Protein 8I3D (pdb70)

Foldseek 3Di:
DQDLLPWWWKWWFQKWAQDPNDIQAGTDTFIFTWLAAEAEEEAPLQNPQVVLCVQLPNDDDDRIDTAIDIQNHHDDPVQNLQEFEQEADQDFQQLDFLLLRLLLLLLLQPDPPDDSVVSSVLSVVLCVLLVVPVRRGWTRHDPPGDTDDPLVSLSSSVSSRPSSSHQEYEYEASLPPPDLVSSQVVLVSQSCCRNRRGHGYYYYHHQHDQVSLVSHQWYWYTQSHQTLDIGGSVCPQVLCVVLPAHADDDDRVSVRSNCQSPPNGPVPVVNSSVVCVVPPVVVRVVVVVVDHGDDPVVVVVSLVSLLVSLLVVCLSRCLCVLVPVVNLVVLVVVLVVLLVVLFVHDVLVPLVVLVSLLVLLLVLLLVLLLSLLVVCLVCVPVCLVCVVSGSDPLVSNLVSVLVNCLPSNLPSVVVSLVRRPVRSPFDDDPVLSVQLSVLSSLLSLLSNLLSLLLSLQVSDSVVSSVVNVVVSVLLSVLLCRPDPPDDPVCVVSNVPRSSNLSSLLNLCSRQNQPPVSCVVPPQCVNCCCVPRRNHDDDNVRSVVVSVCSNVVSSVSSSVSNVPPSD/DQDLLPWWWKWWFQKWAQDPNDIQAGTDTFIFTWLAAEAEEEAPLQNPQVVLCVQLPNDDDDRIDTAIDIQNHHDDPVQNLQEFEQEADQDFQQLDFLLLRLLLLLLLQPDPPDDSVVSSVLSVVLCVLLVVPVRRGWTRHDPPGDTDDPLVSLSSSVSSRPSSSHQEYEYEASLPPPDLVSSQVVLVSQSCCRNRRGHGYYYYHHQHDQVSLVSHQWYWYTQSHQTLDIGGSVCPQVLCVVLPAHADDDDRVSVRSNCQSPPNGPVPVVNSSVVCVVPPVVVRVVVVVVDHGDDPVVVVVSLVSLLVSLLVVCLSRCLCVLVPVVNLVVLVVVLVVLLVVLFVHDVLVPLVVLVSLLVLLLVLLLVLLLSLLVVCLVCVPVCLVCVVSGSDPLVSNLVSVLVNCLPSNLPSVVVSLVRRPVRSPFDDDPVLSVQLSVLSSLLSLLSNLLSLLLSLQVSDSVVSSVVNVVVSVLLSVLLCRPDPPDDPVCVVSNVPRSSNLSSLLNLCSRQNQPPVSCVVPPQCVNCCCVPRRNHDDDNVRSVVVSVCSNVVSSVSSSVSNVPPSD

GO terms:
  GO:0015562 efflux transmembrane transporter activity (F, IDA)
  GO:0009408 response to heat (P, IEP)
  GO:0009409 response to cold (P, IEP)
  GO:0009737 response to abscisic acid (P, IEP)
  GO:0009738 abscisic acid-activated signaling pathway (P, IDA)
  GO:0010496 intercellular transport (P, IDA)
  GO:0042626 ATPase-coupled transmembrane transporter activity (F, IDA)
  GO:0140352 export from cell (P, IDA)
  GO:0055085 transmembrane transport (P, IDA)
  GO:0080168 abscisic acid transport (P, IDA)
  GO:0015562 efflux transmembrane transporter activity (F, IMP)
  GO:0009738 abscisic acid-activated signaling pathway (P, IMP)
  GO:0010496 intercellular transport (P, IMP)
  GO:0042626 ATPase-coupled transmembrane transporter activity (F, IMP)
  GO:0140352 export from cell (P, IMP)
  GO:0055085 transmembrane transport (P, IMP)
  GO:0048581 negative regulation of post-embryonic development (P, IMP)
  GO:0005886 plasma membrane (C, IDA)
  GO:0009737 response to abscisic acid (P, IMP)

Organism: Arabidopsis thaliana (NCBI:txid3702)

Secondary structure (DSSP, 8-state):
--S------EEEEEEEEEE--EEEEEEEEEEE-TTEEEEEE--TTSSHHHHHHHHHT-S-SSSEEEEEEESSS---SSSTTSEEEE-SS----TTSBHHHHHHHHHHHHS-TTS-HHHHHHTTHHHHTTTT-STTTTSB---SSS--S-HHHHHHHHHHHHSSS--SEEEEESTTTT--SSHHHHHHHHHHHHHHTT--EEEEE-SS--TTTGGG-SEEEE-SSSS--EEEEGGGHHHHHHTTT---SS---HHHHHHHHHHT-----HHHHHHHHHHHTHHHHHHHHHH-----HHHHHHHHHHHHHHHHHHHHHHTHHHHT-HHHHHHHHHHHHHHHHHTTT--TT-HHHHHHHHHHHHHHHHHHHHHHGGGHHHHTHHHHHHHHHTSS--SHHHHHHHHTTHHHHTTHHHHHHHHHTTTTTT---SHHHHHHHHHHHHHHHHHHHHHHHHHHHHS--TTHHHHHHHHHHHHHHHTSSSS-SS--GGGTTGGGS-HHHHHHHHHHHHHH-SSSSSTTTTS----GGGTSSSS-SS-HHHHHHHHHHHHHHHHHHHHHHHHTTT-/--S------EEEEEEEEEE--EEEEEEEEEEE-TTEEEEEE--TTSSHHHHHHHHTT-S-SSSEEEEEEESSS---SSSTTSEEEE-SS----TTSBHHHHHHHHHHHHS-TTS-HHHHHHTTHHHHTTTT-STTTTSB---SSS--S-HHHHHHHHHHHHSSS--SEEEEESTTTT--SSHHHHHHHHHHHHHHTT--EEEEE-SS--TTTGGG-SEEEE-SSSS--EEEEGGGHHHHHHTTT---SS---HHHHHHHHHHT-----HHHHHHHHHHHTHHHHHHHHHH-----HHHHHHHHHHHHHHHHHHHHHHTHHHHT-HHHHHHHHHHHHHHHHHTTT--TT-HHHHHHHHHHHHHHHHHHHHHHGGGHHHHTHHHHHHHHHTSS--SHHHHHHHHTTHHHHTTHHHHHHHHHTTTTTT---SHHHHHHHHHHHHHHHHHHHHHHHHHHHHS--TTHHHHHHHHHHHHHHHTSSSS-SS--GGGTTGGGS-HHHHHHHHHHHHHH-SSSSSTTTTS----GGGTSSSS-SS-HHHHHHHHHHHHHHHHHHHHHHHHTTT-

Sequence (1132 aa):
LSSSCFPITLKFVDVCYRVKERTILSGVTGMISPGEFMAVLGPSGSGKSTLLNAVAGRLHGSNLTGKILINDGKITKQTLKRTGFVAQDDLLYPHLTVRETLVFVALLRLPRSLTRDVKLRAAESVISELGLTKCENTVVGNTFIRGISGGERKRVSIAHELLINPSLLVLDEPTSGLDATAALRLVQTLAGLAHGKGKTVVTSIHQPSSRVFQMFDTVLLLSEGKCLFVGKGRDAMAYFESVGFSPAFPMNPADFLLDLANGVCQTVRQTLVTAYDTLLAPQVKTCIEVSHFGGITTCIATWFSQLCILLHRLLKERRHESFDLLRIFQVVAASILCGLMWWHSDYRDVHDRLGLLFFISIFWGVLPSFNAVFTFPQERAIFTRERASGMYTLSSYFMAHVLGSLSMELVLPASFLTFTYWMVYLRPGIVPFLLTLSVLLLYVLASQGLGLALGAAIMDAKKASTIVTVTMLAFVLTGGYYVNKVPSGMVWMKYVSTTFYCYRLLVAIQYGSGEEILRMLGCDGCRFVEEEVIGDVGMWTSVGVLFLMFFGYRVLAYLALRRIKHLSSSCFPITLKFVDVCYRVKERTILSGVTGMISPGEFMAVLGPSGSGKSTLLNAVAGRLHGSNLTGKILINDGKITKQTLKRTGFVAQDDLLYPHLTVRETLVFVALLRLPRSLTRDVKLRAAESVISELGLTKCENTVVGNTFIRGISGGERKRVSIAHELLINPSLLVLDEPTSGLDATAALRLVQTLAGLAHGKGKTVVTSIHQPSSRVFQMFDTVLLLSEGKCLFVGKGRDAMAYFESVGFSPAFPMNPADFLLDLANGVCQTVRQTLVTAYDTLLAPQVKTCIEVSHFGGITTCIATWFSQLCILLHRLLKERRHESFDLLRIFQVVAASILCGLMWWHSDYRDVHDRLGLLFFISIFWGVLPSFNAVFTFPQERAIFTRERASGMYTLSSYFMAHVLGSLSMELVLPASFLTFTYWMVYLRPGIVPFLLTLSVLLLYVLASQGLGLALGAAIMDAKKASTIVTVTMLAFVLTGGYYVNKVPSGMVWMKYVSTTFYCYRLLVAIQYGSGEEILRMLGCDGCRFVEEEVIGDVGMWTSVGVLFLMFFGYRVLAYLALRRIKH

Radius of gyration: 35.94 Å; Cα contacts (8 Å, |Δi|>4): 1821; chains: 2; bounding box: 60×88×109 Å

B-factor: mean 46.7, std 22.82, range [10.96, 106.29]

Structure (mmCIF, N/CA/C/O backbone):
data_8I3D
#
_entry.id   8I3D
#
_cell.length_a   1.00
_cell.length_b   1.00
_cell.length_c   1.00
_cell.angle_alpha   90.00
_cell.angle_beta   90.00
_cell.angle_gamma   90.00
#
_symmetry.space_group_name_H-M   'P 1'
#
loop_
_atom_site.group_PDB
_atom_site.id
_atom_site.type_symbol
_atom_site.label_atom_id
_atom_site.label_alt_id
_atom_site.label_comp_id
_atom_site.label_asym_id
_atom_site.label_entity_id
_atom_site.label_seq_id
_atom_site.pdbx_PDB_ins_code
_atom_site.Cartn_x
_atom_site.Cartn_y
_atom_site.Cartn_z
_atom_site.occupancy
_atom_site.B_iso_or_equiv
_atom_site.auth_seq_id
_atom_site.auth_comp_id
_atom_site.auth_asym_id
_atom_site.auth_atom_id
_atom_site.pdbx_PDB_model_num
ATOM 1 N N . LEU A 1 31 ? 103.613 148.444 86.168 1.00 84.24 31 LEU A N 1
ATOM 2 C CA . LEU A 1 31 ? 102.497 148.689 85.267 1.00 84.24 31 LEU A CA 1
ATOM 3 C C . LEU A 1 31 ? 103.057 148.906 83.864 1.00 84.24 31 LEU A C 1
ATOM 4 O O . LEU A 1 31 ? 104.168 149.406 83.700 1.00 84.24 31 LEU A O 1
ATOM 9 N N . SER A 1 32 ? 102.291 148.516 82.852 1.00 86.40 32 SER A N 1
ATOM 10 C CA . SER A 1 32 ? 102.795 148.464 81.481 1.00 86.40 32 SER A CA 1
ATOM 11 C C . SER A 1 32 ? 102.509 149.741 80.693 1.00 86.40 32 SER A C 1
ATOM 12 O O . SER A 1 32 ? 102.040 149.694 79.559 1.00 86.40 32 SER A O 1
ATOM 15 N N . SER A 1 33 ? 102.836 150.893 81.271 1.00 90.91 33 SER A N 1
ATOM 16 C CA . SER A 1 33 ? 102.707 152.175 80.585 1.00 90.91 33 SER A CA 1
ATOM 17 C C . SER A 1 33 ? 103.977 152.467 79.785 1.00 90.91 33 SER A C 1
ATOM 18 O O . SER A 1 33 ? 104.772 151.571 79.491 1.00 90.91 33 SER A O 1
ATOM 21 N N . SER A 1 34 ? 104.149 153.734 79.380 1.00 90.07 34 SER A N 1
ATOM 22 C CA . SER A 1 34 ? 105.315 154.159 78.609 1.00 90.07 34 SER A CA 1
ATOM 23 C C . SER A 1 34 ? 106.626 153.962 79.359 1.00 90.07 34 SER A C 1
ATOM 24 O O . SER A 1 34 ? 107.656 153.757 78.705 1.00 90.07 34 SER A O 1
ATOM 27 N N . CYS A 1 35 ? 106.597 154.016 80.699 1.00 79.69 35 CYS A N 1
ATOM 28 C CA . CYS A 1 35 ? 107.698 153.622 81.584 1.00 79.69 35 CYS A CA 1
ATOM 29 C C . CYS A 1 35 ? 108.956 154.452 81.301 1.00 79.69 35 CYS A C 1
ATOM 30 O O . CYS A 1 35 ? 109.912 153.977 80.684 1.00 79.69 35 CYS A O 1
ATOM 33 N N . PHE A 1 36 ? 108.894 155.731 81.758 1.00 77.49 36 PHE A N 1
ATOM 34 C CA . PHE A 1 36 ? 109.669 156.930 81.411 1.00 77.49 36 PHE A CA 1
ATOM 35 C C . PHE A 1 36 ? 111.125 156.626 81.077 1.00 77.49 36 PHE A C 1
ATOM 36 O O . PHE A 1 36 ? 111.848 156.053 81.899 1.00 77.49 36 PHE A O 1
ATOM 44 N N . PRO A 1 37 ? 111.570 156.977 79.870 1.00 75.46 37 PRO A N 1
ATOM 45 C CA . PRO A 1 37 ? 112.672 156.242 79.237 1.00 75.46 37 PRO A CA 1
ATOM 46 C C . PRO A 1 37 ? 114.043 156.553 79.814 1.00 75.46 37 PRO A C 1
ATOM 47 O O . PRO A 1 37 ? 114.343 157.685 80.197 1.00 75.46 37 PRO A O 1
ATOM 51 N N . ILE A 1 38 ? 114.877 155.519 79.860 1.00 67.15 38 ILE A N 1
ATOM 52 C CA . ILE A 1 38 ? 116.269 155.624 80.275 1.00 67.15 38 ILE A CA 1
ATOM 53 C C . ILE A 1 38 ? 117.137 155.136 79.122 1.00 67.15 38 ILE A C 1
ATOM 54 O O . ILE A 1 38 ? 117.003 153.989 78.681 1.00 67.15 38 ILE A O 1
ATOM 59 N N . THR A 1 39 ? 118.005 156.009 78.615 1.00 66.72 39 THR A N 1
ATOM 60 C CA . THR A 1 39 ? 118.993 155.641 77.605 1.00 66.72 39 THR A CA 1
ATOM 61 C C . THR A 1 39 ? 120.333 155.619 78.323 1.00 66.72 39 THR A C 1
ATOM 62 O O . THR A 1 39 ? 121.060 156.612 78.349 1.00 66.72 39 THR A O 1
ATOM 66 N N . LEU A 1 40 ? 120.647 154.475 78.911 1.00 60.82 40 LEU A N 1
ATOM 67 C CA . LEU A 1 40 ? 121.891 154.304 79.640 1.00 60.82 40 LEU A CA 1
ATOM 68 C C . LEU A 1 40 ? 123.077 154.266 78.694 1.00 60.82 40 LEU A C 1
ATOM 69 O O . LEU A 1 40 ? 123.055 153.554 77.692 1.00 60.82 40 LEU A O 1
ATOM 74 N N . LYS A 1 41 ? 124.110 155.035 79.010 1.00 68.14 41 LYS A N 1
ATOM 75 C CA . LYS A 1 41 ? 125.363 155.015 78.274 1.00 68.14 41 LYS A CA 1
ATOM 76 C C . LYS A 1 41 ? 126.507 154.785 79.243 1.00 68.14 41 LYS A C 1
ATOM 77 O O . LYS A 1 41 ? 126.423 155.161 80.412 1.00 68.14 41 LYS A O 1
ATOM 83 N N . PHE A 1 42 ? 127.570 154.160 78.755 1.00 66.14 42 PHE A N 1
ATOM 84 C CA . PHE A 1 42 ? 128.815 154.064 79.500 1.00 66.14 42 PHE A CA 1
ATOM 85 C C . PHE A 1 42 ? 129.950 154.134 78.496 1.00 66.14 42 PHE A C 1
ATOM 86 O O . PHE A 1 42 ? 129.915 153.442 77.478 1.00 66.14 42 PHE A O 1
ATOM 94 N N . VAL A 1 43 ? 130.923 155.006 78.749 1.00 72.10 43 VAL A N 1
ATOM 95 C CA . VAL A 1 43 ? 132.092 155.142 77.888 1.00 72.10 43 VAL A CA 1
ATOM 96 C C . VAL A 1 43 ? 133.350 155.061 78.737 1.00 72.10 43 VAL A C 1
ATOM 97 O O . VAL A 1 43 ? 133.448 155.722 79.777 1.00 72.10 43 VAL A O 1
ATOM 101 N N . ASP A 1 44 ? 134.282 154.203 78.309 1.00 74.04 44 ASP A N 1
ATOM 102 C CA . ASP A 1 44 ? 135.628 154.068 78.871 1.00 74.04 44 ASP A CA 1
ATOM 103 C C . ASP A 1 44 ? 135.614 153.702 80.351 1.00 74.04 44 ASP A C 1
ATOM 104 O O . ASP A 1 44 ? 136.405 154.218 81.139 1.00 74.04 44 ASP A O 1
ATOM 109 N N . VAL A 1 45 ? 134.717 152.798 80.732 1.00 73.21 45 VAL A N 1
ATOM 110 C CA . VAL A 1 45 ? 134.635 152.377 82.124 1.00 73.21 45 VAL A CA 1
ATOM 111 C C . VAL A 1 45 ? 135.831 151.493 82.449 1.00 73.21 45 VAL A C 1
ATOM 112 O O . VAL A 1 45 ? 136.034 150.444 81.829 1.00 73.21 45 VAL A O 1
ATOM 116 N N . CYS A 1 46 ? 136.635 151.922 83.418 1.00 77.72 46 CYS A N 1
ATOM 117 C CA . CYS A 1 46 ? 137.817 151.189 83.848 1.00 77.72 46 CYS A CA 1
ATOM 118 C C . CYS A 1 46 ? 137.734 150.970 85.348 1.00 77.72 46 CYS A C 1
ATOM 119 O O . CYS A 1 46 ? 137.498 151.919 86.098 1.00 77.72 46 CYS A O 1
ATOM 122 N N . TYR A 1 47 ? 137.925 149.734 85.787 1.00 79.04 47 TYR A N 1
ATOM 123 C CA . TYR A 1 47 ? 137.868 149.415 87.204 1.00 79.04 47 TYR A CA 1
ATOM 124 C C . TYR A 1 47 ? 139.121 148.658 87.609 1.00 79.04 47 TYR A C 1
ATOM 125 O O . TYR A 1 47 ? 139.543 147.730 86.916 1.00 79.04 47 TYR A O 1
ATOM 134 N N . ARG A 1 48 ? 139.702 149.052 88.741 1.00 89.06 48 ARG A N 1
ATOM 135 C CA . ARG A 1 48 ? 140.941 148.463 89.238 1.00 89.06 48 ARG A CA 1
ATOM 136 C C . ARG A 1 48 ? 140.837 148.274 90.741 1.00 89.06 48 ARG A C 1
ATOM 137 O O . ARG A 1 48 ? 140.634 149.246 91.472 1.00 89.06 48 ARG A O 1
ATOM 145 N N . VAL A 1 49 ? 140.974 147.036 91.201 1.00 94.43 49 VAL A N 1
ATOM 146 C CA . VAL A 1 49 ? 140.977 146.740 92.626 1.00 94.43 49 VAL A CA 1
ATOM 147 C C . VAL A 1 49 ? 142.382 146.287 93.004 1.00 94.43 49 VAL A C 1
ATOM 148 O O . VAL A 1 49 ? 143.149 145.811 92.159 1.00 94.43 49 VAL A O 1
ATOM 152 N N . LYS A 1 50 ? 142.743 146.491 94.267 1.00 99.02 50 LYS A N 1
ATOM 153 C CA . LYS A 1 50 ? 144.045 146.059 94.765 1.00 99.02 50 LYS A CA 1
ATOM 154 C C . LYS A 1 50 ? 143.915 145.254 96.051 1.00 99.02 50 LYS A C 1
ATOM 155 O O . LYS A 1 50 ? 144.292 144.084 96.098 1.00 99.02 50 LYS A O 1
ATOM 161 N N . GLU A 1 80 ? 147.047 146.289 91.170 1.00 103.37 80 GLU A N 1
ATOM 162 C CA . GLU A 1 80 ? 146.266 147.057 90.209 1.00 103.37 80 GLU A CA 1
ATOM 163 C C . GLU A 1 80 ? 145.631 146.140 89.151 1.00 103.37 80 GLU A C 1
ATOM 164 O O . GLU A 1 80 ? 145.806 146.329 87.956 1.00 103.37 80 GLU A O 1
ATOM 170 N N . ARG A 1 81 ? 144.852 145.154 89.597 1.00 94.35 81 ARG A N 1
ATOM 171 C CA . ARG A 1 81 ? 144.216 144.240 88.655 1.00 94.35 81 ARG A CA 1
ATOM 172 C C . ARG A 1 81 ? 143.091 144.970 87.935 1.00 94.35 81 ARG A C 1
ATOM 173 O O . ARG A 1 81 ? 142.105 145.380 88.555 1.00 94.35 81 ARG A O 1
ATOM 181 N N . THR A 1 82 ? 143.247 145.142 86.627 1.00 86.61 82 THR A N 1
ATOM 182 C CA . THR A 1 82 ? 142.187 145.723 85.822 1.00 86.61 82 THR A CA 1
ATOM 183 C C . THR A 1 82 ? 141.062 144.713 85.656 1.00 86.61 82 THR A C 1
ATOM 184 O O . THR A 1 82 ? 141.263 143.636 85.088 1.00 86.61 82 THR A O 1
ATOM 188 N N . ILE A 1 83 ? 139.883 145.056 86.162 1.00 75.52 83 ILE A N 1
ATOM 189 C CA . ILE A 1 83 ? 138.691 144.256 85.944 1.00 75.52 83 ILE A CA 1
ATOM 190 C C . ILE A 1 83 ? 137.989 144.663 84.656 1.00 75.52 83 ILE A C 1
ATOM 191 O O . ILE A 1 83 ? 137.474 143.813 83.931 1.00 75.52 83 ILE A O 1
ATOM 196 N N . LEU A 1 84 ? 137.980 145.958 84.353 1.00 70.63 84 LEU A N 1
ATOM 197 C CA . LEU A 1 84 ? 137.463 146.481 83.099 1.00 70.63 84 LEU A CA 1
ATOM 198 C C . LEU A 1 84 ? 138.493 147.454 82.560 1.00 70.63 84 LEU A C 1
ATOM 199 O O . LEU A 1 84 ? 139.139 148.162 83.334 1.00 70.63 84 LEU A O 1
ATOM 204 N N . SER A 1 85 ? 138.650 147.496 81.244 1.00 74.51 85 SER A N 1
ATOM 205 C CA . SER A 1 85 ? 139.696 148.315 80.643 1.00 74.51 85 SER A CA 1
ATOM 206 C C . SER A 1 85 ? 139.211 148.991 79.366 1.00 74.51 85 SER A C 1
ATOM 207 O O . SER A 1 85 ? 139.866 148.933 78.326 1.00 74.51 85 SER A O 1
ATOM 210 N N . GLY A 1 86 ? 138.054 149.643 79.416 1.00 71.72 86 GLY A N 1
ATOM 211 C CA . GLY A 1 86 ? 137.632 150.401 78.252 1.00 71.72 86 GLY A CA 1
ATOM 212 C C . GLY A 1 86 ? 136.343 149.962 77.588 1.00 71.72 86 GLY A C 1
ATOM 213 O O . GLY A 1 86 ? 136.219 150.036 76.362 1.00 71.72 86 GLY A O 1
ATOM 214 N N . VAL A 1 87 ? 135.387 149.481 78.383 1.00 69.72 87 VAL A N 1
ATOM 215 C CA . VAL A 1 87 ? 134.080 149.096 77.864 1.00 69.72 87 VAL A CA 1
ATOM 216 C C . VAL A 1 87 ? 133.311 150.333 77.421 1.00 69.72 87 VAL A C 1
ATOM 217 O O . VAL A 1 87 ? 133.365 151.385 78.068 1.00 69.72 87 VAL A O 1
ATOM 221 N N . THR A 1 88 ? 132.601 150.215 76.301 1.00 69.75 88 THR A N 1
ATOM 222 C CA . THR A 1 88 ? 131.792 151.301 75.767 1.00 69.75 88 THR A CA 1
ATOM 223 C C . THR A 1 88 ? 130.545 150.712 75.128 1.00 69.75 88 THR A C 1
ATOM 224 O O . THR A 1 88 ? 130.651 149.829 74.273 1.00 69.75 88 THR A O 1
ATOM 228 N N . GLY A 1 89 ? 129.376 151.194 75.540 1.00 67.54 89 GLY A N 1
ATOM 229 C CA . GLY A 1 89 ? 128.129 150.737 74.950 1.00 67.54 89 GLY A CA 1
ATOM 230 C C . GLY A 1 89 ? 126.991 151.629 75.385 1.00 67.54 89 GLY A C 1
ATOM 231 O O . GLY A 1 89 ? 127.161 152.521 76.217 1.00 67.54 89 GLY A O 1
ATOM 232 N N . MET A 1 90 ? 125.821 151.383 74.802 1.00 66.41 90 MET A N 1
ATOM 233 C CA . MET A 1 90 ? 124.621 152.104 75.205 1.00 66.41 90 MET A CA 1
ATOM 234 C C . MET A 1 90 ? 123.400 151.212 75.050 1.00 66.41 90 MET A C 1
ATOM 235 O O . MET A 1 90 ? 123.275 150.492 74.058 1.00 66.41 90 MET A O 1
ATOM 240 N N . ILE A 1 91 ? 122.512 151.253 76.039 1.00 54.28 91 ILE A N 1
ATOM 241 C CA . ILE A 1 91 ? 121.305 150.436 76.066 1.00 54.28 91 ILE A CA 1
ATOM 242 C C . ILE A 1 91 ? 120.100 151.362 76.001 1.00 54.28 91 ILE A C 1
ATOM 243 O O . ILE A 1 91 ? 119.852 152.137 76.930 1.00 54.28 91 ILE A O 1
ATOM 248 N N . SER A 1 92 ? 119.359 151.275 74.917 1.00 53.41 92 SER A N 1
ATOM 249 C CA . SER A 1 92 ? 118.189 152.090 74.646 1.00 53.41 92 SER A CA 1
ATOM 250 C C . SER A 1 92 ? 116.969 151.499 75.343 1.00 53.41 92 SER A C 1
ATOM 251 O O . SER A 1 92 ? 117.006 150.365 75.824 1.00 53.41 92 SER A O 1
ATOM 254 N N . PRO A 1 93 ? 115.878 152.259 75.476 1.00 55.20 93 PRO A N 1
ATOM 255 C CA . PRO A 1 93 ? 114.645 151.676 76.013 1.00 55.20 93 PRO A CA 1
ATOM 256 C C . PRO A 1 93 ? 114.031 150.655 75.077 1.00 55.20 93 PRO A C 1
ATOM 257 O O . PRO A 1 93 ? 114.155 150.739 73.854 1.00 55.20 93 PRO A O 1
ATOM 261 N N . GLY A 1 94 ? 113.337 149.691 75.672 1.00 52.06 94 GLY A N 1
ATOM 262 C CA . GLY A 1 94 ? 112.763 148.613 74.897 1.00 52.06 94 GLY A CA 1
ATOM 263 C C . GLY A 1 94 ? 113.789 147.634 74.386 1.00 52.06 94 GLY A C 1
ATOM 264 O O . GLY A 1 94 ? 113.595 147.039 73.326 1.00 52.06 94 GLY A O 1
ATOM 265 N N . GLU A 1 95 ? 114.881 147.454 75.112 1.00 50.35 95 GLU A N 1
ATOM 266 C CA . GLU A 1 95 ? 115.985 146.620 74.674 1.00 50.35 95 GLU A CA 1
ATOM 267 C C . GLU A 1 95 ? 116.406 145.708 75.812 1.00 50.35 95 GLU A C 1
ATOM 268 O O . GLU A 1 95 ? 116.514 146.138 76.961 1.00 50.35 95 GLU A O 1
ATOM 274 N N . PHE A 1 96 ? 116.632 144.451 75.484 1.00 44.84 96 PHE A N 1
ATOM 275 C CA . PHE A 1 96 ? 117.024 143.432 76.443 1.00 44.84 96 PHE A CA 1
ATOM 276 C C . PHE A 1 96 ? 118.449 143.024 76.095 1.00 44.84 96 PHE A C 1
ATOM 277 O O . PHE A 1 96 ? 118.671 142.265 75.150 1.00 44.84 96 PHE A O 1
ATOM 285 N N . MET A 1 97 ? 119.412 143.543 76.850 1.00 44.52 97 MET A N 1
ATOM 286 C CA . MET A 1 97 ? 120.817 143.241 76.634 1.00 44.52 97 MET A CA 1
ATOM 287 C C . MET A 1 97 ? 121.251 142.092 77.532 1.00 44.52 97 MET A C 1
ATOM 288 O O . MET A 1 97 ? 120.845 142.004 78.690 1.00 44.52 97 MET A O 1
ATOM 293 N N . ALA A 1 98 ? 122.058 141.196 76.977 1.00 42.86 98 ALA A N 1
ATOM 294 C CA . ALA A 1 98 ? 122.693 140.129 77.729 1.00 42.86 98 ALA A CA 1
ATOM 295 C C . ALA A 1 98 ? 124.195 140.339 77.708 1.00 42.86 98 ALA A C 1
ATOM 296 O O . ALA A 1 98 ? 124.790 140.467 76.636 1.00 42.86 98 ALA A O 1
ATOM 298 N N . VAL A 1 99 ? 124.803 140.379 78.886 1.00 42.55 99 VAL A N 1
ATOM 299 C CA . VAL A 1 99 ? 126.246 140.527 79.014 1.00 42.55 99 VAL A CA 1
ATOM 300 C C . VAL A 1 99 ? 126.842 139.130 79.134 1.00 42.55 99 VAL A C 1
ATOM 301 O O . VAL A 1 99 ? 126.598 138.420 80.108 1.00 42.55 99 VAL A O 1
ATOM 305 N N . LEU A 1 100 ? 127.612 138.730 78.133 1.00 46.82 100 LEU A N 1
ATOM 306 C CA . LEU A 1 100 ? 128.229 137.418 78.088 1.00 46.82 100 LEU A CA 1
ATOM 307 C C . LEU A 1 100 ? 129.715 137.535 78.383 1.00 46.82 100 LEU A C 1
ATOM 308 O O . LEU A 1 100 ? 130.317 138.598 78.242 1.00 46.82 100 LEU A O 1
ATOM 313 N N . GLY A 1 101 ? 130.302 136.427 78.802 1.00 52.58 101 GLY A N 1
ATOM 314 C CA . GLY A 1 101 ? 131.695 136.398 79.162 1.00 52.58 101 GLY A CA 1
ATOM 315 C C . GLY A 1 101 ? 131.981 135.254 80.106 1.00 52.58 101 GLY A C 1
ATOM 316 O O . GLY A 1 101 ? 131.086 134.760 80.795 1.00 52.58 101 GLY A O 1
ATOM 317 N N . PRO A 1 102 ? 133.228 134.808 80.163 1.00 57.70 102 PRO A N 1
ATOM 318 C CA . PRO A 1 102 ? 133.602 133.729 81.081 1.00 57.70 102 PRO A CA 1
ATOM 319 C C . PRO A 1 102 ? 133.685 134.237 82.518 1.00 57.70 102 PRO A C 1
ATOM 320 O O . PRO A 1 102 ? 133.365 135.378 82.824 1.00 57.70 102 PRO A O 1
ATOM 324 N N . SER A 1 103 ? 134.111 133.356 83.412 1.00 63.65 103 SER A N 1
ATOM 325 C CA . SER A 1 103 ? 134.273 133.757 84.799 1.00 63.65 103 SER A CA 1
ATOM 326 C C . SER A 1 103 ? 135.528 134.602 84.962 1.00 63.65 103 SER A C 1
ATOM 327 O O . SER A 1 103 ? 136.544 134.379 84.299 1.00 63.65 103 SER A O 1
ATOM 330 N N . GLY A 1 104 ? 135.448 135.585 85.853 1.00 61.78 104 GLY A N 1
ATOM 331 C CA . GLY A 1 104 ? 136.554 136.501 86.038 1.00 61.78 104 GLY A CA 1
ATOM 332 C C . GLY A 1 104 ? 136.730 137.496 84.919 1.00 61.78 104 GLY A C 1
ATOM 333 O O . GLY A 1 104 ? 137.809 138.072 84.776 1.00 61.78 104 GLY A O 1
ATOM 334 N N . SER A 1 105 ? 135.689 137.725 84.125 1.00 59.11 105 SER A N 1
ATOM 335 C CA . SER A 1 105 ? 135.763 138.606 82.972 1.00 59.11 105 SER A CA 1
ATOM 336 C C . SER A 1 105 ? 135.288 140.021 83.248 1.00 59.11 105 SER A C 1
ATOM 337 O O . SER A 1 105 ? 135.464 140.887 82.389 1.00 59.11 105 SER A O 1
ATOM 340 N N . GLY A 1 106 ? 134.688 140.278 84.403 1.00 52.86 106 GLY A N 1
ATOM 341 C CA . GLY A 1 106 ? 134.150 141.588 84.684 1.00 52.86 106 GLY A CA 1
ATOM 342 C C . GLY A 1 106 ? 132.705 141.775 84.302 1.00 52.86 106 GLY A C 1
ATOM 343 O O . GLY A 1 106 ? 132.297 142.907 84.029 1.00 52.86 106 GLY A O 1
ATOM 344 N N . LYS A 1 107 ? 131.920 140.698 84.253 1.00 49.36 107 LYS A N 1
ATOM 345 C CA . LYS A 1 107 ? 130.485 140.833 84.040 1.00 49.36 107 LYS A CA 1
ATOM 346 C C . LYS A 1 107 ? 129.816 141.443 85.258 1.00 49.36 107 LYS A C 1
ATOM 347 O O . LYS A 1 107 ? 129.089 142.433 85.147 1.00 49.36 107 LYS A O 1
ATOM 353 N N . SER A 1 108 ? 130.060 140.864 86.434 1.00 48.12 108 SER A N 1
ATOM 354 C CA . SER A 1 108 ? 129.418 141.313 87.661 1.00 48.12 108 SER A CA 1
ATOM 355 C C . SER A 1 108 ? 129.898 142.682 88.108 1.00 48.12 108 SER A C 1
ATOM 356 O O . SER A 1 108 ? 129.211 143.334 88.897 1.00 48.12 108 SER A O 1
ATOM 359 N N . THR A 1 109 ? 131.055 143.125 87.635 1.00 50.19 109 THR A N 1
ATOM 360 C CA . THR A 1 109 ? 131.566 144.443 87.973 1.00 50.19 109 THR A CA 1
ATOM 361 C C . THR A 1 109 ? 131.005 145.517 87.050 1.00 50.19 109 THR A C 1
ATOM 362 O O . THR A 1 109 ? 130.753 146.640 87.498 1.00 50.19 109 THR A O 1
ATOM 366 N N . LEU A 1 110 ? 130.768 145.188 85.779 1.00 46.09 110 LEU A N 1
ATOM 367 C CA . LEU A 1 110 ? 130.139 146.136 84.867 1.00 46.09 110 LEU A CA 1
ATOM 368 C C . LEU A 1 110 ? 128.686 146.385 85.234 1.00 46.09 110 LEU A C 1
ATOM 369 O O . LEU A 1 110 ? 128.192 147.504 85.082 1.00 46.09 110 LEU A O 1
ATOM 374 N N . LEU A 1 111 ? 127.994 145.365 85.734 1.00 44.43 111 LEU A N 1
ATOM 375 C CA . LEU A 1 111 ? 126.604 145.534 86.131 1.00 44.43 111 LEU A CA 1
ATOM 376 C C . LEU A 1 111 ? 126.481 146.327 87.418 1.00 44.43 111 LEU A C 1
ATOM 377 O O . LEU A 1 111 ? 125.517 147.078 87.586 1.00 44.43 111 LEU A O 1
ATOM 382 N N . ASN A 1 112 ? 127.437 146.175 88.334 1.00 46.49 112 ASN A N 1
ATOM 383 C CA . ASN A 1 112 ? 127.427 146.976 89.549 1.00 46.49 112 ASN A CA 1
ATOM 384 C C . ASN A 1 112 ? 127.791 148.423 89.266 1.00 46.49 112 ASN A C 1
ATOM 385 O O . ASN A 1 112 ? 127.373 149.315 90.005 1.00 46.49 112 ASN A O 1
ATOM 390 N N . ALA A 1 113 ? 128.555 148.681 88.210 1.00 46.92 113 ALA A N 1
ATOM 391 C CA . ALA A 1 113 ? 128.819 150.054 87.802 1.00 46.92 113 ALA A CA 1
ATOM 392 C C . ALA A 1 113 ? 127.663 150.638 87.006 1.00 46.92 113 ALA A C 1
ATOM 393 O O . ALA A 1 113 ? 127.421 151.846 87.067 1.00 46.92 113 ALA A O 1
ATOM 395 N N . VAL A 1 114 ? 126.959 149.800 86.245 1.00 45.40 114 VAL A N 1
ATOM 396 C CA . VAL A 1 114 ? 125.728 150.213 85.574 1.00 45.40 114 VAL A CA 1
ATOM 397 C C . VAL A 1 114 ? 124.650 150.562 86.591 1.00 45.40 114 VAL A C 1
ATOM 398 O O . VAL A 1 114 ? 123.971 151.590 86.472 1.00 45.40 114 VAL A O 1
ATOM 402 N N . ALA A 1 115 ? 124.497 149.734 87.625 1.00 46.86 115 ALA A N 1
ATOM 403 C CA . ALA A 1 115 ? 123.502 149.998 88.655 1.00 46.86 115 ALA A CA 1
ATOM 404 C C . ALA A 1 115 ? 123.889 151.162 89.556 1.00 46.86 115 ALA A C 1
ATOM 405 O O . ALA A 1 115 ? 123.028 151.695 90.262 1.00 46.86 115 ALA A O 1
ATOM 407 N N . GLY A 1 116 ? 125.152 151.567 89.548 1.00 49.06 116 GLY A N 1
ATOM 408 C CA . GLY A 1 116 ? 125.593 152.689 90.344 1.00 49.06 116 GLY A CA 1
ATOM 409 C C . GLY A 1 116 ? 126.025 152.353 91.748 1.00 49.06 116 GLY A C 1
ATOM 410 O O . GLY A 1 116 ? 126.003 153.235 92.609 1.00 49.06 116 GLY A O 1
ATOM 411 N N . ARG A 1 117 ? 126.418 151.111 92.014 1.00 49.63 117 ARG A N 1
ATOM 412 C CA . ARG A 1 117 ? 126.795 150.692 93.356 1.00 49.63 117 ARG A CA 1
ATOM 413 C C . ARG A 1 117 ? 128.252 150.252 93.434 1.00 49.63 117 ARG A C 1
ATOM 414 O O . ARG A 1 117 ? 128.624 149.460 94.300 1.00 49.63 117 ARG A O 1
ATOM 422 N N . LEU A 1 118 ? 129.086 150.758 92.530 1.00 63.75 118 LEU A N 1
ATOM 423 C CA . LEU A 1 118 ? 130.543 150.726 92.683 1.00 63.75 118 LEU A CA 1
ATOM 424 C C . LEU A 1 118 ? 131.034 152.111 92.289 1.00 63.75 118 LEU A C 1
ATOM 425 O O . LEU A 1 118 ? 131.274 152.381 91.111 1.00 63.75 118 LEU A O 1
ATOM 430 N N . HIS A 1 119 ? 131.188 152.976 93.275 1.00 79.99 119 HIS A N 1
ATOM 431 C CA . HIS A 1 119 ? 131.593 154.350 93.052 1.00 79.99 119 HIS A CA 1
ATOM 432 C C . HIS A 1 119 ? 132.971 154.589 93.658 1.00 79.99 119 HIS A C 1
ATOM 433 O O . HIS A 1 119 ? 133.561 153.713 94.296 1.00 79.99 119 HIS A O 1
ATOM 440 N N . GLY A 1 120 ? 133.491 155.797 93.442 1.00 86.82 120 GLY A N 1
ATOM 441 C CA . GLY A 1 120 ? 134.760 156.200 94.008 1.00 86.82 120 GLY A CA 1
ATOM 442 C C . GLY A 1 120 ? 135.794 156.477 92.931 1.00 86.82 120 GLY A C 1
ATOM 443 O O . GLY A 1 120 ? 135.452 156.831 91.795 1.00 86.82 120 GLY A O 1
ATOM 444 N N . SER A 1 121 ? 137.062 156.325 93.306 1.00 88.33 121 SER A N 1
ATOM 445 C CA . SER A 1 121 ? 138.173 156.532 92.390 1.00 88.33 121 SER A CA 1
ATOM 446 C C . SER A 1 121 ? 138.742 155.232 91.844 1.00 88.33 121 SER A C 1
ATOM 447 O O . SER A 1 121 ? 139.624 155.274 90.981 1.00 88.33 121 SER A O 1
ATOM 450 N N . ASN A 1 122 ? 138.272 154.082 92.338 1.00 86.09 122 ASN A N 1
ATOM 451 C CA . ASN A 1 122 ? 138.566 152.817 91.673 1.00 86.09 122 ASN A CA 1
ATOM 452 C C . ASN A 1 122 ? 137.929 152.773 90.293 1.00 86.09 122 ASN A C 1
ATOM 453 O O . ASN A 1 122 ? 138.538 152.296 89.331 1.00 86.09 122 ASN A O 1
ATOM 458 N N . LEU A 1 123 ? 136.707 153.276 90.180 1.00 82.26 123 LEU A N 1
ATOM 459 C CA . LEU A 1 123 ? 136.042 153.384 88.896 1.00 82.26 123 LEU A CA 1
ATOM 460 C C . LEU A 1 123 ? 136.573 154.585 88.132 1.00 82.26 123 LEU A C 1
ATOM 461 O O . LEU A 1 123 ? 136.888 155.622 88.718 1.00 82.26 123 LEU A O 1
ATOM 466 N N . THR A 1 124 ? 136.676 154.439 86.820 1.00 79.68 124 THR A N 1
ATOM 467 C CA . THR A 1 124 ? 137.038 155.522 85.922 1.00 79.68 124 THR A CA 1
ATOM 468 C C . THR A 1 124 ? 135.956 155.565 84.847 1.00 79.68 124 THR A C 1
ATOM 469 O O . THR A 1 124 ? 135.084 154.696 84.800 1.00 79.68 124 THR A O 1
ATOM 473 N N . GLY A 1 125 ? 135.969 156.587 84.002 1.00 77.66 125 GLY A N 1
ATOM 474 C CA . GLY A 1 125 ? 135.025 156.674 82.911 1.00 77.66 125 GLY A CA 1
ATOM 475 C C . GLY A 1 125 ? 133.672 157.180 83.360 1.00 77.66 125 GLY A C 1
ATOM 476 O O . GLY A 1 125 ? 133.400 157.393 84.542 1.00 77.66 125 GLY A O 1
ATOM 477 N N . LYS A 1 126 ? 132.797 157.363 82.381 1.00 73.07 126 LYS A N 1
ATOM 478 C CA . LYS A 1 126 ? 131.492 157.970 82.589 1.00 73.07 126 LYS A CA 1
ATOM 479 C C . LYS A 1 126 ? 130.407 156.914 82.464 1.00 73.07 126 LYS A C 1
ATOM 480 O O . LYS A 1 126 ? 130.467 156.062 81.573 1.00 73.07 126 LYS A O 1
ATOM 486 N N . ILE A 1 127 ? 129.428 156.966 83.361 1.00 67.96 127 ILE A N 1
ATOM 487 C CA . ILE A 1 127 ? 128.180 156.223 83.234 1.00 67.96 127 ILE A CA 1
ATOM 488 C C . ILE A 1 127 ? 127.062 157.252 83.221 1.00 67.96 127 ILE A C 1
ATOM 489 O O . ILE A 1 127 ? 126.924 158.034 84.167 1.00 67.96 127 ILE A O 1
ATOM 494 N N . LEU A 1 128 ? 126.281 157.270 82.146 1.00 70.39 128 LEU A N 1
ATOM 495 C CA . LEU A 1 128 ? 125.330 158.341 81.887 1.00 70.39 128 LEU A CA 1
ATOM 496 C C . LEU A 1 128 ? 123.920 157.784 81.815 1.00 70.39 128 LEU A C 1
ATOM 497 O O . LEU A 1 128 ? 123.672 156.820 81.090 1.00 70.39 128 LEU A O 1
ATOM 502 N N . ILE A 1 129 ? 123.000 158.400 82.548 1.00 71.04 129 ILE A N 1
ATOM 503 C CA . ILE A 1 129 ? 121.578 158.084 82.473 1.00 71.04 129 ILE A CA 1
ATOM 504 C C . ILE A 1 129 ? 120.886 159.288 81.856 1.00 71.04 129 ILE A C 1
ATOM 505 O O . ILE A 1 129 ? 120.735 160.320 82.521 1.00 71.04 129 ILE A O 1
ATOM 510 N N . ASN A 1 130 ? 120.462 159.148 80.596 1.00 78.60 130 ASN A N 1
ATOM 511 C CA . ASN A 1 130 ? 119.856 160.219 79.789 1.00 78.60 130 ASN A CA 1
ATOM 512 C C . ASN A 1 130 ? 120.758 161.450 79.726 1.00 78.60 130 ASN A C 1
ATOM 513 O O . ASN A 1 130 ? 120.358 162.563 80.076 1.00 78.60 130 ASN A O 1
ATOM 518 N N . ASP A 1 131 ? 122.008 161.213 79.309 1.00 82.58 131 ASP A N 1
ATOM 519 C CA . ASP A 1 131 ? 123.068 162.221 79.166 1.00 82.58 131 ASP A CA 1
ATOM 520 C C . ASP A 1 131 ? 123.384 162.939 80.478 1.00 82.58 131 ASP A C 1
ATOM 521 O O . ASP A 1 131 ? 123.880 164.068 80.473 1.00 82.58 131 ASP A O 1
ATOM 526 N N . GLY A 1 132 ? 123.125 162.287 81.615 1.00 77.32 132 GLY A N 1
ATOM 527 C CA . GLY A 1 132 ? 123.372 162.882 82.906 1.00 77.32 132 GLY A CA 1
ATOM 528 C C . GLY A 1 132 ? 123.946 161.857 83.865 1.00 77.32 132 GLY A C 1
ATOM 529 O O . GLY A 1 132 ? 123.747 160.651 83.712 1.00 77.32 132 GLY A O 1
ATOM 530 N N . LYS A 1 133 ? 124.652 162.366 84.871 1.00 79.87 133 LYS A N 1
ATOM 531 C CA . LYS A 1 133 ? 125.332 161.512 85.831 1.00 79.87 133 LYS A CA 1
ATOM 532 C C . LYS A 1 133 ? 124.324 160.809 86.737 1.00 79.87 133 LYS A C 1
ATOM 533 O O . LYS A 1 133 ? 123.131 161.124 86.757 1.00 79.87 133 LYS A O 1
ATOM 539 N N . ILE A 1 134 ? 124.819 159.841 87.500 1.00 80.62 134 ILE A N 1
ATOM 540 C CA . ILE A 1 134 ? 123.948 159.061 88.369 1.00 80.62 134 ILE A CA 1
ATOM 541 C C . ILE A 1 134 ? 123.681 159.804 89.677 1.00 80.62 134 ILE A C 1
ATOM 542 O O . ILE A 1 134 ? 124.466 159.750 90.630 1.00 80.62 134 ILE A O 1
ATOM 547 N N . THR A 1 135 ? 122.558 160.515 89.725 1.00 81.33 135 THR A N 1
ATOM 548 C CA . THR A 1 135 ? 122.157 161.256 90.914 1.00 81.33 135 THR A CA 1
ATOM 549 C C . THR A 1 135 ? 121.446 160.316 91.885 1.00 81.33 135 THR A C 1
ATOM 550 O O . THR A 1 135 ? 121.587 159.093 91.825 1.00 81.33 135 THR A O 1
ATOM 554 N N . LYS A 1 136 ? 120.688 160.884 92.817 1.00 80.03 136 LYS A N 1
ATOM 555 C CA . LYS A 1 136 ? 119.824 160.093 93.679 1.00 80.03 136 LYS A CA 1
ATOM 556 C C . LYS A 1 136 ? 118.418 159.940 93.124 1.00 80.03 136 LYS A C 1
ATOM 557 O O . LYS A 1 136 ? 117.700 159.031 93.549 1.00 80.03 136 LYS A O 1
ATOM 563 N N . GLN A 1 137 ? 118.012 160.799 92.192 1.00 79.06 137 GLN A N 1
ATOM 564 C CA . GLN A 1 137 ? 116.677 160.736 91.616 1.00 79.06 137 GLN A CA 1
ATOM 565 C C . GLN A 1 137 ? 116.589 159.801 90.421 1.00 79.06 137 GLN A C 1
ATOM 566 O O . GLN A 1 137 ? 115.480 159.501 89.971 1.00 79.06 137 GLN A O 1
ATOM 572 N N . THR A 1 138 ? 117.722 159.348 89.892 1.00 74.10 138 THR A N 1
ATOM 573 C CA . THR A 1 138 ? 117.728 158.302 88.881 1.00 74.10 138 THR A CA 1
ATOM 574 C C . THR A 1 138 ? 117.745 156.912 89.491 1.00 74.10 138 THR A C 1
ATOM 575 O O . THR A 1 138 ? 117.329 155.955 88.833 1.00 74.10 138 THR A O 1
ATOM 579 N N . LEU A 1 139 ? 118.199 156.774 90.735 1.00 66.68 139 LEU A N 1
ATOM 580 C CA . LEU A 1 139 ? 118.151 155.485 91.408 1.00 66.68 139 LEU A CA 1
ATOM 581 C C . LEU A 1 139 ? 116.801 155.207 92.051 1.00 66.68 139 LEU A C 1
ATOM 582 O O . LEU A 1 139 ? 116.647 154.179 92.716 1.00 66.68 139 LEU A O 1
ATOM 587 N N . LYS A 1 140 ? 115.832 156.104 91.883 1.00 66.20 140 LYS A N 1
ATOM 588 C CA . LYS A 1 140 ? 114.443 155.758 92.127 1.00 66.20 140 LYS A CA 1
ATOM 589 C C . LYS A 1 140 ? 113.889 154.883 91.017 1.00 66.20 140 LYS A C 1
ATOM 590 O O . LYS A 1 140 ? 112.932 154.138 91.243 1.00 66.20 140 LYS A O 1
ATOM 596 N N . ARG A 1 141 ? 114.472 154.966 89.824 1.00 59.62 141 ARG A N 1
ATOM 597 C CA . ARG A 1 141 ? 113.990 154.257 88.651 1.00 59.62 141 ARG A CA 1
ATOM 598 C C . ARG A 1 141 ? 114.885 153.098 88.243 1.00 59.62 141 ARG A C 1
ATOM 599 O O . ARG A 1 141 ? 114.637 152.481 87.207 1.00 59.62 141 ARG A O 1
ATOM 607 N N . THR A 1 142 ? 115.914 152.791 89.024 1.00 50.50 142 THR A N 1
ATOM 608 C CA . THR A 1 142 ? 116.827 151.693 88.747 1.00 50.50 142 THR A CA 1
ATOM 609 C C . THR A 1 142 ? 116.605 150.585 89.761 1.00 50.50 142 THR A C 1
ATOM 610 O O . THR A 1 142 ? 116.616 150.835 90.967 1.00 50.50 142 THR A O 1
ATOM 614 N N . GLY A 1 143 ? 116.404 149.367 89.274 1.00 37.84 143 GLY A N 1
ATOM 615 C CA . GLY A 1 143 ? 116.257 148.230 90.157 1.00 37.84 143 GLY A CA 1
ATOM 616 C C . GLY A 1 143 ? 117.314 147.178 89.925 1.00 37.84 143 GLY A C 1
ATOM 617 O O . GLY A 1 143 ? 117.443 146.668 88.815 1.00 37.84 143 GLY A O 1
ATOM 618 N N . PHE A 1 144 ? 118.075 146.840 90.958 1.00 37.05 144 PHE A N 1
ATOM 619 C CA . PHE A 1 144 ? 119.139 145.851 90.870 1.00 37.05 144 PHE A CA 1
ATOM 620 C C . PHE A 1 144 ? 118.688 144.571 91.553 1.00 37.05 144 PHE A C 1
ATOM 621 O O . PHE A 1 144 ? 118.374 144.582 92.745 1.00 37.05 144 PHE A O 1
ATOM 629 N N . VAL A 1 145 ? 118.659 143.476 90.802 1.00 35.33 145 VAL A N 1
ATOM 630 C CA . VAL A 1 145 ? 118.353 142.155 91.335 1.00 35.33 145 VAL A CA 1
ATOM 631 C C . VAL A 1 145 ? 119.674 141.426 91.513 1.00 35.33 145 VAL A C 1
ATOM 632 O O . VAL A 1 145 ? 120.325 141.065 90.531 1.00 35.33 145 VAL A O 1
ATOM 636 N N . ALA A 1 146 ? 120.074 141.191 92.758 1.00 40.42 146 ALA A N 1
ATOM 637 C CA . ALA A 1 146 ? 121.366 140.586 93.036 1.00 40.42 146 ALA A CA 1
ATOM 638 C C . ALA A 1 146 ? 121.314 139.084 92.792 1.00 40.42 146 ALA A C 1
ATOM 639 O O . ALA A 1 146 ? 120.268 138.512 92.486 1.00 40.42 146 ALA A O 1
ATOM 641 N N . GLN A 1 147 ? 122.462 138.428 92.941 1.00 47.60 147 GLN A N 1
ATOM 642 C CA . GLN A 1 147 ? 122.544 137.012 92.607 1.00 47.60 147 GLN A CA 1
ATOM 643 C C . GLN A 1 147 ? 121.987 136.128 93.713 1.00 47.60 147 GLN A C 1
ATOM 644 O O . GLN A 1 147 ? 121.374 135.095 93.431 1.00 47.60 147 GLN A O 1
ATOM 650 N N . ASP A 1 148 ? 122.191 136.501 94.968 1.00 50.10 148 ASP A N 1
ATOM 651 C CA . ASP A 1 148 ? 121.692 135.730 96.097 1.00 50.10 148 ASP A CA 1
ATOM 652 C C . ASP A 1 148 ? 120.354 136.283 96.574 1.00 50.10 148 ASP A C 1
ATOM 653 O O . ASP A 1 148 ? 120.198 137.493 96.752 1.00 50.10 148 ASP A O 1
ATOM 658 N N . ASP A 1 149 ? 119.387 135.393 96.767 1.00 47.65 149 ASP A N 1
ATOM 659 C CA . ASP A 1 149 ? 118.042 135.767 97.186 1.00 47.65 149 ASP A CA 1
ATOM 660 C C . ASP A 1 149 ? 117.935 135.626 98.697 1.00 47.65 149 ASP A C 1
ATOM 661 O O . ASP A 1 149 ? 117.994 134.512 99.226 1.00 47.65 149 ASP A O 1
ATOM 666 N N . LEU A 1 150 ? 117.772 136.748 99.384 1.00 42.97 150 LEU A N 1
ATOM 667 C CA . LEU A 1 150 ? 117.702 136.785 100.841 1.00 42.97 150 LEU A CA 1
ATOM 668 C C . LEU A 1 150 ? 116.261 137.061 101.242 1.00 42.97 150 LEU A C 1
ATOM 669 O O . LEU A 1 150 ? 115.811 138.209 101.224 1.00 42.97 150 LEU A O 1
ATOM 674 N N . LEU A 1 151 ? 115.540 136.004 101.602 1.00 39.54 151 LEU A N 1
ATOM 675 C CA . LEU A 1 151 ? 114.138 136.095 101.968 1.00 39.54 151 LEU A CA 1
ATOM 676 C C . LEU A 1 151 ? 113.925 135.415 103.310 1.00 39.54 151 LEU A C 1
ATOM 677 O O . LEU A 1 151 ? 114.723 134.582 103.737 1.00 39.54 151 LEU A O 1
ATOM 682 N N . TYR A 1 152 ? 112.842 135.777 103.971 1.00 38.87 152 TYR A N 1
ATOM 683 C CA . TYR A 1 152 ? 112.473 135.105 105.209 1.00 38.87 152 TYR A CA 1
ATOM 684 C C . TYR A 1 152 ? 111.714 133.826 104.886 1.00 38.87 152 TYR A C 1
ATOM 685 O O . TYR A 1 152 ? 110.745 133.867 104.126 1.00 38.87 152 TYR A O 1
ATOM 694 N N . PRO A 1 153 ? 112.122 132.679 105.436 1.00 39.89 153 PRO A N 1
ATOM 695 C CA . PRO A 1 153 ? 111.565 131.403 104.972 1.00 39.89 153 PRO A CA 1
ATOM 696 C C . PRO A 1 153 ? 110.154 131.097 105.430 1.00 39.89 153 PRO A C 1
ATOM 697 O O . PRO A 1 153 ? 109.504 130.249 104.809 1.00 39.89 153 PRO A O 1
ATOM 701 N N . HIS A 1 154 ? 109.653 131.728 106.483 1.00 40.27 154 HIS A N 1
ATOM 702 C CA . HIS A 1 154 ? 108.369 131.335 107.039 1.00 40.27 154 HIS A CA 1
ATOM 703 C C . HIS A 1 154 ? 107.226 132.226 106.600 1.00 40.27 154 HIS A C 1
ATOM 704 O O . HIS A 1 154 ? 106.089 131.993 107.012 1.00 40.27 154 HIS A O 1
ATOM 711 N N . LEU A 1 155 ? 107.488 133.229 105.780 1.00 35.53 155 LEU A N 1
ATOM 712 C CA . LEU A 1 155 ? 106.423 134.021 105.198 1.00 35.53 155 LEU A CA 1
ATOM 713 C C . LEU A 1 155 ? 105.965 133.370 103.907 1.00 35.53 155 LEU A C 1
ATOM 714 O O . LEU A 1 155 ? 106.728 132.674 103.241 1.00 35.53 155 LEU A O 1
ATOM 719 N N . THR A 1 156 ? 104.708 133.598 103.552 1.00 35.39 156 THR A N 1
ATOM 720 C CA . THR A 1 156 ? 104.229 133.116 102.271 1.00 35.39 156 THR A CA 1
ATOM 721 C C . THR A 1 156 ? 104.672 134.075 101.175 1.00 35.39 156 THR A C 1
ATOM 722 O O . THR A 1 156 ? 105.328 135.083 101.428 1.00 35.39 156 THR A O 1
ATOM 726 N N . VAL A 1 157 ? 104.330 133.753 99.932 1.00 35.68 157 VAL A N 1
ATOM 727 C CA . VAL A 1 157 ? 104.732 134.601 98.818 1.00 35.68 157 VAL A CA 1
ATOM 728 C C . VAL A 1 157 ? 103.919 135.886 98.817 1.00 35.68 157 VAL A C 1
ATOM 729 O O . VAL A 1 157 ? 104.451 136.974 98.575 1.00 35.68 157 VAL A O 1
ATOM 733 N N . ARG A 1 158 ? 102.633 135.793 99.148 1.00 36.75 158 ARG A N 1
ATOM 734 C CA . ARG A 1 158 ? 101.804 136.986 99.215 1.00 36.75 158 ARG A CA 1
ATOM 735 C C . ARG A 1 158 ? 102.135 137.839 100.426 1.00 36.75 158 ARG A C 1
ATOM 736 O O . ARG A 1 158 ? 102.066 139.065 100.343 1.00 36.75 158 ARG A O 1
ATOM 744 N N . GLU A 1 159 ? 102.492 137.221 101.554 1.00 33.79 159 GLU A N 1
ATOM 745 C CA . GLU A 1 159 ? 102.878 137.997 102.727 1.00 33.79 159 GLU A CA 1
ATOM 746 C C . GLU A 1 159 ? 104.222 138.676 102.536 1.00 33.79 159 GLU A C 1
ATOM 747 O O . GLU A 1 159 ? 104.442 139.758 103.081 1.00 33.79 159 GLU A O 1
ATOM 753 N N . THR A 1 160 ? 105.126 138.053 101.777 1.00 31.49 160 THR A N 1
ATOM 754 C CA . THR A 1 160 ? 106.427 138.650 101.501 1.00 31.49 160 THR A CA 1
ATOM 755 C C . THR A 1 160 ? 106.282 139.917 100.674 1.00 31.49 160 THR A C 1
ATOM 756 O O . THR A 1 160 ? 106.867 140.949 101.002 1.00 31.49 160 THR A O 1
ATOM 760 N N . LEU A 1 161 ? 105.470 139.876 99.629 1.00 30.15 161 LEU A N 1
ATOM 761 C CA . LEU A 1 161 ? 105.338 141.012 98.735 1.00 30.15 161 LEU A CA 1
ATOM 762 C C . LEU A 1 161 ? 104.349 142.060 99.215 1.00 30.15 161 LEU A C 1
ATOM 763 O O . LEU A 1 161 ? 104.350 143.167 98.679 1.00 30.15 161 LEU A O 1
ATOM 768 N N . VAL A 1 162 ? 103.508 141.754 100.198 1.00 29.14 162 VAL A N 1
ATOM 769 C CA . VAL A 1 162 ? 102.680 142.795 100.796 1.00 29.14 162 VAL A CA 1
ATOM 770 C C . VAL A 1 162 ? 103.486 143.628 101.781 1.00 29.14 162 VAL A C 1
ATOM 771 O O . VAL A 1 162 ? 103.384 144.856 101.786 1.00 29.14 162 VAL A O 1
ATOM 775 N N . PHE A 1 163 ? 104.344 142.991 102.582 1.00 27.33 163 PHE A N 1
ATOM 776 C CA . PHE A 1 163 ? 105.187 143.731 103.518 1.00 27.33 163 PHE A CA 1
ATOM 777 C C . PHE A 1 163 ? 106.214 144.599 102.807 1.00 27.33 163 PHE A C 1
ATOM 778 O O . PHE A 1 163 ? 106.540 145.686 103.288 1.00 27.33 163 PHE A O 1
ATOM 786 N N . VAL A 1 164 ? 106.723 144.148 101.664 1.00 27.98 164 VAL A N 1
ATOM 787 C CA . VAL A 1 164 ? 107.657 144.962 100.902 1.00 27.98 164 VAL A CA 1
ATOM 788 C C . VAL A 1 164 ? 106.929 146.119 100.234 1.00 27.98 164 VAL A C 1
ATOM 789 O O . VAL A 1 164 ? 107.465 147.225 100.144 1.00 27.98 164 VAL A O 1
ATOM 793 N N . ALA A 1 165 ? 105.683 145.917 99.816 1.00 29.68 165 ALA A N 1
ATOM 794 C CA . ALA A 1 165 ? 104.926 147.003 99.209 1.00 29.68 165 ALA A CA 1
ATOM 795 C C . ALA A 1 165 ? 104.509 148.068 100.213 1.00 29.68 165 ALA A C 1
ATOM 796 O O . ALA A 1 165 ? 104.263 149.204 99.815 1.00 29.68 165 ALA A O 1
ATOM 798 N N . LEU A 1 166 ? 104.425 147.738 101.499 1.00 30.00 166 LEU A N 1
ATOM 799 C CA . LEU A 1 166 ? 104.075 148.746 102.493 1.00 30.00 166 LEU A CA 1
ATOM 800 C C . LEU A 1 166 ? 105.289 149.539 102.954 1.00 30.00 166 LEU A C 1
ATOM 801 O O . LEU A 1 166 ? 105.144 150.683 103.388 1.00 30.00 166 LEU A O 1
ATOM 806 N N . LEU A 1 167 ? 106.482 148.962 102.860 1.00 29.25 167 LEU A N 1
ATOM 807 C CA . LEU A 1 167 ? 107.704 149.637 103.272 1.00 29.25 167 LEU A CA 1
ATOM 808 C C . LEU A 1 167 ? 108.384 150.396 102.144 1.00 29.25 167 LEU A C 1
ATOM 809 O O . LEU A 1 167 ? 109.001 151.434 102.398 1.00 29.25 167 LEU A O 1
ATOM 814 N N . ARG A 1 168 ? 108.303 149.905 100.909 1.00 34.59 168 ARG A N 1
ATOM 815 C CA . ARG A 1 168 ? 109.004 150.522 99.790 1.00 34.59 168 ARG A CA 1
ATOM 816 C C . ARG A 1 168 ? 108.210 151.635 99.129 1.00 34.59 168 ARG A C 1
ATOM 817 O O . ARG A 1 168 ? 108.786 152.658 98.752 1.00 34.59 168 ARG A O 1
ATOM 825 N N . LEU A 1 169 ? 106.911 151.442 98.947 1.00 40.11 169 LEU A N 1
ATOM 826 C CA . LEU A 1 169 ? 106.097 152.418 98.248 1.00 40.11 169 LEU A CA 1
ATOM 827 C C . LEU A 1 169 ? 105.885 153.646 99.133 1.00 40.11 169 LEU A C 1
ATOM 828 O O . LEU A 1 169 ? 105.973 153.545 100.358 1.00 40.11 169 LEU A O 1
ATOM 833 N N . PRO A 1 170 ? 105.651 154.824 98.540 1.00 52.85 170 PRO A N 1
ATOM 834 C CA . PRO A 1 170 ? 105.593 156.050 99.345 1.00 52.85 170 PRO A CA 1
ATOM 835 C C . PRO A 1 170 ? 104.391 156.108 100.273 1.00 52.85 170 PRO A C 1
ATOM 836 O O . PRO A 1 170 ? 103.354 155.486 100.038 1.00 52.85 170 PRO A O 1
ATOM 840 N N . ARG A 1 171 ? 104.560 156.874 101.351 1.00 60.50 171 ARG A N 1
ATOM 841 C CA . ARG A 1 171 ? 103.542 156.992 102.385 1.00 60.50 171 ARG A CA 1
ATOM 842 C C . ARG A 1 171 ? 102.357 157.829 101.922 1.00 60.50 171 ARG A C 1
ATOM 843 O O . ARG A 1 171 ? 101.272 157.733 102.505 1.00 60.50 171 ARG A O 1
ATOM 851 N N . SER A 1 172 ? 102.528 158.602 100.845 1.00 68.90 172 SER A N 1
ATOM 852 C CA . SER A 1 172 ? 101.458 159.426 100.296 1.00 68.90 172 SER A CA 1
ATOM 853 C C . SER A 1 172 ? 100.304 158.605 99.733 1.00 68.90 172 SER A C 1
ATOM 854 O O . SER A 1 172 ? 99.200 159.136 99.583 1.00 68.90 172 SER A O 1
ATOM 857 N N . LEU A 1 173 ? 100.535 157.336 99.412 1.00 66.74 173 LEU A N 1
ATOM 858 C CA . LEU A 1 173 ? 99.509 156.464 98.865 1.00 66.74 173 LEU A CA 1
ATOM 859 C C . LEU A 1 173 ? 98.636 155.894 99.976 1.00 66.74 173 LEU A C 1
ATOM 860 O O . LEU A 1 173 ? 99.026 155.834 101.141 1.00 66.74 173 LEU A O 1
ATOM 865 N N . THR A 1 174 ? 97.438 155.471 99.596 1.00 65.69 174 THR A N 1
ATOM 866 C CA . THR A 1 174 ? 96.532 154.797 100.508 1.00 65.69 174 THR A CA 1
ATOM 867 C C . THR A 1 174 ? 97.004 153.357 100.692 1.00 65.69 174 THR A C 1
ATOM 868 O O . THR A 1 174 ? 97.809 152.849 99.914 1.00 65.69 174 THR A O 1
ATOM 872 N N . ARG A 1 175 ? 96.512 152.698 101.741 1.00 61.66 175 ARG A N 1
ATOM 873 C CA . ARG A 1 175 ? 96.919 151.320 101.981 1.00 61.66 175 ARG A CA 1
ATOM 874 C C . ARG A 1 175 ? 96.309 150.362 100.969 1.00 61.66 175 ARG A C 1
ATOM 875 O O . ARG A 1 175 ? 96.942 149.369 100.612 1.00 61.66 175 ARG A O 1
ATOM 883 N N . ASP A 1 176 ? 95.096 150.635 100.485 1.00 65.18 176 ASP A N 1
ATOM 884 C CA . ASP A 1 176 ? 94.496 149.748 99.492 1.00 65.18 176 ASP A CA 1
ATOM 885 C C . ASP A 1 176 ? 95.133 149.905 98.123 1.00 65.18 176 ASP A C 1
ATOM 886 O O . ASP A 1 176 ? 94.982 149.021 97.278 1.00 65.18 176 ASP A O 1
ATOM 891 N N . VAL A 1 177 ? 95.829 151.013 97.885 1.00 60.81 177 VAL A N 1
ATOM 892 C CA . VAL A 1 177 ? 96.590 151.163 96.653 1.00 60.81 177 VAL A CA 1
ATOM 893 C C . VAL A 1 177 ? 97.840 150.301 96.701 1.00 60.81 177 VAL A C 1
ATOM 894 O O . VAL A 1 177 ? 98.220 149.675 95.707 1.00 60.81 177 VAL A O 1
ATOM 898 N N . LYS A 1 178 ? 98.483 150.230 97.865 1.00 52.15 178 LYS A N 1
ATOM 899 C CA . LYS A 1 178 ? 99.727 149.492 98.002 1.00 52.15 178 LYS A CA 1
ATOM 900 C C . LYS A 1 178 ? 99.517 147.992 98.092 1.00 52.15 178 LYS A C 1
ATOM 901 O O . LYS A 1 178 ? 100.477 147.241 97.914 1.00 52.15 178 LYS A O 1
ATOM 907 N N . LEU A 1 179 ? 98.304 147.533 98.372 1.00 57.35 179 LEU A N 1
ATOM 908 C CA . LEU A 1 179 ? 98.006 146.121 98.195 1.00 57.35 179 LEU A CA 1
ATOM 909 C C . LEU A 1 179 ? 97.611 145.790 96.771 1.00 57.35 179 LEU A C 1
ATOM 910 O O . LEU A 1 179 ? 97.709 144.629 96.373 1.00 57.35 179 LEU A O 1
ATOM 915 N N . ARG A 1 180 ? 97.164 146.779 96.000 1.00 61.13 180 ARG A N 1
ATOM 916 C CA . ARG A 1 180 ? 96.928 146.581 94.581 1.00 61.13 180 ARG A CA 1
ATOM 917 C C . ARG A 1 180 ? 98.212 146.621 93.777 1.00 61.13 180 ARG A C 1
ATOM 918 O O . ARG A 1 180 ? 98.236 146.122 92.652 1.00 61.13 180 ARG A O 1
ATOM 926 N N . ALA A 1 181 ? 99.271 147.215 94.317 1.00 53.91 181 ALA A N 1
ATOM 927 C CA . ALA A 1 181 ? 100.563 147.178 93.652 1.00 53.91 181 ALA A CA 1
ATOM 928 C C . ALA A 1 181 ? 101.326 145.904 93.955 1.00 53.91 181 ALA A C 1
ATOM 929 O O . ALA A 1 181 ? 102.229 145.548 93.198 1.00 53.91 181 ALA A O 1
ATOM 931 N N . ALA A 1 182 ? 100.986 145.216 95.039 1.00 48.62 182 ALA A N 1
ATOM 932 C CA . ALA A 1 182 ? 101.583 143.928 95.348 1.00 48.62 182 ALA A CA 1
ATOM 933 C C . ALA A 1 182 ? 100.869 142.780 94.664 1.00 48.62 182 ALA A C 1
ATOM 934 O O . ALA A 1 182 ? 101.491 141.749 94.401 1.00 48.62 182 ALA A O 1
ATOM 936 N N . GLU A 1 183 ? 99.575 142.917 94.386 1.00 52.51 183 GLU A N 1
ATOM 937 C CA . GLU A 1 183 ? 98.874 141.890 93.631 1.00 52.51 183 GLU A CA 1
ATOM 938 C C . GLU A 1 183 ? 99.044 142.056 92.134 1.00 52.51 183 GLU A C 1
ATOM 939 O O . GLU A 1 183 ? 98.644 141.165 91.380 1.00 52.51 183 GLU A O 1
ATOM 945 N N . SER A 1 184 ? 99.622 143.168 91.691 1.00 50.89 184 SER A N 1
ATOM 946 C CA . SER A 1 184 ? 99.872 143.400 90.280 1.00 50.89 184 SER A CA 1
ATOM 947 C C . SER A 1 184 ? 101.250 142.947 89.833 1.00 50.89 184 SER A C 1
ATOM 948 O O . SER A 1 184 ? 101.487 142.862 88.629 1.00 50.89 184 SER A O 1
ATOM 951 N N . VAL A 1 185 ? 102.173 142.682 90.757 1.00 45.83 185 VAL A N 1
ATOM 952 C CA . VAL A 1 185 ? 103.442 142.068 90.385 1.00 45.83 185 VAL A CA 1
ATOM 953 C C . VAL A 1 185 ? 103.434 140.571 90.621 1.00 45.83 185 VAL A C 1
ATOM 954 O O . VAL A 1 185 ? 104.343 139.878 90.145 1.00 45.83 185 VAL A O 1
ATOM 958 N N . ILE A 1 186 ? 102.440 140.049 91.336 1.00 47.30 186 ILE A N 1
ATOM 959 C CA . ILE A 1 186 ? 102.276 138.607 91.458 1.00 47.30 186 ILE A CA 1
ATOM 960 C C . ILE A 1 186 ? 101.714 138.032 90.166 1.00 47.30 186 ILE A C 1
ATOM 961 O O . ILE A 1 186 ? 102.159 136.983 89.689 1.00 47.30 186 ILE A O 1
ATOM 966 N N . SER A 1 187 ? 100.754 138.725 89.558 1.00 50.72 187 SER A N 1
ATOM 967 C CA . SER A 1 187 ? 100.193 138.260 88.299 1.00 50.72 187 SER A CA 1
ATOM 968 C C . SER A 1 187 ? 101.097 138.576 87.116 1.00 50.72 187 SER A C 1
ATOM 969 O O . SER A 1 187 ? 101.062 137.860 86.110 1.00 50.72 187 SER A O 1
ATOM 972 N N . GLU A 1 188 ? 101.897 139.637 87.208 1.00 50.66 188 GLU A N 1
ATOM 973 C CA . GLU A 1 188 ? 102.794 139.991 86.113 1.00 50.66 188 GLU A CA 1
ATOM 974 C C . GLU A 1 188 ? 103.945 139.001 85.997 1.00 50.66 188 GLU A C 1
ATOM 975 O O . GLU A 1 188 ? 104.337 138.620 84.889 1.00 50.66 188 GLU A O 1
ATOM 981 N N . LEU A 1 189 ? 104.478 138.550 87.122 1.00 42.41 189 LEU A N 1
ATOM 982 C CA . LEU A 1 189 ? 105.547 137.568 87.124 1.00 42.41 189 LEU A CA 1
ATOM 983 C C . LEU A 1 189 ? 105.037 136.141 87.170 1.00 42.41 189 LEU A C 1
ATOM 984 O O . LEU A 1 189 ? 105.845 135.212 87.138 1.00 42.41 189 LEU A O 1
ATOM 989 N N . GLY A 1 190 ? 103.730 135.941 87.235 1.00 45.47 190 GLY A N 1
ATOM 990 C CA . GLY A 1 190 ? 103.178 134.605 87.260 1.00 45.47 190 GLY A CA 1
ATOM 991 C C . GLY A 1 190 ? 103.426 133.900 88.571 1.00 45.47 190 GLY A C 1
ATOM 992 O O . GLY A 1 190 ? 103.860 132.747 88.593 1.00 45.47 190 GLY A O 1
ATOM 993 N N . LEU A 1 191 ? 103.164 134.592 89.675 1.00 44.84 191 LEU A N 1
ATOM 994 C CA . LEU A 1 191 ? 103.311 134.022 91.005 1.00 44.84 191 LEU A CA 1
ATOM 995 C C . LEU A 1 191 ? 101.965 133.765 91.665 1.00 44.84 191 LEU A C 1
ATOM 996 O O . LEU A 1 191 ? 101.882 133.718 92.892 1.00 44.84 191 LEU A O 1
ATOM 1001 N N . THR A 1 192 ? 100.909 133.596 90.871 1.00 50.28 192 THR A N 1
ATOM 1002 C CA . THR A 1 192 ? 99.571 133.429 91.420 1.00 50.28 192 THR A CA 1
ATOM 1003 C C . THR A 1 192 ? 99.368 132.029 91.977 1.00 50.28 192 THR A C 1
ATOM 1004 O O . THR A 1 192 ? 98.701 131.862 93.002 1.00 50.28 192 THR A O 1
ATOM 1008 N N . LYS A 1 193 ? 99.961 131.021 91.347 1.00 56.81 193 LYS A N 1
ATOM 1009 C CA . LYS A 1 193 ? 99.749 129.640 91.747 1.00 56.81 193 LYS A CA 1
ATOM 1010 C C . LYS A 1 193 ? 100.508 129.262 93.008 1.00 56.81 193 LYS A C 1
ATOM 1011 O O . LYS A 1 193 ? 100.225 128.211 93.588 1.00 56.81 193 LYS A O 1
ATOM 1017 N N . CYS A 1 194 ? 101.480 130.068 93.429 1.00 49.19 194 CYS A N 1
ATOM 1018 C CA . CYS A 1 194 ? 102.271 129.774 94.615 1.00 49.19 194 CYS A CA 1
ATOM 1019 C C . CYS A 1 194 ? 102.158 130.860 95.674 1.00 49.19 194 CYS A C 1
ATOM 1020 O O . CYS A 1 194 ? 102.986 130.909 96.583 1.00 49.19 194 CYS A O 1
ATOM 1023 N N . GLU A 1 195 ? 101.142 131.717 95.590 1.00 45.81 195 GLU A N 1
ATOM 1024 C CA . GLU A 1 195 ? 101.120 132.919 96.410 1.00 45.81 195 GLU A CA 1
ATOM 1025 C C . GLU A 1 195 ? 100.793 132.650 97.869 1.00 45.81 195 GLU A C 1
ATOM 1026 O O . GLU A 1 195 ? 101.095 133.491 98.716 1.00 45.81 195 GLU A O 1
ATOM 1032 N N . ASN A 1 196 ? 100.205 131.504 98.192 1.00 44.97 196 ASN A N 1
ATOM 1033 C CA . ASN A 1 196 ? 99.916 131.146 99.572 1.00 44.97 196 ASN A CA 1
ATOM 1034 C C . ASN A 1 196 ? 100.856 130.071 100.090 1.00 44.97 196 ASN A C 1
ATOM 1035 O O . ASN A 1 196 ? 100.649 129.553 101.188 1.00 44.97 196 ASN A O 1
ATOM 1040 N N . THR A 1 197 ? 101.878 129.724 99.322 1.00 42.37 197 THR A N 1
ATOM 1041 C CA . THR A 1 197 ? 102.895 128.779 99.746 1.00 42.37 197 THR A CA 1
ATOM 1042 C C . THR A 1 197 ? 104.010 129.543 100.438 1.00 42.37 197 THR A C 1
ATOM 1043 O O . THR A 1 197 ? 104.347 130.654 100.030 1.00 42.37 197 THR A O 1
ATOM 1047 N N . VAL A 1 198 ? 104.569 128.956 101.499 1.00 39.81 198 VAL A N 1
ATOM 1048 C CA . VAL A 1 198 ? 105.678 129.608 102.179 1.00 39.81 198 VAL A CA 1
ATOM 1049 C C . VAL A 1 198 ? 106.911 129.591 101.286 1.00 39.81 198 VAL A C 1
ATOM 1050 O O . VAL A 1 198 ? 107.047 128.768 100.378 1.00 39.81 198 VAL A O 1
ATOM 1054 N N . VAL A 1 199 ? 107.802 130.551 101.523 1.00 40.63 199 VAL A N 1
ATOM 1055 C CA . VAL A 1 199 ? 109.006 130.658 100.711 1.00 40.63 199 VAL A CA 1
ATOM 1056 C C . VAL A 1 199 ? 109.953 129.506 101.021 1.00 40.63 199 VAL A C 1
ATOM 1057 O O . VAL A 1 199 ? 110.332 128.737 100.133 1.00 40.63 199 VAL A O 1
ATOM 1061 N N . GLY A 1 200 ? 110.325 129.352 102.282 1.00 45.40 200 GLY A N 1
ATOM 1062 C CA . GLY A 1 200 ? 111.195 128.270 102.674 1.00 45.40 200 GLY A CA 1
ATOM 1063 C C . GLY A 1 200 ? 112.642 128.521 102.312 1.00 45.40 200 GLY A C 1
ATOM 1064 O O . GLY A 1 200 ? 113.033 129.580 101.828 1.00 45.40 200 GLY A O 1
ATOM 1065 N N . ASN A 1 201 ? 113.454 127.506 102.571 1.00 58.33 201 ASN A N 1
ATOM 1066 C CA . ASN A 1 201 ? 114.874 127.511 102.254 1.00 58.33 201 ASN A CA 1
ATOM 1067 C C . ASN A 1 201 ? 115.275 126.067 101.984 1.00 58.33 201 ASN A C 1
ATOM 1068 O O . ASN A 1 201 ? 114.442 125.250 101.582 1.00 58.33 201 ASN A O 1
ATOM 1073 N N . THR A 1 202 ? 116.563 125.759 102.150 1.00 66.76 202 THR A N 1
ATOM 1074 C CA . THR A 1 202 ? 117.030 124.386 101.985 1.00 66.76 202 THR A CA 1
ATOM 1075 C C . THR A 1 202 ? 116.472 123.432 103.038 1.00 66.76 202 THR A C 1
ATOM 1076 O O . THR A 1 202 ? 116.465 122.219 102.808 1.00 66.76 202 THR A O 1
ATOM 1080 N N . PHE A 1 203 ? 116.010 123.941 104.181 1.00 66.68 203 PHE A N 1
ATOM 1081 C CA . PHE A 1 203 ? 115.423 123.116 105.231 1.00 66.68 203 PHE A CA 1
ATOM 1082 C C . PHE A 1 203 ? 113.898 123.145 105.203 1.00 66.68 203 PHE A C 1
ATOM 1083 O O . PHE A 1 203 ? 113.259 122.095 105.113 1.00 66.68 203 PHE A O 1
ATOM 1091 N N . ILE A 1 204 ? 113.302 124.332 105.289 1.00 60.36 204 ILE A N 1
ATOM 1092 C CA . ILE A 1 204 ? 111.850 124.449 105.216 1.00 60.36 204 ILE A CA 1
ATOM 1093 C C . ILE A 1 204 ? 111.425 124.284 103.766 1.00 60.36 204 ILE A C 1
ATOM 1094 O O . ILE A 1 204 ? 111.902 125.004 102.882 1.00 60.36 204 ILE A O 1
ATOM 1099 N N . ARG A 1 205 ? 110.536 123.331 103.508 1.00 62.97 205 ARG A N 1
ATOM 1100 C CA . ARG A 1 205 ? 110.082 123.076 102.150 1.00 62.97 205 ARG A CA 1
ATOM 1101 C C . ARG A 1 205 ? 109.142 124.181 101.695 1.00 62.97 205 ARG A C 1
ATOM 1102 O O . ARG A 1 205 ? 108.170 124.504 102.382 1.00 62.97 205 ARG A O 1
ATOM 1110 N N . GLY A 1 206 ? 109.432 124.762 100.537 1.00 50.12 206 GLY A N 1
ATOM 1111 C CA . GLY A 1 206 ? 108.628 125.862 100.053 1.00 50.12 206 GLY A CA 1
ATOM 1112 C C . GLY A 1 206 ? 108.440 125.902 98.554 1.00 50.12 206 GLY A C 1
ATOM 1113 O O . GLY A 1 206 ? 108.086 124.897 97.936 1.00 50.12 206 GLY A O 1
ATOM 1114 N N . ILE A 1 207 ? 108.663 127.072 97.963 1.00 43.84 207 ILE A N 1
ATOM 1115 C CA . ILE A 1 207 ? 108.434 127.291 96.542 1.00 43.84 207 ILE A CA 1
ATOM 1116 C C . ILE A 1 207 ? 109.623 126.794 95.734 1.00 43.84 207 ILE A C 1
ATOM 1117 O O . ILE A 1 207 ? 110.661 126.427 96.291 1.00 43.84 207 ILE A O 1
ATOM 1122 N N . SER A 1 208 ? 109.464 126.772 94.414 1.00 43.61 208 SER A N 1
ATOM 1123 C CA . SER A 1 208 ? 110.479 126.296 93.490 1.00 43.61 208 SER A CA 1
ATOM 1124 C C . SER A 1 208 ? 111.679 127.240 93.455 1.00 43.61 208 SER A C 1
ATOM 1125 O O . SER A 1 208 ? 111.659 128.345 93.996 1.00 43.61 208 SER A O 1
ATOM 1128 N N . GLY A 1 209 ? 112.747 126.785 92.802 1.00 40.24 209 GLY A N 1
ATOM 1129 C CA . GLY A 1 209 ? 113.931 127.616 92.681 1.00 40.24 209 GLY A CA 1
ATOM 1130 C C . GLY A 1 209 ? 113.777 128.726 91.666 1.00 40.24 209 GLY A C 1
ATOM 1131 O O . GLY A 1 209 ? 114.408 129.777 91.792 1.00 40.24 209 GLY A O 1
ATOM 1132 N N . GLY A 1 210 ? 112.955 128.509 90.641 1.00 41.57 210 GLY A N 1
ATOM 1133 C CA . GLY A 1 210 ? 112.672 129.558 89.687 1.00 41.57 210 GLY A CA 1
ATOM 1134 C C . GLY A 1 210 ? 111.669 130.569 90.172 1.00 41.57 210 GLY A C 1
ATOM 1135 O O . GLY A 1 210 ? 111.610 131.675 89.631 1.00 41.57 210 GLY A O 1
ATOM 1136 N N . GLU A 1 211 ? 110.875 130.211 91.175 1.00 43.05 211 GLU A N 1
ATOM 1137 C CA . GLU A 1 211 ? 109.952 131.141 91.802 1.00 43.05 211 GLU A CA 1
ATOM 1138 C C . GLU A 1 211 ? 110.592 131.930 92.925 1.00 43.05 211 GLU A C 1
ATOM 1139 O O . GLU A 1 211 ? 110.098 133.007 93.257 1.00 43.05 211 GLU A O 1
ATOM 1145 N N . ARG A 1 212 ? 111.674 131.424 93.516 1.00 41.59 212 ARG A N 1
ATOM 1146 C CA . ARG A 1 212 ? 112.460 132.236 94.433 1.00 41.59 212 ARG A CA 1
ATOM 1147 C C . ARG A 1 212 ? 113.157 133.373 93.707 1.00 41.59 212 ARG A C 1
ATOM 1148 O O . ARG A 1 212 ? 113.413 134.421 94.303 1.00 41.59 212 ARG A O 1
ATOM 1156 N N . LYS A 1 213 ? 113.488 133.181 92.433 1.00 39.24 213 LYS A N 1
ATOM 1157 C CA . LYS A 1 213 ? 114.026 134.280 91.650 1.00 39.24 213 LYS A CA 1
ATOM 1158 C C . LYS A 1 213 ? 112.948 135.281 91.284 1.00 39.24 213 LYS A C 1
ATOM 1159 O O . LYS A 1 213 ? 113.227 136.476 91.207 1.00 39.24 213 LYS A O 1
ATOM 1165 N N . ARG A 1 214 ? 111.718 134.823 91.056 1.00 35.58 214 ARG A N 1
ATOM 1166 C CA . ARG A 1 214 ? 110.643 135.745 90.720 1.00 35.58 214 ARG A CA 1
ATOM 1167 C C . ARG A 1 214 ? 110.155 136.538 91.919 1.00 35.58 214 ARG A C 1
ATOM 1168 O O . ARG A 1 214 ? 109.588 137.616 91.739 1.00 35.58 214 ARG A O 1
ATOM 1176 N N . VAL A 1 215 ? 110.344 136.029 93.134 1.00 33.26 215 VAL A N 1
ATOM 1177 C CA . VAL A 1 215 ? 110.038 136.817 94.321 1.00 33.26 215 VAL A CA 1
ATOM 1178 C C . VAL A 1 215 ? 111.047 137.949 94.470 1.00 33.26 215 VAL A C 1
ATOM 1179 O O . VAL A 1 215 ? 110.691 139.072 94.840 1.00 33.26 215 VAL A O 1
ATOM 1183 N N . SER A 1 216 ? 112.307 137.697 94.118 1.00 32.60 216 SER A N 1
ATOM 1184 C CA . SER A 1 216 ? 113.332 138.730 94.202 1.00 32.60 216 SER A CA 1
ATOM 1185 C C . SER A 1 216 ? 113.224 139.766 93.093 1.00 32.60 216 SER A C 1
ATOM 1186 O O . SER A 1 216 ? 113.620 140.914 93.297 1.00 32.60 216 SER A O 1
ATOM 1189 N N . ILE A 1 217 ? 112.723 139.391 91.916 1.00 31.64 217 ILE A N 1
ATOM 1190 C CA . ILE A 1 217 ? 112.470 140.386 90.881 1.00 31.64 217 ILE A CA 1
ATOM 1191 C C . ILE A 1 217 ? 111.249 141.217 91.249 1.00 31.64 217 ILE A C 1
ATOM 1192 O O . ILE A 1 217 ? 111.168 142.405 90.921 1.00 31.64 217 ILE A O 1
ATOM 1197 N N . ALA A 1 218 ? 110.307 140.630 91.985 1.00 32.87 218 ALA A N 1
ATOM 1198 C CA . ALA A 1 218 ? 109.134 141.361 92.438 1.00 32.87 218 ALA A CA 1
ATOM 1199 C C . ALA A 1 218 ? 109.454 142.396 93.504 1.00 32.87 218 ALA A C 1
ATOM 1200 O O . ALA A 1 218 ? 108.688 143.347 93.657 1.00 32.87 218 ALA A O 1
ATOM 1202 N N . HIS A 1 219 ? 110.552 142.233 94.247 1.00 33.58 219 HIS A N 1
ATOM 1203 C CA . HIS A 1 219 ? 110.980 143.269 95.182 1.00 33.58 219 HIS A CA 1
ATOM 1204 C C . HIS A 1 219 ? 111.378 144.539 94.450 1.00 33.58 219 HIS A C 1
ATOM 1205 O O . HIS A 1 219 ? 111.142 145.647 94.936 1.00 33.58 219 HIS A O 1
ATOM 1212 N N . GLU A 1 220 ? 111.986 144.396 93.280 1.00 35.96 220 GLU A N 1
ATOM 1213 C CA . GLU A 1 220 ? 112.415 145.532 92.489 1.00 35.96 220 GLU A CA 1
ATOM 1214 C C . GLU A 1 220 ? 111.345 146.027 91.537 1.00 35.96 220 GLU A C 1
ATOM 1215 O O . GLU A 1 220 ? 111.375 147.199 91.162 1.00 35.96 220 GLU A O 1
ATOM 1221 N N . LEU A 1 221 ? 110.407 145.174 91.140 1.00 36.45 221 LEU A N 1
ATOM 1222 C CA . LEU A 1 221 ? 109.311 145.570 90.266 1.00 36.45 221 LEU A CA 1
ATOM 1223 C C . LEU A 1 221 ? 108.171 146.257 90.996 1.00 36.45 221 LEU A C 1
ATOM 1224 O O . LEU A 1 221 ? 107.203 146.660 90.347 1.00 36.45 221 LEU A O 1
ATOM 1229 N N . LEU A 1 222 ? 108.249 146.397 92.316 1.00 36.59 222 LEU A N 1
ATOM 1230 C CA . LEU A 1 222 ? 107.196 147.085 93.047 1.00 36.59 222 LEU A CA 1
ATOM 1231 C C . LEU A 1 222 ? 107.278 148.592 92.875 1.00 36.59 222 LEU A C 1
ATOM 1232 O O . LEU A 1 222 ? 106.241 149.258 92.801 1.00 36.59 222 LEU A O 1
ATOM 1237 N N . ILE A 1 223 ? 108.492 149.143 92.784 1.00 38.32 223 ILE A N 1
ATOM 1238 C CA . ILE A 1 223 ? 108.673 150.584 92.678 1.00 38.32 223 ILE A CA 1
ATOM 1239 C C . ILE A 1 223 ? 108.548 151.090 91.255 1.00 38.32 223 ILE A C 1
ATOM 1240 O O . ILE A 1 223 ? 108.774 152.283 91.018 1.00 38.32 223 ILE A O 1
ATOM 1245 N N . ASN A 1 224 ? 108.195 150.221 90.305 1.00 43.79 224 ASN A N 1
ATOM 1246 C CA . ASN A 1 224 ? 108.093 150.454 88.866 1.00 43.79 224 ASN A CA 1
ATOM 1247 C C . ASN A 1 224 ? 109.367 151.067 88.298 1.00 43.79 224 ASN A C 1
ATOM 1248 O O . ASN A 1 224 ? 109.377 152.256 87.959 1.00 43.79 224 ASN A O 1
ATOM 1253 N N . PRO A 1 225 ? 110.453 150.309 88.183 1.00 43.65 225 PRO A N 1
ATOM 1254 C CA . PRO A 1 225 ? 111.691 150.879 87.665 1.00 43.65 225 PRO A CA 1
ATOM 1255 C C . PRO A 1 225 ? 111.691 150.954 86.150 1.00 43.65 225 PRO A C 1
ATOM 1256 O O . PRO A 1 225 ? 111.019 150.186 85.461 1.00 43.65 225 PRO A O 1
ATOM 1260 N N . SER A 1 226 ? 112.454 151.910 85.633 1.00 49.37 226 SER A N 1
ATOM 1261 C CA . SER A 1 226 ? 112.618 152.040 84.194 1.00 49.37 226 SER A CA 1
ATOM 1262 C C . SER A 1 226 ? 113.795 151.234 83.683 1.00 49.37 226 SER A C 1
ATOM 1263 O O . SER A 1 226 ? 113.808 150.835 82.516 1.00 49.37 226 SER A O 1
ATOM 1266 N N . LEU A 1 227 ? 114.778 150.987 84.540 1.00 43.19 227 LEU A N 1
ATOM 1267 C CA . LEU A 1 227 ? 115.969 150.221 84.210 1.00 43.19 227 LEU A CA 1
ATOM 1268 C C . LEU A 1 227 ? 116.077 149.070 85.196 1.00 43.19 227 LEU A C 1
ATOM 1269 O O . LEU A 1 227 ? 116.104 149.292 86.407 1.00 43.19 227 LEU A O 1
ATOM 1274 N N . LEU A 1 228 ? 116.131 147.851 84.685 1.00 35.92 228 LEU A N 1
ATOM 1275 C CA . LEU A 1 228 ? 116.263 146.667 85.517 1.00 35.92 228 LEU A CA 1
ATOM 1276 C C . LEU A 1 228 ? 117.599 146.004 85.223 1.00 35.92 228 LEU A C 1
ATOM 1277 O O . LEU A 1 228 ? 117.877 145.644 84.078 1.00 35.92 228 LEU A O 1
ATOM 1282 N N . VAL A 1 229 ? 118.421 145.849 86.256 1.00 35.07 229 VAL A N 1
ATOM 1283 C CA . VAL A 1 229 ? 119.737 145.232 86.157 1.00 35.07 229 VAL A CA 1
ATOM 1284 C C . VAL A 1 229 ? 119.707 143.950 86.972 1.00 35.07 229 VAL A C 1
ATOM 1285 O O . VAL A 1 229 ? 119.452 143.989 88.178 1.00 35.07 229 VAL A O 1
ATOM 1289 N N . LEU A 1 230 ? 119.956 142.818 86.325 1.00 35.37 230 LEU A N 1
ATOM 1290 C CA . LEU A 1 230 ? 119.923 141.524 86.989 1.00 35.37 230 LEU A CA 1
ATOM 1291 C C . LEU A 1 230 ? 121.286 140.866 86.887 1.00 35.37 230 LEU A C 1
ATOM 1292 O O . LEU A 1 230 ? 121.858 140.790 85.801 1.00 35.37 230 LEU A O 1
ATOM 1297 N N . ASP A 1 231 ? 121.789 140.372 88.004 1.00 43.54 231 ASP A N 1
ATOM 1298 C CA . ASP A 1 231 ? 123.123 139.786 88.085 1.00 43.54 231 ASP A CA 1
ATOM 1299 C C . ASP A 1 231 ? 122.984 138.272 88.176 1.00 43.54 231 ASP A C 1
ATOM 1300 O O . ASP A 1 231 ? 122.767 137.730 89.261 1.00 43.54 231 ASP A O 1
ATOM 1305 N N . GLU A 1 232 ? 123.115 137.599 87.026 1.00 46.25 232 GLU A N 1
ATOM 1306 C CA . GLU A 1 232 ? 122.995 136.157 86.814 1.00 46.25 232 GLU A CA 1
ATOM 1307 C C . GLU A 1 232 ? 121.718 135.565 87.394 1.00 46.25 232 GLU A C 1
ATOM 1308 O O . GLU A 1 232 ? 121.768 134.873 88.416 1.00 46.25 232 GLU A O 1
ATOM 1314 N N . PRO A 1 233 ? 120.560 135.803 86.774 1.00 42.24 233 PRO A N 1
ATOM 1315 C CA . PRO A 1 233 ? 119.314 135.309 87.357 1.00 42.24 233 PRO A CA 1
ATOM 1316 C C . PRO A 1 233 ? 119.003 133.866 87.026 1.00 42.24 233 PRO A C 1
ATOM 1317 O O . PRO A 1 233 ? 118.261 133.230 87.782 1.00 42.24 233 PRO A O 1
ATOM 1321 N N . THR A 1 234 ? 119.539 133.325 85.941 1.00 44.66 234 THR A N 1
ATOM 1322 C CA . THR A 1 234 ? 119.250 131.964 85.521 1.00 44.66 234 THR A CA 1
ATOM 1323 C C . THR A 1 234 ? 120.244 130.959 86.071 1.00 44.66 234 THR A C 1
ATOM 1324 O O . THR A 1 234 ? 120.236 129.803 85.645 1.00 44.66 234 THR A O 1
ATOM 1328 N N . SER A 1 235 ? 121.102 131.370 86.993 1.00 49.05 235 SER A N 1
ATOM 1329 C CA . SER A 1 235 ? 122.094 130.473 87.564 1.00 49.05 235 SER A CA 1
ATOM 1330 C C . SER A 1 235 ? 121.444 129.618 88.638 1.00 49.05 235 SER A C 1
ATOM 1331 O O . SER A 1 235 ? 120.870 130.143 89.596 1.00 49.05 235 SER A O 1
ATOM 1334 N N . GLY A 1 236 ? 121.533 128.304 88.481 1.00 53.50 236 GLY A N 1
ATOM 1335 C CA . GLY A 1 236 ? 120.955 127.376 89.422 1.00 53.50 236 GLY A CA 1
ATOM 1336 C C . GLY A 1 236 ? 119.579 126.877 89.053 1.00 53.50 236 GLY A C 1
ATOM 1337 O O . GLY A 1 236 ? 119.055 125.999 89.745 1.00 53.50 236 GLY A O 1
ATOM 1338 N N . LEU A 1 237 ? 118.981 127.401 87.990 1.00 50.62 237 LEU A N 1
ATOM 1339 C CA . LEU A 1 237 ? 117.661 126.962 87.581 1.00 50.62 237 LEU A CA 1
ATOM 1340 C C . LEU A 1 237 ? 117.779 125.746 86.668 1.00 50.62 237 LEU A C 1
ATOM 1341 O O . LEU A 1 237 ? 118.866 125.234 86.402 1.00 50.62 237 LEU A O 1
ATOM 1346 N N . ASP A 1 238 ? 116.640 125.288 86.169 1.00 57.18 238 ASP A N 1
ATOM 1347 C CA . ASP A 1 238 ? 116.588 124.145 85.271 1.00 57.18 238 ASP A CA 1
ATOM 1348 C C . ASP A 1 238 ? 116.858 124.625 83.851 1.00 57.18 238 ASP A C 1
ATOM 1349 O O . ASP A 1 238 ? 117.321 125.743 83.623 1.00 57.18 238 ASP A O 1
ATOM 1354 N N . ALA A 1 239 ? 116.583 123.780 82.867 1.00 57.64 239 ALA A N 1
ATOM 1355 C CA . ALA A 1 239 ? 116.706 124.236 81.493 1.00 57.64 239 ALA A CA 1
ATOM 1356 C C . ALA A 1 239 ? 115.460 124.973 81.037 1.00 57.64 239 ALA A C 1
ATOM 1357 O O . ALA A 1 239 ? 115.559 125.915 80.244 1.00 57.64 239 ALA A O 1
ATOM 1359 N N . THR A 1 240 ? 114.289 124.566 81.525 1.00 55.08 240 THR A N 1
ATOM 1360 C CA . THR A 1 240 ? 113.034 125.177 81.117 1.00 55.08 240 THR A CA 1
ATOM 1361 C C . THR A 1 240 ? 112.522 126.215 82.099 1.00 55.08 240 THR A C 1
ATOM 1362 O O . THR A 1 240 ? 111.688 127.040 81.719 1.00 55.08 240 THR A O 1
ATOM 1366 N N . ALA A 1 241 ? 112.986 126.192 83.346 1.00 50.68 241 ALA A N 1
ATOM 1367 C CA . ALA A 1 241 ? 112.694 127.288 84.256 1.00 50.68 241 ALA A CA 1
ATOM 1368 C C . ALA A 1 241 ? 113.554 128.500 83.949 1.00 50.68 241 ALA A C 1
ATOM 1369 O O . ALA A 1 241 ? 113.151 129.630 84.235 1.00 50.68 241 ALA A O 1
ATOM 1371 N N . ALA A 1 242 ? 114.732 128.286 83.370 1.00 47.39 242 ALA A N 1
ATOM 1372 C CA . ALA A 1 242 ? 115.567 129.389 82.929 1.00 47.39 242 ALA A CA 1
ATOM 1373 C C . ALA A 1 242 ? 115.146 129.933 81.577 1.00 47.39 242 ALA A C 1
ATOM 1374 O O . ALA A 1 242 ? 115.552 131.038 81.223 1.00 47.39 242 ALA A O 1
ATOM 1376 N N . LEU A 1 243 ? 114.359 129.187 80.808 1.00 46.47 243 LEU A N 1
ATOM 1377 C CA . LEU A 1 243 ? 113.851 129.731 79.558 1.00 46.47 243 LEU A CA 1
ATOM 1378 C C . LEU A 1 243 ? 112.660 130.640 79.803 1.00 46.47 243 LEU A C 1
ATOM 1379 O O . LEU A 1 243 ? 112.560 131.712 79.200 1.00 46.47 243 LEU A O 1
ATOM 1384 N N . ARG A 1 244 ? 111.759 130.240 80.697 1.00 45.98 244 ARG A N 1
ATOM 1385 C CA . ARG A 1 244 ? 110.592 131.053 81.000 1.00 45.98 244 ARG A CA 1
ATOM 1386 C C . ARG A 1 244 ? 110.938 132.300 81.796 1.00 45.98 244 ARG A C 1
ATOM 1387 O O . ARG A 1 244 ? 110.172 133.265 81.770 1.00 45.98 244 ARG A O 1
ATOM 1395 N N . LEU A 1 245 ? 112.062 132.301 82.509 1.00 41.32 245 LEU A N 1
ATOM 1396 C CA . LEU A 1 245 ? 112.514 133.521 83.162 1.00 41.32 245 LEU A CA 1
ATOM 1397 C C . LEU A 1 245 ? 113.009 134.535 82.144 1.00 41.32 245 LEU A C 1
ATOM 1398 O O . LEU A 1 245 ? 112.738 135.730 82.275 1.00 41.32 245 LEU A O 1
ATOM 1403 N N . VAL A 1 246 ? 113.734 134.077 81.124 1.00 42.17 246 VAL A N 1
ATOM 1404 C CA . VAL A 1 246 ? 114.198 134.966 80.065 1.00 42.17 246 VAL A CA 1
ATOM 1405 C C . VAL A 1 246 ? 113.027 135.417 79.197 1.00 42.17 246 VAL A C 1
ATOM 1406 O O . VAL A 1 246 ? 113.023 136.541 78.682 1.00 42.17 246 VAL A O 1
ATOM 1410 N N . GLN A 1 247 ? 111.997 134.580 79.061 1.00 44.18 247 GLN A N 1
ATOM 1411 C CA . GLN A 1 247 ? 110.777 134.994 78.375 1.00 44.18 247 GLN A CA 1
ATOM 1412 C C . GLN A 1 247 ? 110.039 136.086 79.135 1.00 44.18 247 GLN A C 1
ATOM 1413 O O . GLN A 1 247 ? 109.379 136.928 78.520 1.00 44.18 247 GLN A O 1
ATOM 1419 N N . THR A 1 248 ? 110.130 136.082 80.464 1.00 40.95 248 THR A N 1
ATOM 1420 C CA . THR A 1 248 ? 109.510 137.132 81.262 1.00 40.95 248 THR A CA 1
ATOM 1421 C C . THR A 1 248 ? 110.305 138.425 81.178 1.00 40.95 248 THR A C 1
ATOM 1422 O O . THR A 1 248 ? 109.728 139.502 81.005 1.00 40.95 248 THR A O 1
ATOM 1426 N N . LEU A 1 249 ? 111.634 138.337 81.264 1.00 40.37 249 LEU A N 1
ATOM 1427 C CA . LEU A 1 249 ? 112.471 139.530 81.201 1.00 40.37 249 LEU A CA 1
ATOM 1428 C C . LEU A 1 249 ? 112.492 140.136 79.810 1.00 40.37 249 LEU A C 1
ATOM 1429 O O . LEU A 1 249 ? 112.716 141.340 79.670 1.00 40.37 249 LEU A O 1
ATOM 1434 N N . ALA A 1 250 ? 112.279 139.330 78.773 1.00 44.84 250 ALA A N 1
ATOM 1435 C CA . ALA A 1 250 ? 112.146 139.896 77.438 1.00 44.84 250 ALA A CA 1
ATOM 1436 C C . ALA A 1 250 ? 110.795 140.562 77.255 1.00 44.84 250 ALA A C 1
ATOM 1437 O O . ALA A 1 250 ? 110.684 141.534 76.503 1.00 44.84 250 ALA A O 1
ATOM 1439 N N . GLY A 1 251 ? 109.763 140.060 77.933 1.00 46.52 251 GLY A N 1
ATOM 1440 C CA . GLY A 1 251 ? 108.466 140.705 77.879 1.00 46.52 251 GLY A CA 1
ATOM 1441 C C . GLY A 1 251 ? 108.419 142.010 78.643 1.00 46.52 251 GLY A C 1
ATOM 1442 O O . GLY A 1 251 ? 107.613 142.887 78.327 1.00 46.52 251 GLY A O 1
ATOM 1443 N N . LEU A 1 252 ? 109.273 142.155 79.659 1.00 44.46 252 LEU A N 1
ATOM 1444 C CA . LEU A 1 252 ? 109.379 143.422 80.370 1.00 44.46 252 LEU A CA 1
ATOM 1445 C C . LEU A 1 252 ? 110.023 144.492 79.508 1.00 44.46 252 LEU A C 1
ATOM 1446 O O . LEU A 1 252 ? 109.702 145.671 79.648 1.00 44.46 252 LEU A O 1
ATOM 1451 N N . ALA A 1 253 ? 110.931 144.112 78.619 1.00 48.50 253 ALA A N 1
ATOM 1452 C CA . ALA A 1 253 ? 111.580 145.092 77.765 1.00 48.50 253 ALA A CA 1
ATOM 1453 C C . ALA A 1 253 ? 110.790 145.338 76.486 1.00 48.50 253 ALA A C 1
ATOM 1454 O O . ALA A 1 253 ? 110.568 146.487 76.104 1.00 48.50 253 ALA A O 1
ATOM 1456 N N . HIS A 1 254 ? 110.341 144.273 75.826 1.00 54.69 254 HIS A N 1
ATOM 1457 C CA . HIS A 1 254 ? 109.668 144.436 74.543 1.00 54.69 254 HIS A CA 1
ATOM 1458 C C . HIS A 1 254 ? 108.238 144.925 74.715 1.00 54.69 254 HIS A C 1
ATOM 1459 O O . HIS A 1 254 ? 107.786 145.795 73.965 1.00 54.69 254 HIS A O 1
ATOM 1466 N N . GLY A 1 255 ? 107.517 144.386 75.691 1.00 57.33 255 GLY A N 1
ATOM 1467 C CA . GLY A 1 255 ? 106.113 144.678 75.859 1.00 57.33 255 GLY A CA 1
ATOM 1468 C C . GLY A 1 255 ? 105.754 145.659 76.947 1.00 57.33 255 GLY A C 1
ATOM 1469 O O . GLY A 1 255 ? 104.564 145.879 77.185 1.00 57.33 255 GLY A O 1
ATOM 1470 N N . LYS A 1 256 ? 106.740 146.242 77.637 1.00 57.66 256 LYS A N 1
ATOM 1471 C CA . LYS A 1 256 ? 106.474 147.228 78.677 1.00 57.66 256 LYS A CA 1
ATOM 1472 C C . LYS A 1 256 ? 107.389 148.440 78.616 1.00 57.66 256 LYS A C 1
ATOM 1473 O O . LYS A 1 256 ? 107.278 149.311 79.481 1.00 57.66 256 LYS A O 1
ATOM 1479 N N . GLY A 1 257 ? 108.289 148.521 77.644 1.00 53.36 257 GLY A N 1
ATOM 1480 C CA . GLY A 1 257 ? 109.095 149.706 77.454 1.00 53.36 257 GLY A CA 1
ATOM 1481 C C . GLY A 1 257 ? 110.248 149.880 78.409 1.00 53.36 257 GLY A C 1
ATOM 1482 O O . GLY A 1 257 ? 110.797 150.982 78.487 1.00 53.36 257 GLY A O 1
ATOM 1483 N N . LYS A 1 258 ? 110.642 148.838 79.132 1.00 47.65 258 LYS A N 1
ATOM 1484 C CA . LYS A 1 258 ? 111.726 148.951 80.091 1.00 47.65 258 LYS A CA 1
ATOM 1485 C C . LYS A 1 258 ? 113.078 148.849 79.395 1.00 47.65 258 LYS A C 1
ATOM 1486 O O . LYS A 1 258 ? 113.179 148.643 78.186 1.00 47.65 258 LYS A O 1
ATOM 1492 N N . THR A 1 259 ? 114.134 148.988 80.184 1.00 44.54 259 THR A N 1
ATOM 1493 C CA . THR A 1 259 ? 115.509 148.783 79.745 1.00 44.54 259 THR A CA 1
ATOM 1494 C C . THR A 1 259 ? 116.081 147.693 80.642 1.00 44.54 259 THR A C 1
ATOM 1495 O O . THR A 1 259 ? 116.424 147.953 81.795 1.00 44.54 259 THR A O 1
ATOM 1499 N N . VAL A 1 260 ? 116.171 146.472 80.135 1.00 39.17 260 VAL A N 1
ATOM 1500 C CA . VAL A 1 260 ? 116.654 145.340 80.912 1.00 39.17 260 VAL A CA 1
ATOM 1501 C C . VAL A 1 260 ? 118.058 144.997 80.445 1.00 39.17 260 VAL A C 1
ATOM 1502 O O . VAL A 1 260 ? 118.299 144.850 79.244 1.00 39.17 260 VAL A O 1
ATOM 1506 N N . VAL A 1 261 ? 118.983 144.891 81.391 1.00 38.66 261 VAL A N 1
ATOM 1507 C CA . VAL A 1 261 ? 120.341 144.438 81.129 1.00 38.66 261 VAL A CA 1
ATOM 1508 C C . VAL A 1 261 ? 120.690 143.366 82.152 1.00 38.66 261 VAL A C 1
ATOM 1509 O O . VAL A 1 261 ? 120.505 143.558 83.356 1.00 38.66 261 VAL A O 1
ATOM 1513 N N . THR A 1 262 ? 121.149 142.220 81.670 1.00 40.51 262 THR A N 1
ATOM 1514 C CA . THR A 1 262 ? 121.429 141.092 82.534 1.00 40.51 262 THR A CA 1
ATOM 1515 C C . THR A 1 262 ? 122.692 140.408 82.051 1.00 40.51 262 THR A C 1
ATOM 1516 O O . THR A 1 262 ? 123.199 140.693 80.968 1.00 40.51 262 THR A O 1
ATOM 1520 N N . SER A 1 263 ? 123.206 139.498 82.868 1.00 43.37 263 SER A N 1
ATOM 1521 C CA . SER A 1 263 ? 124.429 138.768 82.553 1.00 43.37 263 SER A CA 1
ATOM 1522 C C . SER A 1 263 ? 124.151 137.281 82.701 1.00 43.37 263 SER A C 1
ATOM 1523 O O . SER A 1 263 ? 124.132 136.766 83.815 1.00 43.37 263 SER A O 1
ATOM 1526 N N . ILE A 1 264 ? 123.948 136.596 81.590 1.00 50.12 264 ILE A N 1
ATOM 1527 C CA . ILE A 1 264 ? 123.673 135.166 81.611 1.00 50.12 264 ILE A CA 1
ATOM 1528 C C . ILE A 1 264 ? 124.989 134.409 81.686 1.00 50.12 264 ILE A C 1
ATOM 1529 O O . ILE A 1 264 ? 125.973 134.781 81.040 1.00 50.12 264 ILE A O 1
ATOM 1534 N N . HIS A 1 265 ? 125.018 133.347 82.489 1.00 59.26 265 HIS A N 1
ATOM 1535 C CA . HIS A 1 265 ? 126.259 132.621 82.724 1.00 59.26 265 HIS A CA 1
ATOM 1536 C C . HIS A 1 265 ? 126.582 131.667 81.579 1.00 59.26 265 HIS A C 1
ATOM 1537 O O . HIS A 1 265 ? 127.603 131.819 80.900 1.00 59.26 265 HIS A O 1
ATOM 1544 N N . GLN A 1 266 ? 125.731 130.669 81.359 1.00 60.59 266 GLN A N 1
ATOM 1545 C CA . GLN A 1 266 ? 125.914 129.694 80.286 1.00 60.59 266 GLN A CA 1
ATOM 1546 C C . GLN A 1 266 ? 124.576 129.528 79.591 1.00 60.59 266 GLN A C 1
ATOM 1547 O O . GLN A 1 266 ? 123.769 128.675 79.982 1.00 60.59 266 GLN A O 1
ATOM 1553 N N . PRO A 1 267 ? 124.304 130.323 78.560 1.00 54.95 267 PRO A N 1
ATOM 1554 C CA . PRO A 1 267 ? 122.988 130.279 77.925 1.00 54.95 267 PRO A CA 1
ATOM 1555 C C . PRO A 1 267 ? 122.776 128.996 77.145 1.00 54.95 267 PRO A C 1
ATOM 1556 O O . PRO A 1 267 ? 123.714 128.394 76.620 1.00 54.95 267 PRO A O 1
ATOM 1560 N N . SER A 1 268 ? 121.519 128.586 77.071 1.00 54.02 268 SER A N 1
ATOM 1561 C CA . SER A 1 268 ? 121.126 127.422 76.295 1.00 54.02 268 SER A CA 1
ATOM 1562 C C . SER A 1 268 ? 121.000 127.816 74.828 1.00 54.02 268 SER A C 1
ATOM 1563 O O . SER A 1 268 ? 121.392 128.908 74.416 1.00 54.02 268 SER A O 1
ATOM 1566 N N . SER A 1 269 ? 120.448 126.926 74.010 1.00 57.03 269 SER A N 1
ATOM 1567 C CA . SER A 1 269 ? 120.363 127.212 72.585 1.00 57.03 269 SER A CA 1
ATOM 1568 C C . SER A 1 269 ? 119.230 128.179 72.282 1.00 57.03 269 SER A C 1
ATOM 1569 O O . SER A 1 269 ? 119.418 129.145 71.539 1.00 57.03 269 SER A O 1
ATOM 1572 N N . ARG A 1 270 ? 118.047 127.937 72.840 1.00 57.98 270 ARG A N 1
ATOM 1573 C CA . ARG A 1 270 ? 116.927 128.833 72.613 1.00 57.98 270 ARG A CA 1
ATOM 1574 C C . ARG A 1 270 ? 116.863 129.971 73.612 1.00 57.98 270 ARG A C 1
ATOM 1575 O O . ARG A 1 270 ? 116.073 130.891 73.413 1.00 57.98 270 ARG A O 1
ATOM 1583 N N . VAL A 1 271 ? 117.659 129.931 74.677 1.00 49.98 271 VAL A N 1
ATOM 1584 C CA . VAL A 1 271 ? 117.795 131.100 75.536 1.00 49.98 271 VAL A CA 1
ATOM 1585 C C . VAL A 1 271 ? 118.540 132.201 74.800 1.00 49.98 271 VAL A C 1
ATOM 1586 O O . VAL A 1 271 ? 118.141 133.368 74.836 1.00 49.98 271 VAL A O 1
ATOM 1590 N N . PHE A 1 272 ? 119.598 131.839 74.072 1.00 51.55 272 PHE A N 1
ATOM 1591 C CA . PHE A 1 272 ? 120.359 132.792 73.273 1.00 51.55 272 PHE A CA 1
ATOM 1592 C C . PHE A 1 272 ? 119.550 133.367 72.118 1.00 51.55 272 PHE A C 1
ATOM 1593 O O . PHE A 1 272 ? 119.861 134.462 71.646 1.00 51.55 272 PHE A O 1
ATOM 1601 N N . GLN A 1 273 ? 118.510 132.679 71.668 1.00 58.81 273 GLN A N 1
ATOM 1602 C CA . GLN A 1 273 ? 117.662 133.201 70.607 1.00 58.81 273 GLN A CA 1
ATOM 1603 C C . GLN A 1 273 ? 116.719 134.300 71.074 1.00 58.81 273 GLN A C 1
ATOM 1604 O O . GLN A 1 273 ? 116.015 134.879 70.242 1.00 58.81 273 GLN A O 1
ATOM 1610 N N . MET A 1 274 ? 116.686 134.603 72.370 1.00 54.64 274 MET A N 1
ATOM 1611 C CA . MET A 1 274 ? 115.745 135.557 72.930 1.00 54.64 274 MET A CA 1
ATOM 1612 C C . MET A 1 274 ? 116.367 136.893 73.284 1.00 54.64 274 MET A C 1
ATOM 1613 O O . MET A 1 274 ? 115.635 137.815 73.646 1.00 54.64 274 MET A O 1
ATOM 1618 N N . PHE A 1 275 ? 117.680 137.023 73.201 1.00 50.08 275 PHE A N 1
ATOM 1619 C CA . PHE A 1 275 ? 118.308 138.296 73.491 1.00 50.08 275 PHE A CA 1
ATOM 1620 C C . PHE A 1 275 ? 118.115 139.250 72.325 1.00 50.08 275 PHE A C 1
ATOM 1621 O O . PHE A 1 275 ? 117.978 138.835 71.173 1.00 50.08 275 PHE A O 1
ATOM 1629 N N . ASP A 1 276 ? 118.089 140.542 72.633 1.00 53.15 276 ASP A N 1
ATOM 1630 C CA . ASP A 1 276 ? 118.157 141.546 71.580 1.00 53.15 276 ASP A CA 1
ATOM 1631 C C . ASP A 1 276 ? 119.607 141.877 71.252 1.00 53.15 276 ASP A C 1
ATOM 1632 O O . ASP A 1 276 ? 120.078 141.593 70.151 1.00 53.15 276 ASP A O 1
ATOM 1637 N N . THR A 1 277 ? 120.333 142.432 72.215 1.00 48.49 277 THR A N 1
ATOM 1638 C CA . THR A 1 277 ? 121.729 142.786 72.041 1.00 48.49 277 THR A CA 1
ATOM 1639 C C . THR A 1 277 ? 122.597 141.975 72.989 1.00 48.49 277 THR A C 1
ATOM 1640 O O . THR A 1 277 ? 122.143 141.528 74.042 1.00 48.49 277 THR A O 1
ATOM 1644 N N . VAL A 1 278 ? 123.848 141.777 72.586 1.00 48.75 278 VAL A N 1
ATOM 1645 C CA . VAL A 1 278 ? 124.807 140.939 73.293 1.00 48.75 278 VAL A CA 1
ATOM 1646 C C . VAL A 1 278 ? 126.081 141.750 73.479 1.00 48.75 278 VAL A C 1
ATOM 1647 O O . VAL A 1 278 ? 126.548 142.397 72.537 1.00 48.75 278 VAL A O 1
ATOM 1651 N N . LEU A 1 279 ? 126.621 141.751 74.694 1.00 49.10 279 LEU A N 1
ATOM 1652 C CA . LEU A 1 279 ? 127.916 142.353 74.982 1.00 49.10 279 LEU A CA 1
ATOM 1653 C C . LEU A 1 279 ? 128.827 141.274 75.544 1.00 49.10 279 LEU A C 1
ATOM 1654 O O . LEU A 1 279 ? 128.537 140.705 76.599 1.00 49.10 279 LEU A O 1
ATOM 1659 N N . LEU A 1 280 ? 129.923 140.998 74.845 1.00 53.75 280 LEU A N 1
ATOM 1660 C CA . LEU A 1 280 ? 130.810 139.885 75.156 1.00 53.75 280 LEU A CA 1
ATOM 1661 C C . LEU A 1 280 ? 132.148 140.405 75.660 1.00 53.75 280 LEU A C 1
ATOM 1662 O O . LEU A 1 280 ? 132.837 141.130 74.944 1.00 53.75 280 LEU A O 1
ATOM 1667 N N . LEU A 1 281 ? 132.526 140.010 76.873 1.00 57.40 281 LEU A N 1
ATOM 1668 C CA . LEU A 1 281 ? 133.762 140.460 77.500 1.00 57.40 281 LEU A CA 1
ATOM 1669 C C . LEU A 1 281 ? 134.719 139.292 77.680 1.00 57.40 281 LEU A C 1
ATOM 1670 O O . LEU A 1 281 ? 134.295 138.187 78.021 1.00 57.40 281 LEU A O 1
ATOM 1675 N N . SER A 1 282 ? 136.015 139.538 77.473 1.00 64.66 282 SER A N 1
ATOM 1676 C CA . SER A 1 282 ? 137.029 138.501 77.667 1.00 64.66 282 SER A CA 1
ATOM 1677 C C . SER A 1 282 ? 137.679 138.564 79.042 1.00 64.66 282 SER A C 1
ATOM 1678 O O . SER A 1 282 ? 137.579 137.621 79.830 1.00 64.66 282 SER A O 1
ATOM 1681 N N . GLU A 1 283 ? 138.367 139.660 79.333 1.00 70.95 283 GLU A N 1
ATOM 1682 C CA . GLU A 1 283 ? 138.833 139.948 80.679 1.00 70.95 283 GLU A CA 1
ATOM 1683 C C . GLU A 1 283 ? 138.435 141.358 81.080 1.00 70.95 283 GLU A C 1
ATOM 1684 O O . GLU A 1 283 ? 138.807 141.815 82.165 1.00 70.95 283 GLU A O 1
ATOM 1690 N N . GLY A 1 284 ? 137.640 142.027 80.255 1.00 70.28 284 GLY A N 1
ATOM 1691 C CA . GLY A 1 284 ? 137.264 143.398 80.482 1.00 70.28 284 GLY A CA 1
ATOM 1692 C C . GLY A 1 284 ? 137.561 144.262 79.283 1.00 70.28 284 GLY A C 1
ATOM 1693 O O . GLY A 1 284 ? 137.796 145.460 79.440 1.00 70.28 284 GLY A O 1
ATOM 1694 N N . LYS A 1 285 ? 137.577 143.686 78.077 1.00 72.00 285 LYS A N 1
ATOM 1695 C CA . LYS A 1 285 ? 137.877 144.483 76.895 1.00 72.00 285 LYS A CA 1
ATOM 1696 C C . LYS A 1 285 ? 136.907 144.305 75.730 1.00 72.00 285 LYS A C 1
ATOM 1697 O O . LYS A 1 285 ? 137.235 144.747 74.622 1.00 72.00 285 LYS A O 1
ATOM 1703 N N . CYS A 1 286 ? 135.741 143.685 75.946 1.00 68.30 286 CYS A N 1
ATOM 1704 C CA . CYS A 1 286 ? 134.523 143.942 75.162 1.00 68.30 286 CYS A CA 1
ATOM 1705 C C . CYS A 1 286 ? 134.669 143.567 73.680 1.00 68.30 286 CYS A C 1
ATOM 1706 O O . CYS A 1 286 ? 134.826 144.420 72.817 1.00 68.30 286 CYS A O 1
ATOM 1709 N N . LEU A 1 287 ? 134.677 142.256 73.415 1.00 64.91 287 LEU A N 1
ATOM 1710 C CA . LEU A 1 287 ? 134.937 141.757 72.061 1.00 64.91 287 LEU A CA 1
ATOM 1711 C C . LEU A 1 287 ? 133.845 142.119 71.059 1.00 64.91 287 LEU A C 1
ATOM 1712 O O . LEU A 1 287 ? 134.133 142.293 69.870 1.00 64.91 287 LEU A O 1
ATOM 1717 N N . PHE A 1 288 ? 132.588 142.199 71.492 1.00 59.47 288 PHE A N 1
ATOM 1718 C CA . PHE A 1 288 ? 131.494 142.352 70.538 1.00 59.47 288 PHE A CA 1
ATOM 1719 C C . PHE A 1 288 ? 130.304 143.029 71.197 1.00 59.47 288 PHE A C 1
ATOM 1720 O O . PHE A 1 288 ? 129.924 142.656 72.308 1.00 59.47 288 PHE A O 1
ATOM 1728 N N . VAL A 1 289 ? 129.735 144.029 70.520 1.00 57.64 289 VAL A N 1
ATOM 1729 C CA . VAL A 1 289 ? 128.470 144.661 70.894 1.00 57.64 289 VAL A CA 1
ATOM 1730 C C . VAL A 1 289 ? 127.598 144.717 69.652 1.00 57.64 289 VAL A C 1
ATOM 1731 O O . VAL A 1 289 ? 128.000 145.290 68.635 1.00 57.64 289 VAL A O 1
ATOM 1735 N N . GLY A 1 290 ? 126.406 144.147 69.738 1.00 53.29 290 GLY A N 1
ATOM 1736 C CA . GLY A 1 290 ? 125.492 144.170 68.620 1.00 53.29 290 GLY A CA 1
ATOM 1737 C C . GLY A 1 290 ? 124.368 143.188 68.858 1.00 53.29 290 GLY A C 1
ATOM 1738 O O . GLY A 1 290 ? 124.247 142.615 69.940 1.00 53.29 290 GLY A O 1
ATOM 1739 N N . LYS A 1 291 ? 123.556 143.001 67.823 1.00 57.21 291 LYS A N 1
ATOM 1740 C CA . LYS A 1 291 ? 122.439 142.077 67.902 1.00 57.21 291 LYS A CA 1
ATOM 1741 C C . LYS A 1 291 ? 122.934 140.640 68.009 1.00 57.21 291 LYS A C 1
ATOM 1742 O O . LYS A 1 291 ? 123.981 140.279 67.472 1.00 57.21 291 LYS A O 1
ATOM 1748 N N . GLY A 1 292 ? 122.168 139.819 68.730 1.00 58.58 292 GLY A N 1
ATOM 1749 C CA . GLY A 1 292 ? 122.567 138.441 68.945 1.00 58.58 292 GLY A CA 1
ATOM 1750 C C . GLY A 1 292 ? 122.419 137.577 67.714 1.00 58.58 292 GLY A C 1
ATOM 1751 O O . GLY A 1 292 ? 123.120 136.575 67.569 1.00 58.58 292 GLY A O 1
ATOM 1752 N N . ARG A 1 293 ? 121.519 137.949 66.808 1.00 63.45 293 ARG A N 1
ATOM 1753 C CA . ARG A 1 293 ? 121.371 137.239 65.547 1.00 63.45 293 ARG A CA 1
ATOM 1754 C C . ARG A 1 293 ? 122.449 137.606 64.540 1.00 63.45 293 ARG A C 1
ATOM 1755 O O . ARG A 1 293 ? 122.529 136.974 63.482 1.00 63.45 293 ARG A O 1
ATOM 1763 N N . ASP A 1 294 ? 123.266 138.612 64.837 1.00 65.58 294 ASP A N 1
ATOM 1764 C CA . ASP A 1 294 ? 124.346 139.046 63.969 1.00 65.58 294 ASP A CA 1
ATOM 1765 C C . ASP A 1 294 ? 125.711 138.742 64.563 1.00 65.58 294 ASP A C 1
ATOM 1766 O O . ASP A 1 294 ? 126.718 139.266 64.079 1.00 65.58 294 ASP A O 1
ATOM 1771 N N . ALA A 1 295 ? 125.770 137.916 65.606 1.00 63.04 295 ALA A N 1
ATOM 1772 C CA . ALA A 1 295 ? 127.038 137.651 66.272 1.00 63.04 295 ALA A CA 1
ATOM 1773 C C . ALA A 1 295 ? 127.894 136.678 65.479 1.00 63.04 295 ALA A C 1
ATOM 1774 O O . ALA A 1 295 ? 129.113 136.843 65.405 1.00 63.04 295 ALA A O 1
ATOM 1776 N N . MET A 1 296 ? 127.276 135.664 64.877 1.00 66.41 296 MET A N 1
ATOM 1777 C CA . MET A 1 296 ? 128.045 134.667 64.145 1.00 66.41 296 MET A CA 1
ATOM 1778 C C . MET A 1 296 ? 128.554 135.212 62.821 1.00 66.41 296 MET A C 1
ATOM 1779 O O . MET A 1 296 ? 129.656 134.857 62.394 1.00 66.41 296 MET A O 1
ATOM 1784 N N . ALA A 1 297 ? 127.782 136.082 62.171 1.00 67.32 297 ALA A N 1
ATOM 1785 C CA . ALA A 1 297 ? 128.193 136.634 60.888 1.00 67.32 297 ALA A CA 1
ATOM 1786 C C . ALA A 1 297 ? 129.323 137.643 61.020 1.00 67.32 297 ALA A C 1
ATOM 1787 O O . ALA A 1 297 ? 130.058 137.854 60.053 1.00 67.32 297 ALA A O 1
ATOM 1789 N N . TYR A 1 298 ? 129.475 138.276 62.183 1.00 66.55 298 TYR A N 1
ATOM 1790 C CA . TYR A 1 298 ? 130.598 139.183 62.389 1.00 66.55 298 TYR A CA 1
ATOM 1791 C C . TYR A 1 298 ? 131.896 138.410 62.559 1.00 66.55 298 TYR A C 1
ATOM 1792 O O . TYR A 1 298 ? 132.905 138.722 61.919 1.00 66.55 298 TYR A O 1
ATOM 1801 N N . PHE A 1 299 ? 131.894 137.408 63.440 1.00 67.23 299 PHE A N 1
ATOM 1802 C CA . PHE A 1 299 ? 133.096 136.626 63.689 1.00 67.23 299 PHE A CA 1
ATOM 1803 C C . PHE A 1 299 ? 133.456 135.736 62.515 1.00 67.23 299 PHE A C 1
ATOM 1804 O O . PHE A 1 299 ? 134.614 135.327 62.396 1.00 67.23 299 PHE A O 1
ATOM 1812 N N . GLU A 1 300 ? 132.493 135.424 61.650 1.00 71.75 300 GLU A N 1
ATOM 1813 C CA . GLU A 1 300 ? 132.813 134.702 60.428 1.00 71.75 300 GLU A CA 1
ATOM 1814 C C . GLU A 1 300 ? 133.634 135.568 59.485 1.00 71.75 300 GLU A C 1
ATOM 1815 O O . GLU A 1 300 ? 134.641 135.113 58.933 1.00 71.75 300 GLU A O 1
ATOM 1821 N N . SER A 1 301 ? 133.229 136.818 59.292 1.00 71.56 301 SER A N 1
ATOM 1822 C CA . SER A 1 301 ? 133.991 137.724 58.438 1.00 71.56 301 SER A CA 1
ATOM 1823 C C . SER A 1 301 ? 134.988 138.560 59.234 1.00 71.56 301 SER A C 1
ATOM 1824 O O . SER A 1 301 ? 135.111 139.766 59.030 1.00 71.56 301 SER A O 1
ATOM 1827 N N . VAL A 1 302 ? 135.722 137.908 60.137 1.00 70.69 302 VAL A N 1
ATOM 1828 C CA . VAL A 1 302 ? 136.989 138.400 60.668 1.00 70.69 302 VAL A CA 1
ATOM 1829 C C . VAL A 1 302 ? 137.938 137.211 60.634 1.00 70.69 302 VAL A C 1
ATOM 1830 O O . VAL A 1 302 ? 139.147 137.359 60.834 1.00 70.69 302 VAL A O 1
ATOM 1834 N N . GLY A 1 303 ? 137.384 136.017 60.404 1.00 71.89 303 GLY A N 1
ATOM 1835 C CA . GLY A 1 303 ? 138.185 134.826 60.198 1.00 71.89 303 GLY A CA 1
ATOM 1836 C C . GLY A 1 303 ? 137.976 133.674 61.163 1.00 71.89 303 GLY A C 1
ATOM 1837 O O . GLY A 1 303 ? 138.843 132.804 61.258 1.00 71.89 303 GLY A O 1
ATOM 1838 N N . PHE A 1 304 ? 136.859 133.639 61.890 1.00 71.99 304 PHE A N 1
ATOM 1839 C CA . PHE A 1 304 ? 136.640 132.639 62.939 1.00 71.99 304 PHE A CA 1
ATOM 1840 C C . PHE A 1 304 ? 135.262 132.005 62.790 1.00 71.99 304 PHE A C 1
ATOM 1841 O O . PHE A 1 304 ? 134.263 132.560 63.253 1.00 71.99 304 PHE A O 1
ATOM 1849 N N . SER A 1 305 ? 135.207 130.837 62.170 1.00 72.37 305 SER A N 1
ATOM 1850 C CA . SER A 1 305 ? 133.985 130.061 62.038 1.00 72.37 305 SER A CA 1
ATOM 1851 C C . SER A 1 305 ? 134.116 128.741 62.792 1.00 72.37 305 SER A C 1
ATOM 1852 O O . SER A 1 305 ? 135.216 128.190 62.901 1.00 72.37 305 SER A O 1
ATOM 1855 N N . PRO A 1 306 ? 133.026 128.217 63.353 1.00 70.87 306 PRO A N 1
ATOM 1856 C CA . PRO A 1 306 ? 133.109 126.941 64.076 1.00 70.87 306 PRO A CA 1
ATOM 1857 C C . PRO A 1 306 ? 133.256 125.761 63.124 1.00 70.87 306 PRO A C 1
ATOM 1858 O O . PRO A 1 306 ? 133.094 125.874 61.908 1.00 70.87 306 PRO A O 1
ATOM 1862 N N . ALA A 1 307 ? 133.578 124.606 63.704 1.00 73.95 307 ALA A N 1
ATOM 1863 C CA . ALA A 1 307 ? 133.780 123.375 62.947 1.00 73.95 307 ALA A CA 1
ATOM 1864 C C . ALA A 1 307 ? 132.679 122.347 63.139 1.00 73.95 307 ALA A C 1
ATOM 1865 O O . ALA A 1 307 ? 132.295 121.680 62.177 1.00 73.95 307 ALA A O 1
ATOM 1867 N N . PHE A 1 308 ? 132.166 122.187 64.350 1.00 70.61 308 PHE A N 1
ATOM 1868 C CA . PHE A 1 308 ? 131.104 121.216 64.572 1.00 70.61 308 PHE A CA 1
ATOM 1869 C C . PHE A 1 308 ? 129.839 121.989 64.933 1.00 70.61 308 PHE A C 1
ATOM 1870 O O . PHE A 1 308 ? 129.930 123.200 65.171 1.00 70.61 308 PHE A O 1
ATOM 1878 N N . PRO A 1 309 ? 128.652 121.371 64.906 1.00 69.32 309 PRO A N 1
ATOM 1879 C CA . PRO A 1 309 ? 127.435 122.078 65.343 1.00 69.32 309 PRO A CA 1
ATOM 1880 C C . PRO A 1 309 ? 127.502 122.519 66.796 1.00 69.32 309 PRO A C 1
ATOM 1881 O O . PRO A 1 309 ? 127.590 121.701 67.711 1.00 69.32 309 PRO A O 1
ATOM 1885 N N . MET A 1 310 ? 127.454 123.831 66.997 1.00 68.01 310 MET A N 1
ATOM 1886 C CA . MET A 1 310 ? 127.607 124.442 68.305 1.00 68.01 310 MET A CA 1
ATOM 1887 C C . MET A 1 310 ? 126.344 125.209 68.667 1.00 68.01 310 MET A C 1
ATOM 1888 O O . MET A 1 310 ? 125.550 125.598 67.808 1.00 68.01 310 MET A O 1
ATOM 1893 N N . ASN A 1 311 ? 126.168 125.423 69.964 1.00 59.79 311 ASN A N 1
ATOM 1894 C CA . ASN A 1 311 ? 125.347 126.500 70.473 1.00 59.79 311 ASN A CA 1
ATOM 1895 C C . ASN A 1 311 ? 126.132 127.778 70.251 1.00 59.79 311 ASN A C 1
ATOM 1896 O O . ASN A 1 311 ? 127.322 127.803 70.592 1.00 59.79 311 ASN A O 1
ATOM 1901 N N . PRO A 1 312 ? 125.557 128.838 69.650 1.00 56.11 312 PRO A N 1
ATOM 1902 C CA . PRO A 1 312 ? 126.342 130.051 69.371 1.00 56.11 312 PRO A CA 1
ATOM 1903 C C . PRO A 1 312 ? 126.840 130.779 70.605 1.00 56.11 312 PRO A C 1
ATOM 1904 O O . PRO A 1 312 ? 127.775 131.572 70.513 1.00 56.11 312 PRO A O 1
ATOM 1908 N N . ALA A 1 313 ? 126.235 130.524 71.759 1.00 55.57 313 ALA A N 1
ATOM 1909 C CA . ALA A 1 313 ? 126.756 131.031 73.016 1.00 55.57 313 ALA A CA 1
ATOM 1910 C C . ALA A 1 313 ? 127.944 130.233 73.523 1.00 55.57 313 ALA A C 1
ATOM 1911 O O . ALA A 1 313 ? 128.687 130.735 74.365 1.00 55.57 313 ALA A O 1
ATOM 1913 N N . ASP A 1 314 ? 128.128 129.002 73.052 1.00 58.63 314 ASP A N 1
ATOM 1914 C CA . ASP A 1 314 ? 129.336 128.243 73.338 1.00 58.63 314 ASP A CA 1
ATOM 1915 C C . ASP A 1 314 ? 130.476 128.627 72.417 1.00 58.63 314 ASP A C 1
ATOM 1916 O O . ASP A 1 314 ? 131.641 128.508 72.801 1.00 58.63 314 ASP A O 1
ATOM 1921 N N . PHE A 1 315 ? 130.162 129.085 71.207 1.00 60.53 315 PHE A N 1
ATOM 1922 C CA . PHE A 1 315 ? 131.201 129.523 70.288 1.00 60.53 315 PHE A CA 1
ATOM 1923 C C . PHE A 1 315 ? 131.768 130.875 70.684 1.00 60.53 315 PHE A C 1
ATOM 1924 O O . PHE A 1 315 ? 132.970 131.104 70.533 1.00 60.53 315 PHE A O 1
ATOM 1932 N N . LEU A 1 316 ? 130.929 131.781 71.185 1.00 59.55 316 LEU A N 1
ATOM 1933 C CA . LEU A 1 316 ? 131.423 133.094 71.574 1.00 59.55 316 LEU A CA 1
ATOM 1934 C C . LEU A 1 316 ? 132.216 133.043 72.865 1.00 59.55 316 LEU A C 1
ATOM 1935 O O . LEU A 1 316 ? 133.156 133.822 73.033 1.00 59.55 316 LEU A O 1
ATOM 1940 N N . LEU A 1 317 ? 131.868 132.146 73.781 1.00 59.96 317 LEU A N 1
ATOM 1941 C CA . LEU A 1 317 ? 132.662 131.992 74.989 1.00 59.96 317 LEU A CA 1
ATOM 1942 C C . LEU A 1 317 ? 133.947 131.221 74.750 1.00 59.96 317 LEU A C 1
ATOM 1943 O O . LEU A 1 317 ? 134.841 131.268 75.598 1.00 59.96 317 LEU A O 1
ATOM 1948 N N . ASP A 1 318 ? 134.057 130.508 73.634 1.00 66.33 318 ASP A N 1
ATOM 1949 C CA . ASP A 1 318 ? 135.323 129.933 73.201 1.00 66.33 318 ASP A CA 1
ATOM 1950 C C . ASP A 1 318 ? 136.266 131.012 72.692 1.00 66.33 318 ASP A C 1
ATOM 1951 O O . ASP A 1 318 ? 137.459 130.987 72.991 1.00 66.33 318 ASP A O 1
ATOM 1956 N N . LEU A 1 319 ? 135.740 131.966 71.923 1.00 62.51 319 LEU A N 1
ATOM 1957 C CA . LEU A 1 319 ? 136.567 133.056 71.425 1.00 62.51 319 LEU A CA 1
ATOM 1958 C C . LEU A 1 319 ? 136.964 134.015 72.534 1.00 62.51 319 LEU A C 1
ATOM 1959 O O . LEU A 1 319 ? 138.028 134.636 72.463 1.00 62.51 319 LEU A O 1
ATOM 1964 N N . ALA A 1 320 ? 136.128 134.149 73.563 1.00 64.02 320 ALA A N 1
ATOM 1965 C CA . ALA A 1 320 ? 136.433 135.041 74.673 1.00 64.02 320 ALA A CA 1
ATOM 1966 C C . ALA A 1 320 ? 137.562 134.516 75.542 1.00 64.02 320 ALA A C 1
ATOM 1967 O O . ALA A 1 320 ? 138.208 135.300 76.241 1.00 64.02 320 ALA A O 1
ATOM 1969 N N . ASN A 1 321 ? 137.810 133.211 75.518 1.00 70.63 321 ASN A N 1
ATOM 1970 C CA . ASN A 1 321 ? 138.975 132.644 76.179 1.00 70.63 321 ASN A CA 1
ATOM 1971 C C . ASN A 1 321 ? 140.188 132.586 75.267 1.00 70.63 321 ASN A C 1
ATOM 1972 O O . ASN A 1 321 ? 141.323 132.663 75.749 1.00 70.63 321 ASN A O 1
ATOM 1977 N N . GLY A 1 322 ? 139.975 132.461 73.963 1.00 77.99 322 GLY A N 1
ATOM 1978 C CA . GLY A 1 322 ? 141.067 132.270 73.035 1.00 77.99 322 GLY A CA 1
ATOM 1979 C C . GLY A 1 322 ? 141.377 130.799 72.884 1.00 77.99 322 GLY A C 1
ATOM 1980 O O . GLY A 1 322 ? 142.540 130.404 72.769 1.00 77.99 322 GLY A O 1
ATOM 1981 N N . VAL A 1 323 ? 140.331 129.976 72.896 1.00 83.03 323 VAL A N 1
ATOM 1982 C CA . VAL A 1 323 ? 140.473 128.529 72.790 1.00 83.03 323 VAL A CA 1
ATOM 1983 C C . VAL A 1 323 ? 139.709 128.033 71.573 1.00 83.03 323 VAL A C 1
ATOM 1984 O O . VAL A 1 323 ? 139.251 126.885 71.542 1.00 83.03 323 VAL A O 1
ATOM 1988 N N . CYS A 1 324 ? 139.565 128.889 70.562 1.00 91.35 324 CYS A N 1
ATOM 1989 C CA . CYS A 1 324 ? 138.877 128.473 69.347 1.00 91.35 324 CYS A CA 1
ATOM 1990 C C . CYS A 1 324 ? 139.722 127.467 68.573 1.00 91.35 324 CYS A C 1
ATOM 1991 O O . CYS A 1 324 ? 140.937 127.627 68.413 1.00 91.35 324 CYS A O 1
ATOM 1994 N N . GLN A 1 325 ? 139.081 126.378 68.179 1.00 91.79 325 GLN A N 1
ATOM 1995 C CA . GLN A 1 325 ? 139.711 125.349 67.368 1.00 91.79 325 GLN A CA 1
ATOM 1996 C C . GLN A 1 325 ? 139.849 125.794 65.916 1.00 91.79 325 GLN A C 1
ATOM 1997 O O . GLN A 1 325 ? 139.146 126.703 65.463 1.00 91.79 325 GLN A O 1
ATOM 2003 N N . THR A 1 326 ? 140.788 125.177 65.205 1.00 97.81 326 THR A N 1
ATOM 2004 C CA . THR A 1 326 ? 141.105 125.549 63.830 1.00 97.81 326 THR A CA 1
ATOM 2005 C C . THR A 1 326 ? 141.004 124.353 62.886 1.00 97.81 326 THR A C 1
ATOM 2006 O O . THR A 1 326 ? 141.508 123.269 63.181 1.00 97.81 326 THR A O 1
ATOM 2010 N N . VAL A 1 337 ? 144.029 133.992 70.077 1.00 82.78 337 VAL A N 1
ATOM 2011 C CA . VAL A 1 337 ? 143.222 134.694 69.091 1.00 82.78 337 VAL A CA 1
ATOM 2012 C C . VAL A 1 337 ? 142.425 135.785 69.773 1.00 82.78 337 VAL A C 1
ATOM 2013 O O . VAL A 1 337 ? 141.615 136.460 69.144 1.00 82.78 337 VAL A O 1
ATOM 2017 N N . ARG A 1 338 ? 142.663 135.947 71.074 1.00 79.92 338 ARG A N 1
ATOM 2018 C CA . ARG A 1 338 ? 141.924 136.941 71.841 1.00 79.92 338 ARG A CA 1
ATOM 2019 C C . ARG A 1 338 ? 142.375 138.350 71.488 1.00 79.92 338 ARG A C 1
ATOM 2020 O O . ARG A 1 338 ? 141.547 139.250 71.318 1.00 79.92 338 ARG A O 1
ATOM 2028 N N . GLN A 1 339 ? 143.686 138.556 71.353 1.00 80.79 339 GLN A N 1
ATOM 2029 C CA . GLN A 1 339 ? 144.192 139.873 70.985 1.00 80.79 339 GLN A CA 1
ATOM 2030 C C . GLN A 1 339 ? 143.935 140.167 69.511 1.00 80.79 339 GLN A C 1
ATOM 2031 O O . GLN A 1 339 ? 143.947 141.332 69.095 1.00 80.79 339 GLN A O 1
ATOM 2037 N N . THR A 1 340 ? 143.677 139.129 68.714 1.00 79.35 340 THR A N 1
ATOM 2038 C CA . THR A 1 340 ? 143.220 139.330 67.344 1.00 79.35 340 THR A CA 1
ATOM 2039 C C . THR A 1 340 ? 141.817 139.924 67.306 1.00 79.35 340 THR A C 1
ATOM 2040 O O . THR A 1 340 ? 141.513 140.763 66.451 1.00 79.35 340 THR A O 1
ATOM 2044 N N . LEU A 1 341 ? 140.952 139.513 68.236 1.00 74.98 341 LEU A N 1
ATOM 2045 C CA . LEU A 1 341 ? 139.564 139.959 68.210 1.00 74.98 341 LEU A CA 1
ATOM 2046 C C . LEU A 1 341 ? 139.388 141.293 68.919 1.00 74.98 341 LEU A C 1
ATOM 2047 O O . LEU A 1 341 ? 138.375 141.973 68.724 1.00 74.98 341 LEU A O 1
ATOM 2052 N N . VAL A 1 342 ? 140.357 141.681 69.751 1.00 76.07 342 VAL A N 1
ATOM 2053 C CA . VAL A 1 342 ? 140.301 142.976 70.427 1.00 76.07 342 VAL A CA 1
ATOM 2054 C C . VAL A 1 342 ? 140.494 144.103 69.421 1.00 76.07 342 VAL A C 1
ATOM 2055 O O . VAL A 1 342 ? 139.719 145.067 69.378 1.00 76.07 342 VAL A O 1
ATOM 2059 N N . THR A 1 343 ? 141.523 143.987 68.580 1.00 77.06 343 THR A N 1
ATOM 2060 C CA . THR A 1 343 ? 141.773 145.025 67.587 1.00 77.06 343 THR A CA 1
ATOM 2061 C C . THR A 1 343 ? 140.768 144.952 66.445 1.00 77.06 343 THR A C 1
ATOM 2062 O O . THR A 1 343 ? 140.500 145.960 65.782 1.00 77.06 343 THR A O 1
ATOM 2066 N N . ALA A 1 344 ? 140.204 143.767 66.199 1.00 75.82 344 ALA A N 1
ATOM 2067 C CA . ALA A 1 344 ? 139.184 143.627 65.164 1.00 75.82 344 ALA A CA 1
ATOM 2068 C C . ALA A 1 344 ? 137.891 144.316 65.574 1.00 75.82 344 ALA A C 1
ATOM 2069 O O . ALA A 1 344 ? 137.141 144.815 64.728 1.00 75.82 344 ALA A O 1
ATOM 2071 N N . TYR A 1 345 ? 137.612 144.348 66.877 1.00 74.74 345 TYR A N 1
ATOM 2072 C CA . TYR A 1 345 ? 136.465 145.097 67.374 1.00 74.74 345 TYR A CA 1
ATOM 2073 C C . TYR A 1 345 ? 136.727 146.594 67.308 1.00 74.74 345 TYR A C 1
ATOM 2074 O O . TYR A 1 345 ? 135.831 147.380 66.980 1.00 74.74 345 TYR A O 1
ATOM 2083 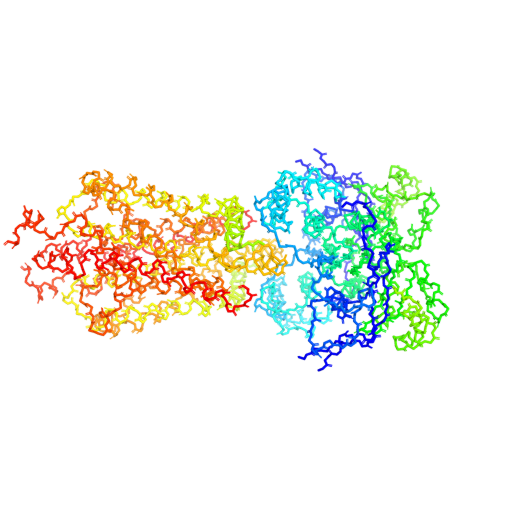N N . ASP A 1 346 ? 137.965 147.004 67.585 1.00 79.22 346 ASP A N 1
ATOM 2084 C CA . ASP A 1 346 ? 138.327 148.413 67.655 1.00 79.22 346 ASP A CA 1
ATOM 2085 C C . ASP A 1 346 ? 138.615 149.005 66.282 1.00 79.22 346 ASP A C 1
ATOM 2086 O O . ASP A 1 346 ? 139.048 150.157 66.178 1.00 79.22 346 ASP A O 1
ATOM 2091 N N . THR A 1 347 ? 138.399 148.226 65.228 1.00 79.92 347 THR A N 1
ATOM 2092 C CA . THR A 1 347 ? 138.569 148.734 63.874 1.00 79.92 347 THR A CA 1
ATOM 2093 C C . THR A 1 347 ? 137.334 148.562 63.005 1.00 79.92 347 THR A C 1
ATOM 2094 O O . THR A 1 347 ? 137.339 149.052 61.873 1.00 79.92 347 THR A O 1
ATOM 2098 N N . LEU A 1 348 ? 136.284 147.891 63.476 1.00 79.75 348 LEU A N 1
ATOM 2099 C CA . LEU A 1 348 ? 135.095 147.674 62.661 1.00 79.75 348 LEU A CA 1
ATOM 2100 C C . LEU A 1 348 ? 133.839 148.178 63.358 1.00 79.75 348 LEU A C 1
ATOM 2101 O O . LEU A 1 348 ? 133.002 148.844 62.741 1.00 79.75 348 LEU A O 1
ATOM 2106 N N . LEU A 1 349 ? 133.711 147.875 64.648 1.00 76.56 349 LEU A N 1
ATOM 2107 C CA . LEU A 1 349 ? 132.493 148.120 65.411 1.00 76.56 349 LEU A CA 1
ATOM 2108 C C . LEU A 1 349 ? 132.625 149.240 66.433 1.00 76.56 349 LEU A C 1
ATOM 2109 O O . LEU A 1 349 ? 131.684 150.012 66.604 1.00 76.56 349 LEU A O 1
ATOM 2114 N N . ALA A 1 350 ? 133.752 149.329 67.131 1.00 79.83 350 ALA A N 1
ATOM 2115 C CA . ALA A 1 350 ? 133.892 150.312 68.204 1.00 79.83 350 ALA A CA 1
ATOM 2116 C C . ALA A 1 350 ? 133.846 151.778 67.767 1.00 79.83 350 ALA A C 1
ATOM 2117 O O . ALA A 1 350 ? 133.384 152.602 68.574 1.00 79.83 350 ALA A O 1
ATOM 2119 N N . PRO A 1 351 ? 134.310 152.196 66.546 1.00 83.83 351 PRO A N 1
ATOM 2120 C CA . PRO A 1 351 ? 133.929 153.533 66.066 1.00 83.83 351 PRO A CA 1
ATOM 2121 C C . PRO A 1 351 ? 132.429 153.732 65.945 1.00 83.83 351 PRO A C 1
ATOM 2122 O O . PRO A 1 351 ? 131.907 154.815 66.227 1.00 83.83 351 PRO A O 1
ATOM 2126 N N . GLN A 1 352 ? 131.732 152.684 65.512 1.00 85.21 352 GLN A N 1
ATOM 2127 C CA . GLN A 1 352 ? 130.318 152.804 65.185 1.00 85.21 352 GLN A CA 1
ATOM 2128 C C . GLN A 1 352 ? 129.471 152.926 66.447 1.00 85.21 352 GLN A C 1
ATOM 2129 O O . GLN A 1 352 ? 128.392 153.527 66.433 1.00 85.21 352 GLN A O 1
ATOM 2135 N N . VAL A 1 353 ? 129.945 152.336 67.545 1.00 84.18 353 VAL A N 1
ATOM 2136 C CA . VAL A 1 353 ? 129.332 152.477 68.861 1.00 84.18 353 VAL A CA 1
ATOM 2137 C C . VAL A 1 353 ? 129.577 153.882 69.392 1.00 84.18 353 VAL A C 1
ATOM 2138 O O . VAL A 1 353 ? 128.693 154.486 70.008 1.00 84.18 353 VAL A O 1
ATOM 2142 N N . LYS A 1 354 ? 130.781 154.412 69.154 1.00 86.18 354 LYS A N 1
ATOM 2143 C CA . LYS A 1 354 ? 131.176 155.677 69.770 1.00 86.18 354 LYS A CA 1
ATOM 2144 C C . LYS A 1 354 ? 130.416 156.853 69.167 1.00 86.18 354 LYS A C 1
ATOM 2145 O O . LYS A 1 354 ? 130.133 157.837 69.861 1.00 86.18 354 LYS A O 1
ATOM 2151 N N . THR A 1 355 ? 130.046 156.760 67.890 1.00 89.94 355 THR A N 1
ATOM 2152 C CA . THR A 1 355 ? 129.195 157.787 67.300 1.00 89.94 355 THR A CA 1
ATOM 2153 C C . THR A 1 355 ? 127.778 157.699 67.849 1.00 89.94 355 THR A C 1
ATOM 2154 O O . THR A 1 355 ? 127.087 158.713 67.973 1.00 89.94 355 THR A O 1
ATOM 2158 N N . CYS A 1 356 ? 127.337 156.491 68.206 1.00 89.81 356 CYS A N 1
ATOM 2159 C CA . CYS A 1 356 ? 126.001 156.317 68.766 1.00 89.81 356 CYS A CA 1
ATOM 2160 C C . CYS A 1 356 ? 125.899 156.935 70.156 1.00 89.81 356 CYS A C 1
ATOM 2161 O O . CYS A 1 356 ? 124.815 157.315 70.598 1.00 89.81 356 CYS A O 1
ATOM 2164 N N . ILE A 1 357 ? 127.026 157.044 70.860 1.00 87.09 357 ILE A N 1
ATOM 2165 C CA . ILE A 1 357 ? 127.046 157.789 72.115 1.00 87.09 357 ILE A CA 1
ATOM 2166 C C . ILE A 1 357 ? 126.853 159.275 71.856 1.00 87.09 357 ILE A C 1
ATOM 2167 O O . ILE A 1 357 ? 126.205 159.976 72.643 1.00 87.09 357 ILE A O 1
ATOM 2172 N N . GLU A 1 358 ? 127.383 159.773 70.740 1.00 94.65 358 GLU A N 1
ATOM 2173 C CA . GLU A 1 358 ? 127.388 161.196 70.429 1.00 94.65 358 GLU A CA 1
ATOM 2174 C C . GLU A 1 358 ? 126.142 161.650 69.678 1.00 94.65 358 GLU A C 1
ATOM 2175 O O . GLU A 1 358 ? 125.653 162.758 69.912 1.00 94.65 358 GLU A O 1
ATOM 2181 N N . VAL A 1 359 ? 125.622 160.819 68.774 1.00 97.32 359 VAL A N 1
ATOM 2182 C CA . VAL A 1 359 ? 124.430 161.152 67.999 1.00 97.32 359 VAL A CA 1
ATOM 2183 C C . VAL A 1 359 ? 123.214 161.118 68.916 1.00 97.32 359 VAL A C 1
ATOM 2184 O O . VAL A 1 359 ? 122.351 162.002 68.849 1.00 97.32 359 VAL A O 1
ATOM 2188 N N . SER A 1 360 ? 123.150 160.122 69.802 1.00 96.10 360 SER A N 1
ATOM 2189 C CA . SER A 1 360 ? 122.057 160.010 70.760 1.00 96.10 360 SER A CA 1
ATOM 2190 C C . SER A 1 360 ? 122.184 161.138 71.774 1.00 96.10 360 SER A C 1
ATOM 2191 O O . SER A 1 360 ? 123.105 161.151 72.597 1.00 96.10 360 SER A O 1
ATOM 2194 N N . HIS A 1 361 ? 121.253 162.076 71.699 1.00 102.79 361 HIS A N 1
ATOM 2195 C CA . HIS A 1 361 ? 121.222 163.265 72.540 1.00 102.79 361 HIS A CA 1
ATOM 2196 C C . HIS A 1 361 ? 119.780 163.509 72.968 1.00 102.79 361 HIS A C 1
ATOM 2197 O O . HIS A 1 361 ? 118.856 163.376 72.160 1.00 102.79 361 HIS A O 1
ATOM 2204 N N . PHE A 1 362 ? 119.590 163.820 74.243 1.00 100.98 362 PHE A N 1
ATOM 2205 C CA . PHE A 1 362 ? 118.271 163.763 74.856 1.00 100.98 362 PHE A CA 1
ATOM 2206 C C . PHE A 1 362 ? 117.691 165.154 75.084 1.00 100.98 362 PHE A C 1
ATOM 2207 O O . PHE A 1 362 ? 117.753 166.013 74.206 1.00 100.98 362 PHE A O 1
ATOM 2215 N N . GLY A 1 377 ? 106.463 167.170 105.035 1.00 79.98 377 GLY A N 1
ATOM 2216 C CA . GLY A 1 377 ? 105.656 167.461 106.205 1.00 79.98 377 GLY A CA 1
ATOM 2217 C C . GLY A 1 377 ? 106.476 167.921 107.392 1.00 79.98 377 GLY A C 1
ATOM 2218 O O . GLY A 1 377 ? 107.691 168.071 107.289 1.00 79.98 377 GLY A O 1
ATOM 2219 N N . GLY A 1 378 ? 105.813 168.132 108.525 1.00 81.68 378 GLY A N 1
ATOM 2220 C CA . GLY A 1 378 ? 106.460 168.663 109.706 1.00 81.68 378 GLY A CA 1
ATOM 2221 C C . GLY A 1 378 ? 107.180 167.607 110.523 1.00 81.68 378 GLY A C 1
ATOM 2222 O O . GLY A 1 378 ? 107.536 166.531 110.037 1.00 81.68 378 GLY A O 1
ATOM 2223 N N . ILE A 1 379 ? 107.401 167.937 111.799 1.00 78.77 379 ILE A N 1
ATOM 2224 C CA . ILE A 1 379 ? 108.062 167.009 112.707 1.00 78.77 379 ILE A CA 1
ATOM 2225 C C . ILE A 1 379 ? 107.116 165.888 113.129 1.00 78.77 379 ILE A C 1
ATOM 2226 O O . ILE A 1 379 ? 107.570 164.816 113.542 1.00 78.77 379 ILE A O 1
ATOM 2231 N N . THR A 1 380 ? 105.805 166.088 113.003 1.00 77.54 380 THR A N 1
ATOM 2232 C CA . THR A 1 380 ? 104.866 165.019 113.295 1.00 77.54 380 THR A CA 1
ATOM 2233 C C . THR A 1 380 ? 104.824 163.968 112.198 1.00 77.54 380 THR A C 1
ATOM 2234 O O . THR A 1 380 ? 104.414 162.833 112.460 1.00 77.54 380 THR A O 1
ATOM 2238 N N . THR A 1 381 ? 105.240 164.314 110.979 1.00 73.46 381 THR A N 1
ATOM 2239 C CA . THR A 1 381 ? 105.188 163.352 109.887 1.00 73.46 381 THR A CA 1
ATOM 2240 C C . THR A 1 381 ? 106.372 162.399 109.904 1.00 73.46 381 THR A C 1
ATOM 2241 O O . THR A 1 381 ? 106.222 161.233 109.531 1.00 73.46 381 THR A O 1
ATOM 2245 N N . CYS A 1 382 ? 107.548 162.866 110.320 1.00 69.26 382 CYS A N 1
ATOM 2246 C CA . CYS A 1 382 ? 108.696 161.978 110.434 1.00 69.26 382 CYS A CA 1
ATOM 2247 C C . CYS A 1 382 ? 108.671 161.142 111.704 1.00 69.26 382 CYS A C 1
ATOM 2248 O O . CYS A 1 382 ? 109.453 160.195 111.816 1.00 69.26 382 CYS A O 1
ATOM 2251 N N . ILE A 1 383 ? 107.806 161.468 112.662 1.00 59.75 383 ILE A N 1
ATOM 2252 C CA . ILE A 1 383 ? 107.605 160.592 113.808 1.00 59.75 383 ILE A CA 1
ATOM 2253 C C . ILE A 1 383 ? 106.617 159.489 113.462 1.00 59.75 383 ILE A C 1
ATOM 2254 O O . ILE A 1 383 ? 106.851 158.315 113.767 1.00 59.75 383 ILE A O 1
ATOM 2259 N N . ALA A 1 384 ? 105.521 159.839 112.784 1.00 53.01 384 ALA A N 1
ATOM 2260 C CA . ALA A 1 384 ? 104.538 158.846 112.369 1.00 53.01 384 ALA A CA 1
ATOM 2261 C C . ALA A 1 384 ? 105.048 157.957 111.245 1.00 53.01 384 ALA A C 1
ATOM 2262 O O . ALA A 1 384 ? 104.504 156.871 111.039 1.00 53.01 384 ALA A O 1
ATOM 2264 N N . THR A 1 385 ? 106.062 158.399 110.506 1.00 49.39 385 THR A N 1
ATOM 2265 C CA . THR A 1 385 ? 106.710 157.529 109.534 1.00 49.39 385 THR A CA 1
ATOM 2266 C C . THR A 1 385 ? 107.547 156.471 110.235 1.00 49.39 385 THR A C 1
ATOM 2267 O O . THR A 1 385 ? 107.624 155.327 109.776 1.00 49.39 385 THR A O 1
ATOM 2271 N N . TRP A 1 386 ? 108.159 156.832 111.364 1.00 36.25 386 TRP A N 1
ATOM 2272 C CA . TRP A 1 386 ? 108.923 155.868 112.142 1.00 36.25 386 TRP A CA 1
ATOM 2273 C C . TRP A 1 386 ? 108.012 154.854 112.812 1.00 36.25 386 TRP A C 1
ATOM 2274 O O . TRP A 1 386 ? 108.346 153.668 112.879 1.00 36.25 386 TRP A O 1
ATOM 2285 N N . PHE A 1 387 ? 106.858 155.290 113.312 1.00 40.65 387 PHE A N 1
ATOM 2286 C CA . PHE A 1 387 ? 105.959 154.349 113.964 1.00 40.65 387 PHE A CA 1
ATOM 2287 C C . PHE A 1 387 ? 105.191 153.495 112.970 1.00 40.65 387 PHE A C 1
ATOM 2288 O O . PHE A 1 387 ? 104.719 152.416 113.337 1.00 40.65 387 PHE A O 1
ATOM 2296 N N . SER A 1 388 ? 105.066 153.945 111.723 1.00 36.94 388 SER A N 1
ATOM 2297 C CA . SER A 1 388 ? 104.510 153.105 110.672 1.00 36.94 388 SER A CA 1
ATOM 2298 C C . SER A 1 388 ? 105.506 152.046 110.235 1.00 36.94 388 SER A C 1
ATOM 2299 O O . SER A 1 388 ? 105.123 150.909 109.962 1.00 36.94 388 SER A O 1
ATOM 2302 N N . GLN A 1 389 ? 106.787 152.403 110.152 1.00 33.56 389 GLN A N 1
ATOM 2303 C CA . GLN A 1 389 ? 107.814 151.425 109.818 1.00 33.56 389 GLN A CA 1
ATOM 2304 C C . GLN A 1 389 ? 108.027 150.431 110.939 1.00 33.56 389 GLN A C 1
ATOM 2305 O O . GLN A 1 389 ? 108.425 149.298 110.682 1.00 33.56 389 GLN A O 1
ATOM 2311 N N . LEU A 1 390 ? 107.796 150.841 112.182 1.00 30.41 390 LEU A N 1
ATOM 2312 C CA . LEU A 1 390 ? 107.968 149.931 113.303 1.00 30.41 390 LEU A CA 1
ATOM 2313 C C . LEU A 1 390 ? 106.830 148.928 113.368 1.00 30.41 390 LEU A C 1
ATOM 2314 O O . LEU A 1 390 ? 107.054 147.754 113.666 1.00 30.41 390 LEU A O 1
ATOM 2319 N N . CYS A 1 391 ? 105.609 149.360 113.060 1.00 30.28 391 CYS A N 1
ATOM 2320 C CA . CYS A 1 391 ? 104.457 148.475 113.179 1.00 30.28 391 CYS A CA 1
ATOM 2321 C C . CYS A 1 391 ? 104.425 147.416 112.088 1.00 30.28 391 CYS A C 1
ATOM 2322 O O . CYS A 1 391 ? 103.949 146.307 112.328 1.00 30.28 391 CYS A O 1
ATOM 2325 N N . ILE A 1 392 ? 104.928 147.725 110.895 1.00 27.39 392 ILE A N 1
ATOM 2326 C CA . ILE A 1 392 ? 105.003 146.731 109.830 1.00 27.39 392 ILE A CA 1
ATOM 2327 C C . ILE A 1 392 ? 106.178 145.795 110.054 1.00 27.39 392 ILE A C 1
ATOM 2328 O O . ILE A 1 392 ? 106.091 144.597 109.780 1.00 27.39 392 ILE A O 1
ATOM 2333 N N . LEU A 1 393 ? 107.290 146.317 110.570 1.00 26.20 393 LEU A N 1
ATOM 2334 C CA . LEU A 1 393 ? 108.437 145.468 110.863 1.00 26.20 393 LEU A CA 1
ATOM 2335 C C . LEU A 1 393 ? 108.174 144.558 112.048 1.00 26.20 393 LEU A C 1
ATOM 2336 O O . LEU A 1 393 ? 108.706 143.449 112.098 1.00 26.20 393 LEU A O 1
ATOM 2341 N N . LEU A 1 394 ? 107.364 145.006 113.004 1.00 26.79 394 LEU A N 1
ATOM 2342 C CA . LEU A 1 394 ? 106.998 144.166 114.137 1.00 26.79 394 LEU A CA 1
ATOM 2343 C C . LEU A 1 394 ? 106.018 143.085 113.720 1.00 26.79 394 LEU A C 1
ATOM 2344 O O . LEU A 1 394 ? 106.110 141.948 114.184 1.00 26.79 394 LEU A O 1
ATOM 2349 N N . HIS A 1 395 ? 105.079 143.421 112.842 1.00 27.15 395 HIS A N 1
ATOM 2350 C CA . HIS A 1 395 ? 104.091 142.458 112.375 1.00 27.15 395 HIS A CA 1
ATOM 2351 C C . HIS A 1 395 ? 104.715 141.401 111.475 1.00 27.15 395 HIS A C 1
ATOM 2352 O O . HIS A 1 395 ? 104.278 140.251 111.484 1.00 27.15 395 HIS A O 1
ATOM 2359 N N . ARG A 1 396 ? 105.742 141.761 110.711 1.00 29.38 396 ARG A N 1
ATOM 2360 C CA . ARG A 1 396 ? 106.457 140.785 109.897 1.00 29.38 396 ARG A CA 1
ATOM 2361 C C . ARG A 1 396 ? 107.334 139.886 110.754 1.00 29.38 396 ARG A C 1
ATOM 2362 O O . ARG A 1 396 ? 107.462 138.689 110.485 1.00 29.38 396 ARG A O 1
ATOM 2370 N N . LEU A 1 397 ? 107.944 140.451 111.792 1.00 28.42 397 LEU A N 1
ATOM 2371 C CA . LEU A 1 397 ? 108.836 139.702 112.663 1.00 28.42 397 LEU A CA 1
ATOM 2372 C C . LEU A 1 397 ? 108.084 138.707 113.530 1.00 28.42 397 LEU A C 1
ATOM 2373 O O . LEU A 1 397 ? 108.645 137.680 113.910 1.00 28.42 397 LEU A O 1
ATOM 2378 N N . LEU A 1 398 ? 106.828 138.989 113.869 1.00 30.93 398 LEU A N 1
ATOM 2379 C CA . LEU A 1 398 ? 106.088 138.063 114.715 1.00 30.93 398 LEU A CA 1
ATOM 2380 C C . LEU A 1 398 ? 105.640 136.831 113.945 1.00 30.93 398 LEU A C 1
ATOM 2381 O O . LEU A 1 398 ? 105.551 135.748 114.524 1.00 30.93 398 LEU A O 1
ATOM 2386 N N . LYS A 1 399 ? 105.361 136.962 112.647 1.00 32.86 399 LYS A N 1
ATOM 2387 C CA . LYS A 1 399 ? 104.982 135.799 111.854 1.00 32.86 399 LYS A CA 1
ATOM 2388 C C . LYS A 1 399 ? 106.171 134.928 111.509 1.00 32.86 399 LYS A C 1
ATOM 2389 O O . LYS A 1 399 ? 105.989 133.771 111.127 1.00 32.86 399 LYS A O 1
ATOM 2395 N N . GLU A 1 400 ? 107.379 135.458 111.624 1.00 37.22 400 GLU A N 1
ATOM 2396 C CA . GLU A 1 400 ? 108.591 134.754 111.249 1.00 37.22 400 GLU A CA 1
ATOM 2397 C C . GLU A 1 400 ? 109.338 134.215 112.458 1.00 37.22 400 GLU A C 1
ATOM 2398 O O . GLU A 1 400 ? 109.748 133.055 112.468 1.00 37.22 400 GLU A O 1
ATOM 2404 N N . ARG A 1 401 ? 109.505 135.032 113.495 1.00 39.05 401 ARG A N 1
ATOM 2405 C CA . ARG A 1 401 ? 110.277 134.652 114.669 1.00 39.05 401 ARG A CA 1
ATOM 2406 C C . ARG A 1 401 ? 109.425 134.029 115.757 1.00 39.05 401 ARG A C 1
ATOM 2407 O O . ARG A 1 401 ? 109.795 134.090 116.932 1.00 39.05 401 ARG A O 1
ATOM 2415 N N . ARG A 1 402 ? 108.287 133.444 115.408 1.00 39.38 402 ARG A N 1
ATOM 2416 C CA . ARG A 1 402 ? 107.520 132.644 116.345 1.00 39.38 402 ARG A CA 1
ATOM 2417 C C . ARG A 1 402 ? 107.727 131.157 116.137 1.00 39.38 402 ARG A C 1
ATOM 2418 O O . ARG A 1 402 ? 107.278 130.365 116.966 1.00 39.38 402 ARG A O 1
ATOM 2426 N N . HIS A 1 403 ? 108.365 130.760 115.040 1.00 40.28 403 HIS A N 1
ATOM 2427 C CA . HIS A 1 403 ? 108.832 129.394 114.872 1.00 40.28 403 HIS A CA 1
ATOM 2428 C C . HIS A 1 403 ? 110.170 129.166 115.551 1.00 40.28 403 HIS A C 1
ATOM 2429 O O . HIS A 1 403 ? 110.606 128.018 115.667 1.00 40.28 403 HIS A O 1
ATOM 2436 N N . GLU A 1 404 ? 110.828 130.234 115.981 1.00 39.99 404 GLU A N 1
ATOM 2437 C CA . GLU A 1 404 ? 112.038 130.165 116.780 1.00 39.99 404 GLU A CA 1
ATOM 2438 C C . GLU A 1 404 ? 111.719 130.122 118.264 1.00 39.99 404 GLU A C 1
ATOM 2439 O O . GLU A 1 404 ? 112.249 129.275 118.986 1.00 39.99 404 GLU A O 1
ATOM 2445 N N . SER A 1 405 ? 110.846 131.020 118.725 1.00 36.28 405 SER A N 1
ATOM 2446 C CA . SER A 1 405 ? 110.516 131.101 120.143 1.00 36.28 405 SER A CA 1
ATOM 2447 C C . SER A 1 405 ? 109.706 129.900 120.599 1.00 36.28 405 SER A C 1
ATOM 2448 O O . SER A 1 405 ? 109.902 129.396 121.709 1.00 36.28 405 SER A O 1
ATOM 2451 N N . PHE A 1 406 ? 108.791 129.434 119.764 1.00 34.11 406 PHE A N 1
ATOM 2452 C CA . PHE A 1 406 ? 107.892 128.342 120.098 1.00 34.11 406 PHE A CA 1
ATOM 2453 C C . PHE A 1 406 ? 108.228 127.107 119.282 1.00 34.11 406 PHE A C 1
ATOM 2454 O O . PHE A 1 406 ? 107.349 126.399 118.794 1.00 34.11 406 PHE A O 1
ATOM 2462 N N . ASP A 1 407 ? 109.524 126.877 119.105 1.00 33.29 407 ASP A N 1
ATOM 2463 C CA . ASP A 1 407 ? 110.015 125.614 118.590 1.00 33.29 407 ASP A CA 1
ATOM 2464 C C . ASP A 1 407 ? 109.643 124.505 119.558 1.00 33.29 407 ASP A C 1
ATOM 2465 O O . ASP A 1 407 ? 109.698 124.685 120.774 1.00 33.29 407 ASP A O 1
ATOM 2470 N N . LEU A 1 408 ? 109.250 123.355 119.016 1.00 30.14 408 LEU A N 1
ATOM 2471 C CA . LEU A 1 408 ? 108.755 122.272 119.852 1.00 30.14 408 LEU A CA 1
ATOM 2472 C C . LEU A 1 408 ? 109.851 121.609 120.671 1.00 30.14 408 LEU A C 1
ATOM 2473 O O . LEU A 1 408 ? 109.543 120.928 121.649 1.00 30.14 408 LEU A O 1
ATOM 2478 N N . LEU A 1 409 ? 111.110 121.776 120.292 1.00 29.17 409 LEU A N 1
ATOM 2479 C CA . LEU A 1 409 ? 112.227 121.341 121.112 1.00 29.17 409 LEU A CA 1
ATOM 2480 C C . LEU A 1 409 ? 112.612 122.366 122.163 1.00 29.17 409 LEU A C 1
ATOM 2481 O O . LEU A 1 409 ? 113.398 122.049 123.055 1.00 29.17 409 LEU A O 1
ATOM 2486 N N . ARG A 1 410 ? 112.103 123.587 122.059 1.00 30.44 410 ARG A N 1
ATOM 2487 C CA . ARG A 1 410 ? 112.297 124.603 123.079 1.00 30.44 410 ARG A CA 1
ATOM 2488 C C . ARG A 1 410 ? 111.190 124.581 124.114 1.00 30.44 410 ARG A C 1
ATOM 2489 O O . ARG A 1 410 ? 111.434 124.906 125.276 1.00 30.44 410 ARG A O 1
ATOM 2497 N N . ILE A 1 411 ? 109.981 124.203 123.713 1.00 26.55 411 ILE A N 1
ATOM 2498 C CA . ILE A 1 411 ? 108.894 124.030 124.664 1.00 26.55 411 ILE A CA 1
ATOM 2499 C C . ILE A 1 411 ? 109.146 122.812 125.538 1.00 26.55 411 ILE A C 1
ATOM 2500 O O . ILE A 1 411 ? 108.897 122.841 126.746 1.00 26.55 411 ILE A O 1
ATOM 2505 N N . PHE A 1 412 ? 109.680 121.739 124.951 1.00 25.61 412 PHE A N 1
ATOM 2506 C CA . PHE A 1 412 ? 109.957 120.512 125.692 1.00 25.61 412 PHE A CA 1
ATOM 2507 C C . PHE A 1 412 ? 111.066 120.706 126.715 1.00 25.61 412 PHE A C 1
ATOM 2508 O O . PHE A 1 412 ? 111.060 120.059 127.762 1.00 25.61 412 PHE A O 1
ATOM 2516 N N . GLN A 1 413 ? 111.998 121.612 126.448 1.00 26.69 413 GLN A N 1
ATOM 2517 C CA . GLN A 1 413 ? 113.072 121.891 127.390 1.00 26.69 413 GLN A CA 1
ATOM 2518 C C . GLN A 1 413 ? 112.576 122.643 128.616 1.00 26.69 413 GLN A C 1
ATOM 2519 O O . GLN A 1 413 ? 113.151 122.508 129.696 1.00 26.69 413 GLN A O 1
ATOM 2525 N N . VAL A 1 414 ? 111.525 123.443 128.465 1.00 22.07 414 VAL A N 1
ATOM 2526 C CA . VAL A 1 414 ? 110.930 124.173 129.574 1.00 22.07 414 VAL A CA 1
ATOM 2527 C C . VAL A 1 414 ? 109.864 123.340 130.281 1.00 22.07 414 VAL A C 1
ATOM 2528 O O . VAL A 1 414 ? 109.712 123.439 131.500 1.00 22.07 414 VAL A O 1
ATOM 2532 N N . VAL A 1 415 ? 109.135 122.505 129.541 1.00 21.50 415 VAL A N 1
ATOM 2533 C CA . VAL A 1 415 ? 108.161 121.602 130.144 1.00 21.50 415 VAL A CA 1
ATOM 2534 C C . VAL A 1 415 ? 108.863 120.564 131.009 1.00 21.50 415 VAL A C 1
ATOM 2535 O O . VAL A 1 415 ? 108.420 120.267 132.121 1.00 21.50 415 VAL A O 1
ATOM 2539 N N . ALA A 1 416 ? 109.986 120.026 130.535 1.00 19.40 416 ALA A N 1
ATOM 2540 C CA . ALA A 1 416 ? 110.717 119.039 131.319 1.00 19.40 416 ALA A CA 1
ATOM 2541 C C . ALA A 1 416 ? 111.403 119.660 132.521 1.00 19.40 416 ALA A C 1
ATOM 2542 O O . ALA A 1 416 ? 111.543 119.003 133.551 1.00 19.40 416 ALA A O 1
ATOM 2544 N N . ALA A 1 417 ? 111.834 120.914 132.419 1.00 20.52 417 ALA A N 1
ATOM 2545 C CA . ALA A 1 417 ? 112.410 121.575 133.579 1.00 20.52 417 ALA A CA 1
ATOM 2546 C C . ALA A 1 417 ? 111.350 121.944 134.603 1.00 20.52 417 ALA A C 1
ATOM 2547 O O . ALA A 1 417 ? 111.654 122.017 135.787 1.00 20.52 417 ALA A O 1
ATOM 2549 N N . SER A 1 418 ? 110.112 122.181 134.173 1.00 21.64 418 SER A N 1
ATOM 2550 C CA . SER A 1 418 ? 109.033 122.455 135.116 1.00 21.64 418 SER A CA 1
ATOM 2551 C C . SER A 1 418 ? 108.653 121.212 135.897 1.00 21.64 418 SER A C 1
ATOM 2552 O O . SER A 1 418 ? 108.309 121.296 137.077 1.00 21.64 418 SER A O 1
ATOM 2555 N N . ILE A 1 419 ? 108.668 120.057 135.244 1.00 21.19 419 ILE A N 1
ATOM 2556 C CA . ILE A 1 419 ? 108.300 118.813 135.904 1.00 21.19 419 ILE A CA 1
ATOM 2557 C C . ILE A 1 419 ? 109.412 118.348 136.831 1.00 21.19 419 ILE A C 1
ATOM 2558 O O . ILE A 1 419 ? 109.150 117.861 137.929 1.00 21.19 419 ILE A O 1
ATOM 2563 N N . LEU A 1 420 ? 110.669 118.534 136.435 1.00 20.59 420 LEU A N 1
ATOM 2564 C CA . LEU A 1 420 ? 111.780 118.141 137.294 1.00 20.59 420 LEU A CA 1
ATOM 2565 C C . LEU A 1 420 ? 111.923 119.067 138.493 1.00 20.59 420 LEU A C 1
ATOM 2566 O O . LEU A 1 420 ? 112.287 118.621 139.581 1.00 20.59 420 LEU A O 1
ATOM 2571 N N . CYS A 1 421 ? 111.658 120.356 138.313 1.00 22.92 421 CYS A N 1
ATOM 2572 C CA . CYS A 1 421 ? 111.693 121.292 139.429 1.00 22.92 421 CYS A CA 1
ATOM 2573 C C . CYS A 1 421 ? 110.509 121.097 140.358 1.00 22.92 421 CYS A C 1
ATOM 2574 O O . CYS A 1 421 ? 110.635 121.296 141.565 1.00 22.92 421 CYS A O 1
ATOM 2577 N N . GLY A 1 422 ? 109.361 120.712 139.827 1.00 19.86 422 GLY A N 1
ATOM 2578 C CA . GLY A 1 422 ? 108.205 120.485 140.660 1.00 19.86 422 GLY A CA 1
ATOM 2579 C C . GLY A 1 422 ? 108.138 119.128 141.301 1.00 19.86 422 GLY A C 1
ATOM 2580 O O . GLY A 1 422 ? 107.314 118.923 142.191 1.00 19.86 422 GLY A O 1
ATOM 2581 N N . LEU A 1 423 ? 108.971 118.191 140.862 1.00 21.99 423 LEU A N 1
ATOM 2582 C CA . LEU A 1 423 ? 109.038 116.879 141.485 1.00 21.99 423 LEU A CA 1
ATOM 2583 C C . LEU A 1 423 ? 110.137 116.794 142.529 1.00 21.99 423 LEU A C 1
ATOM 2584 O O . LEU A 1 423 ? 109.963 116.120 143.539 1.00 21.99 423 LEU A O 1
ATOM 2589 N N . MET A 1 424 ? 111.267 117.459 142.311 1.00 25.63 424 MET A N 1
ATOM 2590 C CA . MET A 1 424 ? 112.359 117.417 143.273 1.00 25.63 424 MET A CA 1
ATOM 2591 C C . MET A 1 424 ? 112.097 118.273 144.496 1.00 25.63 424 MET A C 1
ATOM 2592 O O . MET A 1 424 ? 112.688 118.023 145.547 1.00 25.63 424 MET A O 1
ATOM 2597 N N . TRP A 1 425 ? 111.236 119.270 144.386 1.00 17.93 425 TRP A N 1
ATOM 2598 C CA . TRP A 1 425 ? 110.876 120.144 145.488 1.00 17.93 425 TRP A CA 1
ATOM 2599 C C . TRP A 1 425 ? 109.381 120.100 145.741 1.00 17.93 425 TRP A C 1
ATOM 2600 O O . TRP A 1 425 ? 108.776 121.101 146.087 1.00 17.93 425 TRP A O 1
ATOM 2611 N N . TRP A 1 426 ? 108.778 118.933 145.574 1.00 18.94 426 TRP A N 1
ATOM 2612 C CA . TRP A 1 426 ? 107.335 118.780 145.673 1.00 18.94 426 TRP A CA 1
ATOM 2613 C C . TRP A 1 426 ? 106.871 118.947 147.108 1.00 18.94 426 TRP A C 1
ATOM 2614 O O . TRP A 1 426 ? 107.344 118.237 147.997 1.00 18.94 426 TRP A O 1
ATOM 2625 N N . HIS A 1 427 ? 105.917 119.862 147.311 1.00 23.32 427 HIS A N 1
ATOM 2626 C CA . HIS A 1 427 ? 105.374 120.240 148.620 1.00 23.32 427 HIS A CA 1
ATOM 2627 C C . HIS A 1 427 ? 106.471 120.597 149.607 1.00 23.32 427 HIS A C 1
ATOM 2628 O O . HIS A 1 427 ? 106.464 120.159 150.755 1.00 23.32 427 HIS A O 1
ATOM 2635 N N . SER A 1 428 ? 107.414 121.407 149.147 1.00 24.84 428 SER A N 1
ATOM 2636 C CA . SER A 1 428 ? 108.623 121.702 149.890 1.00 24.84 428 SER A CA 1
ATOM 2637 C C . SER A 1 428 ? 108.311 122.540 151.120 1.00 24.84 428 SER A C 1
ATOM 2638 O O . SER A 1 428 ? 107.323 123.270 151.167 1.00 24.84 428 SER A O 1
ATOM 2641 N N . ASP A 1 429 ? 109.154 122.412 152.130 1.00 39.11 429 ASP A N 1
ATOM 2642 C CA . ASP A 1 429 ? 108.983 123.121 153.386 1.00 39.11 429 ASP A CA 1
ATOM 2643 C C . ASP A 1 429 ? 109.805 124.397 153.374 1.00 39.11 429 ASP A C 1
ATOM 2644 O O . ASP A 1 429 ? 110.973 124.389 152.980 1.00 39.11 429 ASP A O 1
ATOM 2649 N N . TYR A 1 430 ? 109.199 125.497 153.812 1.00 47.05 430 TYR A N 1
ATOM 2650 C CA . TYR A 1 430 ? 109.937 126.749 153.867 1.00 47.05 430 TYR A CA 1
ATOM 2651 C C . TYR A 1 430 ? 110.887 126.819 155.045 1.00 47.05 430 TYR A C 1
ATOM 2652 O O . TYR A 1 430 ? 111.747 127.701 155.065 1.00 47.05 430 TYR A O 1
ATOM 2661 N N . ARG A 1 431 ? 110.749 125.926 156.021 1.00 48.53 431 ARG A N 1
ATOM 2662 C CA . ARG A 1 431 ? 111.687 125.857 157.128 1.00 48.53 431 ARG A CA 1
ATOM 2663 C C . ARG A 1 431 ? 112.995 125.186 156.742 1.00 48.53 431 ARG A C 1
ATOM 2664 O O . ARG A 1 431 ? 114.012 125.434 157.391 1.00 48.53 431 ARG A O 1
ATOM 2672 N N . ASP A 1 432 ? 112.996 124.338 155.719 1.00 42.67 432 ASP A N 1
ATOM 2673 C CA . ASP A 1 432 ? 114.238 123.848 155.131 1.00 42.67 432 ASP A CA 1
ATOM 2674 C C . ASP A 1 432 ? 114.789 124.971 154.276 1.00 42.67 432 ASP A C 1
ATOM 2675 O O . ASP A 1 432 ? 114.453 125.098 153.102 1.00 42.67 432 ASP A O 1
ATOM 2680 N N . VAL A 1 433 ? 115.642 125.799 154.879 1.00 38.93 433 VAL A N 1
ATOM 2681 C CA . VAL A 1 433 ? 116.107 127.007 154.210 1.00 38.93 433 VAL A CA 1
ATOM 2682 C C . VAL A 1 433 ? 117.068 126.663 153.097 1.00 38.93 433 VAL A C 1
ATOM 2683 O O . VAL A 1 433 ? 117.042 127.287 152.041 1.00 38.93 433 VAL A O 1
ATOM 2687 N N . HIS A 1 434 ? 117.920 125.665 153.304 1.00 39.45 434 HIS A N 1
ATOM 2688 C CA . HIS A 1 434 ? 118.973 125.367 152.346 1.00 39.45 434 HIS A CA 1
ATOM 2689 C C . HIS A 1 434 ? 118.421 124.730 151.081 1.00 39.45 434 HIS A C 1
ATOM 2690 O O . HIS A 1 434 ? 119.044 124.824 150.021 1.00 39.45 434 HIS A O 1
ATOM 2697 N N . ASP A 1 435 ? 117.255 124.096 151.166 1.00 33.85 435 ASP A N 1
ATOM 2698 C CA . ASP A 1 435 ? 116.608 123.552 149.982 1.00 33.85 435 ASP A CA 1
ATOM 2699 C C . ASP A 1 435 ? 115.841 124.609 149.212 1.00 33.85 435 ASP A C 1
ATOM 2700 O O . ASP A 1 435 ? 115.726 124.506 147.992 1.00 33.85 435 ASP A O 1
ATOM 2705 N N . ARG A 1 436 ? 115.289 125.605 149.904 1.00 29.53 436 ARG A N 1
ATOM 2706 C CA . ARG A 1 436 ? 114.590 126.687 149.227 1.00 29.53 436 ARG A CA 1
ATOM 2707 C C . ARG A 1 436 ? 115.554 127.571 148.469 1.00 29.53 436 ARG A C 1
ATOM 2708 O O . ARG A 1 436 ? 115.236 128.049 147.381 1.00 29.53 436 ARG A O 1
ATOM 2716 N N . LEU A 1 437 ? 116.726 127.822 149.040 1.00 28.11 437 LEU A N 1
ATOM 2717 C CA . LEU A 1 437 ? 117.703 128.659 148.372 1.00 28.11 437 LEU A CA 1
ATOM 2718 C C . LEU A 1 437 ? 118.315 127.970 147.169 1.00 28.11 437 LEU A C 1
ATOM 2719 O O . LEU A 1 437 ? 118.777 128.653 146.260 1.00 28.11 437 LEU A O 1
ATOM 2724 N N . GLY A 1 438 ? 118.334 126.640 147.139 1.00 26.49 438 GLY A N 1
ATOM 2725 C CA . GLY A 1 438 ? 118.762 125.937 145.947 1.00 26.49 438 GLY A CA 1
ATOM 2726 C C . GLY A 1 438 ? 117.700 125.837 144.888 1.00 26.49 438 GLY A C 1
ATOM 2727 O O . GLY A 1 438 ? 118.025 125.657 143.716 1.00 26.49 438 GLY A O 1
ATOM 2728 N N . LEU A 1 439 ? 116.438 125.925 145.288 1.00 33.87 439 LEU A N 1
ATOM 2729 C CA . LEU A 1 439 ? 115.338 126.100 144.352 1.00 33.87 439 LEU A CA 1
ATOM 2730 C C . LEU A 1 439 ? 115.401 127.453 143.670 1.00 33.87 439 LEU A C 1
ATOM 2731 O O . LEU A 1 439 ? 115.296 127.547 142.446 1.00 33.87 439 LEU A O 1
ATOM 2736 N N . LEU A 1 440 ? 115.548 128.516 144.452 1.00 33.87 440 LEU A N 1
ATOM 2737 C CA . LEU A 1 440 ? 115.536 129.857 143.904 1.00 33.87 440 LEU A CA 1
ATOM 2738 C C . LEU A 1 440 ? 116.809 130.180 143.150 1.00 33.87 440 LEU A C 1
ATOM 2739 O O . LEU A 1 440 ? 116.819 131.124 142.363 1.00 33.87 440 LEU A O 1
ATOM 2744 N N . PHE A 1 441 ? 117.881 129.434 143.377 1.00 22.71 441 PHE A N 1
ATOM 2745 C CA . PHE A 1 441 ? 119.087 129.589 142.584 1.00 22.71 441 PHE A CA 1
ATOM 2746 C C . PHE A 1 441 ? 119.047 128.790 141.301 1.00 22.71 441 PHE A C 1
ATOM 2747 O O . PHE A 1 441 ? 119.670 129.193 140.322 1.00 22.71 441 PHE A O 1
ATOM 2755 N N . PHE A 1 442 ? 118.341 127.664 141.278 1.00 25.54 442 PHE A N 1
ATOM 2756 C CA . PHE A 1 442 ? 118.177 126.933 140.032 1.00 25.54 442 PHE A CA 1
ATOM 2757 C C . PHE A 1 442 ? 117.306 127.706 139.054 1.00 25.54 442 PHE A C 1
ATOM 2758 O O . PHE A 1 442 ? 117.545 127.659 137.847 1.00 25.54 442 PHE A O 1
ATOM 2766 N N . ILE A 1 443 ? 116.309 128.431 139.557 1.00 23.80 443 ILE A N 1
ATOM 2767 C CA . ILE A 1 443 ? 115.503 129.323 138.734 1.00 23.80 443 ILE A CA 1
ATOM 2768 C C . ILE A 1 443 ? 116.351 130.459 138.177 1.00 23.80 443 ILE A C 1
ATOM 2769 O O . ILE A 1 443 ? 116.166 130.882 137.035 1.00 23.80 443 ILE A O 1
ATOM 2774 N N . SER A 1 444 ? 117.333 130.926 138.941 1.00 22.77 444 SER A N 1
ATOM 2775 C CA . SER A 1 444 ? 118.214 131.989 138.476 1.00 22.77 444 SER A CA 1
ATOM 2776 C C . SER A 1 444 ? 119.216 131.496 137.441 1.00 22.77 444 SER A C 1
ATOM 2777 O O . SER A 1 444 ? 119.556 132.235 136.516 1.00 22.77 444 SER A O 1
ATOM 2780 N N . ILE A 1 445 ? 119.725 130.274 137.594 1.00 26.41 445 ILE A N 1
ATOM 2781 C CA . ILE A 1 445 ? 120.630 129.707 136.600 1.00 26.41 445 ILE A CA 1
ATOM 2782 C C . ILE A 1 445 ? 119.885 129.435 135.307 1.00 26.41 445 ILE A C 1
ATOM 2783 O O . ILE A 1 445 ? 120.342 129.814 134.226 1.00 26.41 445 ILE A O 1
ATOM 2788 N N . PHE A 1 446 ? 118.724 128.782 135.404 1.00 33.87 446 PHE A N 1
ATOM 2789 C CA . PHE A 1 446 ? 118.010 128.312 134.223 1.00 33.87 446 PHE A CA 1
ATOM 2790 C C . PHE A 1 446 ? 117.501 129.464 133.378 1.00 33.87 446 PHE A C 1
ATOM 2791 O O . PHE A 1 446 ? 117.616 129.430 132.155 1.00 33.87 446 PHE A O 1
ATOM 2799 N N . TRP A 1 447 ? 116.953 130.499 134.000 1.00 33.87 447 TRP A N 1
ATOM 2800 C CA . TRP A 1 447 ? 116.401 131.613 133.251 1.00 33.87 447 TRP A CA 1
ATOM 2801 C C . TRP A 1 447 ? 117.396 132.732 133.043 1.00 33.87 447 TRP A C 1
ATOM 2802 O O . TRP A 1 447 ? 116.995 133.848 132.717 1.00 33.87 447 TRP A O 1
ATOM 2813 N N . GLY A 1 448 ? 118.678 132.457 133.197 1.00 22.76 448 GLY A N 1
ATOM 2814 C CA . GLY A 1 448 ? 119.687 133.390 132.767 1.00 22.76 448 GLY A CA 1
ATOM 2815 C C . GLY A 1 448 ? 120.527 132.791 131.673 1.00 22.76 448 GLY A C 1
ATOM 2816 O O . GLY A 1 448 ? 120.972 133.482 130.762 1.00 22.76 448 GLY A O 1
ATOM 2817 N N . VAL A 1 449 ? 120.727 131.484 131.750 1.00 22.14 449 VAL A N 1
ATOM 2818 C CA . VAL A 1 449 ? 121.475 130.774 130.727 1.00 22.14 449 VAL A CA 1
ATOM 2819 C C . VAL A 1 449 ? 120.630 130.599 129.476 1.00 22.14 449 VAL A C 1
ATOM 2820 O O . VAL A 1 449 ? 121.121 130.746 128.356 1.00 22.14 449 VAL A O 1
ATOM 2824 N N . LEU A 1 450 ? 119.351 130.341 129.637 1.00 24.11 450 LEU A N 1
ATOM 2825 C CA . LEU A 1 450 ? 118.503 130.027 128.498 1.00 24.11 450 LEU A CA 1
ATOM 2826 C C . LEU A 1 450 ? 118.125 131.252 127.656 1.00 24.11 450 LEU A C 1
ATOM 2827 O O . LEU A 1 450 ? 118.163 131.134 126.429 1.00 24.11 450 LEU A O 1
ATOM 2832 N N . PRO A 1 451 ? 117.754 132.425 128.207 1.00 20.52 451 PRO A N 1
ATOM 2833 C CA . PRO A 1 451 ? 117.529 133.566 127.310 1.00 20.52 451 PRO A CA 1
ATOM 2834 C C . PRO A 1 451 ? 118.789 134.166 126.725 1.00 20.52 451 PRO A C 1
ATOM 2835 O O . PRO A 1 451 ? 118.723 134.739 125.636 1.00 20.52 451 PRO A O 1
ATOM 2839 N N . SER A 1 452 ? 119.924 134.084 127.416 1.00 20.05 452 SER A N 1
ATOM 2840 C CA . SER A 1 452 ? 121.153 134.668 126.895 1.00 20.05 452 SER A CA 1
ATOM 2841 C C . SER A 1 452 ? 121.712 133.866 125.740 1.00 20.05 452 SER A C 1
ATOM 2842 O O . SER A 1 452 ? 122.320 134.436 124.833 1.00 20.05 452 SER A O 1
ATOM 2845 N N . PHE A 1 453 ? 121.542 132.551 125.765 1.00 24.73 453 PHE A N 1
ATOM 2846 C CA . PHE A 1 453 ? 122.102 131.716 124.719 1.00 24.73 453 PHE A CA 1
ATOM 2847 C C . PHE A 1 453 ? 121.278 131.772 123.447 1.00 24.73 453 PHE A C 1
ATOM 2848 O O . PHE A 1 453 ? 121.828 131.637 122.355 1.00 24.73 453 PHE A O 1
ATOM 2856 N N . ASN A 1 454 ? 119.970 131.959 123.557 1.00 24.51 454 ASN A N 1
ATOM 2857 C CA . ASN A 1 454 ? 119.142 132.039 122.366 1.00 24.51 454 ASN A CA 1
ATOM 2858 C C . ASN A 1 454 ? 119.240 133.395 121.696 1.00 24.51 454 ASN A C 1
ATOM 2859 O O . ASN A 1 454 ? 119.031 133.497 120.486 1.00 24.51 454 ASN A O 1
ATOM 2864 N N . ALA A 1 455 ? 119.548 134.437 122.457 1.00 20.88 455 ALA A N 1
ATOM 2865 C CA . ALA A 1 455 ? 119.582 135.786 121.925 1.00 20.88 455 ALA A CA 1
ATOM 2866 C C . ALA A 1 455 ? 120.868 136.100 121.197 1.00 20.88 455 ALA A C 1
ATOM 2867 O O . ALA A 1 455 ? 120.959 137.148 120.560 1.00 20.88 455 ALA A O 1
ATOM 2869 N N . VAL A 1 456 ? 121.861 135.220 121.266 1.00 22.37 456 VAL A N 1
ATOM 2870 C CA . VAL A 1 456 ? 123.146 135.503 120.645 1.00 22.37 456 VAL A CA 1
ATOM 2871 C C . VAL A 1 456 ? 123.139 135.153 119.168 1.00 22.37 456 VAL A C 1
ATOM 2872 O O . VAL A 1 456 ? 124.100 135.465 118.460 1.00 22.37 456 VAL A O 1
ATOM 2876 N N . PHE A 1 457 ? 122.066 134.533 118.682 1.00 26.25 457 PHE A N 1
ATOM 2877 C CA . PHE A 1 457 ? 121.883 134.192 117.282 1.00 26.25 457 PHE A CA 1
ATOM 2878 C C . PHE A 1 457 ? 120.975 135.159 116.547 1.00 26.25 457 PHE A C 1
ATOM 2879 O O . PHE A 1 457 ? 120.738 134.969 115.357 1.00 26.25 457 PHE A O 1
ATOM 2887 N N . THR A 1 458 ? 120.452 136.179 117.224 1.00 27.37 458 THR A N 1
ATOM 2888 C CA . THR A 1 458 ? 119.400 137.012 116.649 1.00 27.37 458 THR A CA 1
ATOM 2889 C C . THR A 1 458 ? 119.942 137.913 115.548 1.00 27.37 458 THR A C 1
ATOM 2890 O O . THR A 1 458 ? 119.469 137.875 114.410 1.00 27.37 458 THR A O 1
ATOM 2894 N N . PHE A 1 459 ? 120.929 138.721 115.864 1.00 27.13 459 PHE A N 1
ATOM 2895 C CA . PHE A 1 459 ? 121.509 139.658 114.909 1.00 27.13 459 PHE A CA 1
ATOM 2896 C C . PHE A 1 459 ? 122.495 139.060 113.899 1.00 27.13 459 PHE A C 1
ATOM 2897 O O . PHE A 1 459 ? 122.518 139.553 112.767 1.00 27.13 459 PHE A O 1
ATOM 2905 N N . PRO A 1 460 ? 123.341 138.062 114.222 1.00 31.32 460 PRO A N 1
ATOM 2906 C CA . PRO A 1 460 ? 124.131 137.434 113.150 1.00 31.32 460 PRO A CA 1
ATOM 2907 C C . PRO A 1 460 ? 123.328 136.727 112.073 1.00 31.32 460 PRO A C 1
ATOM 2908 O O . PRO A 1 460 ? 123.809 136.618 110.942 1.00 31.32 460 PRO A O 1
ATOM 2912 N N . GLN A 1 461 ? 122.124 136.249 112.371 1.00 34.09 461 GLN A N 1
ATOM 2913 C CA . GLN A 1 461 ? 121.392 135.464 111.386 1.00 34.09 461 GLN A CA 1
ATOM 2914 C C . GLN A 1 461 ? 120.758 136.335 110.315 1.00 34.09 461 GLN A C 1
ATOM 2915 O O . GLN A 1 461 ? 120.462 135.847 109.221 1.00 34.09 461 GLN A O 1
ATOM 2921 N N . GLU A 1 462 ? 120.525 137.610 110.607 1.00 36.72 462 GLU A N 1
ATOM 2922 C CA . GLU A 1 462 ? 119.853 138.514 109.687 1.00 36.72 462 GLU A CA 1
ATOM 2923 C C . GLU A 1 462 ? 120.757 139.625 109.191 1.00 36.72 462 GLU A C 1
ATOM 2924 O O . GLU A 1 462 ? 120.265 140.690 108.827 1.00 36.72 462 GLU A O 1
ATOM 2930 N N . ARG A 1 463 ? 122.066 139.409 109.176 1.00 40.98 463 ARG A N 1
ATOM 2931 C CA . ARG A 1 463 ? 122.967 140.468 108.755 1.00 40.98 463 ARG A CA 1
ATOM 2932 C C . ARG A 1 463 ? 122.923 140.658 107.248 1.00 40.98 463 ARG A C 1
ATOM 2933 O O . ARG A 1 463 ? 123.134 141.770 106.754 1.00 40.98 463 ARG A O 1
ATOM 2941 N N . ALA A 1 464 ? 122.630 139.593 106.510 1.00 36.83 464 ALA A N 1
ATOM 2942 C CA . ALA A 1 464 ? 122.541 139.679 105.063 1.00 36.83 464 ALA A CA 1
ATOM 2943 C C . ALA A 1 464 ? 121.230 140.304 104.618 1.00 36.83 464 ALA A C 1
ATOM 2944 O O . ALA A 1 464 ? 121.206 141.076 103.656 1.00 36.83 464 ALA A O 1
ATOM 2946 N N . ILE A 1 465 ? 120.132 139.984 105.301 1.00 35.33 465 ILE A N 1
ATOM 2947 C CA . ILE A 1 465 ? 118.839 140.539 104.924 1.00 35.33 465 ILE A CA 1
ATOM 2948 C C . ILE A 1 465 ? 118.717 141.985 105.366 1.00 35.33 465 ILE A C 1
ATOM 2949 O O . ILE A 1 465 ? 118.066 142.782 104.691 1.00 35.33 465 ILE A O 1
ATOM 2954 N N . PHE A 1 466 ? 119.327 142.354 106.490 1.00 34.06 466 PHE A N 1
ATOM 2955 C CA . PHE A 1 466 ? 119.251 143.734 106.951 1.00 34.06 466 PHE A CA 1
ATOM 2956 C C . PHE A 1 466 ? 120.061 144.661 106.061 1.00 34.06 466 PHE A C 1
ATOM 2957 O O . PHE A 1 466 ? 119.626 145.774 105.770 1.00 34.06 466 PHE A O 1
ATOM 2965 N N . THR A 1 467 ? 121.235 144.217 105.613 1.00 38.43 467 THR A N 1
ATOM 2966 C CA . THR A 1 467 ? 122.110 145.077 104.827 1.00 38.43 467 THR A CA 1
ATOM 2967 C C . THR A 1 467 ? 121.538 145.318 103.438 1.00 38.43 467 THR A C 1
ATOM 2968 O O . THR A 1 467 ? 121.641 146.425 102.899 1.00 38.43 467 THR A O 1
ATOM 2972 N N . ARG A 1 468 ? 120.898 144.302 102.861 1.00 38.08 468 ARG A N 1
ATOM 2973 C CA . ARG A 1 468 ? 120.279 144.456 101.552 1.00 38.08 468 ARG A CA 1
ATOM 2974 C C . ARG A 1 468 ? 119.051 145.349 101.618 1.00 38.08 468 ARG A C 1
ATOM 2975 O O . ARG A 1 468 ? 118.842 146.189 100.740 1.00 38.08 468 ARG A O 1
ATOM 2983 N N . GLU A 1 469 ? 118.238 145.196 102.654 1.00 36.26 469 GLU A N 1
ATOM 2984 C CA . GLU A 1 469 ? 116.989 145.929 102.740 1.00 36.26 469 GLU A CA 1
ATOM 2985 C C . GLU A 1 469 ? 117.134 147.316 103.335 1.00 36.26 469 GLU A C 1
ATOM 2986 O O . GLU A 1 469 ? 116.277 148.158 103.085 1.00 36.26 469 GLU A O 1
ATOM 2992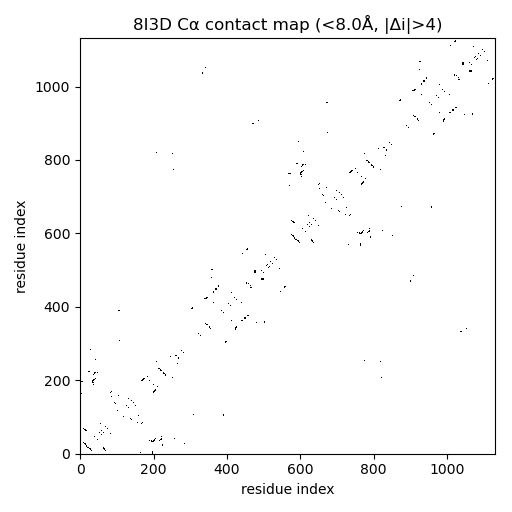 N N . ARG A 1 470 ? 118.174 147.580 104.122 1.00 37.35 470 ARG A N 1
ATOM 2993 C CA . ARG A 1 470 ? 118.408 148.945 104.576 1.00 37.35 470 ARG A CA 1
ATOM 2994 C C . ARG A 1 470 ? 119.023 149.794 103.477 1.00 37.35 470 ARG A C 1
ATOM 2995 O O . ARG A 1 470 ? 118.823 151.011 103.453 1.00 37.35 470 ARG A O 1
ATOM 3003 N N . ALA A 1 471 ? 119.766 149.172 102.563 1.00 36.04 471 ALA A N 1
ATOM 3004 C CA . ALA A 1 471 ? 120.383 149.915 101.473 1.00 36.04 471 ALA A CA 1
ATOM 3005 C C . ALA A 1 471 ? 119.357 150.373 100.450 1.00 36.04 471 ALA A C 1
ATOM 3006 O O . ALA A 1 471 ? 119.531 151.426 99.829 1.00 36.04 471 ALA A O 1
ATOM 3008 N N . SER A 1 472 ? 118.280 149.611 100.270 1.00 36.77 472 SER A N 1
ATOM 3009 C CA . SER A 1 472 ? 117.225 149.943 99.324 1.00 36.77 472 SER A CA 1
ATOM 3010 C C . SER A 1 472 ? 116.095 150.733 99.963 1.00 36.77 472 SER A C 1
ATOM 3011 O O . SER A 1 472 ? 114.949 150.641 99.513 1.00 36.77 472 SER A O 1
ATOM 3014 N N . GLY A 1 473 ? 116.383 151.510 100.992 1.00 36.68 473 GLY A N 1
ATOM 3015 C CA . GLY A 1 473 ? 115.341 152.204 101.726 1.00 36.68 473 GLY A CA 1
ATOM 3016 C C . GLY A 1 473 ? 114.798 151.327 102.829 1.00 36.68 473 GLY A C 1
ATOM 3017 O O . GLY A 1 473 ? 115.553 150.821 103.643 1.00 36.68 473 GLY A O 1
ATOM 3018 N N . MET A 1 474 ? 113.476 151.253 102.914 1.00 35.51 474 MET A N 1
ATOM 3019 C CA . MET A 1 474 ? 112.664 150.319 103.692 1.00 35.51 474 MET A CA 1
ATOM 3020 C C . MET A 1 474 ? 112.716 150.458 105.208 1.00 35.51 474 MET A C 1
ATOM 3021 O O . MET A 1 474 ? 111.697 150.197 105.852 1.00 35.51 474 MET A O 1
ATOM 3026 N N . TYR A 1 475 ? 113.814 150.967 105.774 1.00 30.55 475 TYR A N 1
ATOM 3027 C CA . TYR A 1 475 ? 113.997 151.210 107.206 1.00 30.55 475 TYR A CA 1
ATOM 3028 C C . TYR A 1 475 ? 115.389 151.784 107.415 1.00 30.55 475 TYR A C 1
ATOM 3029 O O . TYR A 1 475 ? 116.183 151.885 106.479 1.00 30.55 475 TYR A O 1
ATOM 3038 N N . THR A 1 476 ? 115.680 152.153 108.672 1.00 28.71 476 THR A N 1
ATOM 3039 C CA . THR A 1 476 ? 116.852 152.962 108.984 1.00 28.71 476 THR A CA 1
ATOM 3040 C C . THR A 1 476 ? 117.567 152.532 110.257 1.00 28.71 476 THR A C 1
ATOM 3041 O O . THR A 1 476 ? 118.127 153.386 110.951 1.00 28.71 476 THR A O 1
ATOM 3045 N N . LEU A 1 477 ? 117.478 151.254 110.636 1.00 25.54 477 LEU A N 1
ATOM 3046 C CA . LEU A 1 477 ? 118.155 150.603 111.770 1.00 25.54 477 LEU A CA 1
ATOM 3047 C C . LEU A 1 477 ? 117.639 151.059 113.136 1.00 25.54 477 LEU A C 1
ATOM 3048 O O . LEU A 1 477 ? 117.765 150.328 114.115 1.00 25.54 477 LEU A O 1
ATOM 3053 N N . SER A 1 478 ? 116.918 152.168 113.213 1.00 25.90 478 SER A N 1
ATOM 3054 C CA . SER A 1 478 ? 116.293 152.514 114.477 1.00 25.90 478 SER A CA 1
ATOM 3055 C C . SER A 1 478 ? 114.957 151.817 114.602 1.00 25.90 478 SER A C 1
ATOM 3056 O O . SER A 1 478 ? 114.583 151.372 115.688 1.00 25.90 478 SER A O 1
ATOM 3059 N N . SER A 1 479 ? 114.230 151.711 113.494 1.00 25.93 479 SER A N 1
ATOM 3060 C CA . SER A 1 479 ? 112.987 150.964 113.480 1.00 25.93 479 SER A CA 1
ATOM 3061 C C . SER A 1 479 ? 113.235 149.476 113.358 1.00 25.93 479 SER A C 1
ATOM 3062 O O . SER A 1 479 ? 112.412 148.683 113.807 1.00 25.93 479 SER A O 1
ATOM 3065 N N . TYR A 1 480 ? 114.354 149.080 112.763 1.00 25.53 480 TYR A N 1
ATOM 3066 C CA . TYR A 1 480 ? 114.705 147.669 112.722 1.00 25.53 480 TYR A CA 1
ATOM 3067 C C . TYR A 1 480 ? 115.111 147.167 114.096 1.00 25.53 480 TYR A C 1
ATOM 3068 O O . TYR A 1 480 ? 114.754 146.051 114.478 1.00 25.53 480 TYR A O 1
ATOM 3077 N N . PHE A 1 481 ? 115.876 147.964 114.845 1.00 22.69 481 PHE A N 1
ATOM 3078 C CA . PHE A 1 481 ? 116.333 147.531 116.160 1.00 22.69 481 PHE A CA 1
ATOM 3079 C C . PHE A 1 481 ? 115.201 147.541 117.171 1.00 22.69 481 PHE A C 1
ATOM 3080 O O . PHE A 1 481 ? 115.079 146.616 117.977 1.00 22.69 481 PHE A O 1
ATOM 3088 N N . MET A 1 482 ? 114.360 148.573 117.145 1.00 24.18 482 MET A N 1
ATOM 3089 C CA . MET A 1 482 ? 113.253 148.641 118.083 1.00 24.18 482 MET A CA 1
ATOM 3090 C C . MET A 1 482 ? 112.172 147.622 117.782 1.00 24.18 482 MET A C 1
ATOM 3091 O O . MET A 1 482 ? 111.416 147.270 118.683 1.00 24.18 482 MET A O 1
ATOM 3096 N N . ALA A 1 483 ? 112.069 147.139 116.549 1.00 22.84 483 ALA A N 1
ATOM 3097 C CA . ALA A 1 483 ? 111.144 146.052 116.266 1.00 22.84 483 ALA A CA 1
ATOM 3098 C C . ALA A 1 483 ? 111.677 144.711 116.725 1.00 22.84 483 ALA A C 1
ATOM 3099 O O . ALA A 1 483 ? 110.907 143.759 116.832 1.00 22.84 483 ALA A O 1
ATOM 3101 N N . HIS A 1 484 ? 112.973 144.607 116.980 1.00 26.48 484 HIS A N 1
ATOM 3102 C CA . HIS A 1 484 ? 113.535 143.427 117.613 1.00 26.48 484 HIS A CA 1
ATOM 3103 C C . HIS A 1 484 ? 113.532 143.522 119.121 1.00 26.48 484 HIS A C 1
ATOM 3104 O O . HIS A 1 484 ? 113.451 142.496 119.796 1.00 26.48 484 HIS A O 1
ATOM 3111 N N . VAL A 1 485 ? 113.653 144.729 119.660 1.00 22.99 485 VAL A N 1
ATOM 3112 C CA . VAL A 1 485 ? 113.535 144.922 121.096 1.00 22.99 485 VAL A CA 1
ATOM 3113 C C . VAL A 1 485 ? 112.106 144.663 121.544 1.00 22.99 485 VAL A C 1
ATOM 3114 O O . VAL A 1 485 ? 111.867 143.907 122.487 1.00 22.99 485 VAL A O 1
ATOM 3118 N N . LEU A 1 486 ? 111.133 145.247 120.851 1.00 23.39 486 LEU A N 1
ATOM 3119 C CA . LEU A 1 486 ? 109.739 145.052 121.213 1.00 23.39 486 LEU A CA 1
ATOM 3120 C C . LEU A 1 486 ? 109.202 143.691 120.812 1.00 23.39 486 LEU A C 1
ATOM 3121 O O . LEU A 1 486 ? 108.235 143.225 121.413 1.00 23.39 486 LEU A O 1
ATOM 3126 N N . GLY A 1 487 ? 109.777 143.058 119.809 1.00 25.60 487 GLY A N 1
ATOM 3127 C CA . GLY A 1 487 ? 109.353 141.734 119.425 1.00 25.60 487 GLY A CA 1
ATOM 3128 C C . GLY A 1 487 ? 109.979 140.623 120.207 1.00 25.60 487 GLY A C 1
ATOM 3129 O O . GLY A 1 487 ? 109.691 139.454 119.961 1.00 25.60 487 GLY A O 1
ATOM 3130 N N . SER A 1 488 ? 110.858 140.959 121.138 1.00 25.26 488 SER A N 1
ATOM 3131 C CA . SER A 1 488 ? 111.444 140.004 122.054 1.00 25.26 488 SER A CA 1
ATOM 3132 C C . SER A 1 488 ? 111.008 140.218 123.494 1.00 25.26 488 SER A C 1
ATOM 3133 O O . SER A 1 488 ? 111.257 139.351 124.328 1.00 25.26 488 SER A O 1
ATOM 3136 N N . LEU A 1 489 ? 110.375 141.342 123.814 1.00 26.82 489 LEU A N 1
ATOM 3137 C CA . LEU A 1 489 ? 109.620 141.426 125.053 1.00 26.82 489 LEU A CA 1
ATOM 3138 C C . LEU A 1 489 ? 108.301 140.680 124.973 1.00 26.82 489 LEU A C 1
ATOM 3139 O O . LEU A 1 489 ? 107.641 140.511 125.998 1.00 26.82 489 LEU A O 1
ATOM 3144 N N . SER A 1 490 ? 107.880 140.267 123.785 1.00 30.42 490 SER A N 1
ATOM 3145 C CA . SER A 1 490 ? 106.592 139.625 123.597 1.00 30.42 490 SER A CA 1
ATOM 3146 C C . SER A 1 490 ? 106.706 138.111 123.537 1.00 30.42 490 SER A C 1
ATOM 3147 O O . SER A 1 490 ? 106.026 137.404 124.282 1.00 30.42 490 SER A O 1
ATOM 3150 N N . MET A 1 491 ? 107.559 137.601 122.659 1.00 34.75 491 MET A N 1
ATOM 3151 C CA . MET A 1 491 ? 107.645 136.166 122.459 1.00 34.75 491 MET A CA 1
ATOM 3152 C C . MET A 1 491 ? 108.423 135.480 123.568 1.00 34.75 491 MET A C 1
ATOM 3153 O O . MET A 1 491 ? 108.138 134.325 123.890 1.00 34.75 491 MET A O 1
ATOM 3158 N N . GLU A 1 492 ? 109.386 136.160 124.172 1.00 30.36 492 GLU A N 1
ATOM 3159 C CA . GLU A 1 492 ? 110.288 135.505 125.105 1.00 30.36 492 GLU A CA 1
ATOM 3160 C C . GLU A 1 492 ? 109.755 135.444 126.526 1.00 30.36 492 GLU A C 1
ATOM 3161 O O . GLU A 1 492 ? 110.397 134.825 127.376 1.00 30.36 492 GLU A O 1
ATOM 3167 N N . LEU A 1 493 ? 108.610 136.052 126.807 1.00 22.92 493 LEU A N 1
ATOM 3168 C CA . LEU A 1 493 ? 108.061 136.087 128.152 1.00 22.92 493 LEU A CA 1
ATOM 3169 C C . LEU A 1 493 ? 106.962 135.068 128.378 1.00 22.92 493 LEU A C 1
ATOM 3170 O O . LEU A 1 493 ? 106.443 134.984 129.488 1.00 22.92 493 LEU A O 1
ATOM 3175 N N . VAL A 1 494 ? 106.593 134.295 127.361 1.00 22.58 494 VAL A N 1
ATOM 3176 C CA . VAL A 1 494 ? 105.500 133.342 127.515 1.00 22.58 494 VAL A CA 1
ATOM 3177 C C . VAL A 1 494 ? 105.971 132.092 128.237 1.00 22.58 494 VAL A C 1
ATOM 3178 O O . VAL A 1 494 ? 105.249 131.531 129.065 1.00 22.58 494 VAL A O 1
ATOM 3182 N N . LEU A 1 495 ? 107.173 131.637 127.941 1.00 24.13 495 LEU A N 1
ATOM 3183 C CA . LEU A 1 495 ? 107.682 130.404 128.522 1.00 24.13 495 LEU A CA 1
ATOM 3184 C C . LEU A 1 495 ? 108.183 130.541 129.964 1.00 24.13 495 LEU A C 1
ATOM 3185 O O . LEU A 1 495 ? 107.993 129.591 130.727 1.00 24.13 495 LEU A O 1
ATOM 3190 N N . PRO A 1 496 ? 108.829 131.639 130.403 1.00 20.79 496 PRO A N 1
ATOM 3191 C CA . PRO A 1 496 ? 109.052 131.780 131.850 1.00 20.79 496 PRO A CA 1
ATOM 3192 C C . PRO A 1 496 ? 107.792 131.976 132.663 1.00 20.79 496 PRO A C 1
ATOM 3193 O O . PRO A 1 496 ? 107.765 131.570 133.826 1.00 20.79 496 PRO A O 1
ATOM 3197 N N . ALA A 1 497 ? 106.757 132.596 132.109 1.00 20.37 497 ALA A N 1
ATOM 3198 C CA . ALA A 1 497 ? 105.530 132.795 132.861 1.00 20.37 497 ALA A CA 1
ATOM 3199 C C . ALA A 1 497 ? 104.745 131.510 133.031 1.00 20.37 497 ALA A C 1
ATOM 3200 O O . ALA A 1 497 ? 103.949 131.408 133.965 1.00 20.37 497 ALA A O 1
ATOM 3202 N N . SER A 1 498 ? 104.942 130.537 132.147 1.00 19.86 498 SER A N 1
ATOM 3203 C CA . SER A 1 498 ? 104.303 129.234 132.253 1.00 19.86 498 SER A CA 1
ATOM 3204 C C . SER A 1 498 ? 105.091 128.267 133.117 1.00 19.86 498 SER A C 1
ATOM 3205 O O . SER A 1 498 ? 104.498 127.371 133.719 1.00 19.86 498 SER A O 1
ATOM 3208 N N . PHE A 1 499 ? 106.415 128.410 133.150 1.00 21.75 499 PHE A N 1
ATOM 3209 C CA . PHE A 1 499 ? 107.243 127.699 134.115 1.00 21.75 499 PHE A CA 1
ATOM 3210 C C . PHE A 1 499 ? 106.818 128.034 135.534 1.00 21.75 499 PHE A C 1
ATOM 3211 O O . PHE A 1 499 ? 106.615 127.142 136.359 1.00 21.75 499 PHE A O 1
ATOM 3219 N N . LEU A 1 500 ? 106.692 129.321 135.840 1.00 20.39 500 LEU A N 1
ATOM 3220 C CA . LEU A 1 500 ? 106.431 129.731 137.209 1.00 20.39 500 LEU A CA 1
ATOM 3221 C C . LEU A 1 500 ? 104.996 129.482 137.625 1.00 20.39 500 LEU A C 1
ATOM 3222 O O . LEU A 1 500 ? 104.749 129.212 138.796 1.00 20.39 500 LEU A O 1
ATOM 3227 N N . THR A 1 501 ? 104.041 129.553 136.706 1.00 20.02 501 THR A N 1
ATOM 3228 C CA . THR A 1 501 ? 102.658 129.290 137.079 1.00 20.02 501 THR A CA 1
ATOM 3229 C C . THR A 1 501 ? 102.456 127.820 137.416 1.00 20.02 501 THR A C 1
ATOM 3230 O O . THR A 1 501 ? 101.653 127.483 138.291 1.00 20.02 501 THR A O 1
ATOM 3234 N N . PHE A 1 502 ? 103.233 126.945 136.790 1.00 21.60 502 PHE A N 1
ATOM 3235 C CA . PHE A 1 502 ? 103.165 125.522 137.082 1.00 21.60 502 PHE A CA 1
ATOM 3236 C C . PHE A 1 502 ? 103.853 125.183 138.399 1.00 21.60 502 PHE A C 1
ATOM 3237 O O . PHE A 1 502 ? 103.270 124.506 139.248 1.00 21.60 502 PHE A O 1
ATOM 3245 N N . THR A 1 503 ? 105.079 125.664 138.603 1.00 22.63 503 THR A N 1
ATOM 3246 C CA . THR A 1 503 ? 105.901 125.255 139.732 1.00 22.63 503 THR A CA 1
ATOM 3247 C C . THR A 1 503 ? 105.933 126.273 140.861 1.00 22.63 503 THR A C 1
ATOM 3248 O O . THR A 1 503 ? 106.936 126.359 141.567 1.00 22.63 503 THR A O 1
ATOM 3252 N N . TYR A 1 504 ? 104.885 127.057 141.048 1.00 17.30 504 TYR A N 1
ATOM 3253 C CA . TYR A 1 504 ? 104.808 127.870 142.250 1.00 17.30 504 TYR A CA 1
ATOM 3254 C C . TYR A 1 504 ? 103.937 127.224 143.298 1.00 17.30 504 TYR A C 1
ATOM 3255 O O . TYR A 1 504 ? 104.191 127.382 144.491 1.00 17.30 504 TYR A O 1
ATOM 3264 N N . TRP A 1 505 ? 102.915 126.501 142.876 1.00 21.97 505 TRP A N 1
ATOM 3265 C CA . TRP A 1 505 ? 101.934 125.959 143.790 1.00 21.97 505 TRP A CA 1
ATOM 3266 C C . TRP A 1 505 ? 102.143 124.484 144.064 1.00 21.97 505 TRP A C 1
ATOM 3267 O O . TRP A 1 505 ? 101.599 123.971 145.043 1.00 21.97 505 TRP A O 1
ATOM 3278 N N . MET A 1 506 ? 102.914 123.796 143.227 1.00 22.06 506 MET A N 1
ATOM 3279 C CA . MET A 1 506 ? 103.323 122.432 143.525 1.00 22.06 506 MET A CA 1
ATOM 3280 C C . MET A 1 506 ? 104.496 122.416 144.483 1.00 22.06 506 MET A C 1
ATOM 3281 O O . MET A 1 506 ? 104.559 121.585 145.389 1.00 22.06 506 MET A O 1
ATOM 3286 N N . VAL A 1 507 ? 105.417 123.356 144.297 1.00 19.08 507 VAL A N 1
ATOM 3287 C CA . VAL A 1 507 ? 106.631 123.483 145.090 1.00 19.08 507 VAL A CA 1
ATOM 3288 C C . VAL A 1 507 ? 106.373 124.139 146.437 1.00 19.08 507 VAL A C 1
ATOM 3289 O O . VAL A 1 507 ? 107.261 124.147 147.294 1.00 19.08 507 VAL A O 1
ATOM 3293 N N . TYR A 1 508 ? 105.155 124.633 146.654 1.00 24.39 508 TYR A N 1
ATOM 3294 C CA . TYR A 1 508 ? 104.710 125.290 147.886 1.00 24.39 508 TYR A CA 1
ATOM 3295 C C . TYR A 1 508 ? 105.561 126.508 148.210 1.00 24.39 508 TYR A C 1
ATOM 3296 O O . TYR A 1 508 ? 106.031 126.673 149.331 1.00 24.39 508 TYR A O 1
ATOM 3305 N N . LEU A 1 509 ? 105.721 127.395 147.235 1.00 21.36 509 LEU A N 1
ATOM 3306 C CA . LEU A 1 509 ? 106.346 128.671 147.530 1.00 21.36 509 LEU A CA 1
ATOM 3307 C C . LEU A 1 509 ? 105.345 129.551 148.270 1.00 21.36 509 LEU A C 1
ATOM 3308 O O . LEU A 1 509 ? 104.211 129.147 148.531 1.00 21.36 509 LEU A 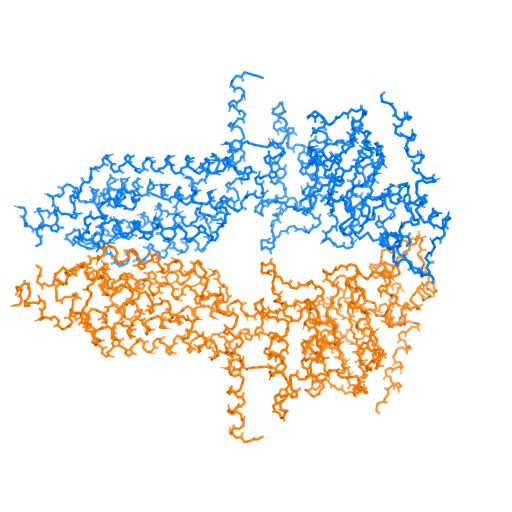O 1
ATOM 3313 N N . ARG A 1 510 ? 105.757 130.769 148.599 1.00 23.63 510 ARG A N 1
ATOM 3314 C CA . ARG A 1 510 ? 105.039 131.632 149.537 1.00 23.63 510 ARG A CA 1
ATOM 3315 C C . ARG A 1 510 ? 103.636 131.984 149.056 1.00 23.63 510 ARG A C 1
ATOM 3316 O O . ARG A 1 510 ? 103.490 132.613 148.001 1.00 23.63 510 ARG A O 1
ATOM 3324 N N . PRO A 1 511 ? 102.592 131.581 149.776 1.00 20.79 511 PRO A N 1
ATOM 3325 C CA . PRO A 1 511 ? 101.231 131.699 149.255 1.00 20.79 511 PRO A CA 1
ATOM 3326 C C . PRO A 1 511 ? 100.691 133.114 149.288 1.00 20.79 511 PRO A C 1
ATOM 3327 O O . PRO A 1 511 ? 100.973 133.901 150.191 1.00 20.79 511 PRO A O 1
ATOM 3331 N N . GLY A 1 512 ? 99.880 133.415 148.294 1.00 23.96 512 GLY A N 1
ATOM 3332 C CA . GLY A 1 512 ? 99.251 134.713 148.159 1.00 23.96 512 GLY A CA 1
ATOM 3333 C C . GLY A 1 512 ? 99.317 135.172 146.720 1.00 23.96 512 GLY A C 1
ATOM 3334 O O . GLY A 1 512 ? 100.072 134.652 145.902 1.00 23.96 512 GLY A O 1
ATOM 3335 N N . ILE A 1 513 ? 98.497 136.169 146.401 1.00 24.56 513 ILE A N 1
ATOM 3336 C CA . ILE A 1 513 ? 98.534 136.728 145.058 1.00 24.56 513 ILE A CA 1
ATOM 3337 C C . ILE A 1 513 ? 99.689 137.713 144.931 1.00 24.56 513 ILE A C 1
ATOM 3338 O O . ILE A 1 513 ? 100.334 137.786 143.883 1.00 24.56 513 ILE A O 1
ATOM 3343 N N . VAL A 1 514 ? 100.014 138.429 145.999 1.00 21.26 514 VAL A N 1
ATOM 3344 C CA . VAL A 1 514 ? 101.084 139.423 145.995 1.00 21.26 514 VAL A CA 1
ATOM 3345 C C . VAL A 1 514 ? 102.475 138.789 145.923 1.00 21.26 514 VAL A C 1
ATOM 3346 O O . VAL A 1 514 ? 103.266 139.256 145.095 1.00 21.26 514 VAL A O 1
ATOM 3350 N N . PRO A 1 515 ? 102.858 137.755 146.705 1.00 21.82 515 PRO A N 1
ATOM 3351 C CA . PRO A 1 515 ? 104.208 137.200 146.511 1.00 21.82 515 PRO A CA 1
ATOM 3352 C C . PRO A 1 515 ? 104.379 136.422 145.226 1.00 21.82 515 PRO A C 1
ATOM 3353 O O . PRO A 1 515 ? 105.520 136.225 144.802 1.00 21.82 515 PRO A O 1
ATOM 3357 N N . PHE A 1 516 ? 103.297 135.967 144.597 1.00 15.18 516 PHE A N 1
ATOM 3358 C CA . PHE A 1 516 ? 103.418 135.326 143.296 1.00 15.18 516 PHE A CA 1
ATOM 3359 C C . PHE A 1 516 ? 103.668 136.350 142.205 1.00 15.18 516 PHE A C 1
ATOM 3360 O O . PHE A 1 516 ? 104.471 136.116 141.298 1.00 15.18 516 PHE A O 1
ATOM 3368 N N . LEU A 1 517 ? 102.989 137.492 142.273 1.00 20.12 517 LEU A N 1
ATOM 3369 C CA . LEU A 1 517 ? 103.146 138.511 141.251 1.00 20.12 517 LEU A CA 1
ATOM 3370 C C . LEU A 1 517 ? 104.452 139.263 141.387 1.00 20.12 517 LEU A C 1
ATOM 3371 O O . LEU A 1 517 ? 104.921 139.839 140.407 1.00 20.12 517 LEU A O 1
ATOM 3376 N N . LEU A 1 518 ? 105.041 139.286 142.577 1.00 14.91 518 LEU A N 1
ATOM 3377 C CA . LEU A 1 518 ? 106.377 139.837 142.741 1.00 14.91 518 LEU A CA 1
ATOM 3378 C C . LEU A 1 518 ? 107.444 138.867 142.272 1.00 14.91 518 LEU A C 1
ATOM 3379 O O . LEU A 1 518 ? 108.482 139.295 141.771 1.00 14.91 518 LEU A O 1
ATOM 3384 N N . THR A 1 519 ? 107.213 137.568 142.437 1.00 13.43 519 THR A N 1
ATOM 3385 C CA . THR A 1 519 ? 108.139 136.566 141.932 1.00 13.43 519 THR A CA 1
ATOM 3386 C C . THR A 1 519 ? 108.087 136.493 140.418 1.00 13.43 519 THR A C 1
ATOM 3387 O O . THR A 1 519 ? 109.111 136.261 139.773 1.00 13.43 519 THR A O 1
ATOM 3391 N N . LEU A 1 520 ? 106.908 136.697 139.836 1.00 20.04 520 LEU A N 1
ATOM 3392 C CA . LEU A 1 520 ? 106.785 136.738 138.387 1.00 20.04 520 LEU A CA 1
ATOM 3393 C C . LEU A 1 520 ? 107.361 138.021 137.808 1.00 20.04 520 LEU A C 1
ATOM 3394 O O . LEU A 1 520 ? 107.923 137.999 136.715 1.00 20.04 520 LEU A O 1
ATOM 3399 N N . SER A 1 521 ? 107.242 139.141 138.520 1.00 16.78 521 SER A N 1
ATOM 3400 C CA . SER A 1 521 ? 107.794 140.399 138.033 1.00 16.78 521 SER A CA 1
ATOM 3401 C C . SER A 1 521 ? 109.313 140.385 138.043 1.00 16.78 521 SER A C 1
ATOM 3402 O O . SER A 1 521 ? 109.946 140.925 137.135 1.00 16.78 521 SER A O 1
ATOM 3405 N N . VAL A 1 522 ? 109.914 139.782 139.067 1.00 15.18 522 VAL A N 1
ATOM 3406 C CA . VAL A 1 522 ? 111.368 139.720 139.169 1.00 15.18 522 VAL A CA 1
ATOM 3407 C C . VAL A 1 522 ? 111.930 138.750 138.140 1.00 15.18 522 VAL A C 1
ATOM 3408 O O . VAL A 1 522 ? 112.967 139.011 137.524 1.00 15.18 522 VAL A O 1
ATOM 3412 N N . LEU A 1 523 ? 111.227 137.648 137.894 1.00 16.78 523 LEU A N 1
ATOM 3413 C CA . LEU A 1 523 ? 111.702 136.654 136.942 1.00 16.78 523 LEU A CA 1
ATOM 3414 C C . LEU A 1 523 ? 111.613 137.160 135.511 1.00 16.78 523 LEU A C 1
ATOM 3415 O O . LEU A 1 523 ? 112.497 136.882 134.700 1.00 16.78 523 LEU A O 1
ATOM 3420 N N . LEU A 1 524 ? 110.568 137.913 135.178 1.00 15.22 524 LEU A N 1
ATOM 3421 C CA . LEU A 1 524 ? 110.442 138.422 133.818 1.00 15.22 524 LEU A CA 1
ATOM 3422 C C . LEU A 1 524 ? 111.379 139.588 133.551 1.00 15.22 524 LEU A C 1
ATOM 3423 O O . LEU A 1 524 ? 111.832 139.757 132.422 1.00 15.22 524 LEU A O 1
ATOM 3428 N N . LEU A 1 525 ? 111.677 140.396 134.563 1.00 17.51 525 LEU A N 1
ATOM 3429 C CA . LEU A 1 525 ? 112.670 141.454 134.421 1.00 17.51 525 LEU A CA 1
ATOM 3430 C C . LEU A 1 525 ? 114.077 140.888 134.330 1.00 17.51 525 LEU A C 1
ATOM 3431 O O . LEU A 1 525 ? 114.937 141.467 133.666 1.00 17.51 525 LEU A O 1
ATOM 3436 N N . TYR A 1 526 ? 114.324 139.753 134.973 1.00 10.96 526 TYR A N 1
ATOM 3437 C CA . TYR A 1 526 ? 115.614 139.087 134.877 1.00 10.96 526 TYR A CA 1
ATOM 3438 C C . TYR A 1 526 ? 115.791 138.398 133.535 1.00 10.96 526 TYR A C 1
ATOM 3439 O O . TYR A 1 526 ? 116.902 138.351 133.014 1.00 10.96 526 TYR A O 1
ATOM 3448 N N . VAL A 1 527 ? 114.716 137.843 132.975 1.00 14.67 527 VAL A N 1
ATOM 3449 C CA . VAL A 1 527 ? 114.774 137.213 131.662 1.00 14.67 527 VAL A CA 1
ATOM 3450 C C . VAL A 1 527 ? 115.064 138.250 130.590 1.00 14.67 527 VAL A C 1
ATOM 3451 O O . VAL A 1 527 ? 115.827 137.991 129.659 1.00 14.67 527 VAL A O 1
ATOM 3455 N N . LEU A 1 528 ? 114.540 139.461 130.742 1.00 17.97 528 LEU A N 1
ATOM 3456 C CA . LEU A 1 528 ? 114.824 140.522 129.786 1.00 17.97 528 LEU A CA 1
ATOM 3457 C C . LEU A 1 528 ? 116.217 141.109 129.964 1.00 17.97 528 LEU A C 1
ATOM 3458 O O . LEU A 1 528 ? 116.861 141.472 128.980 1.00 17.97 528 LEU A O 1
ATOM 3463 N N . ALA A 1 529 ? 116.700 141.226 131.199 1.00 16.37 529 ALA A N 1
ATOM 3464 C CA . ALA A 1 529 ? 118.042 141.752 131.425 1.00 16.37 529 ALA A CA 1
ATOM 3465 C C . ALA A 1 529 ? 119.112 140.758 131.020 1.00 16.37 529 ALA A C 1
ATOM 3466 O O . ALA A 1 529 ? 120.210 141.157 130.632 1.00 16.37 529 ALA A O 1
ATOM 3468 N N . SER A 1 530 ? 118.819 139.469 131.124 1.00 18.92 530 SER A N 1
ATOM 3469 C CA . SER A 1 530 ? 119.733 138.425 130.697 1.00 18.92 530 SER A CA 1
ATOM 3470 C C . SER A 1 530 ? 119.650 138.150 129.210 1.00 18.92 530 SER A C 1
ATOM 3471 O O . SER A 1 530 ? 120.588 137.594 128.645 1.00 18.92 530 SER A O 1
ATOM 3474 N N . GLN A 1 531 ? 118.543 138.506 128.570 1.00 19.31 531 GLN A N 1
ATOM 3475 C CA . GLN A 1 531 ? 118.447 138.380 127.125 1.00 19.31 531 GLN A CA 1
ATOM 3476 C C . GLN A 1 531 ? 119.244 139.463 126.424 1.00 19.31 531 GLN A C 1
ATOM 3477 O O . GLN A 1 531 ? 119.800 139.232 125.351 1.00 19.31 531 GLN A O 1
ATOM 3483 N N . GLY A 1 532 ? 119.311 140.653 127.016 1.00 16.35 532 GLY A N 1
ATOM 3484 C CA . GLY A 1 532 ? 120.080 141.741 126.451 1.00 16.35 532 GLY A CA 1
ATOM 3485 C C . GLY A 1 532 ? 121.572 141.533 126.497 1.00 16.35 532 GLY A C 1
ATOM 3486 O O . GLY A 1 532 ? 122.293 142.177 125.735 1.00 16.35 532 GLY A O 1
ATOM 3487 N N . LEU A 1 533 ? 122.054 140.659 127.379 1.00 17.41 533 LEU A N 1
ATOM 3488 C CA . LEU A 1 533 ? 123.466 140.303 127.380 1.00 17.41 533 LEU A CA 1
ATOM 3489 C C . LEU A 1 533 ? 123.836 139.522 126.130 1.00 17.41 533 LEU A C 1
ATOM 3490 O O . LEU A 1 533 ? 124.892 139.754 125.538 1.00 17.41 533 LEU A O 1
ATOM 3495 N N . GLY A 1 534 ? 122.975 138.602 125.707 1.00 18.48 534 GLY A N 1
ATOM 3496 C CA . GLY A 1 534 ? 123.223 137.882 124.477 1.00 18.48 534 GLY A CA 1
ATOM 3497 C C . GLY A 1 534 ? 123.015 138.722 123.237 1.00 18.48 534 GLY A C 1
ATOM 3498 O O . GLY A 1 534 ? 123.652 138.478 122.215 1.00 18.48 534 GLY A O 1
ATOM 3499 N N . LEU A 1 535 ? 122.119 139.706 123.300 1.00 19.23 535 LEU A N 1
ATOM 3500 C CA . LEU A 1 535 ? 121.914 140.599 122.164 1.00 19.23 535 LEU A CA 1
ATOM 3501 C C . LEU A 1 535 ? 123.120 141.493 121.940 1.00 19.23 535 LEU A C 1
ATOM 3502 O O . LEU A 1 535 ? 123.470 141.791 120.797 1.00 19.23 535 LEU A O 1
ATOM 3507 N N . ALA A 1 536 ? 123.760 141.942 123.016 1.00 18.95 536 ALA A N 1
ATOM 3508 C CA . ALA A 1 536 ? 124.913 142.817 122.879 1.00 18.95 536 ALA A CA 1
ATOM 3509 C C . ALA A 1 536 ? 126.142 142.049 122.429 1.00 18.95 536 ALA A C 1
ATOM 3510 O O . ALA A 1 536 ? 126.963 142.576 121.677 1.00 18.95 536 ALA A O 1
ATOM 3512 N N . LEU A 1 537 ? 126.294 140.805 122.882 1.00 21.19 537 LEU A N 1
ATOM 3513 C CA . LEU A 1 537 ? 127.436 140.000 122.465 1.00 21.19 537 LEU A CA 1
ATOM 3514 C C . LEU A 1 537 ? 127.280 139.497 121.043 1.00 21.19 537 LEU A C 1
ATOM 3515 O O . LEU A 1 537 ? 128.276 139.328 120.340 1.00 21.19 537 LEU A O 1
ATOM 3520 N N . GLY A 1 538 ? 126.053 139.233 120.605 1.00 22.28 538 GLY A N 1
ATOM 3521 C CA . GLY A 1 538 ? 125.844 138.828 119.231 1.00 22.28 538 GLY A CA 1
ATOM 3522 C C . GLY A 1 538 ? 125.984 139.968 118.251 1.00 22.28 538 GLY A C 1
ATOM 3523 O O . GLY A 1 538 ? 126.326 139.752 117.091 1.00 22.28 538 GLY A O 1
ATOM 3524 N N . ALA A 1 539 ? 125.727 141.190 118.692 1.00 23.89 539 ALA A N 1
ATOM 3525 C CA . ALA A 1 539 ? 125.895 142.337 117.815 1.00 23.89 539 ALA A CA 1
ATOM 3526 C C . ALA A 1 539 ? 127.341 142.803 117.754 1.00 23.89 539 ALA A C 1
ATOM 3527 O O . ALA A 1 539 ? 127.751 143.394 116.753 1.00 23.89 539 ALA A O 1
ATOM 3529 N N . ALA A 1 540 ? 128.125 142.551 118.801 1.00 25.95 540 ALA A N 1
ATOM 3530 C CA . ALA A 1 540 ? 129.530 142.934 118.802 1.00 25.95 540 ALA A CA 1
ATOM 3531 C C . ALA A 1 540 ? 130.380 141.922 118.046 1.00 25.95 540 ALA A C 1
ATOM 3532 O O . ALA A 1 540 ? 131.177 142.292 117.181 1.00 25.95 540 ALA A O 1
ATOM 3534 N N . ILE A 1 541 ? 130.231 140.645 118.362 1.00 28.22 541 ILE A N 1
ATOM 3535 C CA . ILE A 1 541 ? 130.839 139.561 117.604 1.00 28.22 541 ILE A CA 1
ATOM 3536 C C . ILE A 1 541 ? 129.785 139.060 116.635 1.00 28.22 541 ILE A C 1
ATOM 3537 O O . ILE A 1 541 ? 128.844 138.375 117.040 1.00 28.22 541 ILE A O 1
ATOM 3542 N N . MET A 1 542 ? 129.925 139.359 115.352 1.00 33.54 542 MET A N 1
ATOM 3543 C CA . MET A 1 542 ? 128.896 138.932 114.415 1.00 33.54 542 MET A CA 1
ATOM 3544 C C . MET A 1 542 ? 129.033 137.476 113.988 1.00 33.54 542 MET A C 1
ATOM 3545 O O . MET A 1 542 ? 128.264 137.026 113.137 1.00 33.54 542 MET A O 1
ATOM 3550 N N . ASP A 1 543 ? 129.985 136.737 114.542 1.00 34.26 543 ASP A N 1
ATOM 3551 C CA . ASP A 1 543 ? 130.033 135.291 114.402 1.00 34.26 543 ASP A CA 1
ATOM 3552 C C . ASP A 1 543 ? 129.146 134.678 115.470 1.00 34.26 543 ASP A C 1
ATOM 3553 O O . ASP A 1 543 ? 129.317 134.960 116.656 1.00 34.26 543 ASP A O 1
ATOM 3558 N N . ALA A 1 544 ? 128.198 133.850 115.053 1.00 32.05 544 ALA A N 1
ATOM 3559 C CA . ALA A 1 544 ? 127.267 133.278 116.012 1.00 32.05 544 ALA A CA 1
ATOM 3560 C C . ALA A 1 544 ? 127.865 132.131 116.805 1.00 32.05 544 ALA A C 1
ATOM 3561 O O . ALA A 1 544 ? 127.314 131.777 117.848 1.00 32.05 544 ALA A O 1
ATOM 3563 N N . LYS A 1 545 ? 128.969 131.548 116.346 1.00 32.48 545 LYS A N 1
ATOM 3564 C CA . LYS A 1 545 ? 129.620 130.462 117.065 1.00 32.48 545 LYS A CA 1
ATOM 3565 C C . LYS A 1 545 ? 130.715 130.959 117.996 1.00 32.48 545 LYS A C 1
ATOM 3566 O O . LYS A 1 545 ? 130.902 130.395 119.077 1.00 32.48 545 LYS A O 1
ATOM 3572 N N . LYS A 1 546 ? 131.431 132.013 117.609 1.00 31.16 546 LYS A N 1
ATOM 3573 C CA . LYS A 1 546 ? 132.410 132.625 118.499 1.00 31.16 546 LYS A CA 1
ATOM 3574 C C . LYS A 1 546 ? 131.746 133.335 119.665 1.00 31.16 546 LYS A C 1
ATOM 3575 O O . LYS A 1 546 ? 132.370 133.513 120.711 1.00 31.16 546 LYS A O 1
ATOM 3581 N N . ALA A 1 547 ? 130.502 133.766 119.498 1.00 26.03 547 ALA A N 1
ATOM 3582 C CA . ALA A 1 547 ? 129.777 134.477 120.537 1.00 26.03 547 ALA A CA 1
ATOM 3583 C C . ALA A 1 547 ? 128.921 133.565 121.392 1.00 26.03 547 ALA A C 1
ATOM 3584 O O . ALA A 1 547 ? 128.465 133.990 122.452 1.00 26.03 547 ALA A O 1
ATOM 3586 N N . SER A 1 548 ? 128.683 132.328 120.957 1.00 25.78 548 SER A N 1
ATOM 3587 C CA . SER A 1 548 ? 128.076 131.334 121.830 1.00 25.78 548 SER A CA 1
ATOM 3588 C C . SER A 1 548 ? 129.059 130.806 122.854 1.00 25.78 548 SER A C 1
ATOM 3589 O O . SER A 1 548 ? 128.643 130.202 123.842 1.00 25.78 548 SER A O 1
ATOM 3592 N N . THR A 1 549 ? 130.350 130.999 122.624 1.00 25.07 549 THR A N 1
ATOM 3593 C CA . THR A 1 549 ? 131.390 130.626 123.564 1.00 25.07 549 THR A CA 1
ATOM 3594 C C . THR A 1 549 ? 131.642 131.719 124.588 1.00 25.07 549 THR A C 1
ATOM 3595 O O . THR A 1 549 ? 131.867 131.419 125.761 1.00 25.07 549 THR A O 1
ATOM 3599 N N . ILE A 1 550 ? 131.561 132.982 124.180 1.00 23.18 550 ILE A N 1
ATOM 3600 C CA . ILE A 1 550 ? 131.775 134.077 125.115 1.00 23.18 550 ILE A CA 1
ATOM 3601 C C . ILE A 1 550 ? 130.580 134.242 126.045 1.00 23.18 550 ILE A C 1
ATOM 3602 O O . ILE A 1 550 ? 130.741 134.624 127.206 1.00 23.18 550 ILE A O 1
ATOM 3607 N N . VAL A 1 551 ? 129.372 133.918 125.586 1.00 21.87 551 VAL A N 1
ATOM 3608 C CA . VAL A 1 551 ? 128.218 134.025 126.472 1.00 21.87 551 VAL A CA 1
ATOM 3609 C C . VAL A 1 551 ? 128.142 132.836 127.422 1.00 21.87 551 VAL A C 1
ATOM 3610 O O . VAL A 1 551 ? 127.472 132.915 128.455 1.00 21.87 551 VAL A O 1
ATOM 3614 N N . THR A 1 552 ? 128.843 131.746 127.123 1.00 22.63 552 THR A N 1
ATOM 3615 C CA . THR A 1 552 ? 128.921 130.606 128.028 1.00 22.63 552 THR A CA 1
ATOM 3616 C C . THR A 1 552 ? 129.947 130.851 129.126 1.00 22.63 552 THR A C 1
ATOM 3617 O O . THR A 1 552 ? 129.725 130.491 130.283 1.00 22.63 552 THR A O 1
ATOM 3621 N N . VAL A 1 553 ? 131.063 131.487 128.779 1.00 21.64 553 VAL A N 1
ATOM 3622 C CA . VAL A 1 553 ? 132.073 131.867 129.754 1.00 21.64 553 VAL A CA 1
ATOM 3623 C C . VAL A 1 553 ? 131.573 133.000 130.640 1.00 21.64 553 VAL A C 1
ATOM 3624 O O . VAL A 1 553 ? 131.864 133.034 131.839 1.00 21.64 553 VAL A O 1
ATOM 3628 N N . THR A 1 554 ? 130.784 133.920 130.083 1.00 20.93 554 THR A N 1
ATOM 3629 C CA . THR A 1 554 ? 130.231 135.015 130.873 1.00 20.93 554 THR A CA 1
ATOM 3630 C C . THR A 1 554 ? 129.165 134.523 131.838 1.00 20.93 554 THR A C 1
ATOM 3631 O O . THR A 1 554 ? 129.125 134.954 132.992 1.00 20.93 554 THR A O 1
ATOM 3635 N N . MET A 1 555 ? 128.304 133.612 131.398 1.00 22.03 555 MET A N 1
ATOM 3636 C CA . MET A 1 555 ? 127.297 133.058 132.288 1.00 22.03 555 MET A CA 1
ATOM 3637 C C . MET A 1 555 ? 127.874 132.062 133.275 1.00 22.03 555 MET A C 1
ATOM 3638 O O . MET A 1 555 ? 127.217 131.745 134.262 1.00 22.03 555 MET A O 1
ATOM 3643 N N . LEU A 1 556 ? 129.073 131.551 133.034 1.00 20.92 556 LEU A N 1
ATOM 3644 C CA . LEU A 1 556 ? 129.734 130.725 134.033 1.00 20.92 556 LEU A CA 1
ATOM 3645 C C . LEU A 1 556 ? 130.290 131.574 135.162 1.00 20.92 556 LEU A C 1
ATOM 3646 O O . LEU A 1 556 ? 130.215 131.185 136.326 1.00 20.92 556 LEU A O 1
ATOM 3651 N N . ALA A 1 557 ? 130.837 132.741 134.841 1.00 19.66 557 ALA A N 1
ATOM 3652 C CA . ALA A 1 557 ? 131.305 133.657 135.867 1.00 19.66 557 ALA A CA 1
ATOM 3653 C C . ALA A 1 557 ? 130.164 134.325 136.611 1.00 19.66 557 ALA A C 1
ATOM 3654 O O . ALA A 1 557 ? 130.368 134.806 137.725 1.00 19.66 557 ALA A O 1
ATOM 3656 N N . PHE A 1 558 ? 128.977 134.386 136.016 1.00 19.26 558 PHE A N 1
ATOM 3657 C CA . PHE A 1 558 ? 127.835 135.003 136.674 1.00 19.26 558 PHE A CA 1
ATOM 3658 C C . PHE A 1 558 ? 127.184 134.052 137.658 1.00 19.26 558 PHE A C 1
ATOM 3659 O O . PHE A 1 558 ? 126.673 134.487 138.689 1.00 19.26 558 PHE A O 1
ATOM 3667 N N . VAL A 1 559 ? 127.177 132.761 137.340 1.00 21.14 559 VAL A N 1
ATOM 3668 C CA . VAL A 1 559 ? 126.602 131.755 138.221 1.00 21.14 559 VAL A CA 1
ATOM 3669 C C . VAL A 1 559 ? 127.513 131.503 139.413 1.00 21.14 559 VAL A C 1
ATOM 3670 O O . VAL A 1 559 ? 127.046 131.377 140.550 1.00 21.14 559 VAL A O 1
ATOM 3674 N N . LEU A 1 560 ? 128.825 131.468 139.188 1.00 19.91 560 LEU A N 1
ATOM 3675 C CA . LEU A 1 560 ? 129.763 131.212 140.271 1.00 19.91 560 LEU A CA 1
ATOM 3676 C C . LEU A 1 560 ? 129.869 132.374 141.245 1.00 19.91 560 LEU A C 1
ATOM 3677 O O . LEU A 1 560 ? 130.242 132.161 142.399 1.00 19.91 560 LEU A O 1
ATOM 3682 N N . THR A 1 561 ? 129.544 133.586 140.820 1.00 22.68 561 THR A N 1
ATOM 3683 C CA . THR A 1 561 ? 129.529 134.736 141.705 1.00 22.68 561 THR A CA 1
ATOM 3684 C C . THR A 1 561 ? 128.122 135.134 142.125 1.00 22.68 561 THR A C 1
ATOM 3685 O O . THR A 1 561 ? 127.949 136.179 142.745 1.00 22.68 561 THR A O 1
ATOM 3689 N N . GLY A 1 562 ? 127.118 134.311 141.830 1.00 24.96 562 GLY A N 1
ATOM 3690 C CA . GLY A 1 562 ? 125.741 134.624 142.157 1.00 24.96 562 GLY A CA 1
ATOM 3691 C C . GLY A 1 562 ? 125.397 134.538 143.625 1.00 24.96 562 GLY A C 1
ATOM 3692 O O . GLY A 1 562 ? 124.311 134.976 144.009 1.00 24.96 562 GLY A O 1
ATOM 3693 N N . GLY A 1 563 ? 126.271 133.973 144.448 1.00 28.78 563 GLY A N 1
ATOM 3694 C CA . GLY A 1 563 ? 126.090 133.978 145.881 1.00 28.78 563 GLY A CA 1
ATOM 3695 C C . GLY A 1 563 ? 125.659 132.675 146.511 1.00 28.78 563 GLY A C 1
ATOM 3696 O O . GLY A 1 563 ? 125.344 132.666 147.703 1.00 28.78 563 GLY A O 1
ATOM 3697 N N . TYR A 1 564 ? 125.644 131.575 145.771 1.00 26.90 564 TYR A N 1
ATOM 3698 C CA . TYR A 1 564 ? 125.183 130.301 146.302 1.00 26.90 564 TYR A CA 1
ATOM 3699 C C . TYR A 1 564 ? 126.282 129.263 146.456 1.00 26.90 564 TYR A C 1
ATOM 3700 O O . TYR A 1 564 ? 126.341 128.598 147.488 1.00 26.90 564 TYR A O 1
ATOM 3709 N N . TYR A 1 565 ? 127.161 129.102 145.464 1.00 29.27 565 TYR A N 1
ATOM 3710 C CA . TYR A 1 565 ? 128.156 128.034 145.519 1.00 29.27 565 TYR A CA 1
ATOM 3711 C C . TYR A 1 565 ? 129.260 128.352 146.513 1.00 29.27 565 TYR A C 1
ATOM 3712 O O . TYR A 1 565 ? 129.680 127.484 147.285 1.00 29.27 565 TYR A O 1
ATOM 3721 N N . VAL A 1 566 ? 129.760 129.581 146.494 1.00 30.52 566 VAL A N 1
ATOM 3722 C CA . VAL A 1 566 ? 130.863 129.999 147.345 1.00 30.52 566 VAL A CA 1
ATOM 3723 C C . VAL A 1 566 ? 130.317 131.001 148.347 1.00 30.52 566 VAL A C 1
ATOM 3724 O O . VAL A 1 566 ? 129.701 131.996 147.958 1.00 30.52 566 VAL A O 1
ATOM 3728 N N . ASN A 1 567 ? 130.537 130.742 149.632 1.00 41.17 567 ASN A N 1
ATOM 3729 C CA . ASN A 1 567 ? 130.226 131.726 150.658 1.00 41.17 567 ASN A CA 1
ATOM 3730 C C . ASN A 1 567 ? 131.435 132.533 151.084 1.00 41.17 567 ASN A C 1
ATOM 3731 O O . ASN A 1 567 ? 131.301 133.727 151.361 1.00 41.17 567 ASN A O 1
ATOM 3736 N N . LYS A 1 568 ? 132.608 131.913 151.155 1.00 37.94 568 LYS A N 1
ATOM 3737 C CA . LYS A 1 568 ? 133.832 132.597 151.553 1.00 37.94 568 LYS A CA 1
ATOM 3738 C C . LYS A 1 568 ? 134.608 132.956 150.293 1.00 37.94 568 LYS A C 1
ATOM 3739 O O . LYS A 1 568 ? 135.592 132.318 149.933 1.00 37.94 568 LYS A O 1
ATOM 3745 N N . VAL A 1 569 ? 134.141 133.995 149.618 1.00 32.41 569 VAL A N 1
ATOM 3746 C CA . VAL A 1 569 ? 134.810 134.490 148.410 1.00 32.41 569 VAL A CA 1
ATOM 3747 C C . VAL A 1 569 ? 136.126 135.148 148.805 1.00 32.41 569 VAL A C 1
ATOM 3748 O O . VAL A 1 569 ? 136.181 135.823 149.847 1.00 32.41 569 VAL A O 1
ATOM 3752 N N . PRO A 1 570 ? 137.208 134.953 148.055 1.00 29.67 570 PRO A N 1
ATOM 3753 C CA . PRO A 1 570 ? 138.444 135.676 148.351 1.00 29.67 570 PRO A CA 1
ATOM 3754 C C . PRO A 1 570 ? 138.303 137.161 148.079 1.00 29.67 570 PRO A C 1
ATOM 3755 O O . PRO A 1 570 ? 137.394 137.608 147.383 1.00 29.67 570 PRO A O 1
ATOM 3759 N N . SER A 1 571 ? 139.243 137.924 148.639 1.00 30.23 571 SER A N 1
ATOM 3760 C CA . SER A 1 571 ? 139.102 139.373 148.723 1.00 30.23 571 SER A CA 1
ATOM 3761 C C . SER A 1 571 ? 139.200 140.053 147.366 1.00 30.23 571 SER A C 1
ATOM 3762 O O . SER A 1 571 ? 138.604 141.114 147.166 1.00 30.23 571 SER A O 1
ATOM 3765 N N . GLY A 1 572 ? 139.925 139.472 146.428 1.00 31.39 572 GLY A N 1
ATOM 3766 C CA . GLY A 1 572 ? 140.033 140.085 145.127 1.00 31.39 572 GLY A CA 1
ATOM 3767 C C . GLY A 1 572 ? 138.918 139.753 144.170 1.00 31.39 572 GLY A C 1
ATOM 3768 O O . GLY A 1 572 ? 138.979 140.164 143.010 1.00 31.39 572 GLY A O 1
ATOM 3769 N N . MET A 1 573 ? 137.898 139.018 144.614 1.00 32.01 573 MET A N 1
ATOM 3770 C CA . MET A 1 573 ? 136.829 138.566 143.736 1.00 32.01 573 MET A CA 1
ATOM 3771 C C . MET A 1 573 ? 135.442 138.928 144.251 1.00 32.01 573 MET A C 1
ATOM 3772 O O . MET A 1 573 ? 134.451 138.464 143.684 1.00 32.01 573 MET A O 1
ATOM 3777 N N . VAL A 1 574 ? 135.341 139.738 145.305 1.00 31.19 574 VAL A N 1
ATOM 3778 C CA . VAL A 1 574 ? 134.032 140.151 145.797 1.00 31.19 574 VAL A CA 1
ATOM 3779 C C . VAL A 1 574 ? 133.408 141.237 144.938 1.00 31.19 574 VAL A C 1
ATOM 3780 O O . VAL A 1 574 ? 132.210 141.494 145.060 1.00 31.19 574 VAL A O 1
ATOM 3784 N N . TRP A 1 575 ? 134.182 141.895 144.080 1.00 29.94 575 TRP A N 1
ATOM 3785 C CA . TRP A 1 575 ? 133.612 142.893 143.191 1.00 29.94 575 TRP A CA 1
ATOM 3786 C C . TRP A 1 575 ? 132.814 142.267 142.062 1.00 29.94 575 TRP A C 1
ATOM 3787 O O . TRP A 1 575 ? 131.956 142.936 141.489 1.00 29.94 575 TRP A O 1
ATOM 3798 N N . MET A 1 576 ? 133.090 141.012 141.714 1.00 30.75 576 MET A N 1
ATOM 3799 C CA . MET A 1 576 ? 132.578 140.438 140.479 1.00 30.75 576 MET A CA 1
ATOM 3800 C C . MET A 1 576 ? 131.109 140.077 140.584 1.00 30.75 576 MET A C 1
ATOM 3801 O O . MET A 1 576 ? 130.439 139.936 139.560 1.00 30.75 576 MET A O 1
ATOM 3806 N N . LYS A 1 577 ? 130.579 139.971 141.797 1.00 28.97 577 LYS A N 1
ATOM 3807 C CA . LYS A 1 577 ? 129.163 139.693 141.960 1.00 28.97 577 LYS A CA 1
ATOM 3808 C C . LYS A 1 577 ? 128.295 140.892 141.624 1.00 28.97 577 LYS A C 1
ATOM 3809 O O . LYS A 1 577 ? 127.107 140.722 141.361 1.00 28.97 577 LYS A O 1
ATOM 3815 N N . TYR A 1 578 ? 128.857 142.091 141.604 1.00 28.80 578 TYR A N 1
ATOM 3816 C CA . TYR A 1 578 ? 128.064 143.283 141.365 1.00 28.80 578 TYR A CA 1
ATOM 3817 C C . TYR A 1 578 ? 127.814 143.551 139.895 1.00 28.80 578 TYR A C 1
ATOM 3818 O O . TYR A 1 578 ? 126.958 144.376 139.576 1.00 28.80 578 TYR A O 1
ATOM 3827 N N . VAL A 1 579 ? 128.543 142.893 138.995 1.00 22.64 579 VAL A N 1
ATOM 3828 C CA . VAL A 1 579 ? 128.224 142.925 137.578 1.00 22.64 579 VAL A CA 1
ATOM 3829 C C . VAL A 1 579 ? 127.451 141.695 137.147 1.00 22.64 579 VAL A C 1
ATOM 3830 O O . VAL A 1 579 ? 127.051 141.595 135.985 1.00 22.64 579 VAL A O 1
ATOM 3834 N N . SER A 1 580 ? 127.213 140.765 138.060 1.00 21.99 580 SER A N 1
ATOM 3835 C CA . SER A 1 580 ? 126.473 139.550 137.773 1.00 21.99 580 SER A CA 1
ATOM 3836 C C . SER A 1 580 ? 124.989 139.854 137.677 1.00 21.99 580 SER A C 1
ATOM 3837 O O . SER A 1 580 ? 124.436 140.534 138.537 1.00 21.99 580 SER A O 1
ATOM 3840 N N . THR A 1 581 ? 124.345 139.365 136.624 1.00 23.51 581 THR A N 1
ATOM 3841 C CA . THR A 1 581 ? 122.898 139.475 136.535 1.00 23.51 581 THR A CA 1
ATOM 3842 C C . THR A 1 581 ? 122.219 138.488 137.470 1.00 23.51 581 THR A C 1
ATOM 3843 O O . THR A 1 581 ? 121.169 138.799 138.035 1.00 23.51 581 THR A O 1
ATOM 3847 N N . THR A 1 582 ? 122.830 137.315 137.662 1.00 25.57 582 THR A N 1
ATOM 3848 C CA . THR A 1 582 ? 122.283 136.259 138.508 1.00 25.57 582 THR A CA 1
ATOM 3849 C C . THR A 1 582 ? 122.283 136.648 139.978 1.00 25.57 582 THR A C 1
ATOM 3850 O O . THR A 1 582 ? 121.452 136.161 140.743 1.00 25.57 582 THR A O 1
ATOM 3854 N N . PHE A 1 583 ? 123.185 137.536 140.382 1.00 33.87 583 PHE A N 1
ATOM 3855 C CA . PHE A 1 583 ? 123.261 137.955 141.773 1.00 33.87 583 PHE A CA 1
ATOM 3856 C C . PHE A 1 583 ? 122.059 138.795 142.171 1.00 33.87 583 PHE A C 1
ATOM 3857 O O . PHE A 1 583 ? 121.552 138.665 143.285 1.00 33.87 583 PHE A O 1
ATOM 3865 N N . TYR A 1 584 ? 121.573 139.646 141.275 1.00 33.87 584 TYR A N 1
ATOM 3866 C CA . TYR A 1 584 ? 120.496 140.555 141.636 1.00 33.87 584 TYR A CA 1
ATOM 3867 C C . TYR A 1 584 ? 119.131 139.898 141.551 1.00 33.87 584 TYR A C 1
ATOM 3868 O O . TYR A 1 584 ? 118.219 140.300 142.272 1.00 33.87 584 TYR A O 1
ATOM 3877 N N . CYS A 1 585 ? 118.960 138.910 140.676 1.00 29.68 585 CYS A N 1
ATOM 3878 C CA . CYS A 1 585 ? 117.707 138.167 140.646 1.00 29.68 585 CYS A CA 1
ATOM 3879 C C . CYS A 1 585 ? 117.580 137.268 141.857 1.00 29.68 585 CYS A C 1
ATOM 3880 O O . CYS A 1 585 ? 116.514 137.192 142.470 1.00 29.68 585 CYS A O 1
ATOM 3883 N N . TYR A 1 586 ? 118.661 136.583 142.215 1.00 28.34 586 TYR A N 1
ATOM 3884 C CA . TYR A 1 586 ? 118.636 135.650 143.329 1.00 28.34 586 TYR A CA 1
ATOM 3885 C C . TYR A 1 586 ? 118.465 136.372 144.655 1.00 28.34 586 TYR A C 1
ATOM 3886 O O . TYR A 1 586 ? 117.763 135.883 145.536 1.00 28.34 586 TYR A O 1
ATOM 3895 N N . ARG A 1 587 ? 119.072 137.547 144.812 1.00 32.65 587 ARG A N 1
ATOM 3896 C CA . ARG A 1 587 ? 118.866 138.315 146.033 1.00 32.65 587 ARG A CA 1
ATOM 3897 C C . ARG A 1 587 ? 117.462 138.885 146.116 1.00 32.65 587 ARG A C 1
ATOM 3898 O O . ARG A 1 587 ? 116.965 139.141 147.213 1.00 32.65 587 ARG A O 1
ATOM 3906 N N . LEU A 1 588 ? 116.816 139.100 144.977 1.00 28.92 588 LEU A N 1
ATOM 3907 C CA . LEU A 1 588 ? 115.443 139.575 144.975 1.00 28.92 588 LEU A CA 1
ATOM 3908 C C . LEU A 1 588 ? 114.460 138.456 145.251 1.00 28.92 588 LEU A C 1
ATOM 3909 O O . LEU A 1 588 ? 113.433 138.693 145.882 1.00 28.92 588 LEU A O 1
ATOM 3914 N N . LEU A 1 589 ? 114.746 137.243 144.784 1.00 33.87 589 LEU A N 1
ATOM 3915 C CA . LEU A 1 589 ? 113.858 136.121 145.049 1.00 33.87 589 LEU A CA 1
ATOM 3916 C C . LEU A 1 589 ? 113.907 135.694 146.504 1.00 33.87 589 LEU A C 1
ATOM 3917 O O . LEU A 1 589 ? 112.891 135.268 147.046 1.00 33.87 589 LEU A O 1
ATOM 3922 N N . VAL A 1 590 ? 115.068 135.793 147.151 1.00 28.07 590 VAL A N 1
ATOM 3923 C CA . VAL A 1 590 ? 115.169 135.458 148.566 1.00 28.07 590 VAL A CA 1
ATOM 3924 C C . VAL A 1 590 ? 114.470 136.510 149.418 1.00 28.07 590 VAL A C 1
ATOM 3925 O O . VAL A 1 590 ? 113.860 136.185 150.438 1.00 28.07 590 VAL A O 1
ATOM 3929 N N . ALA A 1 591 ? 114.486 137.771 148.998 1.00 24.17 591 ALA A N 1
ATOM 3930 C CA . ALA A 1 591 ? 113.802 138.805 149.761 1.00 24.17 591 ALA A CA 1
ATOM 3931 C C . ALA A 1 591 ? 112.289 138.739 149.626 1.00 24.17 591 ALA A C 1
ATOM 3932 O O . ALA A 1 591 ? 111.585 139.216 150.517 1.00 24.17 591 ALA A O 1
ATOM 3934 N N . ILE A 1 592 ? 111.770 138.171 148.541 1.00 21.98 592 ILE A N 1
ATOM 3935 C CA . ILE A 1 592 ? 110.327 138.010 148.401 1.00 21.98 592 ILE A CA 1
ATOM 3936 C C . ILE A 1 592 ? 109.847 136.814 149.205 1.00 21.98 592 ILE A C 1
ATOM 3937 O O . ILE A 1 592 ? 108.813 136.876 149.874 1.00 21.98 592 ILE A O 1
ATOM 3942 N N . GLN A 1 593 ? 110.603 135.720 149.187 1.00 25.83 593 GLN A N 1
ATOM 3943 C CA . GLN A 1 593 ? 110.168 134.513 149.874 1.00 25.83 593 GLN A CA 1
ATOM 3944 C C . GLN A 1 593 ? 110.428 134.584 151.368 1.00 25.83 593 GLN A C 1
ATOM 3945 O O . GLN A 1 593 ? 109.654 134.043 152.158 1.00 25.83 593 GLN A O 1
ATOM 3951 N N . TYR A 1 594 ? 111.506 135.240 151.779 1.00 33.47 594 TYR A N 1
ATOM 3952 C CA . TYR A 1 594 ? 111.911 135.211 153.172 1.00 33.47 594 TYR A CA 1
ATOM 3953 C C . TYR A 1 594 ? 111.879 136.558 153.863 1.00 33.47 594 TYR A C 1
ATOM 3954 O O . TYR A 1 594 ? 111.911 136.591 155.093 1.00 33.47 594 TYR A O 1
ATOM 3963 N N . GLY A 1 595 ? 111.796 137.653 153.123 1.00 43.44 595 GLY A N 1
ATOM 3964 C CA . GLY A 1 595 ? 111.720 138.930 153.785 1.00 43.44 595 GLY A CA 1
ATOM 3965 C C . GLY A 1 595 ? 113.057 139.347 154.360 1.00 43.44 595 GLY A C 1
ATOM 3966 O O . GLY A 1 595 ? 114.126 138.978 153.869 1.00 43.44 595 GLY A O 1
ATOM 3967 N N . SER A 1 596 ? 112.995 140.128 155.432 1.00 66.95 596 SER A N 1
ATOM 3968 C CA . SER A 1 596 ? 114.195 140.635 156.093 1.00 66.95 596 SER A CA 1
ATOM 3969 C C . SER A 1 596 ? 114.566 139.702 157.235 1.00 66.95 596 SER A C 1
ATOM 3970 O O . SER A 1 596 ? 114.820 140.151 158.354 1.00 66.95 596 SER A O 1
ATOM 3973 N N . GLY A 1 597 ? 114.651 138.404 156.942 1.00 75.19 597 GLY A N 1
ATOM 3974 C CA . GLY A 1 597 ? 114.772 137.392 157.972 1.00 75.19 597 GLY A CA 1
ATOM 3975 C C . GLY A 1 597 ? 113.574 137.419 158.897 1.00 75.19 597 GLY A C 1
ATOM 3976 O O . GLY A 1 597 ? 112.444 137.569 158.430 1.00 75.19 597 GLY A O 1
ATOM 3977 N N . GLU A 1 598 ? 113.807 137.203 160.198 1.00 90.24 598 GLU A N 1
ATOM 3978 C CA . GLU A 1 598 ? 112.989 137.568 161.368 1.00 90.24 598 GLU A CA 1
ATOM 3979 C C . GLU A 1 598 ? 111.607 136.915 161.436 1.00 90.24 598 GLU A C 1
ATOM 3980 O O . GLU A 1 598 ? 110.906 137.067 162.441 1.00 90.24 598 GLU A O 1
ATOM 3986 N N . GLU A 1 599 ? 111.209 136.171 160.408 1.00 91.91 599 GLU A N 1
ATOM 3987 C CA . GLU A 1 599 ? 109.953 135.436 160.455 1.00 91.91 599 GLU A CA 1
ATOM 3988 C C . GLU A 1 599 ? 110.235 133.945 160.406 1.00 91.91 599 GLU A C 1
ATOM 3989 O O . GLU A 1 599 ? 109.464 133.136 160.932 1.00 91.91 599 GLU A O 1
ATOM 3995 N N . ILE A 1 600 ? 111.344 133.570 159.766 1.00 87.94 600 ILE A N 1
ATOM 3996 C CA . ILE A 1 600 ? 111.861 132.217 159.895 1.00 87.94 600 ILE A CA 1
ATOM 3997 C C . ILE A 1 600 ? 112.786 132.093 161.095 1.00 87.94 600 ILE A C 1
ATOM 3998 O O . ILE A 1 600 ? 113.078 130.980 161.543 1.00 87.94 600 ILE A O 1
ATOM 4003 N N . LEU A 1 601 ? 113.219 133.216 161.662 1.00 97.07 601 LEU A N 1
ATOM 4004 C CA . LEU A 1 601 ? 113.844 133.210 162.978 1.00 97.07 601 LEU A CA 1
ATOM 4005 C C . LEU A 1 601 ? 112.815 133.001 164.085 1.00 97.07 601 LEU A C 1
ATOM 4006 O O . LEU A 1 601 ? 113.173 132.668 165.219 1.00 97.07 601 LEU A O 1
ATOM 4011 N N . ARG A 1 602 ? 111.531 133.176 163.759 1.00 99.61 602 ARG A N 1
ATOM 4012 C CA . ARG A 1 602 ? 110.433 132.776 164.630 1.00 99.61 602 ARG A CA 1
ATOM 4013 C C . ARG A 1 602 ? 110.006 131.353 164.301 1.00 99.61 602 ARG A C 1
ATOM 4014 O O . ARG A 1 602 ? 108.916 130.918 164.682 1.00 99.61 602 ARG A O 1
ATOM 4022 N N . MET A 1 603 ? 110.865 130.623 163.594 1.00 93.30 603 MET A N 1
ATOM 4023 C CA . MET A 1 603 ? 110.600 129.246 163.213 1.00 93.30 603 MET A CA 1
ATOM 4024 C C . MET A 1 603 ? 111.805 128.380 163.551 1.00 93.30 603 MET A C 1
ATOM 4025 O O . MET A 1 603 ? 111.743 127.151 163.441 1.00 93.30 603 MET A O 1
ATOM 4030 N N . LEU A 1 604 ? 112.910 129.007 163.960 1.00 92.66 604 LEU A N 1
ATOM 4031 C CA . LEU A 1 604 ? 114.169 128.279 164.071 1.00 92.66 604 LEU A CA 1
ATOM 4032 C C . LEU A 1 604 ? 115.002 128.574 165.307 1.00 92.66 604 LEU A C 1
ATOM 4033 O O . LEU A 1 604 ? 116.131 128.077 165.368 1.00 92.66 604 LEU A O 1
ATOM 4038 N N . GLY A 1 605 ? 114.528 129.340 166.286 1.00 97.71 605 GLY A N 1
ATOM 4039 C CA . GLY A 1 605 ? 115.434 129.609 167.384 1.00 97.71 605 GLY A CA 1
ATOM 4040 C C . GLY A 1 605 ? 116.197 130.911 167.255 1.00 97.71 605 GLY A C 1
ATOM 4041 O O . GLY A 1 605 ? 115.750 131.958 167.736 1.00 97.71 605 GLY A O 1
ATOM 4042 N N . CYS A 1 606 ? 117.336 130.828 166.556 1.00 102.02 606 CYS A N 1
ATOM 4043 C CA . CYS A 1 606 ? 118.571 131.609 166.665 1.00 102.02 606 CYS A CA 1
ATOM 4044 C C . CYS A 1 606 ? 118.462 133.070 167.105 1.00 102.02 606 CYS A C 1
ATOM 4045 O O . CYS A 1 606 ? 119.293 133.535 167.894 1.00 102.02 606 CYS A O 1
ATOM 4048 N N . ASP A 1 607 ? 117.483 133.810 166.594 1.00 105.85 607 ASP A N 1
ATOM 4049 C CA . ASP A 1 607 ? 117.266 135.185 167.052 1.00 105.85 607 ASP A CA 1
ATOM 4050 C C . ASP A 1 607 ? 116.794 135.214 168.502 1.00 105.85 607 ASP A C 1
ATOM 4051 O O . ASP A 1 607 ? 117.507 135.692 169.382 1.00 105.85 607 ASP A O 1
ATOM 4056 N N . GLY A 1 621 ? 123.786 126.932 163.391 1.00 97.85 621 GLY A N 1
ATOM 4057 C CA . GLY A 1 621 ? 123.260 127.481 162.155 1.00 97.85 621 GLY A CA 1
ATOM 4058 C C . GLY A 1 621 ? 122.650 128.853 162.346 1.00 97.85 621 GLY A C 1
ATOM 4059 O O . GLY A 1 621 ? 121.509 129.097 161.955 1.00 97.85 621 GLY A O 1
ATOM 4060 N N . CYS A 1 622 ? 123.416 129.759 162.950 1.00 105.17 622 CYS A N 1
ATOM 4061 C CA . CYS A 1 622 ? 122.924 131.088 163.285 1.00 105.17 622 CYS A CA 1
ATOM 4062 C C . CYS A 1 622 ? 123.277 132.120 162.227 1.00 105.17 622 CYS A C 1
ATOM 4063 O O . CYS A 1 622 ? 122.445 132.964 161.883 1.00 105.17 622 CYS A O 1
ATOM 4066 N N . ARG A 1 623 ? 124.499 132.073 161.693 1.00 104.19 623 ARG A N 1
ATOM 4067 C CA . ARG A 1 623 ? 124.863 133.006 160.634 1.00 104.19 623 ARG A CA 1
ATOM 4068 C C . ARG A 1 623 ? 124.525 132.447 159.256 1.00 104.19 623 ARG A C 1
ATOM 4069 O O . ARG A 1 623 ? 124.780 133.101 158.241 1.00 104.19 623 ARG A O 1
ATOM 4077 N N . PHE A 1 624 ? 123.898 131.271 159.201 1.00 95.29 624 PHE A N 1
ATOM 4078 C CA . PHE A 1 624 ? 123.403 130.722 157.943 1.00 95.29 624 PHE A CA 1
ATOM 4079 C C . PHE A 1 624 ? 122.118 131.419 157.497 1.00 95.29 624 PHE A C 1
ATOM 4080 O O . PHE A 1 624 ? 121.644 131.211 156.378 1.00 95.29 624 PHE A O 1
ATOM 4088 N N . VAL A 1 625 ? 121.537 132.242 158.364 1.00 94.35 625 VAL A N 1
ATOM 4089 C CA . VAL A 1 625 ? 120.410 133.087 157.992 1.00 94.35 625 VAL A CA 1
ATOM 4090 C C . VAL A 1 625 ? 120.815 134.539 158.193 1.00 94.35 625 VAL A C 1
ATOM 4091 O O . VAL A 1 625 ? 119.966 135.435 158.253 1.00 94.35 625 VAL A O 1
ATOM 4095 N N . GLU A 1 626 ? 122.120 134.781 158.304 1.00 97.96 626 GLU A N 1
ATOM 4096 C CA . GLU A 1 626 ? 122.647 136.131 158.454 1.00 97.96 626 GLU A CA 1
ATOM 4097 C C . GLU A 1 626 ? 123.604 136.511 157.333 1.00 97.96 626 GLU A C 1
ATOM 4098 O O . GLU A 1 626 ? 124.117 137.635 157.323 1.00 97.96 626 GLU A O 1
ATOM 4104 N N . GLU A 1 627 ? 123.866 135.606 156.395 1.00 91.59 627 GLU A N 1
ATOM 4105 C CA . GLU A 1 627 ? 124.674 135.939 155.231 1.00 91.59 627 GLU A CA 1
ATOM 4106 C C . GLU A 1 627 ? 124.002 135.381 153.988 1.00 91.59 627 GLU A C 1
ATOM 4107 O O . GLU A 1 627 ? 124.405 135.684 152.860 1.00 91.59 627 GLU A O 1
ATOM 4113 N N . GLU A 1 628 ? 122.962 134.577 154.193 1.00 75.85 628 GLU A N 1
ATOM 4114 C CA . GLU A 1 628 ? 122.228 133.946 153.106 1.00 75.85 628 GLU A CA 1
ATOM 4115 C C . GLU A 1 628 ? 120.878 134.589 152.835 1.00 75.85 628 GLU A C 1
ATOM 4116 O O . GLU A 1 628 ? 120.539 134.814 151.672 1.00 75.85 628 GLU A O 1
ATOM 4122 N N . VAL A 1 629 ? 120.095 134.895 153.866 1.00 71.51 629 VAL A N 1
ATOM 4123 C CA . VAL A 1 629 ? 118.719 135.320 153.659 1.00 71.51 629 VAL A CA 1
ATOM 4124 C C . VAL A 1 629 ? 118.537 136.817 153.916 1.00 71.51 629 VAL A C 1
ATOM 4125 O O . VAL A 1 629 ? 117.483 137.369 153.601 1.00 71.51 629 VAL A O 1
ATOM 4129 N N . ILE A 1 630 ? 119.539 137.500 154.465 1.00 79.27 630 ILE A N 1
ATOM 4130 C CA . ILE A 1 630 ? 119.396 138.940 154.648 1.00 79.27 630 ILE A CA 1
ATOM 4131 C C . ILE A 1 630 ? 120.262 139.685 153.636 1.00 79.27 630 ILE A C 1
ATOM 4132 O O . ILE A 1 630 ? 119.887 140.768 153.172 1.00 79.27 630 ILE A O 1
ATOM 4137 N N . GLY A 1 631 ? 121.407 139.108 153.276 1.00 76.51 631 GLY A N 1
ATOM 4138 C CA . GLY A 1 631 ? 122.201 139.608 152.169 1.00 76.51 631 GLY A CA 1
ATOM 4139 C C . GLY A 1 631 ? 122.842 140.965 152.411 1.00 76.51 631 GLY A C 1
ATOM 4140 O O . GLY A 1 631 ? 122.972 141.453 153.531 1.00 76.51 631 GLY A O 1
ATOM 4141 N N . ASP A 1 632 ? 123.240 141.583 151.300 1.00 74.85 632 ASP A N 1
ATOM 4142 C CA . ASP A 1 632 ? 123.945 142.856 151.302 1.00 74.85 632 ASP A CA 1
ATOM 4143 C C . ASP A 1 632 ? 123.191 143.952 150.565 1.00 74.85 632 ASP A C 1
ATOM 4144 O O . ASP A 1 632 ? 123.017 145.050 151.099 1.00 74.85 632 ASP A O 1
ATOM 4149 N N . VAL A 1 633 ? 122.734 143.676 149.342 1.00 56.82 633 VAL A N 1
ATOM 4150 C CA . VAL A 1 633 ? 122.035 144.682 148.558 1.00 56.82 633 VAL A CA 1
ATOM 4151 C C . VAL A 1 633 ? 120.592 144.810 149.021 1.00 56.82 633 VAL A C 1
ATOM 4152 O O . VAL A 1 633 ? 119.983 143.849 149.508 1.00 56.82 633 VAL A O 1
ATOM 4156 N N . GLY A 1 634 ? 120.040 146.010 148.873 1.00 46.60 634 GLY A N 1
ATOM 4157 C CA . GLY A 1 634 ? 118.649 146.247 149.179 1.00 46.60 634 GLY A CA 1
ATOM 4158 C C . GLY A 1 634 ? 117.755 145.771 148.057 1.00 46.60 634 GLY A C 1
ATOM 4159 O O . GLY A 1 634 ? 118.201 145.264 147.031 1.00 46.60 634 GLY A O 1
ATOM 4160 N N . MET A 1 635 ? 116.452 145.933 148.262 1.00 41.82 635 MET A N 1
ATOM 4161 C CA . MET A 1 635 ? 115.509 145.492 147.244 1.00 41.82 635 MET A CA 1
ATOM 4162 C C . MET A 1 635 ? 115.421 146.488 146.100 1.00 41.82 635 MET A C 1
ATOM 4163 O O . MET A 1 635 ? 115.263 146.094 144.945 1.00 41.82 635 MET A O 1
ATOM 4168 N N . TRP A 1 636 ? 115.518 147.777 146.398 1.00 41.81 636 TRP A N 1
ATOM 4169 C CA . TRP A 1 636 ? 115.423 148.786 145.357 1.00 41.81 636 TRP A CA 1
ATOM 4170 C C . TRP A 1 636 ? 116.743 149.022 144.654 1.00 41.81 636 TRP A C 1
ATOM 4171 O O . TRP A 1 636 ? 116.747 149.499 143.520 1.00 41.81 636 TRP A O 1
ATOM 4182 N N . THR A 1 637 ? 117.861 148.712 145.300 1.00 34.72 637 THR A N 1
ATOM 4183 C CA . THR A 1 637 ? 119.131 148.709 144.594 1.00 34.72 637 THR A CA 1
ATOM 4184 C C . THR A 1 637 ? 119.215 147.539 143.628 1.00 34.72 637 THR A C 1
ATOM 4185 O O . THR A 1 637 ? 119.765 147.683 142.539 1.00 34.72 637 THR A O 1
ATOM 4189 N N . SER A 1 638 ? 118.646 146.390 143.984 1.00 31.14 638 SER A N 1
ATOM 4190 C CA . SER A 1 638 ? 118.684 145.240 143.091 1.00 31.14 638 SER A CA 1
ATOM 4191 C C . SER A 1 638 ? 117.741 145.399 141.910 1.00 31.14 638 SER A C 1
ATOM 4192 O O . SER A 1 638 ? 117.992 144.832 140.846 1.00 31.14 638 SER A O 1
ATOM 4195 N N . VAL A 1 639 ? 116.651 146.142 142.076 1.00 26.86 639 VAL A N 1
ATOM 4196 C CA . VAL A 1 639 ? 115.720 146.353 140.973 1.00 26.86 639 VAL A CA 1
ATOM 4197 C C . VAL A 1 639 ? 116.277 147.378 139.998 1.00 26.86 639 VAL A C 1
ATOM 4198 O O . VAL A 1 639 ? 116.211 147.191 138.780 1.00 26.86 639 VAL A O 1
ATOM 4202 N N . GLY A 1 640 ? 116.882 148.448 140.514 1.00 23.36 640 GLY A N 1
ATOM 4203 C CA . GLY A 1 640 ? 117.424 149.493 139.671 1.00 23.36 640 GLY A CA 1
ATOM 4204 C C . GLY A 1 640 ? 118.635 149.088 138.865 1.00 23.36 640 GLY A C 1
ATOM 4205 O O . GLY A 1 640 ? 118.925 149.724 137.854 1.00 23.36 640 GLY A O 1
ATOM 4206 N N . VAL A 1 641 ? 119.359 148.060 139.290 1.00 23.23 641 VAL A N 1
ATOM 4207 C CA . VAL A 1 641 ? 120.483 147.578 138.500 1.00 23.23 641 VAL A CA 1
ATOM 4208 C C . VAL A 1 641 ? 120.015 146.613 137.416 1.00 23.23 641 VAL A C 1
ATOM 4209 O O . VAL A 1 641 ? 120.540 146.635 136.301 1.00 23.23 641 VAL A O 1
ATOM 4213 N N . LEU A 1 642 ? 118.986 145.813 137.686 1.00 19.77 642 LEU A N 1
ATOM 4214 C CA . LEU A 1 642 ? 118.379 144.998 136.644 1.00 19.77 642 LEU A CA 1
ATOM 4215 C C . LEU A 1 642 ? 117.678 145.835 135.583 1.00 19.77 642 LEU A C 1
ATOM 4216 O O . LEU A 1 642 ? 117.489 145.354 134.466 1.00 19.77 642 LEU A O 1
ATOM 4221 N N . PHE A 1 643 ? 117.278 147.064 135.903 1.00 21.53 643 PHE A N 1
ATOM 4222 C CA . PHE A 1 643 ? 116.762 147.977 134.892 1.00 21.53 643 PHE A CA 1
ATOM 4223 C C . PHE A 1 643 ? 117.879 148.673 134.139 1.00 21.53 643 PHE A C 1
ATOM 4224 O O . PHE A 1 643 ? 117.735 148.959 132.952 1.00 21.53 643 PHE A O 1
ATOM 4232 N N . LEU A 1 644 ? 118.987 148.955 134.812 1.00 19.49 644 LEU A N 1
ATOM 4233 C CA . LEU A 1 644 ? 120.157 149.518 134.154 1.00 19.49 644 LEU A CA 1
ATOM 4234 C C . LEU A 1 644 ? 120.817 148.514 133.222 1.00 19.49 644 LEU A C 1
ATOM 4235 O O . LEU A 1 644 ? 121.484 148.910 132.268 1.00 19.49 644 LEU A O 1
ATOM 4240 N N . MET A 1 645 ? 120.662 147.220 133.486 1.00 21.96 645 MET A N 1
ATOM 4241 C CA . MET A 1 645 ? 121.129 146.198 132.564 1.00 21.96 645 MET A CA 1
ATOM 4242 C C . MET A 1 645 ? 120.127 145.904 131.463 1.00 21.96 645 MET A C 1
ATOM 4243 O O . MET A 1 645 ? 120.508 145.366 130.425 1.00 21.96 645 MET A O 1
ATOM 4248 N N . PHE A 1 646 ? 118.854 146.220 131.667 1.00 17.91 646 PHE A N 1
ATOM 4249 C CA . PHE A 1 646 ? 117.889 146.095 130.585 1.00 17.91 646 PHE A CA 1
ATOM 4250 C C . PHE A 1 646 ? 118.101 147.192 129.554 1.00 17.91 646 PHE A C 1
ATOM 4251 O O . PHE A 1 646 ? 118.168 146.924 128.353 1.00 17.91 646 PHE A O 1
ATOM 4259 N N . PHE A 1 647 ? 118.231 148.434 130.007 1.00 20.06 647 PHE A N 1
ATOM 4260 C CA . PHE A 1 647 ? 118.466 149.537 129.091 1.00 20.06 647 PHE A CA 1
ATOM 4261 C C . PHE A 1 647 ? 119.904 149.591 128.614 1.00 20.06 647 PHE A C 1
ATOM 4262 O O . PHE A 1 647 ? 120.157 150.021 127.490 1.00 20.06 647 PHE A O 1
ATOM 4270 N N . GLY A 1 648 ? 120.855 149.164 129.439 1.00 17.21 648 GLY A N 1
ATOM 4271 C CA . GLY A 1 648 ? 122.252 149.347 129.099 1.00 17.21 648 GLY A CA 1
ATOM 4272 C C . GLY A 1 648 ? 122.805 148.316 128.149 1.00 17.21 648 GLY A C 1
ATOM 4273 O O . GLY A 1 648 ? 123.707 148.619 127.372 1.00 17.21 648 GLY A O 1
ATOM 4274 N N . TYR A 1 649 ? 122.303 147.092 128.201 1.00 17.13 649 TYR A N 1
ATOM 4275 C CA . TYR A 1 649 ? 122.756 146.062 127.282 1.00 17.13 649 TYR A CA 1
ATOM 4276 C C . TYR A 1 649 ? 122.123 146.177 125.908 1.00 17.13 649 TYR A C 1
ATOM 4277 O O . TYR A 1 649 ? 122.592 145.525 124.976 1.00 17.13 649 TYR A O 1
ATOM 4286 N N . ARG A 1 650 ? 121.059 146.957 125.764 1.00 23.73 650 ARG A N 1
ATOM 4287 C CA . ARG A 1 650 ? 120.447 147.199 124.470 1.00 23.73 650 ARG A CA 1
ATOM 4288 C C . ARG A 1 650 ? 120.874 148.516 123.855 1.00 23.73 650 ARG A C 1
ATOM 4289 O O . ARG A 1 650 ? 120.700 148.701 122.653 1.00 23.73 650 ARG A O 1
ATOM 4297 N N . VAL A 1 651 ? 121.420 149.433 124.645 1.00 17.23 651 VAL A N 1
ATOM 4298 C CA . VAL A 1 651 ? 122.133 150.561 124.071 1.00 17.23 651 VAL A CA 1
ATOM 4299 C C . VAL A 1 651 ? 123.443 150.083 123.469 1.00 17.23 651 VAL A C 1
ATOM 4300 O O . VAL A 1 651 ? 123.824 150.491 122.369 1.00 17.23 651 VAL A O 1
ATOM 4304 N N . LEU A 1 652 ? 124.125 149.167 124.153 1.00 17.95 652 LEU A N 1
ATOM 4305 C CA . LEU A 1 652 ? 125.361 148.596 123.640 1.00 17.95 652 LEU A CA 1
ATOM 4306 C C . LEU A 1 652 ? 125.138 147.678 122.453 1.00 17.95 652 LEU A C 1
ATOM 4307 O O . LEU A 1 652 ? 126.059 147.486 121.662 1.00 17.95 652 LEU A O 1
ATOM 4312 N N . ALA A 1 653 ? 123.957 147.087 122.319 1.00 19.13 653 ALA A N 1
ATOM 4313 C CA . ALA A 1 653 ? 123.654 146.301 121.135 1.00 19.13 653 ALA A CA 1
ATOM 4314 C C . ALA A 1 653 ? 123.338 147.183 119.947 1.00 19.13 653 ALA A C 1
ATOM 4315 O O . ALA A 1 653 ? 123.568 146.780 118.811 1.00 19.13 653 ALA A O 1
ATOM 4317 N N . TYR A 1 654 ? 122.805 148.376 120.186 1.00 20.85 654 TYR A N 1
ATOM 4318 C CA . TYR A 1 654 ? 122.558 149.309 119.100 1.00 20.85 654 TYR A CA 1
ATOM 4319 C C . TYR A 1 654 ? 123.854 149.905 118.589 1.00 20.85 654 TYR A C 1
ATOM 4320 O O . TYR A 1 654 ? 124.062 150.000 117.377 1.00 20.85 654 TYR A O 1
ATOM 4329 N N . LEU A 1 655 ? 124.732 150.323 119.499 1.00 21.84 655 LEU A N 1
ATOM 4330 C CA . LEU A 1 655 ? 126.012 150.900 119.121 1.00 21.84 655 LEU A CA 1
ATOM 4331 C C . LEU A 1 655 ? 126.939 149.883 118.484 1.00 21.84 655 LEU A C 1
ATOM 4332 O O . LEU A 1 655 ? 127.814 150.267 117.708 1.00 21.84 655 LEU A O 1
ATOM 4337 N N . ALA A 1 656 ? 126.775 148.602 118.794 1.00 23.66 656 ALA A N 1
ATOM 4338 C CA . ALA A 1 656 ? 127.548 147.583 118.105 1.00 23.66 656 ALA A CA 1
ATOM 4339 C C . ALA A 1 656 ? 127.079 147.418 116.672 1.00 23.66 656 ALA A C 1
ATOM 4340 O O . ALA A 1 656 ? 127.893 147.218 115.773 1.00 23.66 656 ALA A O 1
ATOM 4342 N N . LEU A 1 657 ? 125.773 147.505 116.434 1.00 25.18 657 LEU A N 1
ATOM 4343 C CA . LEU A 1 657 ? 125.241 147.417 115.082 1.00 25.18 657 LEU A CA 1
ATOM 4344 C C . LEU A 1 657 ? 125.421 148.701 114.301 1.00 25.18 657 LEU A C 1
ATOM 4345 O O . LEU A 1 657 ? 125.327 148.681 113.073 1.00 25.18 657 LEU A O 1
ATOM 4350 N N . ARG A 1 658 ? 125.652 149.815 114.983 1.00 28.17 658 ARG A N 1
ATOM 4351 C CA . ARG A 1 658 ? 125.767 151.097 114.311 1.00 28.17 658 ARG A CA 1
ATOM 4352 C C . ARG A 1 658 ? 127.089 151.250 113.585 1.00 28.17 658 ARG A C 1
ATOM 4353 O O . ARG A 1 658 ? 127.191 152.073 112.674 1.00 28.17 658 ARG A O 1
ATOM 4361 N N . ARG A 1 659 ? 128.096 150.474 113.955 1.00 36.22 659 ARG A N 1
ATOM 4362 C CA . ARG A 1 659 ? 129.437 150.653 113.427 1.00 36.22 659 ARG A CA 1
ATOM 4363 C C . ARG A 1 659 ? 129.750 149.753 112.246 1.00 36.22 659 ARG A C 1
ATOM 4364 O O . ARG A 1 659 ? 130.777 149.956 111.593 1.00 36.22 659 ARG A O 1
ATOM 4372 N N . ILE A 1 660 ? 128.902 148.779 111.937 1.00 45.71 660 ILE A N 1
ATOM 4373 C CA . ILE A 1 660 ? 129.310 147.770 110.975 1.00 45.71 660 ILE A CA 1
ATOM 4374 C C . ILE A 1 660 ? 128.873 148.107 109.556 1.00 45.71 660 ILE A C 1
ATOM 4375 O O . ILE A 1 660 ? 129.508 147.631 108.602 1.00 45.71 660 ILE A O 1
ATOM 4380 N N . LYS A 1 661 ? 127.836 148.941 109.394 1.00 53.88 661 LYS A N 1
ATOM 4381 C CA . LYS A 1 661 ? 127.047 149.053 108.155 1.00 53.88 661 LYS A CA 1
ATOM 4382 C C . LYS A 1 661 ? 126.524 147.666 107.756 1.00 53.88 661 LYS A C 1
ATOM 4383 O O . LYS A 1 661 ? 126.441 147.304 106.582 1.00 53.88 661 LYS A O 1
ATOM 4389 N N . HIS A 1 662 ? 126.144 146.889 108.769 1.00 53.73 662 HIS A N 1
ATOM 4390 C CA . HIS A 1 662 ? 125.718 145.502 108.635 1.00 53.73 662 HIS A CA 1
ATOM 4391 C C . HIS A 1 662 ? 124.955 145.124 109.899 1.00 53.73 662 HIS A C 1
ATOM 4392 O O . HIS A 1 662 ? 125.183 145.712 110.951 1.00 53.73 662 HIS A O 1
ATOM 4400 N N . LEU B 1 31 ? 145.436 100.393 86.227 1.00 85.80 31 LEU B N 1
ATOM 4401 C CA . LEU B 1 31 ? 146.553 100.142 85.330 1.00 85.80 31 LEU B CA 1
ATOM 4402 C C . LEU B 1 31 ? 145.994 99.927 83.925 1.00 85.80 31 LEU B C 1
ATOM 4403 O O . LEU B 1 31 ? 144.881 99.433 83.759 1.00 85.80 31 LEU B O 1
ATOM 4408 N N . SER B 1 32 ? 146.765 100.312 82.915 1.00 88.05 32 SER B N 1
ATOM 4409 C CA . SER B 1 32 ? 146.264 100.366 81.543 1.00 88.05 32 SER B CA 1
ATOM 4410 C C . SER B 1 32 ? 146.545 99.087 80.756 1.00 88.05 32 SER B C 1
ATOM 4411 O O . SER B 1 32 ? 147.016 99.131 79.623 1.00 88.05 32 SER B O 1
ATOM 4414 N N . SER B 1 33 ? 146.211 97.937 81.334 1.00 92.27 33 SER B N 1
ATOM 4415 C CA . SER B 1 33 ? 146.335 96.654 80.649 1.00 92.27 33 SER B CA 1
ATOM 4416 C C . SER B 1 33 ? 145.064 96.368 79.846 1.00 92.27 33 SER B C 1
ATOM 4417 O O . SER B 1 33 ? 144.274 97.268 79.550 1.00 92.27 33 SER B O 1
ATOM 4420 N N . SER B 1 34 ? 144.887 95.102 79.442 1.00 90.60 34 SER B N 1
ATOM 4421 C CA . SER B 1 34 ? 143.720 94.682 78.668 1.00 90.60 34 SER B CA 1
ATOM 4422 C C . SER B 1 34 ? 142.408 94.887 79.416 1.00 90.60 34 SER B C 1
ATOM 4423 O O . SER B 1 34 ? 141.381 95.097 78.760 1.00 90.60 34 SER B O 1
ATOM 4426 N N . CYS B 1 35 ? 142.434 94.833 80.756 1.00 79.64 35 CYS B N 1
ATOM 4427 C CA . CYS B 1 35 ? 141.333 95.234 81.638 1.00 79.64 35 CYS B CA 1
ATOM 4428 C C . CYS B 1 35 ? 140.072 94.411 81.353 1.00 79.64 35 CYS B C 1
ATOM 4429 O O . CYS B 1 35 ? 139.120 94.890 80.734 1.00 79.64 35 CYS B O 1
ATOM 4432 N N . PHE B 1 36 ? 140.125 93.131 81.811 1.00 76.93 36 PHE B N 1
ATOM 4433 C CA . PHE B 1 36 ? 139.345 91.936 81.463 1.00 76.93 36 PHE B CA 1
ATOM 4434 C C . PHE B 1 36 ? 137.891 92.248 81.126 1.00 76.93 36 PHE B C 1
ATOM 4435 O O . PHE B 1 36 ? 137.170 92.826 81.946 1.00 76.93 36 PHE B O 1
ATOM 4443 N N . PRO B 1 37 ? 137.447 91.898 79.918 1.00 74.97 37 PRO B N 1
ATOM 4444 C CA . PRO B 1 37 ? 136.351 92.639 79.282 1.00 74.97 37 PRO B CA 1
ATOM 4445 C C . PRO B 1 37 ? 134.977 92.336 79.856 1.00 74.97 37 PRO B C 1
ATOM 4446 O O . PRO B 1 37 ? 134.670 91.206 80.239 1.00 74.97 37 PRO B O 1
ATOM 4450 N N . ILE B 1 38 ? 134.148 93.374 79.899 1.00 67.00 38 ILE B N 1
ATOM 4451 C CA . ILE B 1 38 ? 132.754 93.277 80.312 1.00 67.00 38 ILE B CA 1
ATOM 4452 C C . ILE B 1 38 ? 131.892 93.769 79.157 1.00 67.00 38 ILE B C 1
ATOM 4453 O O . ILE B 1 38 ? 132.033 94.915 78.715 1.00 67.00 38 ILE B O 1
ATOM 4458 N N . THR B 1 39 ? 131.020 92.900 78.648 1.00 66.37 39 THR B N 1
ATOM 4459 C CA . THR B 1 39 ? 130.037 93.272 77.635 1.00 66.37 39 THR B CA 1
ATOM 4460 C C . THR B 1 39 ? 128.696 93.303 78.350 1.00 66.37 39 THR B C 1
ATOM 4461 O O . THR B 1 39 ? 127.963 92.313 78.375 1.00 66.37 39 THR B O 1
ATOM 4465 N N . LEU B 1 40 ? 128.386 94.448 78.937 1.00 60.78 40 LEU B N 1
ATOM 4466 C CA . LEU B 1 40 ? 127.142 94.627 79.663 1.00 60.78 40 LEU B CA 1
ATOM 4467 C C . LEU B 1 40 ? 125.958 94.670 78.714 1.00 60.78 40 LEU B C 1
ATOM 4468 O O . LEU B 1 40 ? 125.986 95.382 77.712 1.00 60.78 40 LEU B O 1
ATOM 4473 N N . LYS B 1 41 ? 124.919 93.907 79.029 1.00 68.07 41 LYS B N 1
ATOM 4474 C CA . LYS B 1 41 ? 123.669 93.933 78.290 1.00 68.07 41 LYS B CA 1
ATOM 4475 C C . LYS B 1 41 ? 122.524 94.170 79.256 1.00 68.07 41 LYS B C 1
ATOM 4476 O O . LYS B 1 41 ? 122.603 93.795 80.426 1.00 68.07 41 LYS B O 1
ATOM 4482 N N . PHE B 1 42 ? 121.465 94.800 78.765 1.00 66.37 42 PHE B N 1
ATOM 4483 C CA . PHE B 1 42 ? 120.219 94.903 79.507 1.00 66.37 42 PHE B CA 1
ATOM 4484 C C . PHE B 1 42 ? 119.085 94.839 78.501 1.00 66.37 42 PHE B C 1
ATOM 4485 O O . PHE B 1 42 ? 119.127 95.529 77.482 1.00 66.37 42 PHE B O 1
ATOM 4493 N N . VAL B 1 43 ? 118.108 93.973 78.753 1.00 72.26 43 VAL B N 1
ATOM 4494 C CA . VAL B 1 43 ? 116.940 93.842 77.889 1.00 72.26 43 VAL B CA 1
ATOM 4495 C C . VAL B 1 43 ? 115.680 93.930 78.735 1.00 72.26 43 VAL B C 1
ATOM 4496 O O . VAL B 1 43 ? 115.577 93.271 79.775 1.00 72.26 43 VAL B O 1
ATOM 4500 N N . ASP B 1 44 ? 114.754 94.793 78.304 1.00 73.92 44 ASP B N 1
ATOM 4501 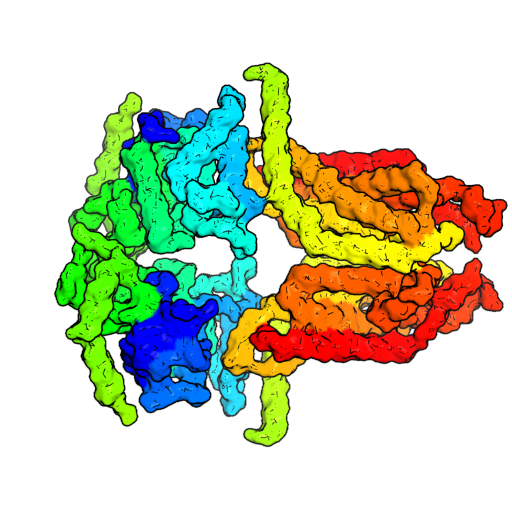C CA . ASP B 1 44 ? 113.407 94.936 78.863 1.00 73.92 44 ASP B CA 1
ATOM 4502 C C . ASP B 1 44 ? 113.420 95.303 80.343 1.00 73.92 44 ASP B C 1
ATOM 4503 O O . ASP B 1 44 ? 112.624 94.791 81.129 1.00 73.92 44 ASP B O 1
ATOM 4508 N N . VAL B 1 45 ? 114.321 96.202 80.725 1.00 73.24 45 VAL B N 1
ATOM 4509 C CA . VAL B 1 45 ? 114.403 96.623 82.118 1.00 73.24 45 VAL B CA 1
ATOM 4510 C C . VAL B 1 45 ? 113.211 97.514 82.439 1.00 73.24 45 VAL B C 1
ATOM 4511 O O . VAL B 1 45 ? 113.015 98.563 81.818 1.00 73.24 45 VAL B O 1
ATOM 4515 N N . CYS B 1 46 ? 112.402 97.090 83.406 1.00 76.84 46 CYS B N 1
ATOM 4516 C CA . CYS B 1 46 ? 111.223 97.829 83.834 1.00 76.84 46 CYS B CA 1
ATOM 4517 C C . CYS B 1 46 ? 111.304 98.049 85.333 1.00 76.84 46 CYS B C 1
ATOM 4518 O O . CYS B 1 46 ? 111.533 97.100 86.085 1.00 76.84 46 CYS B O 1
ATOM 4521 N N . TYR B 1 47 ? 111.119 99.286 85.771 1.00 78.57 47 TYR B N 1
ATOM 4522 C CA . TYR B 1 47 ? 111.174 99.607 87.188 1.00 78.57 47 TYR B CA 1
ATOM 4523 C C . TYR B 1 47 ? 109.924 100.370 87.589 1.00 78.57 47 TYR B C 1
ATOM 4524 O O . TYR B 1 47 ? 109.508 101.300 86.895 1.00 78.57 47 TYR B O 1
ATOM 4533 N N . ARG B 1 48 ? 109.338 99.980 88.721 1.00 88.68 48 ARG B N 1
ATOM 4534 C CA . ARG B 1 48 ? 108.101 100.577 89.215 1.00 88.68 48 ARG B CA 1
ATOM 4535 C C . ARG B 1 48 ? 108.203 100.766 90.718 1.00 88.68 48 ARG B C 1
ATOM 4536 O O . ARG B 1 48 ? 108.399 99.793 91.450 1.00 88.68 48 ARG B O 1
ATOM 4544 N N . VAL B 1 49 ? 108.072 102.004 91.176 1.00 94.41 49 VAL B N 1
ATOM 4545 C CA . VAL B 1 49 ? 108.067 102.302 92.601 1.00 94.41 49 VAL B CA 1
ATOM 4546 C C . VAL B 1 49 ? 106.664 102.763 92.975 1.00 94.41 49 VAL B C 1
ATOM 4547 O O . VAL B 1 49 ? 105.901 103.242 92.128 1.00 94.41 49 VAL B O 1
ATOM 4551 N N . LYS B 1 50 ? 106.299 102.561 94.238 1.00 99.80 50 LYS B N 1
ATOM 4552 C CA . LYS B 1 50 ? 104.998 103.000 94.732 1.00 99.80 50 LYS B CA 1
ATOM 4553 C C . LYS B 1 50 ? 105.130 103.806 96.018 1.00 99.80 50 LYS B C 1
ATOM 4554 O O . LYS B 1 50 ? 104.759 104.978 96.064 1.00 99.80 50 LYS B O 1
ATOM 4560 N N . GLU B 1 80 ? 102.003 102.784 91.132 1.00 103.03 80 GLU B N 1
ATOM 4561 C CA . GLU B 1 80 ? 102.782 102.011 90.173 1.00 103.03 80 GLU B CA 1
ATOM 4562 C C . GLU B 1 80 ? 103.424 102.924 89.115 1.00 103.03 80 GLU B C 1
ATOM 4563 O O . GLU B 1 80 ? 103.251 102.735 87.920 1.00 103.03 80 GLU B O 1
ATOM 4569 N N . ARG B 1 81 ? 104.207 103.906 89.562 1.00 93.80 81 ARG B N 1
ATOM 4570 C CA . ARG B 1 81 ? 104.851 104.817 88.621 1.00 93.80 81 ARG B CA 1
ATOM 4571 C C . ARG B 1 81 ? 105.973 104.080 87.904 1.00 93.80 81 ARG B C 1
ATOM 4572 O O . ARG B 1 81 ? 106.956 103.665 88.526 1.00 93.80 81 ARG B O 1
ATOM 4580 N N . THR B 1 82 ? 105.819 103.907 86.596 1.00 86.80 82 THR B N 1
ATOM 4581 C CA . THR B 1 82 ? 106.878 103.320 85.794 1.00 86.80 82 THR B CA 1
ATOM 4582 C C . THR B 1 82 ? 108.008 104.324 85.630 1.00 86.80 82 THR B C 1
ATOM 4583 O O . THR B 1 82 ? 107.815 105.402 85.060 1.00 86.80 82 THR B O 1
ATOM 4587 N N . ILE B 1 83 ? 109.185 103.975 86.138 1.00 75.62 83 ILE B N 1
ATOM 4588 C CA . ILE B 1 83 ? 110.382 104.768 85.922 1.00 75.62 83 ILE B CA 1
ATOM 4589 C C . ILE B 1 83 ? 111.084 104.357 84.636 1.00 75.62 83 ILE B C 1
ATOM 4590 O O . ILE B 1 83 ? 111.605 105.204 83.912 1.00 75.62 83 ILE B O 1
ATOM 4595 N N . LEU B 1 84 ? 111.087 103.062 84.334 1.00 70.51 84 LEU B N 1
ATOM 4596 C CA . LEU B 1 84 ? 111.604 102.535 83.082 1.00 70.51 84 LEU B CA 1
ATOM 4597 C C . LEU B 1 84 ? 110.570 101.567 82.541 1.00 70.51 84 LEU B C 1
ATOM 4598 O O . LEU B 1 84 ? 109.918 100.863 83.314 1.00 70.51 84 LEU B O 1
ATOM 4603 N N . SER B 1 85 ? 110.415 101.525 81.224 1.00 74.29 85 SER B N 1
ATOM 4604 C CA . SER B 1 85 ? 109.366 100.712 80.622 1.00 74.29 85 SER B CA 1
ATOM 4605 C C . SER B 1 85 ? 109.851 100.032 79.346 1.00 74.29 85 SER B C 1
ATOM 4606 O O . SER B 1 85 ? 109.198 100.092 78.305 1.00 74.29 85 SER B O 1
ATOM 4609 N N . GLY B 1 86 ? 111.004 99.373 79.399 1.00 70.95 86 GLY B N 1
ATOM 4610 C CA . GLY B 1 86 ? 111.425 98.612 78.237 1.00 70.95 86 GLY B CA 1
ATOM 4611 C C . GLY B 1 86 ? 112.717 99.044 77.576 1.00 70.95 86 GLY B C 1
ATOM 4612 O O . GLY B 1 86 ? 112.844 98.969 76.350 1.00 70.95 86 GLY B O 1
ATOM 4613 N N . VAL B 1 87 ? 113.674 99.520 78.373 1.00 69.66 87 VAL B N 1
ATOM 4614 C CA . VAL B 1 87 ? 114.984 99.898 77.856 1.00 69.66 87 VAL B CA 1
ATOM 4615 C C . VAL B 1 87 ? 115.748 98.657 77.416 1.00 69.66 87 VAL B C 1
ATOM 4616 O O . VAL B 1 87 ? 115.687 97.605 78.063 1.00 69.66 87 VAL B O 1
ATOM 4620 N N . THR B 1 88 ? 116.460 98.770 76.298 1.00 70.05 88 THR B N 1
ATOM 4621 C CA . THR B 1 88 ? 117.265 97.680 75.765 1.00 70.05 88 THR B CA 1
ATOM 4622 C C . THR B 1 88 ? 118.517 98.261 75.129 1.00 70.05 88 THR B C 1
ATOM 4623 O O . THR B 1 88 ? 118.417 99.144 74.273 1.00 70.05 88 THR B O 1
ATOM 4627 N N . GLY B 1 89 ? 119.682 97.774 75.544 1.00 67.72 89 GLY B N 1
ATOM 4628 C CA . GLY B 1 89 ? 120.933 98.223 74.956 1.00 67.72 89 GLY B CA 1
ATOM 4629 C C . GLY B 1 89 ? 122.065 97.326 75.395 1.00 67.72 89 GLY B C 1
ATOM 4630 O O . GLY B 1 89 ? 121.889 96.435 76.227 1.00 67.72 89 GLY B O 1
ATOM 4631 N N . MET B 1 90 ? 123.238 97.565 74.814 1.00 65.95 90 MET B N 1
ATOM 4632 C CA . MET B 1 90 ? 124.433 96.838 75.220 1.00 65.95 90 MET B CA 1
ATOM 4633 C C . MET B 1 90 ? 125.659 97.723 75.068 1.00 65.95 90 MET B C 1
ATOM 4634 O O . MET B 1 90 ? 125.790 98.442 74.076 1.00 65.95 90 MET B O 1
ATOM 4639 N N . ILE B 1 91 ? 126.545 97.678 76.058 1.00 54.27 91 ILE B N 1
ATOM 4640 C CA . ILE B 1 91 ? 127.755 98.489 76.087 1.00 54.27 91 ILE B CA 1
ATOM 4641 C C . ILE B 1 91 ? 128.956 97.557 76.026 1.00 54.27 91 ILE B C 1
ATOM 4642 O O . ILE B 1 91 ? 129.198 96.781 76.956 1.00 54.27 91 ILE B O 1
ATOM 4647 N N . SER B 1 92 ? 129.700 97.638 74.944 1.00 53.73 92 SER B N 1
ATOM 4648 C CA . SER B 1 92 ? 130.866 96.817 74.675 1.00 53.73 92 SER B CA 1
ATOM 4649 C C . SER B 1 92 ? 132.088 97.402 75.375 1.00 53.73 92 SER B C 1
ATOM 4650 O O . SER B 1 92 ? 132.055 98.537 75.855 1.00 53.73 92 SER B O 1
ATOM 4653 N N . PRO B 1 93 ? 133.174 96.636 75.511 1.00 55.62 93 PRO B N 1
ATOM 4654 C CA . PRO B 1 93 ? 134.409 97.213 76.051 1.00 55.62 93 PRO B CA 1
ATOM 4655 C C . PRO B 1 93 ? 135.031 98.231 75.115 1.00 55.62 93 PRO B C 1
ATOM 4656 O O . PRO B 1 93 ? 134.909 98.146 73.892 1.00 55.62 93 PRO B O 1
ATOM 4660 N N . GLY B 1 94 ? 135.729 99.190 75.710 1.00 52.53 94 GLY B N 1
ATOM 4661 C CA . GLY B 1 94 ? 136.310 100.265 74.936 1.00 52.53 94 GLY B CA 1
ATOM 4662 C C . GLY B 1 94 ? 135.291 101.249 74.422 1.00 52.53 94 GLY B C 1
ATOM 4663 O O . GLY B 1 94 ? 135.490 101.843 73.362 1.00 52.53 94 GLY B O 1
ATOM 4664 N N . GLU B 1 95 ? 134.197 101.435 75.146 1.00 50.90 95 GLU B N 1
ATOM 4665 C CA . GLU B 1 95 ? 133.100 102.275 74.705 1.00 50.90 95 GLU B CA 1
ATOM 4666 C C . GLU B 1 95 ? 132.681 103.191 75.841 1.00 50.90 95 GLU B C 1
ATOM 4667 O O . GLU B 1 95 ? 132.568 102.762 76.990 1.00 50.90 95 GLU B O 1
ATOM 4673 N N . PHE B 1 96 ? 132.462 104.448 75.512 1.00 45.28 96 PHE B N 1
ATOM 4674 C CA . PHE B 1 96 ? 132.073 105.470 76.469 1.00 45.28 96 PHE B CA 1
ATOM 4675 C C . PHE B 1 96 ? 130.651 105.885 76.118 1.00 45.28 96 PHE B C 1
ATOM 4676 O O . PHE B 1 96 ? 130.436 106.645 75.172 1.00 45.28 96 PHE B O 1
ATOM 4684 N N . MET B 1 97 ? 129.684 105.372 76.871 1.00 45.18 97 MET B N 1
ATOM 4685 C CA . MET B 1 97 ? 128.281 105.682 76.652 1.00 45.18 97 MET B CA 1
ATOM 4686 C C . MET B 1 97 ? 127.851 106.834 77.547 1.00 45.18 97 MET B C 1
ATOM 4687 O O . MET B 1 97 ? 128.255 106.920 78.707 1.00 45.18 97 MET B O 1
ATOM 4692 N N . ALA B 1 98 ? 127.050 107.734 76.990 1.00 43.25 98 ALA B N 1
ATOM 4693 C CA . ALA B 1 98 ? 126.419 108.804 77.740 1.00 43.25 98 ALA B CA 1
ATOM 4694 C C . ALA B 1 98 ? 124.916 108.602 77.716 1.00 43.25 98 ALA B C 1
ATOM 4695 O O . ALA B 1 98 ? 124.323 108.476 76.643 1.00 43.25 98 ALA B O 1
ATOM 4697 N N . VAL B 1 99 ? 124.305 108.566 78.893 1.00 42.95 99 VAL B N 1
ATOM 4698 C CA . VAL B 1 99 ? 122.861 108.426 79.017 1.00 42.95 99 VAL B CA 1
ATOM 4699 C C . VAL B 1 99 ? 122.273 109.826 79.135 1.00 42.95 99 VAL B C 1
ATOM 4700 O O . VAL B 1 99 ? 122.518 110.536 80.109 1.00 42.95 99 VAL B O 1
ATOM 4704 N N . LEU B 1 100 ? 121.506 110.230 78.132 1.00 47.17 100 LEU B N 1
ATOM 4705 C CA . LEU B 1 100 ? 120.897 111.545 78.085 1.00 47.17 100 LEU B CA 1
ATOM 4706 C C . LEU B 1 100 ? 119.409 111.436 78.376 1.00 47.17 100 LEU B C 1
ATOM 4707 O O . LEU B 1 100 ? 118.802 110.376 78.235 1.00 47.17 100 LEU B O 1
ATOM 4712 N N . GLY B 1 101 ? 118.828 112.548 78.793 1.00 52.63 101 GLY B N 1
ATOM 4713 C CA . GLY B 1 101 ? 117.434 112.584 79.151 1.00 52.63 101 GLY B CA 1
ATOM 4714 C C . GLY B 1 101 ? 117.152 113.730 80.093 1.00 52.63 101 GLY B C 1
ATOM 4715 O O . GLY B 1 101 ? 118.048 114.220 80.783 1.00 52.63 101 GLY B O 1
ATOM 4716 N N . PRO B 1 102 ? 115.908 114.183 80.147 1.00 57.41 102 PRO B N 1
ATOM 4717 C CA . PRO B 1 102 ? 115.538 115.264 81.063 1.00 57.41 102 PRO B CA 1
ATOM 4718 C C . PRO B 1 102 ? 115.448 114.759 82.500 1.00 57.41 102 PRO B C 1
ATOM 4719 O O . PRO B 1 102 ? 115.762 113.615 82.807 1.00 57.41 102 PRO B O 1
ATOM 4723 N N . SER B 1 103 ? 115.025 115.642 83.393 1.00 63.18 103 SER B N 1
ATOM 4724 C CA . SER B 1 103 ? 114.858 115.243 84.779 1.00 63.18 103 SER B CA 1
ATOM 4725 C C . SER B 1 103 ? 113.597 114.405 84.940 1.00 63.18 103 SER B C 1
ATOM 4726 O O . SER B 1 103 ? 112.585 114.632 84.275 1.00 63.18 103 SER B O 1
ATOM 4729 N N . GLY B 1 104 ? 113.670 113.423 85.833 1.00 61.15 104 GLY B N 1
ATOM 4730 C CA . GLY B 1 104 ? 112.559 112.513 86.015 1.00 61.15 104 GLY B CA 1
ATOM 4731 C C . GLY B 1 104 ? 112.381 111.517 84.897 1.00 61.15 104 GLY B C 1
ATOM 4732 O O . GLY B 1 104 ? 111.299 110.947 84.752 1.00 61.15 104 GLY B O 1
ATOM 4733 N N . SER B 1 105 ? 113.422 111.283 84.105 1.00 58.68 105 SER B N 1
ATOM 4734 C CA . SER B 1 105 ? 113.346 110.401 82.952 1.00 58.68 105 SER B CA 1
ATOM 4735 C C . SER B 1 105 ? 113.813 108.984 83.231 1.00 58.68 105 SER B C 1
ATOM 4736 O O . SER B 1 105 ? 113.634 108.118 82.373 1.00 58.68 105 SER B O 1
ATOM 4739 N N . GLY B 1 106 ? 114.408 108.724 84.387 1.00 52.68 106 GLY B N 1
ATOM 4740 C CA . GLY B 1 106 ? 114.939 107.411 84.670 1.00 52.68 106 GLY B CA 1
ATOM 4741 C C . GLY B 1 106 ? 116.384 107.216 84.292 1.00 52.68 106 GLY B C 1
ATOM 4742 O O . GLY B 1 106 ? 116.786 106.083 84.020 1.00 52.68 106 GLY B O 1
ATOM 4743 N N . LYS B 1 107 ? 117.175 108.289 84.244 1.00 49.31 107 LYS B N 1
ATOM 4744 C CA . LYS B 1 107 ? 118.610 108.146 84.034 1.00 49.31 107 LYS B CA 1
ATOM 4745 C C . LYS B 1 107 ? 119.273 107.534 85.254 1.00 49.31 107 LYS B C 1
ATOM 4746 O O . LYS B 1 107 ? 119.994 106.539 85.145 1.00 49.31 107 LYS B O 1
ATOM 4752 N N . SER B 1 108 ? 119.029 108.115 86.429 1.00 47.77 108 SER B N 1
ATOM 4753 C CA . SER B 1 108 ? 119.666 107.663 87.658 1.00 47.77 108 SER B CA 1
ATOM 4754 C C . SER B 1 108 ? 119.178 106.298 88.105 1.00 47.77 108 SER B C 1
ATOM 4755 O O . SER B 1 108 ? 119.859 105.642 88.896 1.00 47.77 108 SER B O 1
ATOM 4758 N N . THR B 1 109 ? 118.020 105.860 87.629 1.00 49.97 109 THR B N 1
ATOM 4759 C CA . THR B 1 109 ? 117.501 104.546 87.967 1.00 49.97 109 THR B CA 1
ATOM 4760 C C . THR B 1 109 ? 118.058 103.467 87.047 1.00 49.97 109 THR B C 1
ATOM 4761 O O . THR B 1 109 ? 118.303 102.344 87.496 1.00 49.97 109 THR B O 1
ATOM 4765 N N . LEU B 1 110 ? 118.299 103.794 85.776 1.00 46.10 110 LEU B N 1
ATOM 4766 C CA . LEU B 1 110 ? 118.925 102.842 84.866 1.00 46.10 110 LEU B CA 1
ATOM 4767 C C . LEU B 1 110 ? 120.376 102.586 85.237 1.00 46.10 110 LEU B C 1
ATOM 4768 O O . LEU B 1 110 ? 120.865 101.464 85.086 1.00 46.10 110 LEU B O 1
ATOM 4773 N N . LEU B 1 111 ? 121.073 103.602 85.737 1.00 44.35 111 LEU B N 1
ATOM 4774 C CA . LEU B 1 111 ? 122.460 103.426 86.137 1.00 44.35 111 LEU B CA 1
ATOM 4775 C C . LEU B 1 111 ? 122.576 102.633 87.425 1.00 44.35 111 LEU B C 1
ATOM 4776 O O . LEU B 1 111 ? 123.536 101.877 87.596 1.00 44.35 111 LEU B O 1
ATOM 4781 N N . ASN B 1 112 ? 121.619 102.791 88.339 1.00 46.42 112 ASN B N 1
ATOM 4782 C CA . ASN B 1 112 ? 121.622 101.991 89.554 1.00 46.42 112 ASN B CA 1
ATOM 4783 C C . ASN B 1 112 ? 121.252 100.546 89.272 1.00 46.42 112 ASN B C 1
ATOM 4784 O O . ASN B 1 112 ? 121.663 99.653 90.013 1.00 46.42 112 ASN B O 1
ATOM 4789 N N . ALA B 1 113 ? 120.489 100.292 88.214 1.00 46.72 113 ALA B N 1
ATOM 4790 C CA . ALA B 1 113 ? 120.218 98.920 87.807 1.00 46.72 113 ALA B CA 1
ATOM 4791 C C . ALA B 1 113 ? 121.372 98.329 87.013 1.00 46.72 113 ALA B C 1
ATOM 4792 O O . ALA B 1 113 ? 121.608 97.120 87.076 1.00 46.72 113 ALA B O 1
ATOM 4794 N N . VAL B 1 114 ? 122.083 99.162 86.254 1.00 45.36 114 VAL B N 1
ATOM 4795 C CA . VAL B 1 114 ? 123.313 98.742 85.585 1.00 45.36 114 VAL B CA 1
ATOM 4796 C C . VAL B 1 114 ? 124.387 98.388 86.605 1.00 45.36 114 VAL B C 1
ATOM 4797 O O . VAL B 1 114 ? 125.060 97.357 86.488 1.00 45.36 114 VAL B O 1
ATOM 4801 N N . ALA B 1 115 ? 124.542 99.216 87.639 1.00 47.08 115 ALA B N 1
ATOM 4802 C CA . ALA B 1 115 ? 125.533 98.947 88.671 1.00 47.08 115 ALA B CA 1
ATOM 4803 C C . ALA B 1 115 ? 125.138 97.787 89.572 1.00 47.08 115 ALA B C 1
ATOM 4804 O O . ALA B 1 115 ? 125.994 97.250 90.280 1.00 47.08 115 ALA B O 1
ATOM 4806 N N . GLY B 1 116 ? 123.873 97.388 89.562 1.00 49.56 116 GLY B N 1
ATOM 4807 C CA . GLY B 1 116 ? 123.424 96.269 90.358 1.00 49.56 116 GLY B CA 1
ATOM 4808 C C . GLY B 1 116 ? 122.991 96.609 91.760 1.00 49.56 116 GLY B C 1
ATOM 4809 O O . GLY B 1 116 ? 123.006 95.727 92.622 1.00 49.56 116 GLY B O 1
ATOM 4810 N N . ARG B 1 117 ? 122.604 97.852 92.024 1.00 49.81 117 ARG B N 1
ATOM 4811 C CA . ARG B 1 117 ? 122.226 98.274 93.365 1.00 49.81 117 ARG B CA 1
ATOM 4812 C C . ARG B 1 117 ? 120.771 98.723 93.440 1.00 49.81 117 ARG B C 1
ATOM 4813 O O . ARG B 1 117 ? 120.402 99.517 94.304 1.00 49.81 117 ARG B O 1
ATOM 4821 N N . LEU B 1 118 ? 119.937 98.221 92.534 1.00 63.68 118 LEU B N 1
ATOM 4822 C CA . LEU B 1 118 ? 118.479 98.260 92.684 1.00 63.68 118 LEU B CA 1
ATOM 4823 C C . LEU B 1 118 ? 117.982 96.877 92.290 1.00 63.68 118 LEU B C 1
ATOM 4824 O O . LEU B 1 118 ? 117.743 96.608 91.112 1.00 63.68 118 LEU B O 1
ATOM 4829 N N . HIS B 1 119 ? 117.821 96.014 93.276 1.00 80.50 119 HIS B N 1
ATOM 4830 C CA . HIS B 1 119 ? 117.409 94.642 93.053 1.00 80.50 119 HIS B CA 1
ATOM 4831 C C . HIS B 1 119 ? 116.029 94.411 93.657 1.00 80.50 119 HIS B C 1
ATOM 4832 O O . HIS B 1 119 ? 115.442 95.291 94.293 1.00 80.50 119 HIS B O 1
ATOM 4839 N N . GLY B 1 120 ? 115.503 93.205 93.440 1.00 86.38 120 GLY B N 1
ATOM 4840 C CA . GLY B 1 120 ? 114.230 92.809 94.004 1.00 86.38 120 GLY B CA 1
ATOM 4841 C C . GLY B 1 120 ? 113.198 92.538 92.925 1.00 86.38 120 GLY B C 1
ATOM 4842 O O . GLY B 1 120 ? 113.540 92.181 91.789 1.00 86.38 120 GLY B O 1
ATOM 4843 N N . SER B 1 121 ? 111.930 92.697 93.296 1.00 87.69 121 SER B N 1
ATOM 4844 C CA . SER B 1 121 ? 110.819 92.495 92.378 1.00 87.69 121 SER B CA 1
ATOM 4845 C C . SER B 1 121 ? 110.259 93.798 91.830 1.00 87.69 121 SER B C 1
ATOM 4846 O O . SER B 1 121 ? 109.378 93.760 90.965 1.00 87.69 121 SER B O 1
ATOM 4849 N N . ASN B 1 122 ? 110.734 94.945 92.324 1.00 84.94 122 ASN B N 1
ATOM 4850 C CA . ASN B 1 122 ? 110.448 96.211 91.658 1.00 84.94 122 ASN B CA 1
ATOM 4851 C C . ASN B 1 122 ? 111.088 96.251 90.280 1.00 84.94 122 ASN B C 1
ATOM 4852 O O . ASN B 1 122 ? 110.484 96.731 89.316 1.00 84.94 122 ASN B O 1
ATOM 4857 N N . LEU B 1 123 ? 112.308 95.741 90.169 1.00 81.11 123 LEU B N 1
ATOM 4858 C CA . LEU B 1 123 ? 112.975 95.629 88.887 1.00 81.11 123 LEU B CA 1
ATOM 4859 C C . LEU B 1 123 ? 112.440 94.430 88.123 1.00 81.11 123 LEU B C 1
ATOM 4860 O O . LEU B 1 123 ? 112.117 93.395 88.709 1.00 81.11 123 LEU B O 1
ATOM 4865 N N . THR B 1 124 ? 112.340 94.576 86.810 1.00 78.94 124 THR B N 1
ATOM 4866 C CA . THR B 1 124 ? 111.974 93.494 85.912 1.00 78.94 124 THR B CA 1
ATOM 4867 C C . THR B 1 124 ? 113.058 93.445 84.840 1.00 78.94 124 THR B C 1
ATOM 4868 O O . THR B 1 124 ? 113.935 94.308 84.793 1.00 78.94 124 THR B O 1
ATOM 4872 N N . GLY B 1 125 ? 113.041 92.422 83.995 1.00 77.73 125 GLY B N 1
ATOM 4873 C CA . GLY B 1 125 ? 113.987 92.329 82.906 1.00 77.73 125 GLY B CA 1
ATOM 4874 C C . GLY B 1 125 ? 115.337 91.816 83.359 1.00 77.73 125 GLY B C 1
ATOM 4875 O O . GLY B 1 125 ? 115.605 91.602 84.542 1.00 77.73 125 GLY B O 1
ATOM 4876 N N . LYS B 1 126 ? 116.213 91.627 82.382 1.00 73.44 126 LYS B N 1
ATOM 4877 C CA . LYS B 1 126 ? 117.514 91.014 82.593 1.00 73.44 126 LYS B CA 1
ATOM 4878 C C . LYS B 1 126 ? 118.606 92.065 82.469 1.00 73.44 126 LYS B C 1
ATOM 4879 O O . LYS B 1 126 ? 118.551 92.916 81.578 1.00 73.44 126 LYS B O 1
ATOM 4885 N N . ILE B 1 127 ? 119.582 92.008 83.369 1.00 67.99 127 ILE B N 1
ATOM 4886 C CA . ILE B 1 127 ? 120.835 92.744 83.245 1.00 67.99 127 ILE B CA 1
ATOM 4887 C C . ILE B 1 127 ? 121.947 91.709 83.234 1.00 67.99 127 ILE B C 1
ATOM 4888 O O . ILE B 1 127 ? 122.078 90.926 84.182 1.00 67.99 127 ILE B O 1
ATOM 4893 N N . LEU B 1 128 ? 122.730 91.686 82.162 1.00 69.89 128 LEU B N 1
ATOM 4894 C CA . LEU B 1 128 ? 123.675 90.610 81.905 1.00 69.89 128 LEU B CA 1
ATOM 4895 C C . LEU B 1 128 ? 125.089 91.159 81.836 1.00 69.89 128 LEU B C 1
ATOM 4896 O O . LEU B 1 128 ? 125.344 92.122 81.111 1.00 69.89 128 LEU B O 1
ATOM 4901 N N . ILE B 1 129 ? 126.004 90.539 82.571 1.00 70.57 129 ILE B N 1
ATOM 4902 C CA . ILE B 1 129 ? 127.428 90.847 82.500 1.00 70.57 129 ILE B CA 1
ATOM 4903 C C . ILE B 1 129 ? 128.115 89.639 81.885 1.00 70.57 129 ILE B C 1
ATOM 4904 O O . ILE B 1 129 ? 128.258 88.607 82.550 1.00 70.57 129 ILE B O 1
ATOM 4909 N N . ASN B 1 130 ? 128.542 89.776 80.625 1.00 78.14 130 ASN B N 1
ATOM 4910 C CA . ASN B 1 130 ? 129.145 88.700 79.821 1.00 78.14 130 ASN B CA 1
ATOM 4911 C C . ASN B 1 130 ? 128.235 87.475 79.757 1.00 78.14 130 ASN B C 1
ATOM 4912 O O . ASN B 1 130 ? 128.630 86.360 80.108 1.00 78.14 130 ASN B O 1
ATOM 4917 N N . ASP B 1 131 ? 126.988 87.718 79.337 1.00 81.66 131 ASP B N 1
ATOM 4918 C CA . ASP B 1 131 ? 125.923 86.715 79.192 1.00 81.66 131 ASP B CA 1
ATOM 4919 C C . ASP B 1 131 ? 125.601 86.000 80.504 1.00 81.66 131 ASP B C 1
ATOM 4920 O O . ASP B 1 131 ? 125.098 84.874 80.499 1.00 81.66 131 ASP B O 1
ATOM 4925 N N . GLY B 1 132 ? 125.860 86.652 81.641 1.00 76.62 132 GLY B N 1
ATOM 4926 C CA . GLY B 1 132 ? 125.607 86.059 82.932 1.00 76.62 132 GLY B CA 1
ATOM 4927 C C . GLY B 1 132 ? 125.037 87.088 83.889 1.00 76.62 132 GLY B C 1
ATOM 4928 O O . GLY B 1 132 ? 125.243 88.292 83.735 1.00 76.62 132 GLY B O 1
ATOM 4929 N N . LYS B 1 133 ? 124.326 86.584 84.893 1.00 80.59 133 LYS B N 1
ATOM 4930 C CA . LYS B 1 133 ? 123.649 87.441 85.852 1.00 80.59 133 LYS B CA 1
ATOM 4931 C C . LYS B 1 133 ? 124.658 88.140 86.759 1.00 80.59 133 LYS B C 1
ATOM 4932 O O . LYS B 1 133 ? 125.849 87.819 86.782 1.00 80.59 133 LYS B O 1
ATOM 4938 N N . ILE B 1 134 ? 124.167 89.111 87.521 1.00 81.52 134 ILE B N 1
ATOM 4939 C CA . ILE B 1 134 ? 125.039 89.887 88.391 1.00 81.52 134 ILE B CA 1
ATOM 4940 C C . ILE B 1 134 ? 125.300 89.144 89.700 1.00 81.52 134 ILE B C 1
ATOM 4941 O O . ILE B 1 134 ? 124.513 89.203 90.651 1.00 81.52 134 ILE B O 1
ATOM 4946 N N . THR B 1 135 ? 126.419 88.427 89.751 1.00 82.40 135 THR B N 1
ATOM 4947 C CA . THR B 1 135 ? 126.813 87.685 90.941 1.00 82.40 135 THR B CA 1
ATOM 4948 C C . THR B 1 135 ? 127.527 88.621 91.913 1.00 82.40 135 THR B C 1
ATOM 4949 O O . THR B 1 135 ? 127.393 89.845 91.853 1.00 82.40 135 THR B O 1
ATOM 4953 N N . LYS B 1 136 ? 128.280 88.050 92.847 1.00 81.10 136 LYS B N 1
ATOM 4954 C CA . LYS B 1 136 ? 129.146 88.836 93.711 1.00 81.10 136 LYS B CA 1
ATOM 4955 C C . LYS B 1 136 ? 130.554 88.982 93.159 1.00 81.10 136 LYS B C 1
ATOM 4956 O O . LYS B 1 136 ? 131.277 89.887 93.584 1.00 81.10 136 LYS B O 1
ATOM 4962 N N . GLN B 1 137 ? 130.958 88.120 92.229 1.00 80.32 137 GLN B N 1
ATOM 4963 C CA . GLN B 1 137 ? 132.294 88.175 91.655 1.00 80.32 137 GLN B CA 1
ATOM 4964 C C . GLN B 1 137 ? 132.390 89.109 90.460 1.00 80.32 137 GLN B C 1
ATOM 4965 O O . GLN B 1 137 ? 133.502 89.403 90.012 1.00 80.32 137 GLN B O 1
ATOM 4971 N N . THR B 1 138 ? 131.260 89.568 89.927 1.00 75.08 138 THR B N 1
ATOM 4972 C CA . THR B 1 138 ? 131.262 90.613 88.916 1.00 75.08 138 THR B CA 1
ATOM 4973 C C . THR B 1 138 ? 131.252 92.004 89.525 1.00 75.08 138 THR B C 1
ATOM 4974 O O . THR B 1 138 ? 131.674 92.958 88.868 1.00 75.08 138 THR B O 1
ATOM 4978 N N . LEU B 1 139 ? 130.796 92.145 90.768 1.00 67.54 139 LEU B N 1
ATOM 4979 C CA . LEU B 1 139 ? 130.849 93.434 91.440 1.00 67.54 139 LEU B CA 1
ATOM 4980 C C . LEU B 1 139 ? 132.199 93.705 92.086 1.00 67.54 139 LEU B C 1
ATOM 4981 O O . LEU B 1 139 ? 132.357 94.733 92.751 1.00 67.54 139 LEU B O 1
ATOM 4986 N N . LYS B 1 140 ? 133.163 92.803 91.921 1.00 67.01 140 LYS B N 1
ATOM 4987 C CA . LYS B 1 140 ? 134.554 93.142 92.168 1.00 67.01 140 LYS B CA 1
ATOM 4988 C C . LYS B 1 140 ? 135.114 94.013 91.058 1.00 67.01 140 LYS B C 1
ATOM 4989 O O . LYS B 1 140 ? 136.075 94.753 91.286 1.00 67.01 140 LYS B O 1
ATOM 4995 N N . ARG B 1 141 ? 134.534 93.932 89.864 1.00 60.23 141 ARG B N 1
ATOM 4996 C CA . ARG B 1 141 ? 135.022 94.638 88.692 1.00 60.23 141 ARG B CA 1
ATOM 4997 C C . ARG B 1 141 ? 134.135 95.801 88.281 1.00 60.23 141 ARG B C 1
ATOM 4998 O O . ARG B 1 141 ? 134.389 96.416 87.245 1.00 60.23 141 ARG B O 1
ATOM 5006 N N . THR B 1 142 ? 133.106 96.114 89.059 1.00 51.15 142 THR B N 1
ATOM 5007 C CA . THR B 1 142 ? 132.199 97.217 88.780 1.00 51.15 142 THR B CA 1
ATOM 5008 C C . THR B 1 142 ? 132.424 98.325 89.793 1.00 51.15 142 THR B C 1
ATOM 5009 O O . THR B 1 142 ? 132.410 98.076 90.999 1.00 51.15 142 THR B O 1
ATOM 5013 N N . GLY B 1 143 ? 132.633 99.541 89.306 1.00 38.20 143 GLY B N 1
ATOM 5014 C CA . GLY B 1 143 ? 132.784 100.678 90.188 1.00 38.20 143 GLY B CA 1
ATOM 5015 C C . GLY B 1 143 ? 131.733 101.736 89.953 1.00 38.20 143 GLY B C 1
ATOM 5016 O O . GLY B 1 143 ? 131.610 102.245 88.842 1.00 38.20 143 GLY B O 1
ATOM 5017 N N . PHE B 1 144 ? 130.972 102.078 90.984 1.00 37.16 144 PHE B N 1
ATOM 5018 C CA . PHE B 1 144 ? 129.914 103.073 90.893 1.00 37.16 144 PHE B CA 1
ATOM 5019 C C . PHE B 1 144 ? 130.370 104.351 91.576 1.00 37.16 144 PHE B C 1
ATOM 5020 O O . PHE B 1 144 ? 130.681 104.340 92.769 1.00 37.16 144 PHE B O 1
ATOM 5028 N N . VAL B 1 145 ? 130.406 105.446 90.824 1.00 35.52 145 VAL B N 1
ATOM 5029 C CA . VAL B 1 145 ? 130.718 106.765 91.357 1.00 35.52 145 VAL B CA 1
ATOM 5030 C C . VAL B 1 145 ? 129.401 107.501 91.531 1.00 35.52 145 VAL B C 1
ATOM 5031 O O . VAL B 1 145 ? 128.754 107.865 90.548 1.00 35.52 145 VAL B O 1
ATOM 5035 N N . ALA B 1 146 ? 128.999 107.739 92.775 1.00 41.10 146 ALA B N 1
ATOM 5036 C CA . ALA B 1 146 ? 127.710 108.351 93.050 1.00 41.10 146 ALA B CA 1
ATOM 5037 C C . ALA B 1 146 ? 127.770 109.853 92.806 1.00 41.10 146 ALA B C 1
ATOM 5038 O O . ALA B 1 146 ? 128.820 110.419 92.502 1.00 41.10 146 ALA B O 1
ATOM 5040 N N . GLN B 1 147 ? 126.626 110.515 92.951 1.00 48.79 147 GLN B N 1
ATOM 5041 C CA . GLN B 1 147 ? 126.552 111.931 92.616 1.00 48.79 147 GLN B CA 1
ATOM 5042 C C . GLN B 1 147 ? 127.111 112.813 93.723 1.00 48.79 147 GLN B C 1
ATOM 5043 O O . GLN B 1 147 ? 127.730 113.842 93.442 1.00 48.79 147 GLN B O 1
ATOM 5049 N N . ASP B 1 148 ? 126.902 112.442 94.978 1.00 51.25 148 ASP B N 1
ATOM 5050 C CA . ASP B 1 148 ? 127.403 113.211 96.107 1.00 51.25 148 ASP B CA 1
ATOM 5051 C C . ASP B 1 148 ? 128.737 112.652 96.587 1.00 51.25 148 ASP B C 1
ATOM 5052 O O . ASP B 1 148 ? 128.886 111.441 96.766 1.00 51.25 148 ASP B O 1
ATOM 5057 N N . ASP B 1 149 ? 129.708 113.536 96.782 1.00 48.21 149 ASP B N 1
ATOM 5058 C CA . ASP B 1 149 ? 131.050 113.156 97.204 1.00 48.21 149 ASP B CA 1
ATOM 5059 C C . ASP B 1 149 ? 131.154 113.297 98.716 1.00 48.21 149 ASP B C 1
ATOM 5060 O O . ASP B 1 149 ? 131.101 114.412 99.244 1.00 48.21 149 ASP B O 1
ATOM 5065 N N . LEU B 1 150 ? 131.310 112.175 99.404 1.00 43.21 150 LEU B N 1
ATOM 5066 C CA . LEU B 1 150 ? 131.377 112.138 100.860 1.00 43.21 150 LEU B CA 1
ATOM 5067 C C . LEU B 1 150 ? 132.816 111.855 101.265 1.00 43.21 150 LEU B C 1
ATOM 5068 O O . LEU B 1 150 ? 133.259 110.705 101.249 1.00 43.21 150 LEU B O 1
ATOM 5073 N N . LEU B 1 151 ? 133.541 112.908 101.626 1.00 40.14 151 LEU B N 1
ATOM 5074 C CA . LEU B 1 151 ? 134.942 112.810 101.995 1.00 40.14 151 LEU B CA 1
ATOM 5075 C C . LEU B 1 151 ? 135.155 113.490 103.337 1.00 40.14 151 LEU B C 1
ATOM 5076 O O . LEU B 1 151 ? 134.361 114.327 103.762 1.00 40.14 151 LEU B O 1
ATOM 5081 N N . TYR B 1 152 ? 136.235 113.123 104.001 1.00 39.33 152 TYR B N 1
ATOM 5082 C CA . TYR B 1 152 ? 136.604 113.793 105.239 1.00 39.33 152 TYR B CA 1
ATOM 5083 C C . TYR B 1 152 ? 137.371 115.069 104.917 1.00 39.33 152 TYR B C 1
ATOM 5084 O O . TYR B 1 152 ? 138.342 115.021 104.159 1.00 39.33 152 TYR B O 1
ATOM 5093 N N . PRO B 1 153 ? 136.968 116.218 105.465 1.00 40.01 153 PRO B N 1
ATOM 5094 C CA . PRO B 1 153 ? 137.533 117.490 105.001 1.00 40.01 153 PRO B CA 1
ATOM 5095 C C . PRO B 1 153 ? 138.944 117.789 105.463 1.00 40.01 153 PRO B C 1
ATOM 5096 O O . PRO B 1 153 ? 139.601 118.634 104.842 1.00 40.01 153 PRO B O 1
ATOM 5100 N N . HIS B 1 154 ? 139.440 117.157 106.517 1.00 40.28 154 HIS B N 1
ATOM 5101 C CA . HIS B 1 154 ? 140.725 117.543 107.075 1.00 40.28 154 HIS B CA 1
ATOM 5102 C C . HIS B 1 154 ? 141.864 116.645 106.640 1.00 40.28 154 HIS B C 1
ATOM 5103 O O . HIS B 1 154 ? 143.002 116.873 107.054 1.00 40.28 154 HIS B O 1
ATOM 5110 N N . LEU B 1 155 ? 141.598 115.644 105.820 1.00 35.66 155 LEU B N 1
ATOM 5111 C CA . LEU B 1 155 ? 142.660 114.846 105.241 1.00 35.66 155 LEU B CA 1
ATOM 5112 C C . LEU B 1 155 ? 143.125 115.493 103.950 1.00 35.66 155 LEU B C 1
ATOM 5113 O O . LEU B 1 155 ? 142.367 116.193 103.283 1.00 35.66 155 LEU B O 1
ATOM 5118 N N . THR B 1 156 ? 144.381 115.258 103.598 1.00 35.33 156 THR B N 1
ATOM 5119 C CA . THR B 1 156 ? 144.866 115.736 102.318 1.00 35.33 156 THR B CA 1
ATOM 5120 C C . THR B 1 156 ? 144.420 114.779 101.222 1.00 35.33 156 THR B C 1
ATOM 5121 O O . THR B 1 156 ? 143.758 113.775 101.474 1.00 35.33 156 THR B O 1
ATOM 5125 N N . VAL B 1 157 ? 144.767 115.098 99.979 1.00 35.86 157 VAL B N 1
ATOM 5126 C CA . VAL B 1 157 ? 144.362 114.252 98.865 1.00 35.86 157 VAL B CA 1
ATOM 5127 C C . VAL B 1 157 ? 145.169 112.962 98.866 1.00 35.86 157 VAL B C 1
ATOM 5128 O O . VAL B 1 157 ? 144.631 111.877 98.624 1.00 35.86 157 VAL B O 1
ATOM 5132 N N . ARG B 1 158 ? 146.454 113.049 99.200 1.00 37.05 158 ARG B N 1
ATOM 5133 C CA . ARG B 1 158 ? 147.277 111.851 99.270 1.00 37.05 158 ARG B CA 1
ATOM 5134 C C . ARG B 1 158 ? 146.939 111.001 100.482 1.00 37.05 158 ARG B C 1
ATOM 5135 O O . ARG B 1 158 ? 147.001 109.775 100.399 1.00 37.05 158 ARG B O 1
ATOM 5143 N N . GLU B 1 159 ? 146.582 111.622 101.608 1.00 33.80 159 GLU B N 1
ATOM 5144 C CA . GLU B 1 159 ? 146.190 110.849 102.781 1.00 33.80 159 GLU B CA 1
ATOM 5145 C C . GLU B 1 159 ? 144.843 110.177 102.587 1.00 33.80 159 GLU B C 1
ATOM 5146 O O . GLU B 1 159 ? 144.615 109.096 103.132 1.00 33.80 159 GLU B O 1
ATOM 5152 N N . THR B 1 160 ? 143.944 110.804 101.826 1.00 31.44 160 THR B N 1
ATOM 5153 C CA . THR B 1 160 ? 142.640 110.214 101.547 1.00 31.44 160 THR B CA 1
ATOM 5154 C C . THR B 1 160 ? 142.780 108.946 100.721 1.00 31.44 160 THR B C 1
ATOM 5155 O O . THR B 1 160 ? 142.188 107.917 101.049 1.00 31.44 160 THR B O 1
ATOM 5159 N N . LEU B 1 161 ? 143.595 108.981 99.678 1.00 30.36 161 LEU B N 1
ATOM 5160 C CA . LEU B 1 161 ? 143.723 107.844 98.786 1.00 30.36 161 LEU B CA 1
ATOM 5161 C C . LEU B 1 161 ? 144.705 106.792 99.268 1.00 30.36 161 LEU B C 1
ATOM 5162 O O . LEU B 1 161 ? 144.699 105.684 98.733 1.00 30.36 161 LEU B O 1
ATOM 5167 N N . VAL B 1 162 ? 145.546 107.093 100.253 1.00 29.35 162 VAL B N 1
ATOM 5168 C CA . VAL B 1 162 ? 146.367 106.048 100.853 1.00 29.35 162 VAL B CA 1
ATOM 5169 C C . VAL B 1 162 ? 145.554 105.220 101.838 1.00 29.35 162 VAL B C 1
ATOM 5170 O O . VAL B 1 162 ? 145.649 103.992 101.843 1.00 29.35 162 VAL B O 1
ATOM 5174 N N . PHE B 1 163 ? 144.697 105.862 102.636 1.00 27.50 163 PHE B N 1
ATOM 5175 C CA . PHE B 1 163 ? 143.848 105.127 103.571 1.00 27.50 163 PHE B CA 1
ATOM 5176 C C . PHE B 1 163 ? 142.819 104.264 102.858 1.00 27.50 163 PHE B C 1
ATOM 5177 O O . PHE B 1 163 ? 142.485 103.180 103.339 1.00 27.50 163 PHE B O 1
ATOM 5185 N N . VAL B 1 164 ? 142.314 104.717 101.713 1.00 28.34 164 VAL B N 1
ATOM 5186 C CA . VAL B 1 164 ? 141.378 103.908 100.949 1.00 28.34 164 VAL B CA 1
ATOM 5187 C C . VAL B 1 164 ? 142.101 102.747 100.284 1.00 28.34 164 VAL B C 1
ATOM 5188 O O . VAL B 1 164 ? 141.559 101.644 100.194 1.00 28.34 164 VAL B O 1
ATOM 5192 N N . ALA B 1 165 ? 143.349 102.942 99.869 1.00 29.67 165 ALA B N 1
ATOM 5193 C CA . ALA B 1 165 ? 144.101 101.851 99.265 1.00 29.67 165 ALA B CA 1
ATOM 5194 C C . ALA B 1 165 ? 144.510 100.785 100.270 1.00 29.67 165 ALA B C 1
ATOM 5195 O O . ALA B 1 165 ? 144.751 99.647 99.874 1.00 29.67 165 ALA B O 1
ATOM 5197 N N . LEU B 1 166 ? 144.593 101.115 101.556 1.00 30.06 166 LEU B N 1
ATOM 5198 C CA . LEU B 1 166 ? 144.935 100.106 102.551 1.00 30.06 166 LEU B CA 1
ATOM 5199 C C . LEU B 1 166 ? 143.717 99.320 103.011 1.00 30.06 166 LEU B C 1
ATOM 5200 O O . LEU B 1 166 ? 143.855 98.175 103.446 1.00 30.06 166 LEU B O 1
ATOM 5205 N N . LEU B 1 167 ? 142.527 99.903 102.913 1.00 29.44 167 LEU B N 1
ATOM 5206 C CA . LEU B 1 167 ? 141.300 99.235 103.323 1.00 29.44 167 LEU B CA 1
ATOM 5207 C C . LEU B 1 167 ? 140.619 98.479 102.194 1.00 29.44 167 LEU B C 1
ATOM 5208 O O . LEU B 1 167 ? 139.996 97.445 102.447 1.00 29.44 167 LEU B O 1
ATOM 5213 N N . ARG B 1 168 ? 140.705 98.968 100.959 1.00 34.64 168 ARG B N 1
ATOM 5214 C CA . ARG B 1 168 ? 140.003 98.354 99.839 1.00 34.64 168 ARG B CA 1
ATOM 5215 C C . ARG B 1 168 ? 140.793 97.237 99.180 1.00 34.64 168 ARG B C 1
ATOM 5216 O O . ARG B 1 168 ? 140.212 96.216 98.803 1.00 34.64 168 ARG B O 1
ATOM 5224 N N . LEU B 1 169 ? 142.093 97.423 99.002 1.00 40.89 169 LEU B N 1
ATOM 5225 C CA . LEU B 1 169 ? 142.903 96.442 98.305 1.00 40.89 169 LEU B CA 1
ATOM 5226 C C . LEU B 1 169 ? 143.107 95.213 99.191 1.00 40.89 169 LEU B C 1
ATOM 5227 O O . LEU B 1 169 ? 143.017 95.316 100.416 1.00 40.89 169 LEU B O 1
ATOM 5232 N N . PRO B 1 170 ? 143.336 94.034 98.599 1.00 53.43 170 PRO B N 1
ATOM 5233 C CA . PRO B 1 170 ? 143.386 92.808 99.405 1.00 53.43 170 PRO B CA 1
ATOM 5234 C C . PRO B 1 170 ? 144.585 92.745 100.336 1.00 53.43 170 PRO B C 1
ATOM 5235 O O . PRO B 1 170 ? 145.627 93.361 100.103 1.00 53.43 170 PRO B O 1
ATOM 5239 N N . ARG B 1 171 ? 144.410 91.980 101.414 1.00 60.67 171 ARG B N 1
ATOM 5240 C CA . ARG B 1 171 ? 145.425 91.858 102.450 1.00 60.67 171 ARG B CA 1
ATOM 5241 C C . ARG B 1 171 ? 146.607 91.013 101.990 1.00 60.67 171 ARG B C 1
ATOM 5242 O O . ARG B 1 171 ? 147.691 91.104 102.577 1.00 60.67 171 ARG B O 1
ATOM 5250 N N . SER B 1 172 ? 146.434 90.241 100.914 1.00 68.95 172 SER B N 1
ATOM 5251 C CA . SER B 1 172 ? 147.501 89.411 100.368 1.00 68.95 172 SER B CA 1
ATOM 5252 C C . SER B 1 172 ? 148.660 90.225 99.807 1.00 68.95 172 SER B C 1
ATOM 5253 O O . SER B 1 172 ? 149.761 89.688 99.660 1.00 68.95 172 SER B O 1
ATOM 5256 N N . LEU B 1 173 ? 148.437 91.495 99.485 1.00 66.61 173 LEU B N 1
ATOM 5257 C CA . LEU B 1 173 ? 149.469 92.361 98.940 1.00 66.61 173 LEU B CA 1
ATOM 5258 C C . LEU B 1 173 ? 150.343 92.927 100.052 1.00 66.61 173 LEU B C 1
ATOM 5259 O O . LEU B 1 173 ? 149.950 92.990 101.216 1.00 66.61 173 LEU B O 1
ATOM 5264 N N . THR B 1 174 ? 151.544 93.343 99.674 1.00 65.45 174 THR B N 1
ATOM 5265 C CA . THR B 1 174 ? 152.451 94.013 100.588 1.00 65.45 174 THR B CA 1
ATOM 5266 C C . THR B 1 174 ? 151.986 95.456 100.769 1.00 65.45 174 THR B C 1
ATOM 5267 O O . THR B 1 174 ? 151.185 95.968 99.989 1.00 65.45 174 THR B O 1
ATOM 5271 N N . ARG B 1 175 ? 152.479 96.113 101.819 1.00 61.28 175 ARG B N 1
ATOM 5272 C CA . ARG B 1 175 ? 152.079 97.493 102.057 1.00 61.28 175 ARG B CA 1
ATOM 5273 C C . ARG B 1 175 ? 152.697 98.447 101.046 1.00 61.28 175 ARG B C 1
ATOM 5274 O O . ARG B 1 175 ? 152.069 99.444 100.687 1.00 61.28 175 ARG B O 1
ATOM 5282 N N . ASP B 1 176 ? 153.910 98.168 100.565 1.00 64.36 176 ASP B N 1
ATOM 5283 C CA . ASP B 1 176 ? 154.516 99.051 99.573 1.00 64.36 176 ASP B CA 1
ATOM 5284 C C . ASP B 1 176 ? 153.881 98.896 98.203 1.00 64.36 176 ASP B C 1
ATOM 5285 O O . ASP B 1 176 ? 154.039 99.779 97.357 1.00 64.36 176 ASP B O 1
ATOM 5290 N N . VAL B 1 177 ? 153.180 97.792 97.963 1.00 59.96 177 VAL B N 1
ATOM 5291 C CA . VAL B 1 177 ? 152.421 97.645 96.730 1.00 59.96 177 VAL B CA 1
ATOM 5292 C C . VAL B 1 177 ? 151.175 98.513 96.775 1.00 59.96 177 VAL B C 1
ATOM 5293 O O . VAL B 1 177 ? 150.801 99.141 95.779 1.00 59.96 177 VAL B O 1
ATOM 5297 N N . LYS B 1 178 ? 150.530 98.589 97.937 1.00 51.81 178 LYS B N 1
ATOM 5298 C CA . LYS B 1 178 ? 149.290 99.333 98.071 1.00 51.81 178 LYS B CA 1
ATOM 5299 C C . LYS B 1 178 ? 149.507 100.832 98.161 1.00 51.81 178 LYS B C 1
ATOM 5300 O O . LYS B 1 178 ? 148.552 101.588 97.980 1.00 51.81 178 LYS B O 1
ATOM 5306 N N . LEU B 1 179 ? 150.722 101.285 98.442 1.00 56.33 179 LEU B N 1
ATOM 5307 C CA . LEU B 1 179 ? 151.028 102.696 98.266 1.00 56.33 179 LEU B CA 1
ATOM 5308 C C . LEU B 1 179 ? 151.428 103.023 96.841 1.00 56.33 179 LEU B C 1
ATOM 5309 O O . LEU B 1 179 ? 151.337 104.184 96.442 1.00 56.33 179 LEU B O 1
ATOM 5314 N N . ARG B 1 180 ? 151.871 102.032 96.072 1.00 59.56 180 ARG B N 1
ATOM 5315 C CA . ARG B 1 180 ? 152.112 102.227 94.654 1.00 59.56 180 ARG B CA 1
ATOM 5316 C C . ARG B 1 180 ? 150.829 102.194 93.847 1.00 59.56 180 ARG B C 1
ATOM 5317 O O . ARG B 1 180 ? 150.811 102.692 92.721 1.00 59.56 180 ARG B O 1
ATOM 5325 N N . ALA B 1 181 ? 149.766 101.606 94.385 1.00 52.43 181 ALA B N 1
ATOM 5326 C CA . ALA B 1 181 ? 148.476 101.649 93.717 1.00 52.43 181 ALA B CA 1
ATOM 5327 C C . ALA B 1 181 ? 147.719 102.927 94.018 1.00 52.43 181 ALA B C 1
ATOM 5328 O O . ALA B 1 181 ? 146.819 103.287 93.259 1.00 52.43 181 ALA B O 1
ATOM 5330 N N . ALA B 1 182 ? 148.060 103.614 95.102 1.00 47.52 182 ALA B N 1
ATOM 5331 C CA . ALA B 1 182 ? 147.469 104.906 95.408 1.00 47.52 182 ALA B CA 1
ATOM 5332 C C . ALA B 1 182 ? 148.191 106.049 94.726 1.00 47.52 182 ALA B C 1
ATOM 5333 O O . ALA B 1 182 ? 147.575 107.083 94.461 1.00 47.52 182 ALA B O 1
ATOM 5335 N N . GLU B 1 183 ? 149.485 105.905 94.450 1.00 51.55 183 GLU B N 1
ATOM 5336 C CA . GLU B 1 183 ? 150.193 106.927 93.696 1.00 51.55 183 GLU B CA 1
ATOM 5337 C C . GLU B 1 183 ? 150.026 106.761 92.199 1.00 51.55 183 GLU B C 1
ATOM 5338 O O . GLU B 1 183 ? 150.432 107.650 91.446 1.00 51.55 183 GLU B O 1
ATOM 5344 N N . SER B 1 184 ? 149.442 105.652 91.756 1.00 49.67 184 SER B N 1
ATOM 5345 C CA . SER B 1 184 ? 149.194 105.421 90.344 1.00 49.67 184 SER B CA 1
ATOM 5346 C C . SER B 1 184 ? 147.820 105.880 89.894 1.00 49.67 184 SER B C 1
ATOM 5347 O O . SER B 1 184 ? 147.586 105.966 88.689 1.00 49.67 184 SER B O 1
ATOM 5350 N N . VAL B 1 185 ? 146.897 106.152 90.816 1.00 45.07 185 VAL B N 1
ATOM 5351 C CA . VAL B 1 185 ? 145.632 106.772 90.441 1.00 45.07 185 VAL B CA 1
ATOM 5352 C C . VAL B 1 185 ? 145.647 108.269 90.675 1.00 45.07 185 VAL B C 1
ATOM 5353 O O . VAL B 1 185 ? 144.742 108.967 90.197 1.00 45.07 185 VAL B O 1
ATOM 5357 N N . ILE B 1 186 ? 146.643 108.786 91.392 1.00 47.19 186 ILE B N 1
ATOM 5358 C CA . ILE B 1 186 ? 146.813 110.227 91.514 1.00 47.19 186 ILE B CA 1
ATOM 5359 C C . ILE B 1 186 ? 147.382 110.798 90.222 1.00 47.19 186 ILE B C 1
ATOM 5360 O O . ILE B 1 186 ? 146.943 111.849 89.743 1.00 47.19 186 ILE B O 1
ATOM 5365 N N . SER B 1 187 ? 148.339 110.100 89.617 1.00 50.43 187 SER B N 1
ATOM 5366 C CA . SER B 1 187 ? 148.906 110.561 88.359 1.00 50.43 187 SER B CA 1
ATOM 5367 C C . SER B 1 187 ? 148.003 110.249 87.174 1.00 50.43 187 SER B C 1
ATOM 5368 O O . SER B 1 187 ? 148.043 110.964 86.168 1.00 50.43 187 SER B O 1
ATOM 5371 N N . GLU B 1 188 ? 147.196 109.192 87.265 1.00 50.81 188 GLU B N 1
ATOM 5372 C CA . GLU B 1 188 ? 146.300 108.842 86.168 1.00 50.81 188 GLU B CA 1
ATOM 5373 C C . GLU B 1 188 ? 145.154 109.838 86.049 1.00 50.81 188 GLU B C 1
ATOM 5374 O O . GLU B 1 188 ? 144.767 110.220 84.940 1.00 50.81 188 GLU B O 1
ATOM 5380 N N . LEU B 1 189 ? 144.621 110.293 87.172 1.00 42.33 189 LEU B N 1
ATOM 5381 C CA . LEU B 1 189 ? 143.558 111.281 87.171 1.00 42.33 189 LEU B CA 1
ATOM 5382 C C . LEU B 1 189 ? 144.075 112.705 87.217 1.00 42.33 189 LEU B C 1
ATOM 5383 O O . LEU B 1 189 ? 143.272 113.638 87.183 1.00 42.33 189 LEU B O 1
ATOM 5388 N N . GLY B 1 190 ? 145.383 112.898 87.285 1.00 45.49 190 GLY B N 1
ATOM 5389 C CA . GLY B 1 190 ? 145.942 114.231 87.310 1.00 45.49 190 GLY B CA 1
ATOM 5390 C C . GLY B 1 190 ? 145.695 114.938 88.621 1.00 45.49 190 GLY B C 1
ATOM 5391 O O . GLY B 1 190 ? 145.267 116.093 88.641 1.00 45.49 190 GLY B O 1
ATOM 5392 N N . LEU B 1 191 ? 145.951 114.245 89.726 1.00 45.22 191 LEU B N 1
ATOM 5393 C CA . LEU B 1 191 ? 145.804 114.818 91.055 1.00 45.22 191 LEU B CA 1
ATOM 5394 C C . LEU B 1 191 ? 147.150 115.067 91.717 1.00 45.22 191 LEU B C 1
ATOM 5395 O O . LEU B 1 191 ? 147.230 115.115 92.945 1.00 45.22 191 LEU B O 1
ATOM 5400 N N . THR B 1 192 ? 148.209 115.231 90.926 1.00 50.69 192 THR B N 1
ATOM 5401 C CA . THR B 1 192 ? 149.546 115.391 91.477 1.00 50.69 192 THR B CA 1
ATOM 5402 C C . THR B 1 192 ? 149.756 116.790 92.034 1.00 50.69 192 THR B C 1
ATOM 5403 O O . THR B 1 192 ? 150.421 116.955 93.060 1.00 50.69 192 THR B O 1
ATOM 5407 N N . LYS B 1 193 ? 149.169 117.800 91.402 1.00 57.68 193 LYS B N 1
ATOM 5408 C CA . LYS B 1 193 ? 149.388 119.181 91.802 1.00 57.68 193 LYS B CA 1
ATOM 5409 C C . LYS B 1 193 ? 148.628 119.563 93.060 1.00 57.68 193 LYS B C 1
ATOM 5410 O O . LYS B 1 193 ? 148.916 120.613 93.640 1.00 57.68 193 LYS B O 1
ATOM 5416 N N . CYS B 1 194 ? 147.651 118.763 93.480 1.00 49.67 194 CYS B N 1
ATOM 5417 C CA . CYS B 1 194 ? 146.858 119.062 94.664 1.00 49.67 194 CYS B CA 1
ATOM 5418 C C . CYS B 1 194 ? 146.964 117.977 95.724 1.00 49.67 194 CYS B C 1
ATOM 5419 O O . CYS B 1 194 ? 146.134 117.933 96.631 1.00 49.67 194 CYS B O 1
ATOM 5422 N N . GLU B 1 195 ? 147.975 117.114 95.643 1.00 46.13 195 GLU B N 1
ATOM 5423 C CA . GLU B 1 195 ? 147.989 115.912 96.464 1.00 46.13 195 GLU B CA 1
ATOM 5424 C C . GLU B 1 195 ? 148.314 116.181 97.924 1.00 46.13 195 GLU B C 1
ATOM 5425 O O . GLU B 1 195 ? 148.005 115.342 98.770 1.00 46.13 195 GLU B O 1
ATOM 5431 N N . ASN B 1 196 ? 148.908 117.324 98.247 1.00 45.40 196 ASN B N 1
ATOM 5432 C CA . ASN B 1 196 ? 149.195 117.681 99.627 1.00 45.40 196 ASN B CA 1
ATOM 5433 C C . ASN B 1 196 ? 148.260 118.761 100.142 1.00 45.40 196 ASN B C 1
ATOM 5434 O O . ASN B 1 196 ? 148.468 119.279 101.241 1.00 45.40 196 ASN B O 1
ATOM 5439 N N . THR B 1 197 ? 147.241 119.113 99.372 1.00 43.07 197 THR B N 1
ATOM 5440 C CA . THR B 1 197 ? 146.229 120.064 99.793 1.00 43.07 197 THR B CA 1
ATOM 5441 C C . THR B 1 197 ? 145.108 119.307 100.483 1.00 43.07 197 THR B C 1
ATOM 5442 O O . THR B 1 197 ? 144.766 118.197 100.075 1.00 43.07 197 THR B O 1
ATOM 5446 N N . VAL B 1 198 ? 144.550 119.898 101.542 1.00 40.01 198 VAL B N 1
ATOM 5447 C CA . VAL B 1 198 ? 143.436 119.252 102.220 1.00 40.01 198 VAL B CA 1
ATOM 5448 C C . VAL B 1 198 ? 142.205 119.275 101.324 1.00 40.01 198 VAL B C 1
ATOM 5449 O O . VAL B 1 198 ? 142.075 120.098 100.415 1.00 40.01 198 VAL B O 1
ATOM 5453 N N . VAL B 1 199 ? 141.309 118.320 101.560 1.00 40.52 199 VAL B N 1
ATOM 5454 C CA . VAL B 1 199 ? 140.105 118.219 100.746 1.00 40.52 199 VAL B CA 1
ATOM 5455 C C . VAL B 1 199 ? 139.164 119.376 101.052 1.00 40.52 199 VAL B C 1
ATOM 5456 O O . VAL B 1 199 ? 138.791 120.146 100.164 1.00 40.52 199 VAL B O 1
ATOM 5460 N N . GLY B 1 200 ? 138.790 119.533 102.313 1.00 45.78 200 GLY B N 1
ATOM 5461 C CA . GLY B 1 200 ? 137.925 120.620 102.702 1.00 45.78 200 GLY B CA 1
ATOM 5462 C C . GLY B 1 200 ? 136.478 120.376 102.337 1.00 45.78 200 GLY B C 1
ATOM 5463 O O . GLY B 1 200 ? 136.082 119.319 101.853 1.00 45.78 200 GLY B O 1
ATOM 5464 N N . ASN B 1 201 ? 135.671 121.395 102.593 1.00 58.95 201 ASN B N 1
ATOM 5465 C CA . ASN B 1 201 ? 134.251 121.398 102.273 1.00 58.95 201 ASN B CA 1
ATOM 5466 C C . ASN B 1 201 ? 133.858 122.844 102.002 1.00 58.95 201 ASN B C 1
ATOM 5467 O O . ASN B 1 201 ? 134.696 123.657 101.601 1.00 58.95 201 ASN B O 1
ATOM 5472 N N . THR B 1 202 ? 132.572 123.159 102.165 1.00 67.80 202 THR B N 1
ATOM 5473 C CA . THR B 1 202 ? 132.112 124.535 101.997 1.00 67.80 202 THR B CA 1
ATOM 5474 C C . THR B 1 202 ? 132.673 125.486 103.051 1.00 67.80 202 THR B C 1
ATOM 5475 O O . THR B 1 202 ? 132.687 126.699 102.820 1.00 67.80 202 THR B O 1
ATOM 5479 N N . PHE B 1 203 ? 133.129 124.975 104.195 1.00 67.57 203 PHE B N 1
ATOM 5480 C CA . PHE B 1 203 ? 133.719 125.799 105.246 1.00 67.57 203 PHE B CA 1
ATOM 5481 C C . PHE B 1 203 ? 135.243 125.761 105.221 1.00 67.57 203 PHE B C 1
ATOM 5482 O O . PHE B 1 203 ? 135.889 126.808 105.132 1.00 67.57 203 PHE B O 1
ATOM 5490 N N . ILE B 1 204 ? 135.833 124.571 105.309 1.00 60.73 204 ILE B N 1
ATOM 5491 C CA . ILE B 1 204 ? 137.285 124.447 105.240 1.00 60.73 204 ILE B CA 1
ATOM 5492 C C . ILE B 1 204 ? 137.714 124.608 103.790 1.00 60.73 204 ILE B C 1
ATOM 5493 O O . ILE B 1 204 ? 137.235 123.890 102.906 1.00 60.73 204 ILE B O 1
ATOM 5498 N N . ARG B 1 205 ? 138.608 125.556 103.534 1.00 63.37 205 ARG B N 1
ATOM 5499 C CA . ARG B 1 205 ? 139.067 125.808 102.177 1.00 63.37 205 ARG B CA 1
ATOM 5500 C C . ARG B 1 205 ? 140.002 124.697 101.725 1.00 63.37 205 ARG B C 1
ATOM 5501 O O . ARG B 1 205 ? 140.970 124.370 102.414 1.00 63.37 205 ARG B O 1
ATOM 5509 N N . GLY B 1 206 ? 139.711 124.117 100.566 1.00 49.74 206 GLY B N 1
ATOM 5510 C CA . GLY B 1 206 ? 140.511 123.012 100.085 1.00 49.74 206 GLY B CA 1
ATOM 5511 C C . GLY B 1 206 ? 140.702 122.970 98.587 1.00 49.74 206 GLY B C 1
ATOM 5512 O O . GLY B 1 206 ? 141.062 123.973 97.968 1.00 49.74 206 GLY B O 1
ATOM 5513 N N . ILE B 1 207 ? 140.474 121.801 97.996 1.00 43.77 207 ILE B N 1
ATOM 5514 C CA . ILE B 1 207 ? 140.705 121.580 96.575 1.00 43.77 207 ILE B CA 1
ATOM 5515 C C . ILE B 1 207 ? 139.520 122.082 95.764 1.00 43.77 207 ILE B C 1
ATOM 5516 O O . ILE B 1 207 ? 138.483 122.455 96.319 1.00 43.77 207 ILE B O 1
ATOM 5521 N N . SER B 1 208 ? 139.682 122.103 94.445 1.00 43.55 208 SER B N 1
ATOM 5522 C CA . SER B 1 208 ? 138.672 122.583 93.518 1.00 43.55 208 SER B CA 1
ATOM 5523 C C . SER B 1 208 ? 137.467 121.646 93.481 1.00 43.55 208 SER B C 1
ATOM 5524 O O . SER B 1 208 ? 137.480 120.541 94.023 1.00 43.55 208 SER B O 1
ATOM 5527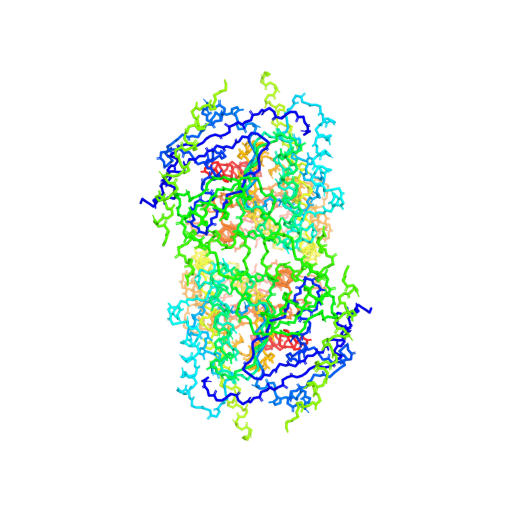 N N . GLY B 1 209 ? 136.403 122.106 92.826 1.00 39.96 209 GLY B N 1
ATOM 5528 C CA . GLY B 1 209 ? 135.215 121.282 92.703 1.00 39.96 209 GLY B CA 1
ATOM 5529 C C . GLY B 1 209 ? 135.365 120.169 91.689 1.00 39.96 209 GLY B C 1
ATOM 5530 O O . GLY B 1 209 ? 134.728 119.123 91.813 1.00 39.96 209 GLY B O 1
ATOM 5531 N N . GLY B 1 210 ? 136.190 120.382 90.665 1.00 42.05 210 GLY B N 1
ATOM 5532 C CA . GLY B 1 210 ? 136.469 119.330 89.712 1.00 42.05 210 GLY B CA 1
ATOM 5533 C C . GLY B 1 210 ? 137.466 118.314 90.200 1.00 42.05 210 GLY B C 1
ATOM 5534 O O . GLY B 1 210 ? 137.521 117.208 89.661 1.00 42.05 210 GLY B O 1
ATOM 5535 N N . GLU B 1 211 ? 138.260 118.669 91.205 1.00 43.37 211 GLU B N 1
ATOM 5536 C CA . GLU B 1 211 ? 139.177 117.735 91.834 1.00 43.37 211 GLU B CA 1
ATOM 5537 C C . GLU B 1 211 ? 138.530 116.949 92.957 1.00 43.37 211 GLU B C 1
ATOM 5538 O O . GLU B 1 211 ? 139.018 115.870 93.291 1.00 43.37 211 GLU B O 1
ATOM 5544 N N . ARG B 1 212 ? 137.450 117.462 93.545 1.00 41.82 212 ARG B N 1
ATOM 5545 C CA . ARG B 1 212 ? 136.657 116.654 94.461 1.00 41.82 212 ARG B CA 1
ATOM 5546 C C . ARG B 1 212 ? 135.955 115.521 93.735 1.00 41.82 212 ARG B C 1
ATOM 5547 O O . ARG B 1 212 ? 135.693 114.474 94.330 1.00 41.82 212 ARG B O 1
ATOM 5555 N N . LYS B 1 213 ? 135.629 115.713 92.460 1.00 39.29 213 LYS B N 1
ATOM 5556 C CA . LYS B 1 213 ? 135.086 114.617 91.676 1.00 39.29 213 LYS B CA 1
ATOM 5557 C C . LYS B 1 213 ? 136.160 113.610 91.313 1.00 39.29 213 LYS B C 1
ATOM 5558 O O . LYS B 1 213 ? 135.875 112.416 91.236 1.00 39.29 213 LYS B O 1
ATOM 5564 N N . ARG B 1 214 ? 137.393 114.061 91.088 1.00 35.57 214 ARG B N 1
ATOM 5565 C CA . ARG B 1 214 ? 138.464 113.134 90.754 1.00 35.57 214 ARG B CA 1
ATOM 5566 C C . ARG B 1 214 ? 138.945 112.338 91.956 1.00 35.57 214 ARG B C 1
ATOM 5567 O O . ARG B 1 214 ? 139.506 111.258 91.778 1.00 35.57 214 ARG B O 1
ATOM 5575 N N . VAL B 1 215 ? 138.756 112.850 93.169 1.00 32.73 215 VAL B N 1
ATOM 5576 C CA . VAL B 1 215 ? 139.054 112.061 94.358 1.00 32.73 215 VAL B CA 1
ATOM 5577 C C . VAL B 1 215 ? 138.039 110.934 94.506 1.00 32.73 215 VAL B C 1
ATOM 5578 O O . VAL B 1 215 ? 138.389 109.810 94.877 1.00 32.73 215 VAL B O 1
ATOM 5582 N N . SER B 1 216 ? 136.782 111.192 94.150 1.00 32.43 216 SER B N 1
ATOM 5583 C CA . SER B 1 216 ? 135.751 110.166 94.233 1.00 32.43 216 SER B CA 1
ATOM 5584 C C . SER B 1 216 ? 135.856 109.128 93.125 1.00 32.43 216 SER B C 1
ATOM 5585 O O . SER B 1 216 ? 135.453 107.982 93.328 1.00 32.43 216 SER B O 1
ATOM 5588 N N . ILE B 1 217 ? 136.362 109.499 91.949 1.00 31.24 217 ILE B N 1
ATOM 5589 C CA . ILE B 1 217 ? 136.612 108.502 90.915 1.00 31.24 217 ILE B CA 1
ATOM 5590 C C . ILE B 1 217 ? 137.827 107.665 91.286 1.00 31.24 217 ILE B C 1
ATOM 5591 O O . ILE B 1 217 ? 137.903 106.477 90.959 1.00 31.24 217 ILE B O 1
ATOM 5596 N N . ALA B 1 218 ? 138.770 108.248 92.024 1.00 32.51 218 ALA B N 1
ATOM 5597 C CA . ALA B 1 218 ? 139.939 107.511 92.480 1.00 32.51 218 ALA B CA 1
ATOM 5598 C C . ALA B 1 218 ? 139.611 106.478 93.546 1.00 32.51 218 ALA B C 1
ATOM 5599 O O . ALA B 1 218 ? 140.371 105.523 93.702 1.00 32.51 218 ALA B O 1
ATOM 5601 N N . HIS B 1 219 ? 138.512 106.648 94.286 1.00 33.07 219 HIS B N 1
ATOM 5602 C CA . HIS B 1 219 ? 138.077 105.615 95.222 1.00 33.07 219 HIS B CA 1
ATOM 5603 C C . HIS B 1 219 ? 137.673 104.346 94.489 1.00 33.07 219 HIS B C 1
ATOM 5604 O O . HIS B 1 219 ? 137.903 103.237 94.977 1.00 33.07 219 HIS B O 1
ATOM 5611 N N . GLU B 1 220 ? 137.069 104.492 93.318 1.00 35.47 220 GLU B N 1
ATOM 5612 C CA . GLU B 1 220 ? 136.636 103.357 92.527 1.00 35.47 220 GLU B CA 1
ATOM 5613 C C . GLU B 1 220 ? 137.704 102.855 91.577 1.00 35.47 220 GLU B C 1
ATOM 5614 O O . GLU B 1 220 ? 137.670 101.684 91.203 1.00 35.47 220 GLU B O 1
ATOM 5620 N N . LEU B 1 221 ? 138.648 103.703 91.182 1.00 35.66 221 LEU B N 1
ATOM 5621 C CA . LEU B 1 221 ? 139.744 103.301 90.310 1.00 35.66 221 LEU B CA 1
ATOM 5622 C C . LEU B 1 221 ? 140.879 102.608 91.044 1.00 35.66 221 LEU B C 1
ATOM 5623 O O . LEU B 1 221 ? 141.846 102.200 90.398 1.00 35.66 221 LEU B O 1
ATOM 5628 N N . LEU B 1 222 ? 140.797 102.470 92.364 1.00 35.96 222 LEU B N 1
ATOM 5629 C CA . LEU B 1 222 ? 141.844 101.776 93.098 1.00 35.96 222 LEU B CA 1
ATOM 5630 C C . LEU B 1 222 ? 141.755 100.270 92.927 1.00 35.96 222 LEU B C 1
ATOM 5631 O O . LEU B 1 222 ? 142.789 99.598 92.855 1.00 35.96 222 LEU B O 1
ATOM 5636 N N . ILE B 1 223 ? 140.538 99.725 92.833 1.00 37.83 223 ILE B N 1
ATOM 5637 C CA . ILE B 1 223 ? 140.350 98.286 92.728 1.00 37.83 223 ILE B CA 1
ATOM 5638 C C . ILE B 1 223 ? 140.476 97.778 91.305 1.00 37.83 223 ILE B C 1
ATOM 5639 O O . ILE B 1 223 ? 140.244 96.586 91.069 1.00 37.83 223 ILE B O 1
ATOM 5644 N N . ASN B 1 224 ? 140.835 98.644 90.355 1.00 43.47 224 ASN B N 1
ATOM 5645 C CA . ASN B 1 224 ? 140.939 98.409 88.917 1.00 43.47 224 ASN B CA 1
ATOM 5646 C C . ASN B 1 224 ? 139.664 97.802 88.346 1.00 43.47 224 ASN B C 1
ATOM 5647 O O . ASN B 1 224 ? 139.648 96.614 88.008 1.00 43.47 224 ASN B O 1
ATOM 5652 N N . PRO B 1 225 ? 138.582 98.567 88.228 1.00 43.63 225 PRO B N 1
ATOM 5653 C CA . PRO B 1 225 ? 137.341 98.003 87.709 1.00 43.63 225 PRO B CA 1
ATOM 5654 C C . PRO B 1 225 ? 137.345 97.927 86.193 1.00 43.63 225 PRO B C 1
ATOM 5655 O O . PRO B 1 225 ? 138.023 98.690 85.505 1.00 43.63 225 PRO B O 1
ATOM 5659 N N . SER B 1 226 ? 136.578 96.974 85.675 1.00 49.49 226 SER B N 1
ATOM 5660 C CA . SER B 1 226 ? 136.416 96.845 84.236 1.00 49.49 226 SER B CA 1
ATOM 5661 C C . SER B 1 226 ? 135.245 97.657 83.722 1.00 49.49 226 SER B C 1
ATOM 5662 O O . SER B 1 226 ? 135.237 98.054 82.555 1.00 49.49 226 SER B O 1
ATOM 5665 N N . LEU B 1 227 ? 134.261 97.909 84.576 1.00 43.64 227 LEU B N 1
ATOM 5666 C CA . LEU B 1 227 ? 133.074 98.681 84.244 1.00 43.64 227 LEU B CA 1
ATOM 5667 C C . LEU B 1 227 ? 132.971 99.833 85.228 1.00 43.64 227 LEU B C 1
ATOM 5668 O O . LEU B 1 227 ? 132.940 99.613 86.439 1.00 43.64 227 LEU B O 1
ATOM 5673 N N . LEU B 1 228 ? 132.925 101.052 84.717 1.00 36.12 228 LEU B N 1
ATOM 5674 C CA . LEU B 1 228 ? 132.797 102.238 85.547 1.00 36.12 228 LEU B CA 1
ATOM 5675 C C . LEU B 1 228 ? 131.465 102.908 85.250 1.00 36.12 228 LEU B C 1
ATOM 5676 O O . LEU B 1 228 ? 131.192 103.268 84.104 1.00 36.12 228 LEU B O 1
ATOM 5681 N N . VAL B 1 229 ? 130.642 103.067 86.281 1.00 34.88 229 VAL B N 1
ATOM 5682 C CA . VAL B 1 229 ? 129.329 103.692 86.178 1.00 34.88 229 VAL B CA 1
ATOM 5683 C C . VAL B 1 229 ? 129.364 104.974 86.992 1.00 34.88 229 VAL B C 1
ATOM 5684 O O . VAL B 1 229 ? 129.616 104.935 88.199 1.00 34.88 229 VAL B O 1
ATOM 5688 N N . LEU B 1 230 ? 129.122 106.106 86.344 1.00 35.72 230 LEU B N 1
ATOM 5689 C CA . LEU B 1 230 ? 129.161 107.401 87.007 1.00 35.72 230 LEU B CA 1
ATOM 5690 C C . LEU B 1 230 ? 127.802 108.066 86.901 1.00 35.72 230 LEU B C 1
ATOM 5691 O O . LEU B 1 230 ? 127.233 108.144 85.814 1.00 35.72 230 LEU B O 1
ATOM 5696 N N . ASP B 1 231 ? 127.299 108.563 88.017 1.00 44.13 231 ASP B N 1
ATOM 5697 C CA . ASP B 1 231 ? 125.968 109.157 88.094 1.00 44.13 231 ASP B CA 1
ATOM 5698 C C . ASP B 1 231 ? 126.115 110.671 88.185 1.00 44.13 231 ASP B C 1
ATOM 5699 O O . ASP B 1 231 ? 126.332 111.212 89.270 1.00 44.13 231 ASP B O 1
ATOM 5704 N N . GLU B 1 232 ? 125.990 111.343 87.035 1.00 47.09 232 GLU B N 1
ATOM 5705 C CA . GLU B 1 232 ? 126.118 112.785 86.821 1.00 47.09 232 GLU B CA 1
ATOM 5706 C C . GLU B 1 232 ? 127.397 113.370 87.403 1.00 47.09 232 GLU B C 1
ATOM 5707 O O . GLU B 1 232 ? 127.349 114.063 88.425 1.00 47.09 232 GLU B O 1
ATOM 5713 N N . PRO B 1 233 ? 128.555 113.125 86.787 1.00 42.95 233 PRO B N 1
ATOM 5714 C CA . PRO B 1 233 ? 129.803 113.613 87.372 1.00 42.95 233 PRO B CA 1
ATOM 5715 C C . PRO B 1 233 ? 130.122 115.054 87.041 1.00 42.95 233 PRO B C 1
ATOM 5716 O O . PRO B 1 233 ? 130.866 115.687 87.798 1.00 42.95 233 PRO B O 1
ATOM 5720 N N . THR B 1 234 ? 129.591 115.597 85.954 1.00 44.98 234 THR B N 1
ATOM 5721 C CA . THR B 1 234 ? 129.888 116.957 85.534 1.00 44.98 234 THR B CA 1
ATOM 5722 C C . THR B 1 234 ? 128.898 117.967 86.081 1.00 44.98 234 THR B C 1
ATOM 5723 O O . THR B 1 234 ? 128.914 119.122 85.654 1.00 44.98 234 THR B O 1
ATOM 5727 N N . SER B 1 235 ? 128.036 117.562 87.001 1.00 49.44 235 SER B N 1
ATOM 5728 C CA . SER B 1 235 ? 127.048 118.464 87.569 1.00 49.44 235 SER B CA 1
ATOM 5729 C C . SER B 1 235 ? 127.700 119.317 88.645 1.00 49.44 235 SER B C 1
ATOM 5730 O O . SER B 1 235 ? 128.269 118.789 89.604 1.00 49.44 235 SER B O 1
ATOM 5733 N N . GLY B 1 236 ? 127.619 120.631 88.486 1.00 53.88 236 GLY B N 1
ATOM 5734 C CA . GLY B 1 236 ? 128.199 121.556 89.427 1.00 53.88 236 GLY B CA 1
ATOM 5735 C C . GLY B 1 236 ? 129.579 122.047 89.061 1.00 53.88 236 GLY B C 1
ATOM 5736 O O . GLY B 1 236 ? 130.106 122.923 89.754 1.00 53.88 236 GLY B O 1
ATOM 5737 N N . LEU B 1 237 ? 130.176 121.520 88.000 1.00 51.03 237 LEU B N 1
ATOM 5738 C CA . LEU B 1 237 ? 131.500 121.952 87.593 1.00 51.03 237 LEU B CA 1
ATOM 5739 C C . LEU B 1 237 ? 131.390 123.167 86.679 1.00 51.03 237 LEU B C 1
ATOM 5740 O O . LEU B 1 237 ? 130.306 123.685 86.410 1.00 51.03 237 LEU B O 1
ATOM 5745 N N . ASP B 1 238 ? 132.533 123.619 86.183 1.00 57.26 238 ASP B N 1
ATOM 5746 C CA . ASP B 1 238 ? 132.592 124.760 85.285 1.00 57.26 238 ASP B CA 1
ATOM 5747 C C . ASP B 1 238 ? 132.323 124.281 83.864 1.00 57.26 238 ASP B C 1
ATOM 5748 O O . ASP B 1 238 ? 131.855 123.165 83.636 1.00 57.26 238 ASP B O 1
ATOM 5753 N N . ALA B 1 239 ? 132.605 125.125 82.880 1.00 58.62 239 ALA B N 1
ATOM 5754 C CA . ALA B 1 239 ? 132.483 124.668 81.506 1.00 58.62 239 ALA B CA 1
ATOM 5755 C C . ALA B 1 239 ? 133.726 123.924 81.054 1.00 58.62 239 ALA B C 1
ATOM 5756 O O . ALA B 1 239 ? 133.623 122.982 80.261 1.00 58.62 239 ALA B O 1
ATOM 5758 N N . THR B 1 240 ? 134.898 124.325 81.543 1.00 56.36 240 THR B N 1
ATOM 5759 C CA . THR B 1 240 ? 136.151 123.707 81.138 1.00 56.36 240 THR B CA 1
ATOM 5760 C C . THR B 1 240 ? 136.655 122.667 82.123 1.00 56.36 240 THR B C 1
ATOM 5761 O O . THR B 1 240 ? 137.485 121.837 81.745 1.00 56.36 240 THR B O 1
ATOM 5765 N N . ALA B 1 241 ? 136.188 122.693 83.369 1.00 51.58 241 ALA B N 1
ATOM 5766 C CA . ALA B 1 241 ? 136.472 121.596 84.280 1.00 51.58 241 ALA B CA 1
ATOM 5767 C C . ALA B 1 241 ? 135.606 120.389 83.972 1.00 51.58 241 ALA B C 1
ATOM 5768 O O . ALA B 1 241 ? 136.002 119.257 84.260 1.00 51.58 241 ALA B O 1
ATOM 5770 N N . ALA B 1 242 ? 134.431 120.608 83.390 1.00 48.50 242 ALA B N 1
ATOM 5771 C CA . ALA B 1 242 ? 133.591 119.510 82.948 1.00 48.50 242 ALA B CA 1
ATOM 5772 C C . ALA B 1 242 ? 134.012 118.963 81.598 1.00 48.50 242 ALA B C 1
ATOM 5773 O O . ALA B 1 242 ? 133.601 117.859 81.243 1.00 48.50 242 ALA B O 1
ATOM 5775 N N . LEU B 1 243 ? 134.804 119.704 80.830 1.00 47.84 243 LEU B N 1
ATOM 5776 C CA . LEU B 1 243 ? 135.312 119.156 79.581 1.00 47.84 243 LEU B CA 1
ATOM 5777 C C . LEU B 1 243 ? 136.498 118.241 79.829 1.00 47.84 243 LEU B C 1
ATOM 5778 O O . LEU B 1 243 ? 136.594 117.168 79.227 1.00 47.84 243 LEU B O 1
ATOM 5783 N N . ARG B 1 244 ? 137.399 118.637 80.725 1.00 47.39 244 ARG B N 1
ATOM 5784 C CA . ARG B 1 244 ? 138.562 117.818 81.032 1.00 47.39 244 ARG B CA 1
ATOM 5785 C C . ARG B 1 244 ? 138.207 116.574 81.828 1.00 47.39 244 ARG B C 1
ATOM 5786 O O . ARG B 1 244 ? 138.968 115.605 81.804 1.00 47.39 244 ARG B O 1
ATOM 5794 N N . LEU B 1 245 ? 137.081 116.579 82.538 1.00 42.15 245 LEU B N 1
ATOM 5795 C CA . LEU B 1 245 ? 136.622 115.362 83.191 1.00 42.15 245 LEU B CA 1
ATOM 5796 C C . LEU B 1 245 ? 136.124 114.350 82.173 1.00 42.15 245 LEU B C 1
ATOM 5797 O O . LEU B 1 245 ? 136.387 113.153 82.305 1.00 42.15 245 LEU B O 1
ATOM 5802 N N . VAL B 1 246 ? 135.403 114.811 81.151 1.00 43.25 246 VAL B N 1
ATOM 5803 C CA . VAL B 1 246 ? 134.936 113.923 80.091 1.00 43.25 246 VAL B CA 1
ATOM 5804 C C . VAL B 1 246 ? 136.107 113.465 79.226 1.00 43.25 246 VAL B C 1
ATOM 5805 O O . VAL B 1 246 ? 136.106 112.341 78.712 1.00 43.25 246 VAL B O 1
ATOM 5809 N N . GLN B 1 247 ? 137.142 114.297 79.092 1.00 45.24 247 GLN B N 1
ATOM 5810 C CA . GLN B 1 247 ? 138.361 113.876 78.409 1.00 45.24 247 GLN B CA 1
ATOM 5811 C C . GLN B 1 247 ? 139.091 112.780 79.171 1.00 45.24 247 GLN B C 1
ATOM 5812 O O . GLN B 1 247 ? 139.748 111.934 78.558 1.00 45.24 247 GLN B O 1
ATOM 5818 N N . THR B 1 248 ? 138.998 112.786 80.500 1.00 41.71 248 THR B N 1
ATOM 5819 C CA . THR B 1 248 ? 139.610 111.733 81.300 1.00 41.71 248 THR B CA 1
ATOM 5820 C C . THR B 1 248 ? 138.808 110.444 81.215 1.00 41.71 248 THR B C 1
ATOM 5821 O O . THR B 1 248 ? 139.380 109.365 81.044 1.00 41.71 248 THR B O 1
ATOM 5825 N N . LEU B 1 249 ? 137.480 110.540 81.299 1.00 40.84 249 LEU B N 1
ATOM 5826 C CA . LEU B 1 249 ? 136.637 109.351 81.235 1.00 40.84 249 LEU B CA 1
ATOM 5827 C C . LEU B 1 249 ? 136.615 108.744 79.844 1.00 40.84 249 LEU B C 1
ATOM 5828 O O . LEU B 1 249 ? 136.386 107.542 79.704 1.00 40.84 249 LEU B O 1
ATOM 5833 N N . ALA B 1 250 ? 136.835 109.548 78.807 1.00 45.51 250 ALA B N 1
ATOM 5834 C CA . ALA B 1 250 ? 136.968 108.980 77.472 1.00 45.51 250 ALA B CA 1
ATOM 5835 C C . ALA B 1 250 ? 138.315 108.307 77.293 1.00 45.51 250 ALA B C 1
ATOM 5836 O O . ALA B 1 250 ? 138.423 107.335 76.542 1.00 45.51 250 ALA B O 1
ATOM 5838 N N . GLY B 1 251 ? 139.349 108.804 77.972 1.00 47.12 251 GLY B N 1
ATOM 5839 C CA . GLY B 1 251 ? 140.643 108.152 77.922 1.00 47.12 251 GLY B CA 1
ATOM 5840 C C . GLY B 1 251 ? 140.681 106.848 78.688 1.00 47.12 251 GLY B C 1
ATOM 5841 O O . GLY B 1 251 ? 141.483 105.966 78.373 1.00 47.12 251 GLY B O 1
ATOM 5842 N N . LEU B 1 252 ? 139.824 106.708 79.701 1.00 45.06 252 LEU B N 1
ATOM 5843 C CA . LEU B 1 252 ? 139.710 105.442 80.413 1.00 45.06 252 LEU B CA 1
ATOM 5844 C C . LEU B 1 252 ? 139.062 104.374 79.550 1.00 45.06 252 LEU B C 1
ATOM 5845 O O . LEU B 1 252 ? 139.377 103.194 79.692 1.00 45.06 252 LEU B O 1
ATOM 5850 N N . ALA B 1 253 ? 138.158 104.759 78.660 1.00 48.84 253 ALA B N 1
ATOM 5851 C CA . ALA B 1 253 ? 137.505 103.782 77.804 1.00 48.84 253 ALA B CA 1
ATOM 5852 C C . ALA B 1 253 ? 138.297 103.531 76.527 1.00 48.84 253 ALA B C 1
ATOM 5853 O O . ALA B 1 253 ? 138.514 102.380 76.146 1.00 48.84 253 ALA B O 1
ATOM 5855 N N . HIS B 1 254 ? 138.754 104.593 75.867 1.00 55.39 254 HIS B N 1
ATOM 5856 C CA . HIS B 1 254 ? 139.428 104.426 74.586 1.00 55.39 254 HIS B CA 1
ATOM 5857 C C . HIS B 1 254 ? 140.855 103.929 74.762 1.00 55.39 254 HIS B C 1
ATOM 5858 O O . HIS B 1 254 ? 141.304 103.056 74.013 1.00 55.39 254 HIS B O 1
ATOM 5865 N N . GLY B 1 255 ? 141.577 104.465 75.738 1.00 58.31 255 GLY B N 1
ATOM 5866 C CA . GLY B 1 255 ? 142.979 104.165 75.911 1.00 58.31 255 GLY B CA 1
ATOM 5867 C C . GLY B 1 255 ? 143.330 103.184 77.000 1.00 58.31 255 GLY B C 1
ATOM 5868 O O . GLY B 1 255 ? 144.519 102.957 77.241 1.00 58.31 255 GLY B O 1
ATOM 5869 N N . LYS B 1 256 ? 142.340 102.606 77.688 1.00 58.04 256 LYS B N 1
ATOM 5870 C CA . LYS B 1 256 ? 142.598 101.620 78.729 1.00 58.04 256 LYS B CA 1
ATOM 5871 C C . LYS B 1 256 ? 141.677 100.413 78.667 1.00 58.04 256 LYS B C 1
ATOM 5872 O O . LYS B 1 256 ? 141.781 99.541 79.532 1.00 58.04 256 LYS B O 1
ATOM 5878 N N . GLY B 1 257 ? 140.778 100.336 77.693 1.00 53.49 257 GLY B N 1
ATOM 5879 C CA . GLY B 1 257 ? 139.966 99.154 77.502 1.00 53.49 257 GLY B CA 1
ATOM 5880 C C . GLY B 1 257 ? 138.810 98.987 78.455 1.00 53.49 257 GLY B C 1
ATOM 5881 O O . GLY B 1 257 ? 138.255 97.888 78.532 1.00 53.49 257 GLY B O 1
ATOM 5882 N N . LYS B 1 258 ? 138.420 100.032 79.176 1.00 48.08 258 LYS B N 1
ATOM 5883 C CA . LYS B 1 258 ? 137.333 99.925 80.133 1.00 48.08 258 LYS B CA 1
ATOM 5884 C C . LYS B 1 258 ? 135.984 100.034 79.434 1.00 48.08 258 LYS B C 1
ATOM 5885 O O . LYS B 1 258 ? 135.887 100.240 78.225 1.00 48.08 258 LYS B O 1
ATOM 5891 N N . THR B 1 259 ? 134.926 99.901 80.220 1.00 44.99 259 THR B N 1
ATOM 5892 C CA . THR B 1 259 ? 133.553 100.114 79.779 1.00 44.99 259 THR B CA 1
ATOM 5893 C C . THR B 1 259 ? 132.985 101.207 80.673 1.00 44.99 259 THR B C 1
ATOM 5894 O O . THR B 1 259 ? 132.637 100.949 81.826 1.00 44.99 259 THR B O 1
ATOM 5898 N N . VAL B 1 260 ? 132.902 102.429 80.165 1.00 39.51 260 VAL B N 1
ATOM 5899 C CA . VAL B 1 260 ? 132.423 103.564 80.940 1.00 39.51 260 VAL B CA 1
ATOM 5900 C C . VAL B 1 260 ? 131.023 103.913 80.470 1.00 39.51 260 VAL B C 1
ATOM 5901 O O . VAL B 1 260 ? 130.784 104.061 79.268 1.00 39.51 260 VAL B O 1
ATOM 5905 N N . VAL B 1 261 ? 130.096 104.025 81.413 1.00 39.01 261 VAL B N 1
ATOM 5906 C CA . VAL B 1 261 ? 128.741 104.485 81.149 1.00 39.01 261 VAL B CA 1
ATOM 5907 C C . VAL B 1 261 ? 128.395 105.560 82.169 1.00 39.01 261 VAL B C 1
ATOM 5908 O O . VAL B 1 261 ? 128.576 105.368 83.374 1.00 39.01 261 VAL B O 1
ATOM 5912 N N . THR B 1 262 ? 127.943 106.708 81.685 1.00 40.64 262 THR B N 1
ATOM 5913 C CA . THR B 1 262 ? 127.668 107.838 82.548 1.00 40.64 262 THR B CA 1
ATOM 5914 C C . THR B 1 262 ? 126.409 108.528 82.062 1.00 40.64 262 THR B C 1
ATOM 5915 O O . THR B 1 262 ? 125.903 108.245 80.978 1.00 40.64 262 THR B O 1
ATOM 5919 N N . SER B 1 263 ? 125.899 109.441 82.878 1.00 43.84 263 SER B N 1
ATOM 5920 C CA . SER B 1 263 ? 124.680 110.178 82.559 1.00 43.84 263 SER B CA 1
ATOM 5921 C C . SER B 1 263 ? 124.965 111.663 82.706 1.00 43.84 263 SER B C 1
ATOM 5922 O O . SER B 1 263 ? 124.985 112.180 83.820 1.00 43.84 263 SER B O 1
ATOM 5925 N N . ILE B 1 264 ? 125.175 112.347 81.595 1.00 50.26 264 ILE B N 1
ATOM 5926 C CA . ILE B 1 264 ? 125.457 113.776 81.616 1.00 50.26 264 ILE B CA 1
ATOM 5927 C C . ILE B 1 264 ? 124.145 114.539 81.687 1.00 50.26 264 ILE B C 1
ATOM 5928 O O . ILE B 1 264 ? 123.161 114.172 81.040 1.00 50.26 264 ILE B O 1
ATOM 5933 N N . HIS B 1 265 ? 124.120 115.602 82.490 1.00 59.56 265 HIS B N 1
ATOM 5934 C CA . HIS B 1 265 ? 122.883 116.335 82.721 1.00 59.56 265 HIS B CA 1
ATOM 5935 C C . HIS B 1 265 ? 122.567 117.290 81.576 1.00 59.56 265 HIS B C 1
ATOM 5936 O O . HIS B 1 265 ? 121.547 117.143 80.894 1.00 59.56 265 HIS B O 1
ATOM 5943 N N . GLN B 1 266 ? 123.424 118.283 81.356 1.00 60.69 266 GLN B N 1
ATOM 5944 C CA . GLN B 1 266 ? 123.249 119.258 80.282 1.00 60.69 266 GLN B CA 1
ATOM 5945 C C . GLN B 1 266 ? 124.588 119.416 79.590 1.00 60.69 266 GLN B C 1
ATOM 5946 O O . GLN B 1 266 ? 125.399 120.265 79.982 1.00 60.69 266 GLN B O 1
ATOM 5952 N N . PRO B 1 267 ? 124.858 118.620 78.560 1.00 55.12 267 PRO B N 1
ATOM 5953 C CA . PRO B 1 267 ? 126.176 118.656 77.929 1.00 55.12 267 PRO B CA 1
ATOM 5954 C C . PRO B 1 267 ? 126.397 119.937 77.148 1.00 55.12 267 PRO B C 1
ATOM 5955 O O . PRO B 1 267 ? 125.464 120.543 76.621 1.00 55.12 267 PRO B O 1
ATOM 5959 N N . SER B 1 268 ? 127.656 120.341 77.076 1.00 54.72 268 SER B N 1
ATOM 5960 C CA . SER B 1 268 ? 128.057 121.502 76.300 1.00 54.72 268 SER B CA 1
ATOM 5961 C C . SER B 1 268 ? 128.184 121.106 74.834 1.00 54.72 268 SER B C 1
ATOM 5962 O O . SER B 1 268 ? 127.788 120.015 74.421 1.00 54.72 268 SER B O 1
ATOM 5965 N N . SER B 1 269 ? 128.743 121.993 74.017 1.00 57.94 269 SER B N 1
ATOM 5966 C CA . SER B 1 269 ? 128.830 121.705 72.591 1.00 57.94 269 SER B CA 1
ATOM 5967 C C . SER B 1 269 ? 129.958 120.732 72.292 1.00 57.94 269 SER B C 1
ATOM 5968 O O . SER B 1 269 ? 129.767 119.766 71.550 1.00 57.94 269 SER B O 1
ATOM 5971 N N . ARG B 1 270 ? 131.141 120.968 72.853 1.00 59.31 270 ARG B N 1
ATOM 5972 C CA . ARG B 1 270 ? 132.257 120.065 72.629 1.00 59.31 270 ARG B CA 1
ATOM 5973 C C . ARG B 1 270 ? 132.312 118.928 73.628 1.00 59.31 270 ARG B C 1
ATOM 5974 O O . ARG B 1 270 ? 133.098 118.004 73.432 1.00 59.31 270 ARG B O 1
ATOM 5982 N N . VAL B 1 271 ? 131.514 118.973 74.692 1.00 51.18 271 VAL B N 1
ATOM 5983 C CA . VAL B 1 271 ? 131.371 117.805 75.551 1.00 51.18 271 VAL B CA 1
ATOM 5984 C C . VAL B 1 271 ? 130.621 116.707 74.814 1.00 51.18 271 VAL B C 1
ATOM 5985 O O . VAL B 1 271 ? 131.014 115.538 74.853 1.00 51.18 271 VAL B O 1
ATOM 5989 N N . PHE B 1 272 ? 129.567 117.075 74.084 1.00 52.01 272 PHE B N 1
ATOM 5990 C CA . PHE B 1 272 ? 128.803 116.125 73.284 1.00 52.01 272 PHE B CA 1
ATOM 5991 C C . PHE B 1 272 ? 129.611 115.546 72.131 1.00 52.01 272 PHE B C 1
ATOM 5992 O O . PHE B 1 272 ? 129.295 114.451 71.660 1.00 52.01 272 PHE B O 1
ATOM 6000 N N . GLN B 1 273 ? 130.656 116.227 71.683 1.00 60.04 273 GLN B N 1
ATOM 6001 C CA . GLN B 1 273 ? 131.503 115.700 70.624 1.00 60.04 273 GLN B CA 1
ATOM 6002 C C . GLN B 1 273 ? 132.439 114.596 71.094 1.00 60.04 273 GLN B C 1
ATOM 6003 O O . GLN B 1 273 ? 133.142 114.013 70.264 1.00 60.04 273 GLN B O 1
ATOM 6009 N N . MET B 1 274 ? 132.468 114.294 72.390 1.00 55.82 274 MET B N 1
ATOM 6010 C CA . MET B 1 274 ? 133.402 113.335 72.953 1.00 55.82 274 MET B CA 1
ATOM 6011 C C . MET B 1 274 ? 132.772 112.003 73.307 1.00 55.82 274 MET B C 1
ATOM 6012 O O . MET B 1 274 ? 133.498 111.077 73.671 1.00 55.82 274 MET B O 1
ATOM 6017 N N . PHE B 1 275 ? 131.459 111.880 73.221 1.00 50.46 275 PHE B N 1
ATOM 6018 C CA . PHE B 1 275 ? 130.823 110.611 73.511 1.00 50.46 275 PHE B CA 1
ATOM 6019 C C . PHE B 1 275 ? 131.014 109.655 72.346 1.00 50.46 275 PHE B C 1
ATOM 6020 O O . PHE B 1 275 ? 131.156 110.068 71.194 1.00 50.46 275 PHE B O 1
ATOM 6028 N N . ASP B 1 276 ? 131.032 108.363 72.655 1.00 53.44 276 ASP B N 1
ATOM 6029 C CA . ASP B 1 276 ? 130.961 107.359 71.602 1.00 53.44 276 ASP B CA 1
ATOM 6030 C C . ASP B 1 276 ? 129.510 107.035 71.271 1.00 53.44 276 ASP B C 1
ATOM 6031 O O . ASP B 1 276 ? 129.043 107.321 70.169 1.00 53.44 276 ASP B O 1
ATOM 6036 N N . THR B 1 277 ? 128.779 106.484 72.233 1.00 48.89 277 THR B N 1
ATOM 6037 C CA . THR B 1 277 ? 127.381 106.138 72.056 1.00 48.89 277 THR B CA 1
ATOM 6038 C C . THR B 1 277 ? 126.516 106.954 73.002 1.00 48.89 277 THR B C 1
ATOM 6039 O O . THR B 1 277 ? 126.970 107.400 74.056 1.00 48.89 277 THR B O 1
ATOM 6043 N N . VAL B 1 278 ? 125.267 107.159 72.595 1.00 48.69 278 VAL B N 1
ATOM 6044 C CA . VAL B 1 278 ? 124.311 108.002 73.300 1.00 48.69 278 VAL B CA 1
ATOM 6045 C C . VAL B 1 278 ? 123.032 107.198 73.483 1.00 48.69 278 VAL B C 1
ATOM 6046 O O . VAL B 1 278 ? 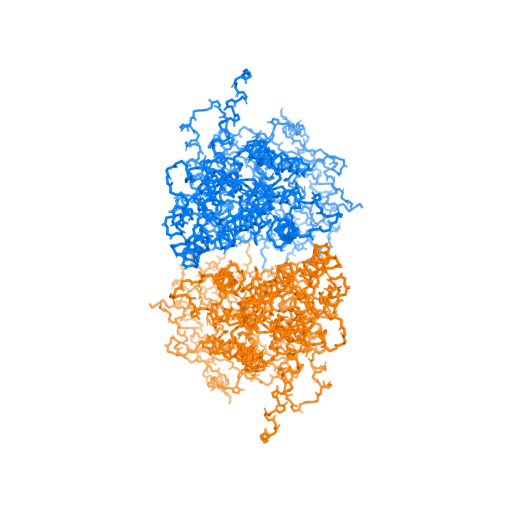122.564 106.553 72.542 1.00 48.69 278 VAL B O 1
ATOM 6050 N N . LEU B 1 279 ? 122.489 107.201 74.697 1.00 49.40 279 LEU B N 1
ATOM 6051 C CA . LEU B 1 279 ? 121.190 106.606 74.983 1.00 49.40 279 LEU B CA 1
ATOM 6052 C C . LEU B 1 279 ? 120.284 107.690 75.543 1.00 49.40 279 LEU B C 1
ATOM 6053 O O . LEU B 1 279 ? 120.574 108.258 76.597 1.00 49.40 279 LEU B O 1
ATOM 6058 N N . LEU B 1 280 ? 119.191 107.972 74.841 1.00 53.63 280 LEU B N 1
ATOM 6059 C CA . LEU B 1 280 ? 118.310 109.090 75.149 1.00 53.63 280 LEU B CA 1
ATOM 6060 C C . LEU B 1 280 ? 116.968 108.578 75.650 1.00 53.63 280 LEU B C 1
ATOM 6061 O O . LEU B 1 280 ? 116.276 107.855 74.933 1.00 53.63 280 LEU B O 1
ATOM 6066 N N . LEU B 1 281 ? 116.589 108.975 76.862 1.00 57.66 281 LEU B N 1
ATOM 6067 C CA . LEU B 1 281 ? 115.349 108.532 77.487 1.00 57.66 281 LEU B CA 1
ATOM 6068 C C . LEU B 1 281 ? 114.398 109.706 77.664 1.00 57.66 281 LEU B C 1
ATOM 6069 O O . LEU B 1 281 ? 114.827 110.808 78.004 1.00 57.66 281 LEU B O 1
ATOM 6074 N N . SER B 1 282 ? 113.101 109.466 77.454 1.00 64.92 282 SER B N 1
ATOM 6075 C CA . SER B 1 282 ? 112.092 110.509 77.645 1.00 64.92 282 SER B CA 1
ATOM 6076 C C . SER B 1 282 ? 111.439 110.450 79.019 1.00 64.92 282 SER B C 1
ATOM 6077 O O . SER B 1 282 ? 111.543 111.393 79.806 1.00 64.92 282 SER B O 1
ATOM 6080 N N . GLU B 1 283 ? 110.745 109.358 79.308 1.00 70.63 283 GLU B N 1
ATOM 6081 C CA . GLU B 1 283 ? 110.274 109.073 80.654 1.00 70.63 283 GLU B CA 1
ATOM 6082 C C . GLU B 1 283 ? 110.664 107.661 81.057 1.00 70.63 283 GLU B C 1
ATOM 6083 O O . GLU B 1 283 ? 110.287 107.207 82.142 1.00 70.63 283 GLU B O 1
ATOM 6089 N N . GLY B 1 284 ? 111.456 106.987 80.234 1.00 70.40 284 GLY B N 1
ATOM 6090 C CA . GLY B 1 284 ? 111.825 105.615 80.463 1.00 70.40 284 GLY B CA 1
ATOM 6091 C C . GLY B 1 284 ? 111.526 104.751 79.263 1.00 70.40 284 GLY B C 1
ATOM 6092 O O . GLY B 1 284 ? 111.284 103.555 79.422 1.00 70.40 284 GLY B O 1
ATOM 6093 N N . LYS B 1 285 ? 111.516 105.326 78.057 1.00 72.12 285 LYS B N 1
ATOM 6094 C CA . LYS B 1 285 ? 111.214 104.530 76.875 1.00 72.12 285 LYS B CA 1
ATOM 6095 C C . LYS B 1 285 ? 112.187 104.703 75.712 1.00 72.12 285 LYS B C 1
ATOM 6096 O O . LYS B 1 285 ? 111.860 104.262 74.604 1.00 72.12 285 LYS B O 1
ATOM 6102 N N . CYS B 1 286 ? 113.357 105.317 75.930 1.00 68.44 286 CYS B N 1
ATOM 6103 C CA . CYS B 1 286 ? 114.575 105.053 75.150 1.00 68.44 286 CYS B CA 1
ATOM 6104 C C . CYS B 1 286 ? 114.434 105.427 73.667 1.00 68.44 286 CYS B C 1
ATOM 6105 O O . CYS B 1 286 ? 114.274 104.574 72.804 1.00 68.44 286 CYS B O 1
ATOM 6108 N N . LEU B 1 287 ? 114.433 106.738 73.401 1.00 64.86 287 LEU B N 1
ATOM 6109 C CA . LEU B 1 287 ? 114.179 107.238 72.046 1.00 64.86 287 LEU B CA 1
ATOM 6110 C C . LEU B 1 287 ? 115.272 106.869 71.046 1.00 64.86 287 LEU B C 1
ATOM 6111 O O . LEU B 1 287 ? 114.986 106.696 69.858 1.00 64.86 287 LEU B O 1
ATOM 6116 N N . PHE B 1 288 ? 116.527 106.782 71.482 1.00 59.39 288 PHE B N 1
ATOM 6117 C CA . PHE B 1 288 ? 117.622 106.622 70.531 1.00 59.39 288 PHE B CA 1
ATOM 6118 C C . PHE B 1 288 ? 118.808 105.941 71.193 1.00 59.39 288 PHE B C 1
ATOM 6119 O O . PHE B 1 288 ? 119.187 106.312 72.305 1.00 59.39 288 PHE B O 1
ATOM 6127 N N . VAL B 1 289 ? 119.373 104.937 70.518 1.00 57.35 289 VAL B N 1
ATOM 6128 C CA . VAL B 1 289 ? 120.634 104.298 70.895 1.00 57.35 289 VAL B CA 1
ATOM 6129 C C . VAL B 1 289 ? 121.508 104.237 69.656 1.00 57.35 289 VAL B C 1
ATOM 6130 O O . VAL B 1 289 ? 121.105 103.665 68.638 1.00 57.35 289 VAL B O 1
ATOM 6134 N N . GLY B 1 290 ? 122.703 104.800 69.744 1.00 53.04 290 GLY B N 1
ATOM 6135 C CA . GLY B 1 290 ? 123.619 104.771 68.627 1.00 53.04 290 GLY B CA 1
ATOM 6136 C C . GLY B 1 290 ? 124.748 105.748 68.868 1.00 53.04 290 GLY B C 1
ATOM 6137 O O . GLY B 1 290 ? 124.869 106.320 69.949 1.00 53.04 290 GLY B O 1
ATOM 6138 N N . LYS B 1 291 ? 125.563 105.929 67.834 1.00 57.07 291 LYS B N 1
ATOM 6139 C CA . LYS B 1 291 ? 126.685 106.848 67.915 1.00 57.07 291 LYS B CA 1
ATOM 6140 C C . LYS B 1 291 ? 126.197 108.287 68.020 1.00 57.07 291 LYS B C 1
ATOM 6141 O O . LYS B 1 291 ? 125.153 108.653 67.480 1.00 57.07 291 LYS B O 1
ATOM 6147 N N . GLY B 1 292 ? 126.966 109.104 68.742 1.00 58.85 292 GLY B N 1
ATOM 6148 C CA . GLY B 1 292 ? 126.574 110.485 68.955 1.00 58.85 292 GLY B CA 1
ATOM 6149 C C . GLY B 1 292 ? 126.729 111.347 67.723 1.00 58.85 292 GLY B C 1
ATOM 6150 O O . GLY B 1 292 ? 126.033 112.353 67.577 1.00 58.85 292 GLY B O 1
ATOM 6151 N N . ARG B 1 293 ? 127.629 110.969 66.820 1.00 63.62 293 ARG B N 1
ATOM 6152 C CA . ARG B 1 293 ? 127.783 111.679 65.559 1.00 63.62 293 ARG B CA 1
ATOM 6153 C C . ARG B 1 293 ? 126.706 111.316 64.549 1.00 63.62 293 ARG B C 1
ATOM 6154 O O . ARG B 1 293 ? 126.632 111.948 63.491 1.00 63.62 293 ARG B O 1
ATOM 6162 N N . ASP B 1 294 ? 125.883 110.315 64.846 1.00 65.54 294 ASP B N 1
ATOM 6163 C CA . ASP B 1 294 ? 124.803 109.885 63.976 1.00 65.54 294 ASP B CA 1
ATOM 6164 C C . ASP B 1 294 ? 123.438 110.197 64.566 1.00 65.54 294 ASP B C 1
ATOM 6165 O O . ASP B 1 294 ? 122.430 109.679 64.081 1.00 65.54 294 ASP B O 1
ATOM 6170 N N . ALA B 1 295 ? 123.381 111.024 65.609 1.00 63.09 295 ALA B N 1
ATOM 6171 C CA . ALA B 1 295 ? 122.113 111.297 66.272 1.00 63.09 295 ALA B CA 1
ATOM 6172 C C . ALA B 1 295 ? 121.264 112.274 65.476 1.00 63.09 295 ALA B C 1
ATOM 6173 O O . ALA B 1 295 ? 120.044 112.115 65.400 1.00 63.09 295 ALA B O 1
ATOM 6175 N N . MET B 1 296 ? 121.888 113.284 64.875 1.00 67.03 296 MET B N 1
ATOM 6176 C CA . MET B 1 296 ? 121.127 114.284 64.140 1.00 67.03 296 MET B CA 1
ATOM 6177 C C . MET B 1 296 ? 120.618 113.742 62.816 1.00 67.03 296 MET B C 1
ATOM 6178 O O . MET B 1 296 ? 119.519 114.102 62.386 1.00 67.03 296 MET B O 1
ATOM 6183 N N . ALA B 1 297 ? 121.386 112.867 62.168 1.00 67.60 297 ALA B N 1
ATOM 6184 C CA . ALA B 1 297 ? 120.975 112.316 60.884 1.00 67.60 297 ALA B CA 1
ATOM 6185 C C . ALA B 1 297 ? 119.840 111.313 61.014 1.00 67.60 297 ALA B C 1
ATOM 6186 O O . ALA B 1 297 ? 119.106 111.105 60.046 1.00 67.60 297 ALA B O 1
ATOM 6188 N N . TYR B 1 298 ? 119.682 110.682 62.178 1.00 66.53 298 TYR B N 1
ATOM 6189 C CA . TYR B 1 298 ? 118.553 109.781 62.382 1.00 66.53 298 TYR B CA 1
ATOM 6190 C C . TYR B 1 298 ? 117.259 110.561 62.548 1.00 66.53 298 TYR B C 1
ATOM 6191 O O . TYR B 1 298 ? 116.250 110.254 61.906 1.00 66.53 298 TYR B O 1
ATOM 6200 N N . PHE B 1 299 ? 117.265 111.564 63.428 1.00 67.25 299 PHE B N 1
ATOM 6201 C CA . PHE B 1 299 ? 116.067 112.352 63.675 1.00 67.25 299 PHE B CA 1
ATOM 6202 C C . PHE B 1 299 ? 115.714 113.244 62.499 1.00 67.25 299 PHE B C 1
ATOM 6203 O O . PHE B 1 299 ? 114.558 113.658 62.377 1.00 67.25 299 PHE B O 1
ATOM 6211 N N . GLU B 1 300 ? 116.681 113.550 61.636 1.00 71.62 300 GLU B N 1
ATOM 6212 C CA . GLU B 1 300 ? 116.367 114.273 60.413 1.00 71.62 300 GLU B CA 1
ATOM 6213 C C . GLU B 1 300 ? 115.543 113.410 59.468 1.00 71.62 300 GLU B C 1
ATOM 6214 O O . GLU B 1 300 ? 114.540 113.870 58.914 1.00 71.62 300 GLU B O 1
ATOM 6220 N N . SER B 1 301 ? 115.942 112.158 59.277 1.00 71.14 301 SER B N 1
ATOM 6221 C CA . SER B 1 301 ? 115.177 111.255 58.422 1.00 71.14 301 SER B CA 1
ATOM 6222 C C . SER B 1 301 ? 114.174 110.425 59.216 1.00 71.14 301 SER B C 1
ATOM 6223 O O . SER B 1 301 ? 114.045 109.220 59.013 1.00 71.14 301 SER B O 1
ATOM 6226 N N . VAL B 1 302 ? 113.441 111.082 60.117 1.00 70.59 302 VAL B N 1
ATOM 6227 C CA . VAL B 1 302 ? 112.170 110.597 60.646 1.00 70.59 302 VAL B CA 1
ATOM 6228 C C . VAL B 1 302 ? 111.229 111.791 60.609 1.00 70.59 302 VAL B C 1
ATOM 6229 O O . VAL B 1 302 ? 110.017 111.650 60.807 1.00 70.59 302 VAL B O 1
ATOM 6233 N N . GLY B 1 303 ? 111.789 112.982 60.379 1.00 71.61 303 GLY B N 1
ATOM 6234 C CA . GLY B 1 303 ? 110.995 114.177 60.171 1.00 71.61 303 GLY B CA 1
ATOM 6235 C C . GLY B 1 303 ? 111.208 115.329 61.136 1.00 71.61 303 GLY B C 1
ATOM 6236 O O . GLY B 1 303 ? 110.345 116.203 61.228 1.00 71.61 303 GLY B O 1
ATOM 6237 N N . PHE B 1 304 ? 112.323 115.358 61.865 1.00 71.87 304 PHE B N 1
ATOM 6238 C CA . PHE B 1 304 ? 112.545 116.357 62.914 1.00 71.87 304 PHE B CA 1
ATOM 6239 C C . PHE B 1 304 ? 113.927 116.984 62.767 1.00 71.87 304 PHE B C 1
ATOM 6240 O O . PHE B 1 304 ? 114.922 116.424 63.233 1.00 71.87 304 PHE B O 1
ATOM 6248 N N . SER B 1 305 ? 113.990 118.152 62.147 1.00 72.18 305 SER B N 1
ATOM 6249 C CA . SER B 1 305 ? 115.216 118.921 62.017 1.00 72.18 305 SER B CA 1
ATOM 6250 C C . SER B 1 305 ? 115.090 120.242 62.769 1.00 72.18 305 SER B C 1
ATOM 6251 O O . SER B 1 305 ? 113.993 120.799 62.876 1.00 72.18 305 SER B O 1
ATOM 6254 N N . PRO B 1 306 ? 116.182 120.761 63.333 1.00 71.04 306 PRO B N 1
ATOM 6255 C CA . PRO B 1 306 ? 116.104 122.037 64.054 1.00 71.04 306 PRO B CA 1
ATOM 6256 C C . PRO B 1 306 ? 115.965 123.217 63.101 1.00 71.04 306 PRO B C 1
ATOM 6257 O O . PRO B 1 306 ? 116.130 123.103 61.886 1.00 71.04 306 PRO B O 1
ATOM 6261 N N . ALA B 1 307 ? 115.649 124.375 63.679 1.00 73.24 307 ALA B N 1
ATOM 6262 C CA . ALA B 1 307 ? 115.454 125.606 62.921 1.00 73.24 307 ALA B CA 1
ATOM 6263 C C . ALA B 1 307 ? 116.560 126.628 63.115 1.00 73.24 307 ALA B C 1
ATOM 6264 O O . ALA B 1 307 ? 116.950 127.292 62.154 1.00 73.24 307 ALA B O 1
ATOM 6266 N N . PHE B 1 308 ? 117.072 126.787 64.327 1.00 69.68 308 PHE B N 1
ATOM 6267 C CA . PHE B 1 308 ? 118.138 127.752 64.551 1.00 69.68 308 PHE B CA 1
ATOM 6268 C C . PHE B 1 308 ? 119.399 126.973 64.915 1.00 69.68 308 PHE B C 1
ATOM 6269 O O . PHE B 1 308 ? 119.301 125.763 65.154 1.00 69.68 308 PHE B O 1
ATOM 6277 N N . PRO B 1 309 ? 120.589 127.584 64.890 1.00 68.19 309 PRO B N 1
ATOM 6278 C CA . PRO B 1 309 ? 121.801 126.871 65.330 1.00 68.19 309 PRO B CA 1
ATOM 6279 C C . PRO B 1 309 ? 121.729 126.432 66.784 1.00 68.19 309 PRO B C 1
ATOM 6280 O O . PRO B 1 309 ? 121.643 127.251 67.698 1.00 68.19 309 PRO B O 1
ATOM 6284 N N . MET B 1 310 ? 121.769 125.119 66.986 1.00 67.14 310 MET B N 1
ATOM 6285 C CA . MET B 1 310 ? 121.610 124.510 68.294 1.00 67.14 310 MET B CA 1
ATOM 6286 C C . MET B 1 310 ? 122.868 123.736 68.659 1.00 67.14 310 MET B C 1
ATOM 6287 O O . MET B 1 310 ? 123.661 123.343 67.802 1.00 67.14 310 MET B O 1
ATOM 6292 N N . ASN B 1 311 ? 123.040 123.522 69.957 1.00 59.70 311 ASN B N 1
ATOM 6293 C CA . ASN B 1 311 ? 123.854 122.442 70.468 1.00 59.70 311 ASN B CA 1
ATOM 6294 C C . ASN B 1 311 ? 123.063 121.168 70.245 1.00 59.70 311 ASN B C 1
ATOM 6295 O O . ASN B 1 311 ? 121.872 121.150 70.584 1.00 59.70 311 ASN B O 1
ATOM 6300 N N . PRO B 1 312 ? 123.634 120.104 69.647 1.00 55.85 312 PRO B N 1
ATOM 6301 C CA . PRO B 1 312 ? 122.843 118.896 69.367 1.00 55.85 312 PRO B CA 1
ATOM 6302 C C . PRO B 1 312 ? 122.338 118.171 70.600 1.00 55.85 312 PRO B C 1
ATOM 6303 O O . PRO B 1 312 ? 121.399 117.383 70.507 1.00 55.85 312 PRO B O 1
ATOM 6307 N N . ALA B 1 313 ? 122.942 118.424 71.755 1.00 55.30 313 ALA B N 1
ATOM 6308 C CA . ALA B 1 313 ? 122.416 117.921 73.011 1.00 55.30 313 ALA B CA 1
ATOM 6309 C C . ALA B 1 313 ? 121.231 118.725 73.515 1.00 55.30 313 ALA B C 1
ATOM 6310 O O . ALA B 1 313 ? 120.483 118.228 74.356 1.00 55.30 313 ALA B O 1
ATOM 6312 N N . ASP B 1 314 ? 121.054 119.957 73.043 1.00 58.60 314 ASP B N 1
ATOM 6313 C CA . ASP B 1 314 ? 119.849 120.722 73.326 1.00 58.60 314 ASP B CA 1
ATOM 6314 C C . ASP B 1 314 ? 118.709 120.344 72.402 1.00 58.60 314 ASP B C 1
ATOM 6315 O O . ASP B 1 314 ? 117.544 120.469 72.784 1.00 58.60 314 ASP B O 1
ATOM 6320 N N . PHE B 1 315 ? 119.024 119.883 71.193 1.00 59.73 315 PHE B N 1
ATOM 6321 C CA . PHE B 1 315 ? 117.985 119.450 70.273 1.00 59.73 315 PHE B CA 1
ATOM 6322 C C . PHE B 1 315 ? 117.410 118.102 70.668 1.00 59.73 315 PHE B C 1
ATOM 6323 O O . PHE B 1 315 ? 116.206 117.879 70.515 1.00 59.73 315 PHE B O 1
ATOM 6331 N N . LEU B 1 316 ? 118.242 117.191 71.172 1.00 58.84 316 LEU B N 1
ATOM 6332 C CA . LEU B 1 316 ? 117.740 115.881 71.561 1.00 58.84 316 LEU B CA 1
ATOM 6333 C C . LEU B 1 316 ? 116.945 115.937 72.850 1.00 58.84 316 LEU B C 1
ATOM 6334 O O . LEU B 1 316 ? 116.000 115.164 73.016 1.00 58.84 316 LEU B O 1
ATOM 6339 N N . LEU B 1 317 ? 117.296 116.833 73.766 1.00 59.38 317 LEU B N 1
ATOM 6340 C CA . LEU B 1 317 ? 116.500 116.992 74.972 1.00 59.38 317 LEU B CA 1
ATOM 6341 C C . LEU B 1 317 ? 115.220 117.770 74.730 1.00 59.38 317 LEU B C 1
ATOM 6342 O O . LEU B 1 317 ? 114.324 117.728 75.575 1.00 59.38 317 LEU B O 1
ATOM 6347 N N . ASP B 1 318 ? 115.116 118.483 73.612 1.00 65.71 318 ASP B N 1
ATOM 6348 C CA . ASP B 1 318 ? 113.854 119.064 73.177 1.00 65.71 318 ASP B CA 1
ATOM 6349 C C . ASP B 1 318 ? 112.907 117.990 72.666 1.00 65.71 318 ASP B C 1
ATOM 6350 O O . ASP B 1 318 ? 111.713 118.022 72.962 1.00 65.71 318 ASP B O 1
ATOM 6355 N N . LEU B 1 319 ? 113.429 117.033 71.899 1.00 61.86 319 LEU B N 1
ATOM 6356 C CA . LEU B 1 319 ? 112.597 115.946 71.400 1.00 61.86 319 LEU B CA 1
ATOM 6357 C C . LEU B 1 319 ? 112.193 114.990 72.509 1.00 61.86 319 LEU B C 1
ATOM 6358 O O . LEU B 1 319 ? 111.126 114.375 72.436 1.00 61.86 319 LEU B O 1
ATOM 6363 N N . ALA B 1 320 ? 113.025 114.853 73.540 1.00 63.75 320 ALA B N 1
ATOM 6364 C CA . ALA B 1 320 ? 112.713 113.963 74.649 1.00 63.75 320 ALA B CA 1
ATOM 6365 C C . ALA B 1 320 ? 111.585 114.495 75.515 1.00 63.75 320 ALA B C 1
ATOM 6366 O O . ALA B 1 320 ? 110.934 113.714 76.214 1.00 63.75 320 ALA B O 1
ATOM 6368 N N . ASN B 1 321 ? 111.344 115.801 75.490 1.00 70.51 321 ASN B N 1
ATOM 6369 C CA . ASN B 1 321 ? 110.181 116.375 76.148 1.00 70.51 321 ASN B CA 1
ATOM 6370 C C . ASN B 1 321 ? 108.970 116.439 75.233 1.00 70.51 321 ASN B C 1
ATOM 6371 O O . ASN B 1 321 ? 107.834 116.368 75.714 1.00 70.51 321 ASN B O 1
ATOM 6376 N N . GLY B 1 322 ? 109.186 116.562 73.930 1.00 77.88 322 GLY B N 1
ATOM 6377 C CA . GLY B 1 322 ? 108.098 116.758 73.000 1.00 77.88 322 GLY B CA 1
ATOM 6378 C C . GLY B 1 322 ? 107.796 118.230 72.846 1.00 77.88 322 GLY B C 1
ATOM 6379 O O . GLY B 1 322 ? 106.635 118.632 72.729 1.00 77.88 322 GLY B O 1
ATOM 6380 N N . VAL B 1 323 ? 108.846 119.048 72.861 1.00 82.22 323 VAL B N 1
ATOM 6381 C CA . VAL B 1 323 ? 108.713 120.495 72.753 1.00 82.22 323 VAL B CA 1
ATOM 6382 C C . VAL B 1 323 ? 109.482 120.986 71.537 1.00 82.22 323 VAL B C 1
ATOM 6383 O O . VAL B 1 323 ? 109.946 122.132 71.506 1.00 82.22 323 VAL B O 1
ATOM 6387 N N . CYS B 1 324 ? 109.623 120.129 70.527 1.00 90.05 324 CYS B N 1
ATOM 6388 C CA . CYS B 1 324 ? 110.316 120.540 69.314 1.00 90.05 324 CYS B CA 1
ATOM 6389 C C . CYS B 1 324 ? 109.478 121.551 68.537 1.00 90.05 324 CYS B C 1
ATOM 6390 O O . CYS B 1 324 ? 108.263 121.396 68.375 1.00 90.05 324 CYS B O 1
ATOM 6393 N N . GLN B 1 325 ? 110.126 122.636 68.144 1.00 90.67 325 GLN B N 1
ATOM 6394 C CA . GLN B 1 325 ? 109.503 123.667 67.331 1.00 90.67 325 GLN B CA 1
ATOM 6395 C C . GLN B 1 325 ? 109.367 123.222 65.879 1.00 90.67 325 GLN B C 1
ATOM 6396 O O . GLN B 1 325 ? 110.065 122.309 65.428 1.00 90.67 325 GLN B O 1
ATOM 6402 N N . THR B 1 326 ? 108.432 123.844 65.165 1.00 97.54 326 THR B N 1
ATOM 6403 C CA . THR B 1 326 ? 108.117 123.472 63.790 1.00 97.54 326 THR B CA 1
ATOM 6404 C C . THR B 1 326 ? 108.226 124.667 62.845 1.00 97.54 326 THR B C 1
ATOM 6405 O O . THR B 1 326 ? 107.727 125.753 63.138 1.00 97.54 326 THR B O 1
ATOM 6409 N N . VAL B 1 337 ? 105.133 115.049 70.036 1.00 82.02 337 VAL B N 1
ATOM 6410 C CA . VAL B 1 337 ? 105.939 114.342 69.052 1.00 82.02 337 VAL B CA 1
ATOM 6411 C C . VAL B 1 337 ? 106.729 113.247 69.737 1.00 82.02 337 VAL B C 1
ATOM 6412 O O . VAL B 1 337 ? 107.536 112.568 69.110 1.00 82.02 337 VAL B O 1
ATOM 6416 N N . ARG B 1 338 ? 106.487 113.088 71.038 1.00 79.58 338 ARG B N 1
ATOM 6417 C CA . ARG B 1 338 ? 107.219 112.091 71.807 1.00 79.58 338 ARG B CA 1
ATOM 6418 C C . ARG B 1 338 ? 106.761 110.684 71.454 1.00 79.58 338 ARG B C 1
ATOM 6419 O O . ARG B 1 338 ? 107.585 109.779 71.286 1.00 79.58 338 ARG B O 1
ATOM 6427 N N . GLN B 1 339 ? 105.449 110.484 71.317 1.00 80.77 339 GLN B N 1
ATOM 6428 C CA . GLN B 1 339 ? 104.937 109.170 70.948 1.00 80.77 339 GLN B CA 1
ATOM 6429 C C . GLN B 1 339 ? 105.195 108.873 69.474 1.00 80.77 339 GLN B C 1
ATOM 6430 O O . GLN B 1 339 ? 105.178 107.709 69.060 1.00 80.77 339 GLN B O 1
ATOM 6436 N N . THR B 1 340 ? 105.461 109.909 68.678 1.00 79.35 340 THR B N 1
ATOM 6437 C CA . THR B 1 340 ? 105.920 109.705 67.308 1.00 79.35 340 THR B CA 1
ATOM 6438 C C . THR B 1 340 ? 107.320 109.104 67.275 1.00 79.35 340 THR B C 1
ATOM 6439 O O . THR B 1 340 ? 107.621 108.263 66.421 1.00 79.35 340 THR B O 1
ATOM 6443 N N . LEU B 1 341 ? 108.185 109.510 68.206 1.00 74.66 341 LEU B N 1
ATOM 6444 C CA . LEU B 1 341 ? 109.571 109.058 68.183 1.00 74.66 341 LEU B CA 1
ATOM 6445 C C . LEU B 1 341 ? 109.738 107.722 68.894 1.00 74.66 341 LEU B C 1
ATOM 6446 O O . LEU B 1 341 ? 110.747 107.037 68.701 1.00 74.66 341 LEU B O 1
ATOM 6451 N N . VAL B 1 342 ? 108.765 107.341 69.724 1.00 75.99 342 VAL B N 1
ATOM 6452 C CA . VAL B 1 342 ? 108.812 106.046 70.401 1.00 75.99 342 VAL B CA 1
ATOM 6453 C C . VAL B 1 342 ? 108.616 104.919 69.395 1.00 75.99 342 VAL B C 1
ATOM 6454 O O . VAL B 1 342 ? 109.385 103.951 69.355 1.00 75.99 342 VAL B O 1
ATOM 6458 N N . THR B 1 343 ? 107.589 105.040 68.552 1.00 77.04 343 THR B N 1
ATOM 6459 C CA . THR B 1 343 ? 107.336 104.003 67.559 1.00 77.04 343 THR B CA 1
ATOM 6460 C C . THR B 1 343 ? 108.344 104.070 66.420 1.00 77.04 343 THR B C 1
ATOM 6461 O O . THR B 1 343 ? 108.608 103.060 65.757 1.00 77.04 343 THR B O 1
ATOM 6465 N N . ALA B 1 344 ? 108.914 105.251 66.173 1.00 75.78 344 ALA B N 1
ATOM 6466 C CA . ALA B 1 344 ? 109.937 105.385 65.141 1.00 75.78 344 ALA B CA 1
ATOM 6467 C C . ALA B 1 344 ? 111.226 104.689 65.554 1.00 75.78 344 ALA B C 1
ATOM 6468 O O . ALA B 1 344 ? 111.975 104.185 64.710 1.00 75.78 344 ALA B O 1
ATOM 6470 N N . TYR B 1 345 ? 111.502 104.657 66.858 1.00 74.77 345 TYR B N 1
ATOM 6471 C CA . TYR B 1 345 ? 112.644 103.902 67.358 1.00 74.77 345 TYR B CA 1
ATOM 6472 C C . TYR B 1 345 ? 112.374 102.407 67.292 1.00 74.77 345 TYR B C 1
ATOM 6473 O O . TYR B 1 345 ? 113.266 101.616 66.967 1.00 74.77 345 TYR B O 1
ATOM 6482 N N . ASP B 1 346 ? 111.134 102.004 67.567 1.00 79.28 346 ASP B N 1
ATOM 6483 C CA . ASP B 1 346 ? 110.764 100.596 67.638 1.00 79.28 346 ASP B CA 1
ATOM 6484 C C . ASP B 1 346 ? 110.475 100.005 66.264 1.00 79.28 346 ASP B C 1
ATOM 6485 O O . ASP B 1 346 ? 110.037 98.855 66.160 1.00 79.28 346 ASP B O 1
ATOM 6490 N N . THR B 1 347 ? 110.698 100.782 65.210 1.00 80.07 347 THR B N 1
ATOM 6491 C CA . THR B 1 347 ? 110.528 100.274 63.856 1.00 80.07 347 THR B CA 1
ATOM 6492 C C . THR B 1 347 ? 111.766 100.439 62.989 1.00 80.07 347 THR B C 1
ATOM 6493 O O . THR B 1 347 ? 111.761 99.948 61.858 1.00 80.07 347 THR B O 1
ATOM 6497 N N . LEU B 1 348 ? 112.818 101.105 63.463 1.00 80.01 348 LEU B N 1
ATOM 6498 C CA . LEU B 1 348 ? 114.010 101.315 62.650 1.00 80.01 348 LEU B CA 1
ATOM 6499 C C . LEU B 1 348 ? 115.262 100.804 63.350 1.00 80.01 348 LEU B C 1
ATOM 6500 O O . LEU B 1 348 ? 116.097 100.134 62.735 1.00 80.01 348 LEU B O 1
ATOM 6505 N N . LEU B 1 349 ? 115.389 101.107 64.640 1.00 76.37 349 LEU B N 1
ATOM 6506 C CA . LEU B 1 349 ? 116.604 100.856 65.406 1.00 76.37 349 LEU B CA 1
ATOM 6507 C C . LEU B 1 349 ? 116.464 99.738 66.428 1.00 76.37 349 LEU B C 1
ATOM 6508 O O . LEU B 1 349 ? 117.401 98.961 66.602 1.00 76.37 349 LEU B O 1
ATOM 6513 N N . ALA B 1 350 ? 115.334 99.655 67.124 1.00 79.41 350 ALA B N 1
ATOM 6514 C CA . ALA B 1 350 ? 115.187 98.674 68.198 1.00 79.41 350 ALA B CA 1
ATOM 6515 C C . ALA B 1 350 ? 115.227 97.207 67.761 1.00 79.41 350 ALA B C 1
ATOM 6516 O O . ALA B 1 350 ? 115.682 96.381 68.570 1.00 79.41 350 ALA B O 1
ATOM 6518 N N . PRO B 1 351 ? 114.763 96.791 66.539 1.00 83.61 351 PRO B N 1
ATOM 6519 C CA . PRO B 1 351 ? 115.138 95.451 66.061 1.00 83.61 351 PRO B CA 1
ATOM 6520 C C . PRO B 1 351 ? 116.637 95.244 65.944 1.00 83.61 351 PRO B C 1
ATOM 6521 O O . PRO B 1 351 ? 117.153 94.159 66.228 1.00 83.61 351 PRO B O 1
ATOM 6525 N N . GLN B 1 352 ? 117.341 96.289 65.512 1.00 85.29 352 GLN B N 1
ATOM 6526 C CA . GLN B 1 352 ? 118.755 96.161 65.188 1.00 85.29 352 GLN B CA 1
ATOM 6527 C C . GLN B 1 352 ? 119.598 96.035 66.452 1.00 85.29 352 GLN B C 1
ATOM 6528 O O . GLN B 1 352 ? 120.674 95.429 66.441 1.00 85.29 352 GLN B O 1
ATOM 6534 N N . VAL B 1 353 ? 119.125 96.629 67.549 1.00 84.18 353 VAL B N 1
ATOM 6535 C CA . VAL B 1 353 ? 119.734 96.485 68.866 1.00 84.18 353 VAL B CA 1
ATOM 6536 C C . VAL B 1 353 ? 119.480 95.082 69.398 1.00 84.18 353 VAL B C 1
ATOM 6537 O O . VAL B 1 353 ? 120.360 94.474 70.016 1.00 84.18 353 VAL B O 1
ATOM 6541 N N . LYS B 1 354 ? 118.274 94.558 69.158 1.00 86.98 354 LYS B N 1
ATOM 6542 C CA . LYS B 1 354 ? 117.871 93.296 69.774 1.00 86.98 354 LYS B CA 1
ATOM 6543 C C . LYS B 1 354 ? 118.626 92.115 69.173 1.00 86.98 354 LYS B C 1
ATOM 6544 O O . LYS B 1 354 ? 118.902 91.130 69.868 1.00 86.98 354 LYS B O 1
ATOM 6550 N N . THR B 1 355 ? 119.000 92.206 67.896 1.00 90.76 355 THR B N 1
ATOM 6551 C CA . THR B 1 355 ? 119.846 91.174 67.309 1.00 90.76 355 THR B CA 1
ATOM 6552 C C . THR B 1 355 ? 121.262 91.254 67.862 1.00 90.76 355 THR B C 1
ATOM 6553 O O . THR B 1 355 ? 121.948 90.237 67.988 1.00 90.76 355 THR B O 1
ATOM 6557 N N . CYS B 1 356 ? 121.709 92.461 68.218 1.00 90.03 356 CYS B N 1
ATOM 6558 C CA . CYS B 1 356 ? 123.045 92.628 68.782 1.00 90.03 356 CYS B CA 1
ATOM 6559 C C . CYS B 1 356 ? 123.141 92.010 70.172 1.00 90.03 356 CYS B C 1
ATOM 6560 O O . CYS B 1 356 ? 124.222 91.624 70.617 1.00 90.03 356 CYS B O 1
ATOM 6563 N N . ILE B 1 357 ? 122.011 91.908 70.873 1.00 87.64 357 ILE B N 1
ATOM 6564 C CA . ILE B 1 357 ? 121.984 91.164 72.129 1.00 87.64 357 ILE B CA 1
ATOM 6565 C C . ILE B 1 357 ? 122.170 89.677 71.872 1.00 87.64 357 ILE B C 1
ATOM 6566 O O . ILE B 1 357 ? 122.813 88.972 72.661 1.00 87.64 357 ILE B O 1
ATOM 6571 N N . GLU B 1 358 ? 121.640 89.181 70.755 1.00 95.67 358 GLU B N 1
ATOM 6572 C CA . GLU B 1 358 ? 121.628 87.757 70.445 1.00 95.67 358 GLU B CA 1
ATOM 6573 C C . GLU B 1 358 ? 122.873 87.296 69.697 1.00 95.67 358 GLU B C 1
ATOM 6574 O O . GLU B 1 358 ? 123.355 86.185 69.933 1.00 95.67 358 GLU B O 1
ATOM 6580 N N . VAL B 1 359 ? 123.400 88.123 68.793 1.00 97.98 359 VAL B N 1
ATOM 6581 C CA . VAL B 1 359 ? 124.592 87.784 68.022 1.00 97.98 359 VAL B CA 1
ATOM 6582 C C . VAL B 1 359 ? 125.806 87.812 68.941 1.00 97.98 359 VAL B C 1
ATOM 6583 O O . VAL B 1 359 ? 126.664 86.923 68.876 1.00 97.98 359 VAL B O 1
ATOM 6587 N N . SER B 1 360 ? 125.874 88.808 69.826 1.00 96.35 360 SER B N 1
ATOM 6588 C CA . SER B 1 360 ? 126.965 88.915 70.787 1.00 96.35 360 SER B CA 1
ATOM 6589 C C . SER B 1 360 ? 126.829 87.788 71.802 1.00 96.35 360 SER B C 1
ATOM 6590 O O . SER B 1 360 ? 125.907 87.781 72.623 1.00 96.35 360 SER B O 1
ATOM 6593 N N . HIS B 1 361 ? 127.755 86.845 71.729 1.00 102.75 361 HIS B N 1
ATOM 6594 C CA . HIS B 1 361 ? 127.778 85.657 72.571 1.00 102.75 361 HIS B CA 1
ATOM 6595 C C . HIS B 1 361 ? 129.218 85.406 73.003 1.00 102.75 361 HIS B C 1
ATOM 6596 O O . HIS B 1 361 ? 130.144 85.533 72.196 1.00 102.75 361 HIS B O 1
ATOM 6603 N N . PHE B 1 362 ? 129.404 85.095 74.278 1.00 100.31 362 PHE B N 1
ATOM 6604 C CA . PHE B 1 362 ? 130.722 85.145 74.894 1.00 100.31 362 PHE B CA 1
ATOM 6605 C C . PHE B 1 362 ? 131.293 83.751 75.124 1.00 100.31 362 PHE B C 1
ATOM 6606 O O . PHE B 1 362 ? 131.229 82.891 74.246 1.00 100.31 362 PHE B O 1
ATOM 6614 N N . GLY B 1 377 ? 142.444 81.697 105.102 1.00 80.34 377 GLY B N 1
ATOM 6615 C CA . GLY B 1 377 ? 143.247 81.403 106.274 1.00 80.34 377 GLY B CA 1
ATOM 6616 C C . GLY B 1 377 ? 142.421 80.948 107.459 1.00 80.34 377 GLY B C 1
ATOM 6617 O O . GLY B 1 377 ? 141.206 80.804 107.353 1.00 80.34 377 GLY B O 1
ATOM 6618 N N . GLY B 1 378 ? 143.081 80.734 108.594 1.00 82.24 378 GLY B N 1
ATOM 6619 C CA . GLY B 1 378 ? 142.428 80.208 109.774 1.00 82.24 378 GLY B CA 1
ATOM 6620 C C . GLY B 1 378 ? 141.712 81.267 110.589 1.00 82.24 378 GLY B C 1
ATOM 6621 O O . GLY B 1 378 ? 141.363 82.345 110.101 1.00 82.24 378 GLY B O 1
ATOM 6622 N N . ILE B 1 379 ? 141.487 80.939 111.864 1.00 79.40 379 ILE B N 1
ATOM 6623 C CA . ILE B 1 379 ? 140.829 81.872 112.770 1.00 79.40 379 ILE B CA 1
ATOM 6624 C C . ILE B 1 379 ? 141.780 82.988 113.193 1.00 79.40 379 ILE B C 1
ATOM 6625 O O . ILE B 1 379 ? 141.330 84.063 113.604 1.00 79.40 379 ILE B O 1
ATOM 6630 N N . THR B 1 380 ? 143.089 82.781 113.070 1.00 77.92 380 THR B N 1
ATOM 6631 C CA . THR B 1 380 ? 144.034 83.846 113.364 1.00 77.92 380 THR B CA 1
ATOM 6632 C C . THR B 1 380 ? 144.084 84.896 112.265 1.00 77.92 380 THR B C 1
ATOM 6633 O O . THR B 1 380 ? 144.499 86.029 112.528 1.00 77.92 380 THR B O 1
ATOM 6637 N N . THR B 1 381 ? 143.669 84.551 111.046 1.00 73.71 381 THR B N 1
ATOM 6638 C CA . THR B 1 381 ? 143.728 85.512 109.953 1.00 73.71 381 THR B CA 1
ATOM 6639 C C . THR B 1 381 ? 142.549 86.470 109.968 1.00 73.71 381 THR B C 1
ATOM 6640 O O . THR B 1 381 ? 142.707 87.636 109.593 1.00 73.71 381 THR B O 1
ATOM 6644 N N . CYS B 1 382 ? 141.370 86.011 110.381 1.00 69.63 382 CYS B N 1
ATOM 6645 C CA . CYS B 1 382 ? 140.227 86.905 110.492 1.00 69.63 382 CYS B CA 1
ATOM 6646 C C . CYS B 1 382 ? 140.253 87.742 111.762 1.00 69.63 382 CYS B C 1
ATOM 6647 O O . CYS B 1 382 ? 139.476 88.693 111.871 1.00 69.63 382 CYS B O 1
ATOM 6650 N N . ILE B 1 383 ? 141.115 87.411 112.721 1.00 59.43 383 ILE B N 1
ATOM 6651 C CA . ILE B 1 383 ? 141.318 88.288 113.867 1.00 59.43 383 ILE B CA 1
ATOM 6652 C C . ILE B 1 383 ? 142.312 89.384 113.522 1.00 59.43 383 ILE B C 1
ATOM 6653 O O . ILE B 1 383 ? 142.084 90.560 113.826 1.00 59.43 383 ILE B O 1
ATOM 6658 N N . ALA B 1 384 ? 143.408 89.028 112.847 1.00 52.66 384 ALA B N 1
ATOM 6659 C CA . ALA B 1 384 ? 144.397 90.016 112.434 1.00 52.66 384 ALA B CA 1
ATOM 6660 C C . ALA B 1 384 ? 143.895 90.907 111.309 1.00 52.66 384 ALA B C 1
ATOM 6661 O O . ALA B 1 384 ? 144.444 91.990 111.103 1.00 52.66 384 ALA B O 1
ATOM 6663 N N . THR B 1 385 ? 142.879 90.470 110.567 1.00 49.30 385 THR B N 1
ATOM 6664 C CA . THR B 1 385 ? 142.238 91.342 109.593 1.00 49.30 385 THR B CA 1
ATOM 6665 C C . THR B 1 385 ? 141.406 92.405 110.291 1.00 49.30 385 THR B C 1
ATOM 6666 O O . THR B 1 385 ? 141.336 93.550 109.831 1.00 49.30 385 THR B O 1
ATOM 6670 N N . TRP B 1 386 ? 140.789 92.048 111.419 1.00 35.99 386 TRP B N 1
ATOM 6671 C CA . TRP B 1 386 ? 140.028 93.017 112.194 1.00 35.99 386 TRP B CA 1
ATOM 6672 C C . TRP B 1 386 ? 140.943 94.027 112.866 1.00 35.99 386 TRP B C 1
ATOM 6673 O O . TRP B 1 386 ? 140.615 95.214 112.932 1.00 35.99 386 TRP B O 1
ATOM 6684 N N . PHE B 1 387 ? 142.094 93.585 113.369 1.00 40.33 387 PHE B N 1
ATOM 6685 C CA . PHE B 1 387 ? 142.996 94.521 114.023 1.00 40.33 387 PHE B CA 1
ATOM 6686 C C . PHE B 1 387 ? 143.771 95.371 113.029 1.00 40.33 387 PHE B C 1
ATOM 6687 O O . PHE B 1 387 ? 144.248 96.448 113.397 1.00 40.33 387 PHE B O 1
ATOM 6695 N N . SER B 1 388 ? 143.897 94.919 111.783 1.00 36.61 388 SER B N 1
ATOM 6696 C CA . SER B 1 388 ? 144.459 95.755 110.733 1.00 36.61 388 SER B CA 1
ATOM 6697 C C . SER B 1 388 ? 143.470 96.820 110.292 1.00 36.61 388 SER B C 1
ATOM 6698 O O . SER B 1 388 ? 143.860 97.954 110.020 1.00 36.61 388 SER B O 1
ATOM 6701 N N . GLN B 1 389 ? 142.188 96.470 110.207 1.00 33.32 389 GLN B N 1
ATOM 6702 C CA . GLN B 1 389 ? 141.166 97.452 109.870 1.00 33.32 389 GLN B CA 1
ATOM 6703 C C . GLN B 1 389 ? 140.956 98.448 110.990 1.00 33.32 389 GLN B C 1
ATOM 6704 O O . GLN B 1 389 ? 140.565 99.584 110.731 1.00 33.32 389 GLN B O 1
ATOM 6710 N N . LEU B 1 390 ? 141.182 98.038 112.234 1.00 30.44 390 LEU B N 1
ATOM 6711 C CA . LEU B 1 390 ? 141.013 98.950 113.354 1.00 30.44 390 LEU B CA 1
ATOM 6712 C C . LEU B 1 390 ? 142.156 99.947 113.421 1.00 30.44 390 LEU B C 1
ATOM 6713 O O . LEU B 1 390 ? 141.937 101.122 113.717 1.00 30.44 390 LEU B O 1
ATOM 6718 N N . CYS B 1 391 ? 143.375 99.508 113.116 1.00 29.70 391 CYS B N 1
ATOM 6719 C CA . CYS B 1 391 ? 144.531 100.387 113.237 1.00 29.70 391 CYS B CA 1
ATOM 6720 C C . CYS B 1 391 ? 144.571 101.445 112.144 1.00 29.70 391 CYS B C 1
ATOM 6721 O O . CYS B 1 391 ? 145.053 102.552 112.385 1.00 29.70 391 CYS B O 1
ATOM 6724 N N . ILE B 1 392 ? 144.070 101.138 110.951 1.00 27.30 392 ILE B N 1
ATOM 6725 C CA . ILE B 1 392 ? 144.003 102.131 109.885 1.00 27.30 392 ILE B CA 1
ATOM 6726 C C . ILE B 1 392 ? 142.832 103.073 110.106 1.00 27.30 392 ILE B C 1
ATOM 6727 O O . ILE B 1 392 ? 142.926 104.271 109.831 1.00 27.30 392 ILE B O 1
ATOM 6732 N N . LEU B 1 393 ? 141.716 102.558 110.620 1.00 25.91 393 LEU B N 1
ATOM 6733 C CA . LEU B 1 393 ? 140.573 103.413 110.909 1.00 25.91 393 LEU B CA 1
ATOM 6734 C C . LEU B 1 393 ? 140.839 104.323 112.094 1.00 25.91 393 LEU B C 1
ATOM 6735 O O . LEU B 1 393 ? 140.312 105.434 112.143 1.00 25.91 393 LEU B O 1
ATOM 6740 N N . LEU B 1 394 ? 141.643 103.871 113.053 1.00 26.63 394 LEU B N 1
ATOM 6741 C CA . LEU B 1 394 ? 142.011 104.710 114.185 1.00 26.63 394 LEU B CA 1
ATOM 6742 C C . LEU B 1 394 ? 142.998 105.786 113.771 1.00 26.63 394 LEU B C 1
ATOM 6743 O O . LEU B 1 394 ? 142.911 106.923 114.233 1.00 26.63 394 LEU B O 1
ATOM 6748 N N . HIS B 1 395 ? 143.938 105.444 112.895 1.00 27.24 395 HIS B N 1
ATOM 6749 C CA . HIS B 1 395 ? 144.931 106.401 112.429 1.00 27.24 395 HIS B CA 1
ATOM 6750 C C . HIS B 1 395 ? 144.315 107.461 111.527 1.00 27.24 395 HIS B C 1
ATOM 6751 O O . HIS B 1 395 ? 144.758 108.609 111.536 1.00 27.24 395 HIS B O 1
ATOM 6758 N N . ARG B 1 396 ? 143.287 107.106 110.761 1.00 29.30 396 ARG B N 1
ATOM 6759 C CA . ARG B 1 396 ? 142.580 108.085 109.945 1.00 29.30 396 ARG B CA 1
ATOM 6760 C C . ARG B 1 396 ? 141.705 108.989 110.799 1.00 29.30 396 ARG B C 1
ATOM 6761 O O . ARG B 1 396 ? 141.585 110.187 110.529 1.00 29.30 396 ARG B O 1
ATOM 6769 N N . LEU B 1 397 ? 141.091 108.428 111.836 1.00 28.24 397 LEU B N 1
ATOM 6770 C CA . LEU B 1 397 ? 140.201 109.183 112.705 1.00 28.24 397 LEU B CA 1
ATOM 6771 C C . LEU B 1 397 ? 140.956 110.174 113.573 1.00 28.24 397 LEU B C 1
ATOM 6772 O O . LEU B 1 397 ? 140.399 111.205 113.950 1.00 28.24 397 LEU B O 1
ATOM 6777 N N . LEU B 1 398 ? 142.210 109.886 113.914 1.00 30.66 398 LEU B N 1
ATOM 6778 C CA . LEU B 1 398 ? 142.953 110.809 114.761 1.00 30.66 398 LEU B CA 1
ATOM 6779 C C . LEU B 1 398 ? 143.409 112.038 113.991 1.00 30.66 398 LEU B C 1
ATOM 6780 O O . LEU B 1 398 ? 143.502 113.120 114.570 1.00 30.66 398 LEU B O 1
ATOM 6785 N N . LYS B 1 399 ? 143.691 111.905 112.695 1.00 32.72 399 LYS B N 1
ATOM 6786 C CA . LYS B 1 399 ? 144.077 113.064 111.901 1.00 32.72 399 LYS B CA 1
ATOM 6787 C C . LYS B 1 399 ? 142.893 113.942 111.553 1.00 32.72 399 LYS B C 1
ATOM 6788 O O . LYS B 1 399 ? 143.083 115.098 111.171 1.00 32.72 399 LYS B O 1
ATOM 6794 N N . GLU B 1 400 ? 141.683 113.418 111.666 1.00 36.55 400 GLU B N 1
ATOM 6795 C CA . GLU B 1 400 ? 140.475 114.128 111.287 1.00 36.55 400 GLU B CA 1
ATOM 6796 C C . GLU B 1 400 ? 139.728 114.672 112.495 1.00 36.55 400 GLU B C 1
ATOM 6797 O O . GLU B 1 400 ? 139.325 115.835 112.502 1.00 36.55 400 GLU B O 1
ATOM 6803 N N . ARG B 1 401 ? 139.555 113.857 113.532 1.00 38.92 401 ARG B N 1
ATOM 6804 C CA . ARG B 1 401 ? 138.782 114.242 114.703 1.00 38.92 401 ARG B CA 1
ATOM 6805 C C . ARG B 1 401 ? 139.635 114.861 115.793 1.00 38.92 401 ARG B C 1
ATOM 6806 O O . ARG B 1 401 ? 139.262 114.803 116.967 1.00 38.92 401 ARG B O 1
ATOM 6814 N N . ARG B 1 402 ? 140.777 115.440 115.446 1.00 39.01 402 ARG B N 1
ATOM 6815 C CA . ARG B 1 402 ? 141.547 116.237 116.384 1.00 39.01 402 ARG B CA 1
ATOM 6816 C C . ARG B 1 402 ? 141.348 117.725 116.175 1.00 39.01 402 ARG B C 1
ATOM 6817 O O . ARG B 1 402 ? 141.798 118.515 117.004 1.00 39.01 402 ARG B O 1
ATOM 6825 N N . HIS B 1 403 ? 140.714 118.123 115.076 1.00 40.03 403 HIS B N 1
ATOM 6826 C CA . HIS B 1 403 ? 140.255 119.493 114.906 1.00 40.03 403 HIS B CA 1
ATOM 6827 C C . HIS B 1 403 ? 138.917 119.728 115.582 1.00 40.03 403 HIS B C 1
ATOM 6828 O O . HIS B 1 403 ? 138.487 120.878 115.696 1.00 40.03 403 HIS B O 1
ATOM 6835 N N . GLU B 1 404 ? 138.252 118.663 116.011 1.00 39.60 404 GLU B N 1
ATOM 6836 C CA . GLU B 1 404 ? 137.040 118.740 116.808 1.00 39.60 404 GLU B CA 1
ATOM 6837 C C . GLU B 1 404 ? 137.356 118.782 118.292 1.00 39.60 404 GLU B C 1
ATOM 6838 O O . GLU B 1 404 ? 136.829 119.632 119.012 1.00 39.60 404 GLU B O 1
ATOM 6844 N N . SER B 1 405 ? 138.223 117.879 118.756 1.00 36.31 405 SER B N 1
ATOM 6845 C CA . SER B 1 405 ? 138.550 117.798 120.175 1.00 36.31 405 SER B CA 1
ATOM 6846 C C . SER B 1 405 ? 139.365 118.996 120.632 1.00 36.31 405 SER B C 1
ATOM 6847 O O . SER B 1 405 ? 139.170 119.501 121.740 1.00 36.31 405 SER B O 1
ATOM 6850 N N . PHE B 1 406 ? 140.284 119.456 119.798 1.00 33.53 406 PHE B N 1
ATOM 6851 C CA . PHE B 1 406 ? 141.189 120.543 120.133 1.00 33.53 406 PHE B CA 1
ATOM 6852 C C . PHE B 1 406 ? 140.861 121.779 119.315 1.00 33.53 406 PHE B C 1
ATOM 6853 O O . PHE B 1 406 ? 141.745 122.482 118.829 1.00 33.53 406 PHE B O 1
ATOM 6861 N N . ASP B 1 407 ? 139.567 122.016 119.135 1.00 33.04 407 ASP B N 1
ATOM 6862 C CA . ASP B 1 407 ? 139.083 123.281 118.619 1.00 33.04 407 ASP B CA 1
ATOM 6863 C C . ASP B 1 407 ? 139.460 124.389 119.587 1.00 33.04 407 ASP B C 1
ATOM 6864 O O . ASP B 1 407 ? 139.401 124.210 120.803 1.00 33.04 407 ASP B O 1
ATOM 6869 N N . LEU B 1 408 ? 139.860 125.537 119.044 1.00 30.18 408 LEU B N 1
ATOM 6870 C CA . LEU B 1 408 ? 140.359 126.617 119.881 1.00 30.18 408 LEU B CA 1
ATOM 6871 C C . LEU B 1 408 ? 139.265 127.286 120.698 1.00 30.18 408 LEU B C 1
ATOM 6872 O O . LEU B 1 408 ? 139.573 127.967 121.676 1.00 30.18 408 LEU B O 1
ATOM 6877 N N . LEU B 1 409 ? 138.005 127.127 120.315 1.00 29.41 409 LEU B N 1
ATOM 6878 C CA . LEU B 1 409 ? 136.889 127.568 121.133 1.00 29.41 409 LEU B CA 1
ATOM 6879 C C . LEU B 1 409 ? 136.496 126.546 122.183 1.00 29.41 409 LEU B C 1
ATOM 6880 O O . LEU B 1 409 ? 135.710 126.867 123.074 1.00 29.41 409 LEU B O 1
ATOM 6885 N N . ARG B 1 410 ? 136.999 125.322 122.081 1.00 30.52 410 ARG B N 1
ATOM 6886 C CA . ARG B 1 410 ? 136.798 124.308 123.102 1.00 30.52 410 ARG B CA 1
ATOM 6887 C C . ARG B 1 410 ? 137.902 124.324 124.139 1.00 30.52 410 ARG B C 1
ATOM 6888 O O . ARG B 1 410 ? 137.654 124.002 125.301 1.00 30.52 410 ARG B O 1
ATOM 6896 N N . ILE B 1 411 ? 139.114 124.696 123.741 1.00 26.46 411 ILE B N 1
ATOM 6897 C CA . ILE B 1 411 ? 140.200 124.864 124.694 1.00 26.46 411 ILE B CA 1
ATOM 6898 C C . ILE B 1 411 ? 139.952 126.083 125.566 1.00 26.46 411 ILE B C 1
ATOM 6899 O O . ILE B 1 411 ? 140.198 126.054 126.775 1.00 26.46 411 ILE B O 1
ATOM 6904 N N . PHE B 1 412 ? 139.425 127.159 124.977 1.00 25.29 412 PHE B N 1
ATOM 6905 C CA . PHE B 1 412 ? 139.153 128.388 125.717 1.00 25.29 412 PHE B CA 1
ATOM 6906 C C . PHE B 1 412 ? 138.041 128.201 126.738 1.00 25.29 412 PHE B C 1
ATOM 6907 O O . PHE B 1 412 ? 138.048 128.849 127.784 1.00 25.29 412 PHE B O 1
ATOM 6915 N N . GLN B 1 413 ? 137.105 127.300 126.470 1.00 26.38 413 GLN B N 1
ATOM 6916 C CA . GLN B 1 413 ? 136.027 127.026 127.409 1.00 26.38 413 GLN B CA 1
ATOM 6917 C C . GLN B 1 413 ? 136.516 126.273 128.637 1.00 26.38 413 GLN B C 1
ATOM 6918 O O . GLN B 1 413 ? 135.939 126.413 129.716 1.00 26.38 413 GLN B O 1
ATOM 6924 N N . VAL B 1 414 ? 137.563 125.468 128.488 1.00 21.81 414 VAL B N 1
ATOM 6925 C CA . VAL B 1 414 ? 138.152 124.735 129.600 1.00 21.81 414 VAL B CA 1
ATOM 6926 C C . VAL B 1 414 ? 139.221 125.563 130.309 1.00 21.81 414 VAL B C 1
ATOM 6927 O O . VAL B 1 414 ? 139.370 125.464 131.528 1.00 21.81 414 VAL B O 1
ATOM 6931 N N . VAL B 1 415 ? 139.956 126.393 129.569 1.00 21.12 415 VAL B N 1
ATOM 6932 C CA . VAL B 1 415 ? 140.933 127.292 130.174 1.00 21.12 415 VAL B CA 1
ATOM 6933 C C . VAL B 1 415 ? 140.236 128.334 131.036 1.00 21.12 415 VAL B C 1
ATOM 6934 O O . VAL B 1 415 ? 140.677 128.630 132.150 1.00 21.12 415 VAL B O 1
ATOM 6938 N N . ALA B 1 416 ? 139.116 128.878 130.560 1.00 19.36 416 ALA B N 1
ATOM 6939 C CA . ALA B 1 416 ? 138.388 129.869 131.341 1.00 19.36 416 ALA B CA 1
ATOM 6940 C C . ALA B 1 416 ? 137.696 129.253 132.542 1.00 19.36 416 ALA B C 1
ATOM 6941 O O . ALA B 1 416 ? 137.558 129.912 133.572 1.00 19.36 416 ALA B O 1
ATOM 6943 N N . ALA B 1 417 ? 137.259 128.001 132.440 1.00 20.46 417 ALA B N 1
ATOM 6944 C CA . ALA B 1 417 ? 136.677 127.344 133.600 1.00 20.46 417 ALA B CA 1
ATOM 6945 C C . ALA B 1 417 ? 137.733 126.970 134.625 1.00 20.46 417 ALA B C 1
ATOM 6946 O O . ALA B 1 417 ? 137.426 126.900 135.810 1.00 20.46 417 ALA B O 1
ATOM 6948 N N . SER B 1 418 ? 138.971 126.726 134.199 1.00 21.06 418 SER B N 1
ATOM 6949 C CA . SER B 1 418 ? 140.046 126.447 135.144 1.00 21.06 418 SER B CA 1
ATOM 6950 C C . SER B 1 418 ? 140.431 127.688 135.926 1.00 21.06 418 SER B C 1
ATOM 6951 O O . SER B 1 418 ? 140.772 127.604 137.107 1.00 21.06 418 SER B O 1
ATOM 6954 N N . ILE B 1 419 ? 140.423 128.844 135.272 1.00 20.79 419 ILE B N 1
ATOM 6955 C CA . ILE B 1 419 ? 140.796 130.085 135.932 1.00 20.79 419 ILE B CA 1
ATOM 6956 C C . ILE B 1 419 ? 139.685 130.557 136.856 1.00 20.79 419 ILE B C 1
ATOM 6957 O O . ILE B 1 419 ? 139.947 131.044 137.954 1.00 20.79 419 ILE B O 1
ATOM 6962 N N . LEU B 1 420 ? 138.428 130.377 136.457 1.00 20.97 420 LEU B N 1
ATOM 6963 C CA . LEU B 1 420 ? 137.318 130.777 137.313 1.00 20.97 420 LEU B CA 1
ATOM 6964 C C . LEU B 1 420 ? 137.166 129.853 138.512 1.00 20.97 420 LEU B C 1
ATOM 6965 O O . LEU B 1 420 ? 136.802 130.301 139.600 1.00 20.97 420 LEU B O 1
ATOM 6970 N N . CYS B 1 421 ? 137.425 128.562 138.334 1.00 22.78 421 CYS B N 1
ATOM 6971 C CA . CYS B 1 421 ? 137.383 127.628 139.451 1.00 22.78 421 CYS B CA 1
ATOM 6972 C C . CYS B 1 421 ? 138.566 127.817 140.383 1.00 22.78 421 CYS B C 1
ATOM 6973 O O . CYS B 1 421 ? 138.436 127.620 141.589 1.00 22.78 421 CYS B O 1
ATOM 6976 N N . GLY B 1 422 ? 139.717 128.195 139.853 1.00 19.99 422 GLY B N 1
ATOM 6977 C CA . GLY B 1 422 ? 140.872 128.417 140.689 1.00 19.99 422 GLY B CA 1
ATOM 6978 C C . GLY B 1 422 ? 140.945 129.774 141.329 1.00 19.99 422 GLY B C 1
ATOM 6979 O O . GLY B 1 422 ? 141.768 129.975 142.221 1.00 19.99 422 GLY B O 1
ATOM 6980 N N . LEU B 1 423 ? 140.118 130.715 140.887 1.00 21.47 423 LEU B N 1
ATOM 6981 C CA . LEU B 1 423 ? 140.056 132.028 141.510 1.00 21.47 423 LEU B CA 1
ATOM 6982 C C . LEU B 1 423 ? 138.956 132.119 142.550 1.00 21.47 423 LEU B C 1
ATOM 6983 O O . LEU B 1 423 ? 139.131 132.793 143.561 1.00 21.47 423 LEU B O 1
ATOM 6988 N N . MET B 1 424 ? 137.822 131.460 142.331 1.00 25.31 424 MET B N 1
ATOM 6989 C CA . MET B 1 424 ? 136.729 131.509 143.290 1.00 25.31 424 MET B CA 1
ATOM 6990 C C . MET B 1 424 ? 136.984 130.652 144.515 1.00 25.31 424 MET B C 1
ATOM 6991 O O . MET B 1 424 ? 136.392 130.906 145.564 1.00 25.31 424 MET B O 1
ATOM 6996 N N . TRP B 1 425 ? 137.839 129.650 144.407 1.00 17.58 425 TRP B N 1
ATOM 6997 C CA . TRP B 1 425 ? 138.193 128.775 145.511 1.00 17.58 425 TRP B CA 1
ATOM 6998 C C . TRP B 1 425 ? 139.687 128.811 145.767 1.00 17.58 425 TRP B C 1
ATOM 6999 O O . TRP B 1 425 ? 140.286 127.808 146.115 1.00 17.58 425 TRP B O 1
ATOM 7010 N N . TRP B 1 426 ? 140.297 129.975 145.600 1.00 19.29 426 TRP B N 1
ATOM 7011 C CA . TRP B 1 426 ? 141.740 130.121 145.703 1.00 19.29 426 TRP B CA 1
ATOM 7012 C C . TRP B 1 426 ? 142.199 129.952 147.139 1.00 19.29 426 TRP B C 1
ATOM 7013 O O . TRP B 1 426 ? 141.729 130.665 148.026 1.00 19.29 426 TRP B O 1
ATOM 7024 N N . HIS B 1 427 ? 143.148 129.032 147.344 1.00 23.53 427 HIS B N 1
ATOM 7025 C CA . HIS B 1 427 ? 143.687 128.652 148.655 1.00 23.53 427 HIS B CA 1
ATOM 7026 C C . HIS B 1 427 ? 142.585 128.302 149.640 1.00 23.53 427 HIS B C 1
ATOM 7027 O O . HIS B 1 427 ? 142.592 128.741 150.787 1.00 23.53 427 HIS B O 1
ATOM 7034 N N . SER B 1 428 ? 141.639 127.496 149.178 1.00 25.32 428 SER B N 1
ATOM 7035 C CA . SER B 1 428 ? 140.427 127.209 149.919 1.00 25.32 428 SER B CA 1
ATOM 7036 C C . SER B 1 428 ? 140.732 126.370 151.150 1.00 25.32 428 SER B C 1
ATOM 7037 O O . SER B 1 428 ? 141.716 125.635 151.200 1.00 25.32 428 SER B O 1
ATOM 7040 N N . ASP B 1 429 ? 139.887 126.503 152.158 1.00 38.91 429 ASP B N 1
ATOM 7041 C CA . ASP B 1 429 ? 140.052 125.795 153.415 1.00 38.91 429 ASP B CA 1
ATOM 7042 C C . ASP B 1 429 ? 139.222 124.522 153.402 1.00 38.91 429 ASP B C 1
ATOM 7043 O O . ASP B 1 429 ? 138.056 124.537 153.005 1.00 38.91 429 ASP B O 1
ATOM 7048 N N . TYR B 1 430 ? 139.822 123.420 153.842 1.00 46.99 430 TYR B N 1
ATOM 7049 C CA . TYR B 1 430 ? 139.077 122.172 153.896 1.00 46.99 430 TYR B CA 1
ATOM 7050 C C . TYR B 1 430 ? 138.124 122.108 155.072 1.00 46.99 430 TYR B C 1
ATOM 7051 O O . TYR B 1 430 ? 137.260 121.230 155.091 1.00 46.99 430 TYR B O 1
ATOM 7060 N N . ARG B 1 431 ? 138.265 123.001 156.049 1.00 48.58 431 ARG B N 1
ATOM 7061 C CA . ARG B 1 431 ? 137.325 123.075 157.153 1.00 48.58 431 ARG B CA 1
ATOM 7062 C C . ARG B 1 431 ? 136.021 123.753 156.764 1.00 48.58 431 ARG B C 1
ATOM 7063 O O . ARG B 1 431 ? 135.002 123.511 157.410 1.00 48.58 431 ARG B O 1
ATOM 7071 N N . ASP B 1 432 ? 136.027 124.600 155.740 1.00 42.86 432 ASP B N 1
ATOM 7072 C CA . ASP B 1 432 ? 134.789 125.096 155.149 1.00 42.86 432 ASP B CA 1
ATOM 7073 C C . ASP B 1 432 ? 134.234 123.976 154.294 1.00 42.86 432 ASP B C 1
ATOM 7074 O O . ASP B 1 432 ? 134.572 123.846 153.120 1.00 42.86 432 ASP B O 1
ATOM 7079 N N . VAL B 1 433 ? 133.375 123.152 154.895 1.00 39.36 433 VAL B N 1
ATOM 7080 C CA . VAL B 1 433 ? 132.905 121.947 154.226 1.00 39.36 433 VAL B CA 1
ATOM 7081 C C . VAL B 1 433 ? 131.948 122.296 153.110 1.00 39.36 433 VAL B C 1
ATOM 7082 O O . VAL B 1 433 ? 131.974 121.670 152.055 1.00 39.36 433 VAL B O 1
ATOM 7086 N N . HIS B 1 434 ? 131.101 123.298 153.315 1.00 39.86 434 HIS B N 1
ATOM 7087 C CA . HIS B 1 434 ? 130.052 123.601 152.354 1.00 39.86 434 HIS B CA 1
ATOM 7088 C C . HIS B 1 434 ? 130.610 124.234 151.090 1.00 39.86 434 HIS B C 1
ATOM 7089 O O . HIS B 1 434 ? 129.990 124.143 150.029 1.00 39.86 434 HIS B O 1
ATOM 7096 N N . ASP B 1 435 ? 131.779 124.861 151.177 1.00 34.19 435 ASP B N 1
ATOM 7097 C CA . ASP B 1 435 ? 132.432 125.401 149.994 1.00 34.19 435 ASP B CA 1
ATOM 7098 C C . ASP B 1 435 ? 133.195 124.340 149.227 1.00 34.19 435 ASP B C 1
ATOM 7099 O O . ASP B 1 435 ? 133.313 124.441 148.007 1.00 34.19 435 ASP B O 1
ATOM 7104 N N . ARG B 1 436 ? 133.740 123.342 149.921 1.00 29.69 436 ARG B N 1
ATOM 7105 C CA . ARG B 1 436 ? 134.435 122.255 149.247 1.00 29.69 436 ARG B CA 1
ATOM 7106 C C . ARG B 1 436 ? 133.468 121.376 148.487 1.00 29.69 436 ARG B C 1
ATOM 7107 O O . ARG B 1 436 ? 133.786 120.895 147.400 1.00 29.69 436 ARG B O 1
ATOM 7115 N N . LEU B 1 437 ? 132.293 121.132 149.055 1.00 28.26 437 LEU B N 1
ATOM 7116 C CA . LEU B 1 437 ? 131.314 120.300 148.385 1.00 28.26 437 LEU B CA 1
ATOM 7117 C C . LEU B 1 437 ? 130.708 120.990 147.181 1.00 28.26 437 LEU B C 1
ATOM 7118 O O . LEU B 1 437 ? 130.245 120.309 146.271 1.00 28.26 437 LEU B O 1
ATOM 7123 N N . GLY B 1 438 ? 130.696 122.320 147.150 1.00 26.62 438 GLY B N 1
ATOM 7124 C CA . GLY B 1 438 ? 130.275 123.025 145.957 1.00 26.62 438 GLY B CA 1
ATOM 7125 C C . GLY B 1 438 ? 131.340 123.119 144.900 1.00 26.62 438 GLY B C 1
ATOM 7126 O O . GLY B 1 438 ? 131.018 123.299 143.726 1.00 26.62 438 GLY B O 1
ATOM 7127 N N . LEU B 1 439 ? 132.600 123.025 145.302 1.00 33.87 439 LEU B N 1
ATOM 7128 C CA . LEU B 1 439 ? 133.701 122.842 144.369 1.00 33.87 439 LEU B CA 1
ATOM 7129 C C . LEU B 1 439 ? 133.633 121.489 143.688 1.00 33.87 439 LEU B C 1
ATOM 7130 O O . LEU B 1 439 ? 133.740 121.394 142.464 1.00 33.87 439 LEU B O 1
ATOM 7135 N N . LEU B 1 440 ? 133.478 120.427 144.471 1.00 33.87 440 LEU B N 1
ATOM 7136 C CA . LEU B 1 440 ? 133.484 119.086 143.923 1.00 33.87 440 LEU B CA 1
ATOM 7137 C C . LEU B 1 440 ? 132.211 118.770 143.167 1.00 33.87 440 LEU B C 1
ATOM 7138 O O . LEU B 1 440 ? 132.197 117.825 142.380 1.00 33.87 440 LEU B O 1
ATOM 7143 N N . PHE B 1 441 ? 131.143 119.522 143.391 1.00 23.29 441 PHE B N 1
ATOM 7144 C CA . PHE B 1 441 ? 129.937 119.372 142.596 1.00 23.29 441 PHE B CA 1
ATOM 7145 C C . PHE B 1 441 ? 129.985 120.170 141.312 1.00 23.29 441 PHE B C 1
ATOM 7146 O O . PHE B 1 441 ? 129.362 119.770 140.332 1.00 23.29 441 PHE B O 1
ATOM 7154 N N . PHE B 1 442 ? 130.696 121.292 141.289 1.00 24.89 442 PHE B N 1
ATOM 7155 C CA . PHE B 1 442 ? 130.868 122.021 140.043 1.00 24.89 442 PHE B CA 1
ATOM 7156 C C . PHE B 1 442 ? 131.736 121.243 139.068 1.00 24.89 442 PHE B C 1
ATOM 7157 O O . PHE B 1 442 ? 131.501 121.291 137.860 1.00 24.89 442 PHE B O 1
ATOM 7165 N N . ILE B 1 443 ? 132.728 120.513 139.574 1.00 24.27 443 ILE B N 1
ATOM 7166 C CA . ILE B 1 443 ? 133.532 119.616 138.753 1.00 24.27 443 ILE B CA 1
ATOM 7167 C C . ILE B 1 443 ? 132.678 118.485 138.195 1.00 24.27 443 ILE B C 1
ATOM 7168 O O . ILE B 1 443 ? 132.864 118.060 137.054 1.00 24.27 443 ILE B O 1
ATOM 7173 N N . SER B 1 444 ? 131.693 118.023 138.957 1.00 22.87 444 SER B N 1
ATOM 7174 C CA . SER B 1 444 ? 130.807 116.965 138.491 1.00 22.87 444 SER B CA 1
ATOM 7175 C C . SER B 1 444 ? 129.810 117.462 137.453 1.00 22.87 444 SER B C 1
ATOM 7176 O O . SER B 1 444 ? 129.468 116.725 136.528 1.00 22.87 444 SER B O 1
ATOM 7179 N N . ILE B 1 445 ? 129.306 118.687 137.604 1.00 26.51 445 ILE B N 1
ATOM 7180 C CA . ILE B 1 445 ? 128.407 119.258 136.608 1.00 26.51 445 ILE B CA 1
ATOM 7181 C C . ILE B 1 445 ? 129.156 119.525 135.316 1.00 26.51 445 ILE B C 1
ATOM 7182 O O . ILE B 1 445 ? 128.700 119.148 134.235 1.00 26.51 445 ILE B O 1
ATOM 7187 N N . PHE B 1 446 ? 130.321 120.172 135.415 1.00 33.87 446 PHE B N 1
ATOM 7188 C CA . PHE B 1 446 ? 131.040 120.637 134.236 1.00 33.87 446 PHE B CA 1
ATOM 7189 C C . PHE B 1 446 ? 131.545 119.482 133.393 1.00 33.87 446 PHE B C 1
ATOM 7190 O O . PHE B 1 446 ? 131.432 119.516 132.170 1.00 33.87 446 PHE B O 1
ATOM 7198 N N . TRP B 1 447 ? 132.086 118.444 134.017 1.00 33.87 447 TRP B N 1
ATOM 7199 C CA . TRP B 1 447 ? 132.633 117.328 133.270 1.00 33.87 447 TRP B CA 1
ATOM 7200 C C . TRP B 1 447 ? 131.633 116.213 133.060 1.00 33.87 447 TRP B C 1
ATOM 7201 O O . TRP B 1 447 ? 132.028 115.095 132.736 1.00 33.87 447 TRP B O 1
ATOM 7212 N N . GLY B 1 448 ? 130.352 116.495 133.211 1.00 22.33 448 GLY B N 1
ATOM 7213 C CA . GLY B 1 448 ? 129.339 115.567 132.779 1.00 22.33 448 GLY B CA 1
ATOM 7214 C C . GLY B 1 448 ? 128.504 116.170 131.684 1.00 22.33 448 GLY B C 1
ATOM 7215 O O . GLY B 1 448 ? 128.058 115.481 130.772 1.00 22.33 448 GLY B O 1
ATOM 7216 N N . VAL B 1 449 ? 128.312 117.478 131.759 1.00 21.90 449 VAL B N 1
ATOM 7217 C CA . VAL B 1 449 ? 127.569 118.191 130.734 1.00 21.90 449 VAL B CA 1
ATOM 7218 C C . VAL B 1 449 ? 128.418 118.361 129.485 1.00 21.90 449 VAL B C 1
ATOM 7219 O O . VAL B 1 449 ? 127.929 118.215 128.363 1.00 21.90 449 VAL B O 1
ATOM 7223 N N . LEU B 1 450 ? 129.698 118.612 129.648 1.00 23.56 450 LEU B N 1
ATOM 7224 C CA . LEU B 1 450 ? 130.550 118.921 128.511 1.00 23.56 450 LEU B CA 1
ATOM 7225 C C . LEU B 1 450 ? 130.923 117.693 127.671 1.00 23.56 450 LEU B C 1
ATOM 7226 O O . LEU B 1 450 ? 130.889 117.810 126.444 1.00 23.56 450 LEU B O 1
ATOM 7231 N N . PRO B 1 451 ? 131.287 116.518 128.223 1.00 20.49 451 PRO B N 1
ATOM 7232 C CA . PRO B 1 451 ? 131.508 115.375 127.328 1.00 20.49 451 PRO B CA 1
ATOM 7233 C C . PRO B 1 451 ? 130.246 114.782 126.740 1.00 20.49 451 PRO B C 1
ATOM 7234 O O . PRO B 1 451 ? 130.311 114.208 125.652 1.00 20.49 451 PRO B O 1
ATOM 7238 N N . SER B 1 452 ? 129.110 114.871 127.429 1.00 20.00 452 SER B N 1
ATOM 7239 C CA . SER B 1 452 ? 127.879 114.293 126.905 1.00 20.00 452 SER B CA 1
ATOM 7240 C C . SER B 1 452 ? 127.326 115.097 125.748 1.00 20.00 452 SER B C 1
ATOM 7241 O O . SER B 1 452 ? 126.718 114.530 124.840 1.00 20.00 452 SER B O 1
ATOM 7244 N N . PHE B 1 453 ? 127.503 116.411 125.773 1.00 24.61 453 PHE B N 1
ATOM 7245 C CA . PHE B 1 453 ? 126.951 117.248 124.725 1.00 24.61 453 PHE B CA 1
ATOM 7246 C C . PHE B 1 453 ? 127.778 117.187 123.455 1.00 24.61 453 PHE B C 1
ATOM 7247 O O . PHE B 1 453 ? 127.230 117.324 122.362 1.00 24.61 453 PHE B O 1
ATOM 7255 N N . ASN B 1 454 ? 129.084 116.993 123.568 1.00 24.36 454 ASN B N 1
ATOM 7256 C CA . ASN B 1 454 ? 129.914 116.907 122.379 1.00 24.36 454 ASN B CA 1
ATOM 7257 C C . ASN B 1 454 ? 129.810 115.552 121.710 1.00 24.36 454 ASN B C 1
ATOM 7258 O O . ASN B 1 454 ? 130.021 115.448 120.500 1.00 24.36 454 ASN B O 1
ATOM 7263 N N . ALA B 1 455 ? 129.495 114.513 122.470 1.00 20.48 455 ALA B N 1
ATOM 7264 C CA . ALA B 1 455 ? 129.455 113.163 121.939 1.00 20.48 455 ALA B CA 1
ATOM 7265 C C . ALA B 1 455 ? 128.170 112.856 121.209 1.00 20.48 455 ALA B C 1
ATOM 7266 O O . ALA B 1 455 ? 128.074 111.807 120.572 1.00 20.48 455 ALA B O 1
ATOM 7268 N N . VAL B 1 456 ? 127.181 113.740 121.275 1.00 21.95 456 VAL B N 1
ATOM 7269 C CA . VAL B 1 456 ? 125.895 113.464 120.652 1.00 21.95 456 VAL B CA 1
ATOM 7270 C C . VAL B 1 456 ? 125.907 113.813 119.175 1.00 21.95 456 VAL B C 1
ATOM 7271 O O . VAL B 1 456 ? 124.947 113.506 118.464 1.00 21.95 456 VAL B O 1
ATOM 7275 N N . PHE B 1 457 ? 126.985 114.427 118.690 1.00 25.96 457 PHE B N 1
ATOM 7276 C CA . PHE B 1 457 ? 127.173 114.765 117.290 1.00 25.96 457 PHE B CA 1
ATOM 7277 C C . PHE B 1 457 ? 128.078 113.793 116.558 1.00 25.96 457 PHE B C 1
ATOM 7278 O O . PHE B 1 457 ? 128.318 113.982 115.368 1.00 25.96 457 PHE B O 1
ATOM 7286 N N . THR B 1 458 ? 128.594 112.771 117.237 1.00 27.21 458 THR B N 1
ATOM 7287 C CA . THR B 1 458 ? 129.643 111.932 116.665 1.00 27.21 458 THR B CA 1
ATOM 7288 C C . THR B 1 458 ? 129.098 111.033 115.563 1.00 27.21 458 THR B C 1
ATOM 7289 O O . THR B 1 458 ? 129.574 111.068 114.426 1.00 27.21 458 THR B O 1
ATOM 7293 N N . PHE B 1 459 ? 128.105 110.230 115.878 1.00 26.81 459 PHE B N 1
ATOM 7294 C CA . PHE B 1 459 ? 127.523 109.296 114.922 1.00 26.81 459 PHE B CA 1
ATOM 7295 C C . PHE B 1 459 ? 126.543 109.898 113.909 1.00 26.81 459 PHE B C 1
ATOM 7296 O O . PHE B 1 459 ? 126.519 109.405 112.777 1.00 26.81 459 PHE B O 1
ATOM 7304 N N . PRO B 1 460 ? 125.701 110.901 114.230 1.00 30.85 460 PRO B N 1
ATOM 7305 C CA . PRO B 1 460 ? 124.917 111.533 113.155 1.00 30.85 460 PRO B CA 1
ATOM 7306 C C . PRO B 1 460 ? 125.726 112.235 112.080 1.00 30.85 460 PRO B C 1
ATOM 7307 O O . PRO B 1 460 ? 125.248 112.345 110.948 1.00 30.85 460 PRO B O 1
ATOM 7311 N N . GLN B 1 461 ? 126.932 112.707 112.381 1.00 33.61 461 GLN B N 1
ATOM 7312 C CA . GLN B 1 461 ? 127.670 113.486 111.396 1.00 33.61 461 GLN B CA 1
ATOM 7313 C C . GLN B 1 461 ? 128.302 112.612 110.327 1.00 33.61 461 GLN B C 1
ATOM 7314 O O . GLN B 1 461 ? 128.603 113.097 109.234 1.00 33.61 461 GLN B O 1
ATOM 7320 N N . GLU B 1 462 ? 128.528 111.336 110.621 1.00 36.36 462 GLU B N 1
ATOM 7321 C CA . GLU B 1 462 ? 129.196 110.427 109.703 1.00 36.36 462 GLU B CA 1
ATOM 7322 C C . GLU B 1 462 ? 128.288 109.321 109.206 1.00 36.36 462 GLU B C 1
ATOM 7323 O O . GLU B 1 462 ? 128.775 108.253 108.844 1.00 36.36 462 GLU B O 1
ATOM 7329 N N . ARG B 1 463 ? 126.981 109.544 109.188 1.00 41.23 463 ARG B N 1
ATOM 7330 C CA . ARG B 1 463 ? 126.074 108.490 108.765 1.00 41.23 463 ARG B CA 1
ATOM 7331 C C . ARG B 1 463 ? 126.121 108.298 107.259 1.00 41.23 463 ARG B C 1
ATOM 7332 O O . ARG B 1 463 ? 125.905 107.187 106.765 1.00 41.23 463 ARG B O 1
ATOM 7340 N N . ALA B 1 464 ? 126.421 109.361 106.521 1.00 36.66 464 ALA B N 1
ATOM 7341 C CA . ALA B 1 464 ? 126.513 109.274 105.074 1.00 36.66 464 ALA B CA 1
ATOM 7342 C C . ALA B 1 464 ? 127.822 108.641 104.632 1.00 36.66 464 ALA B C 1
ATOM 7343 O O . ALA B 1 464 ? 127.843 107.869 103.671 1.00 36.66 464 ALA B O 1
ATOM 7345 N N . ILE B 1 465 ? 128.920 108.955 105.317 1.00 35.25 465 ILE B N 1
ATOM 7346 C CA . ILE B 1 465 ? 130.210 108.394 104.944 1.00 35.25 465 ILE B CA 1
ATOM 7347 C C . ILE B 1 465 ? 130.324 106.947 105.387 1.00 35.25 465 ILE B C 1
ATOM 7348 O O . ILE B 1 465 ? 130.972 106.146 104.714 1.00 35.25 465 ILE B O 1
ATOM 7353 N N . PHE B 1 466 ? 129.709 106.583 106.510 1.00 34.21 466 PHE B N 1
ATOM 7354 C CA . PHE B 1 466 ? 129.777 105.202 106.973 1.00 34.21 466 PHE B CA 1
ATOM 7355 C C . PHE B 1 466 ? 128.964 104.279 106.081 1.00 34.21 466 PHE B C 1
ATOM 7356 O O . PHE B 1 466 ? 129.394 103.164 105.792 1.00 34.21 466 PHE B O 1
ATOM 7364 N N . THR B 1 467 ? 127.794 104.729 105.631 1.00 38.41 467 THR B N 1
ATOM 7365 C CA . THR B 1 467 ? 126.916 103.873 104.843 1.00 38.41 467 THR B CA 1
ATOM 7366 C C . THR B 1 467 ? 127.490 103.628 103.455 1.00 38.41 467 THR B C 1
ATOM 7367 O O . THR B 1 467 ? 127.381 102.521 102.917 1.00 38.41 467 THR B O 1
ATOM 7371 N N . ARG B 1 468 ? 128.136 104.640 102.879 1.00 38.18 468 ARG B N 1
ATOM 7372 C CA . ARG B 1 468 ? 128.757 104.482 101.572 1.00 38.18 468 ARG B CA 1
ATOM 7373 C C . ARG B 1 468 ? 129.980 103.583 101.641 1.00 38.18 468 ARG B C 1
ATOM 7374 O O . ARG B 1 468 ? 130.187 102.740 100.764 1.00 38.18 468 ARG B O 1
ATOM 7382 N N . GLU B 1 469 ? 130.792 103.732 102.679 1.00 35.76 469 GLU B N 1
ATOM 7383 C CA . GLU B 1 469 ? 132.037 102.992 102.768 1.00 35.76 469 GLU B CA 1
ATOM 7384 C C . GLU B 1 469 ? 131.882 101.606 103.364 1.00 35.76 469 GLU B C 1
ATOM 7385 O O . GLU B 1 469 ? 132.736 100.760 103.116 1.00 35.76 469 GLU B O 1
ATOM 7391 N N . ARG B 1 470 ? 130.840 101.348 104.148 1.00 37.61 470 ARG B N 1
ATOM 7392 C CA . ARG B 1 470 ? 130.597 99.985 104.602 1.00 37.61 470 ARG B CA 1
ATOM 7393 C C . ARG B 1 470 ? 129.981 99.138 103.503 1.00 37.61 470 ARG B C 1
ATOM 7394 O O . ARG B 1 470 ? 130.174 97.920 103.481 1.00 37.61 470 ARG B O 1
ATOM 7402 N N . ALA B 1 471 ? 129.243 99.764 102.587 1.00 36.36 471 ALA B N 1
ATOM 7403 C CA . ALA B 1 471 ? 128.624 99.024 101.496 1.00 36.36 471 ALA B CA 1
ATOM 7404 C C . ALA B 1 471 ? 129.650 98.559 100.475 1.00 36.36 471 ALA B C 1
ATOM 7405 O O . ALA B 1 471 ? 129.472 97.507 99.855 1.00 36.36 471 ALA B O 1
ATOM 7407 N N . SER B 1 472 ? 130.731 99.315 100.298 1.00 36.78 472 SER B N 1
ATOM 7408 C CA . SER B 1 472 ? 131.787 98.977 99.355 1.00 36.78 472 SER B CA 1
ATOM 7409 C C . SER B 1 472 ? 132.911 98.181 99.996 1.00 36.78 472 SER B C 1
ATOM 7410 O O . SER B 1 472 ? 134.058 98.267 99.549 1.00 36.78 472 SER B O 1
ATOM 7413 N N . GLY B 1 473 ? 132.616 97.407 101.025 1.00 36.87 473 GLY B N 1
ATOM 7414 C CA . GLY B 1 473 ? 133.653 96.708 101.762 1.00 36.87 473 GLY B CA 1
ATOM 7415 C C . GLY B 1 473 ? 134.198 97.583 102.866 1.00 36.87 473 GLY B C 1
ATOM 7416 O O . GLY B 1 473 ? 133.445 98.094 103.677 1.00 36.87 473 GLY B O 1
ATOM 7417 N N . MET B 1 474 ? 135.521 97.649 102.953 1.00 35.32 474 MET B N 1
ATOM 7418 C CA . MET B 1 474 ? 136.336 98.580 103.732 1.00 35.32 474 MET B CA 1
ATOM 7419 C C . MET B 1 474 ? 136.280 98.442 105.249 1.00 35.32 474 MET B C 1
ATOM 7420 O O . MET B 1 474 ? 137.299 98.699 105.895 1.00 35.32 474 MET B O 1
ATOM 7425 N N . TYR B 1 475 ? 135.178 97.939 105.812 1.00 30.61 475 TYR B N 1
ATOM 7426 C CA . TYR B 1 475 ? 134.990 97.698 107.244 1.00 30.61 475 TYR B CA 1
ATOM 7427 C C . TYR B 1 475 ? 133.595 97.133 107.450 1.00 30.61 475 TYR B C 1
ATOM 7428 O O . TYR B 1 475 ? 132.802 97.035 106.513 1.00 30.61 475 TYR B O 1
ATOM 7437 N N . THR B 1 476 ? 133.299 96.765 108.707 1.00 28.54 476 THR B N 1
ATOM 7438 C CA . THR B 1 476 ? 132.123 95.963 109.017 1.00 28.54 476 THR B CA 1
ATOM 7439 C C . THR B 1 476 ? 131.406 96.397 110.288 1.00 28.54 476 THR B C 1
ATOM 7440 O O . THR B 1 476 ? 130.841 95.547 110.982 1.00 28.54 476 THR B O 1
ATOM 7444 N N . LEU B 1 477 ? 131.502 97.676 110.666 1.00 25.31 477 LEU B N 1
ATOM 7445 C CA . LEU B 1 477 ? 130.825 98.331 111.798 1.00 25.31 477 LEU B CA 1
ATOM 7446 C C . LEU B 1 477 ? 131.336 97.873 113.166 1.00 25.31 477 LEU B C 1
ATOM 7447 O O . LEU B 1 477 ? 131.212 98.606 114.144 1.00 25.31 477 LEU B O 1
ATOM 7452 N N . SER B 1 478 ? 132.051 96.760 113.246 1.00 25.82 478 SER B N 1
ATOM 7453 C CA . SER B 1 478 ? 132.672 96.412 114.511 1.00 25.82 478 SER B CA 1
ATOM 7454 C C . SER B 1 478 ? 134.011 97.103 114.638 1.00 25.82 478 SER B C 1
ATOM 7455 O O . SER B 1 478 ? 134.384 97.546 115.725 1.00 25.82 478 SER B O 1
ATOM 7458 N N . SER B 1 479 ? 134.741 97.203 113.532 1.00 25.93 479 SER B N 1
ATOM 7459 C CA . SER B 1 479 ? 135.988 97.944 113.521 1.00 25.93 479 SER B CA 1
ATOM 7460 C C . SER B 1 479 ? 135.748 99.433 113.396 1.00 25.93 479 SER B C 1
ATOM 7461 O O . SER B 1 479 ? 136.574 100.222 113.847 1.00 25.93 479 SER B O 1
ATOM 7464 N N . TYR B 1 480 ? 134.633 99.835 112.799 1.00 25.22 480 TYR B N 1
ATOM 7465 C CA . TYR B 1 480 ? 134.289 101.247 112.756 1.00 25.22 480 TYR B CA 1
ATOM 7466 C C . TYR B 1 480 ? 133.883 101.753 114.129 1.00 25.22 480 TYR B C 1
ATOM 7467 O O . TYR B 1 480 ? 134.245 102.867 114.511 1.00 25.22 480 TYR B O 1
ATOM 7476 N N . PHE B 1 481 ? 133.112 100.960 114.877 1.00 22.87 481 PHE B N 1
ATOM 7477 C CA . PHE B 1 481 ? 132.655 101.397 116.191 1.00 22.87 481 PHE B CA 1
ATOM 7478 C C . PHE B 1 481 ? 133.784 101.381 117.204 1.00 22.87 481 PHE B C 1
ATOM 7479 O O . PHE B 1 481 ? 133.909 102.306 118.010 1.00 22.87 481 PHE B O 1
ATOM 7487 N N . MET B 1 482 ? 134.619 100.344 117.181 1.00 23.36 482 MET B N 1
ATOM 7488 C CA . MET B 1 482 ? 135.724 100.271 118.121 1.00 23.36 482 MET B CA 1
ATOM 7489 C C . MET B 1 482 ? 136.811 101.285 117.822 1.00 23.36 482 MET B C 1
ATOM 7490 O O . MET B 1 482 ? 137.567 101.633 118.725 1.00 23.36 482 MET B O 1
ATOM 7495 N N . ALA B 1 483 ? 136.920 101.766 116.589 1.00 22.61 483 ALA B N 1
ATOM 7496 C CA . ALA B 1 483 ? 137.850 102.848 116.307 1.00 22.61 483 ALA B CA 1
ATOM 7497 C C . ALA B 1 483 ? 137.324 104.192 116.764 1.00 22.61 483 ALA B C 1
ATOM 7498 O O . ALA B 1 483 ? 138.099 105.140 116.871 1.00 22.61 483 ALA B O 1
ATOM 7500 N N . HIS B 1 484 ? 136.028 104.303 117.016 1.00 25.88 484 HIS B N 1
ATOM 7501 C CA . HIS B 1 484 ? 135.471 105.486 117.646 1.00 25.88 484 HIS B CA 1
ATOM 7502 C C . HIS B 1 484 ? 135.470 105.393 119.155 1.00 25.88 484 HIS B C 1
ATOM 7503 O O . HIS B 1 484 ? 135.555 106.419 119.829 1.00 25.88 484 HIS B O 1
ATOM 7510 N N . VAL B 1 485 ? 135.342 104.186 119.694 1.00 22.66 485 VAL B N 1
ATOM 7511 C CA . VAL B 1 485 ? 135.455 103.994 121.131 1.00 22.66 485 VAL B CA 1
ATOM 7512 C C . VAL B 1 485 ? 136.885 104.246 121.582 1.00 22.66 485 VAL B C 1
ATOM 7513 O O . VAL B 1 485 ? 137.126 105.002 122.525 1.00 22.66 485 VAL B O 1
ATOM 7517 N N . LEU B 1 486 ? 137.856 103.656 120.891 1.00 22.68 486 LEU B N 1
ATOM 7518 C CA . LEU B 1 486 ? 139.250 103.844 121.256 1.00 22.68 486 LEU B CA 1
ATOM 7519 C C . LEU B 1 486 ? 139.796 105.201 120.855 1.00 22.68 486 LEU B C 1
ATOM 7520 O O . LEU B 1 486 ? 140.764 105.663 121.458 1.00 22.68 486 LEU B O 1
ATOM 7525 N N . GLY B 1 487 ? 139.225 105.837 119.851 1.00 25.23 487 GLY B N 1
ATOM 7526 C CA . GLY B 1 487 ? 139.658 107.158 119.467 1.00 25.23 487 GLY B CA 1
ATOM 7527 C C . GLY B 1 487 ? 139.036 108.274 120.246 1.00 25.23 487 GLY B C 1
ATOM 7528 O O . GLY B 1 487 ? 139.331 109.441 120.000 1.00 25.23 487 GLY B O 1
ATOM 7529 N N . SER B 1 488 ? 138.154 107.943 121.176 1.00 24.85 488 SER B N 1
ATOM 7530 C CA . SER B 1 488 ? 137.570 108.902 122.090 1.00 24.85 488 SER B CA 1
ATOM 7531 C C . SER B 1 488 ? 138.002 108.686 123.531 1.00 24.85 488 SER B C 1
ATOM 7532 O O . SER B 1 488 ? 137.756 109.555 124.363 1.00 24.85 488 SER B O 1
ATOM 7535 N N . LEU B 1 489 ? 138.628 107.559 123.853 1.00 25.94 489 LEU B N 1
ATOM 7536 C CA . LEU B 1 489 ? 139.380 107.472 125.094 1.00 25.94 489 LEU B CA 1
ATOM 7537 C C . LEU B 1 489 ? 140.703 108.211 125.016 1.00 25.94 489 LEU B C 1
ATOM 7538 O O . LEU B 1 489 ? 141.361 108.377 126.043 1.00 25.94 489 LEU B O 1
ATOM 7543 N N . SER B 1 490 ? 141.129 108.621 123.829 1.00 29.89 490 SER B N 1
ATOM 7544 C CA . SER B 1 490 ? 142.421 109.256 123.643 1.00 29.89 490 SER B CA 1
ATOM 7545 C C . SER B 1 490 ? 142.315 110.770 123.582 1.00 29.89 490 SER B C 1
ATOM 7546 O O . SER B 1 490 ? 142.998 111.474 124.328 1.00 29.89 490 SER B O 1
ATOM 7549 N N . MET B 1 491 ? 141.467 111.284 122.702 1.00 34.06 491 MET B N 1
ATOM 7550 C CA . MET B 1 491 ? 141.389 112.719 122.500 1.00 34.06 491 MET B CA 1
ATOM 7551 C C . MET B 1 491 ? 140.612 113.410 123.607 1.00 34.06 491 MET B C 1
ATOM 7552 O O . MET B 1 491 ? 140.902 114.564 123.929 1.00 34.06 491 MET B O 1
ATOM 7557 N N . GLU B 1 492 ? 139.644 112.736 124.209 1.00 29.61 492 GLU B N 1
ATOM 7558 C CA . GLU B 1 492 ? 138.744 113.397 125.140 1.00 29.61 492 GLU B CA 1
ATOM 7559 C C . GLU B 1 492 ? 139.273 113.456 126.562 1.00 29.61 492 GLU B C 1
ATOM 7560 O O . GLU B 1 492 ? 138.633 114.079 127.411 1.00 29.61 492 GLU B O 1
ATOM 7566 N N . LEU B 1 493 ? 140.415 112.842 126.846 1.00 22.19 493 LEU B N 1
ATOM 7567 C CA . LEU B 1 493 ? 140.960 112.805 128.193 1.00 22.19 493 LEU B CA 1
ATOM 7568 C C . LEU B 1 493 ? 142.064 113.818 128.420 1.00 22.19 493 LEU B C 1
ATOM 7569 O O . LEU B 1 493 ? 142.582 113.900 129.532 1.00 22.19 493 LEU B O 1
ATOM 7574 N N . VAL B 1 494 ? 142.440 114.589 127.404 1.00 22.43 494 VAL B N 1
ATOM 7575 C CA . VAL B 1 494 ? 143.537 115.536 127.559 1.00 22.43 494 VAL B CA 1
ATOM 7576 C C . VAL B 1 494 ? 143.072 116.788 128.279 1.00 22.43 494 VAL B C 1
ATOM 7577 O O . VAL B 1 494 ? 143.795 117.347 129.108 1.00 22.43 494 VAL B O 1
ATOM 7581 N N . LEU B 1 495 ? 141.873 117.250 127.980 1.00 23.41 495 LEU B N 1
ATOM 7582 C CA . LEU B 1 495 ? 141.369 118.486 128.559 1.00 23.41 495 LEU B CA 1
ATOM 7583 C C . LEU B 1 495 ? 140.864 118.353 130.000 1.00 23.41 495 LEU B C 1
ATOM 7584 O O . LEU B 1 495 ? 141.057 119.303 130.763 1.00 23.41 495 LEU B O 1
ATOM 7589 N N . PRO B 1 496 ? 140.211 117.259 130.439 1.00 20.74 496 PRO B N 1
ATOM 7590 C CA . PRO B 1 496 ? 139.985 117.120 131.885 1.00 20.74 496 PRO B CA 1
ATOM 7591 C C . PRO B 1 496 ? 141.241 116.917 132.701 1.00 20.74 496 PRO B C 1
ATOM 7592 O O . PRO B 1 496 ? 141.268 117.324 133.864 1.00 20.74 496 PRO B O 1
ATOM 7596 N N . ALA B 1 497 ? 142.274 116.292 132.149 1.00 20.15 497 ALA B N 1
ATOM 7597 C CA . ALA B 1 497 ? 143.499 116.087 132.904 1.00 20.15 497 ALA B CA 1
ATOM 7598 C C . ALA B 1 497 ? 144.290 117.368 133.075 1.00 20.15 497 ALA B C 1
ATOM 7599 O O . ALA B 1 497 ? 145.085 117.466 134.011 1.00 20.15 497 ALA B O 1
ATOM 7601 N N . SER B 1 498 ? 144.100 118.341 132.190 1.00 19.39 498 SER B N 1
ATOM 7602 C CA . SER B 1 498 ? 144.745 119.641 132.297 1.00 19.39 498 SER B CA 1
ATOM 7603 C C . SER B 1 498 ? 143.961 120.613 133.158 1.00 19.39 498 SER B C 1
ATOM 7604 O O . SER B 1 498 ? 144.557 121.505 133.761 1.00 19.39 498 SER B O 1
ATOM 7607 N N . PHE B 1 499 ? 142.636 120.477 133.188 1.00 21.49 499 PHE B N 1
ATOM 7608 C CA . PHE B 1 499 ? 141.810 121.193 134.152 1.00 21.49 499 PHE B CA 1
ATOM 7609 C C . PHE B 1 499 ? 142.230 120.857 135.572 1.00 21.49 499 PHE B C 1
ATOM 7610 O O . PHE B 1 499 ? 142.436 121.749 136.396 1.00 21.49 499 PHE B O 1
ATOM 7618 N N . LEU B 1 500 ? 142.348 119.569 135.879 1.00 20.33 500 LEU B N 1
ATOM 7619 C CA . LEU B 1 500 ? 142.604 119.158 137.248 1.00 20.33 500 LEU B CA 1
ATOM 7620 C C . LEU B 1 500 ? 144.040 119.401 137.668 1.00 20.33 500 LEU B C 1
ATOM 7621 O O . LEU B 1 500 ? 144.286 119.670 138.839 1.00 20.33 500 LEU B O 1
ATOM 7626 N N . THR B 1 501 ? 144.996 119.323 136.750 1.00 19.43 501 THR B N 1
ATOM 7627 C CA . THR B 1 501 ? 146.380 119.580 137.127 1.00 19.43 501 THR B CA 1
ATOM 7628 C C . THR B 1 501 ? 146.589 121.048 137.463 1.00 19.43 501 THR B C 1
ATOM 7629 O O . THR B 1 501 ? 147.391 121.382 138.339 1.00 19.43 501 THR B O 1
ATOM 7633 N N . PHE B 1 502 ? 145.818 121.927 136.834 1.00 21.34 502 PHE B N 1
ATOM 7634 C CA . PHE B 1 502 ? 145.893 123.350 137.126 1.00 21.34 502 PHE B CA 1
ATOM 7635 C C . PHE B 1 502 ? 145.204 123.694 138.441 1.00 21.34 502 PHE B C 1
ATOM 7636 O O . PHE B 1 502 ? 145.789 124.369 139.291 1.00 21.34 502 PHE B O 1
ATOM 7644 N N . THR B 1 503 ? 143.975 123.220 138.643 1.00 22.30 503 THR B N 1
ATOM 7645 C CA . THR B 1 503 ? 143.153 123.634 139.770 1.00 22.30 503 THR B CA 1
ATOM 7646 C C . THR B 1 503 ? 143.113 122.616 140.899 1.00 22.30 503 THR B C 1
ATOM 7647 O O . THR B 1 503 ? 142.107 122.537 141.602 1.00 22.30 503 THR B O 1
ATOM 7651 N N . TYR B 1 504 ? 144.156 121.828 141.089 1.00 14.98 504 TYR B N 1
ATOM 7652 C CA . TYR B 1 504 ? 144.226 121.014 142.292 1.00 14.98 504 TYR B CA 1
ATOM 7653 C C . TYR B 1 504 ? 145.098 121.657 143.341 1.00 14.98 504 TYR B C 1
ATOM 7654 O O . TYR B 1 504 ? 144.841 121.501 144.534 1.00 14.98 504 TYR B O 1
ATOM 7663 N N . TRP B 1 505 ? 146.125 122.374 142.921 1.00 22.40 505 TRP B N 1
ATOM 7664 C CA . TRP B 1 505 ? 147.106 122.912 143.837 1.00 22.40 505 TRP B CA 1
ATOM 7665 C C . TRP B 1 505 ? 146.905 124.388 144.109 1.00 22.40 505 TRP B C 1
ATOM 7666 O O . TRP B 1 505 ? 147.449 124.898 145.090 1.00 22.40 505 TRP B O 1
ATOM 7677 N N . MET B 1 506 ? 146.139 125.079 143.270 1.00 21.38 506 MET B N 1
ATOM 7678 C CA . MET B 1 506 ? 145.737 126.446 143.566 1.00 21.38 506 MET B CA 1
ATOM 7679 C C . MET B 1 506 ? 144.562 126.468 144.522 1.00 21.38 506 MET B C 1
ATOM 7680 O O . MET B 1 506 ? 144.501 127.300 145.427 1.00 21.38 506 MET B O 1
ATOM 7685 N N . VAL B 1 507 ? 143.637 125.534 144.334 1.00 19.19 507 VAL B N 1
ATOM 7686 C CA . VAL B 1 507 ? 142.420 125.413 145.125 1.00 19.19 507 VAL B CA 1
ATOM 7687 C C . VAL B 1 507 ? 142.671 124.757 146.472 1.00 19.19 507 VAL B C 1
ATOM 7688 O O . VAL B 1 507 ? 141.781 124.754 147.328 1.00 19.19 507 VAL B O 1
ATOM 7692 N N . TYR B 1 508 ? 143.887 124.257 146.693 1.00 24.01 508 TYR B N 1
ATOM 7693 C CA . TYR B 1 508 ? 144.325 123.598 147.926 1.00 24.01 508 TYR B CA 1
ATOM 7694 C C . TYR B 1 508 ? 143.467 122.386 148.249 1.00 24.01 508 TYR B C 1
ATOM 7695 O O . TYR B 1 508 ? 142.993 122.224 149.369 1.00 24.01 508 TYR B O 1
ATOM 7704 N N . LEU B 1 509 ? 143.304 121.499 147.275 1.00 19.40 509 LEU B N 1
ATOM 7705 C CA . LEU B 1 509 ? 142.672 120.226 147.569 1.00 19.40 509 LEU B CA 1
ATOM 7706 C C . LEU B 1 509 ? 143.667 119.341 148.312 1.00 19.40 509 LEU B C 1
ATOM 7707 O O . LEU B 1 509 ? 144.802 119.739 148.575 1.00 19.40 509 LEU B O 1
ATOM 7712 N N . ARG B 1 510 ? 143.247 118.126 148.641 1.00 24.16 510 ARG B N 1
ATOM 7713 C CA . ARG B 1 510 ? 143.959 117.259 149.581 1.00 24.16 510 ARG B CA 1
ATOM 7714 C C . ARG B 1 510 ? 145.361 116.900 149.104 1.00 24.16 510 ARG B C 1
ATOM 7715 O O . ARG B 1 510 ? 145.505 116.269 148.049 1.00 24.16 510 ARG B O 1
ATOM 7723 N N . PRO B 1 511 ? 146.405 117.298 149.825 1.00 20.91 511 PRO B N 1
ATOM 7724 C CA . PRO B 1 511 ? 147.767 117.172 149.307 1.00 20.91 511 PRO B CA 1
ATOM 7725 C C . PRO B 1 511 ? 148.300 115.754 149.343 1.00 20.91 511 PRO B C 1
ATOM 7726 O O . PRO B 1 511 ? 148.011 114.969 150.246 1.00 20.91 511 PRO B O 1
ATOM 7730 N N . GLY B 1 512 ? 149.111 115.448 148.351 1.00 22.92 512 GLY B N 1
ATOM 7731 C CA . GLY B 1 512 ? 149.733 114.146 148.218 1.00 22.92 512 GLY B CA 1
ATOM 7732 C C . GLY B 1 512 ? 149.668 113.687 146.779 1.00 22.92 512 GLY B C 1
ATOM 7733 O O . GLY B 1 512 ? 148.918 114.210 145.959 1.00 22.92 512 GLY B O 1
ATOM 7734 N N . ILE B 1 513 ? 150.484 112.685 146.462 1.00 23.93 513 ILE B N 1
ATOM 7735 C CA . ILE B 1 513 ? 150.447 112.125 145.120 1.00 23.93 513 ILE B CA 1
ATOM 7736 C C . ILE B 1 513 ? 149.286 111.147 144.991 1.00 23.93 513 ILE B C 1
ATOM 7737 O O . ILE B 1 513 ? 148.643 111.076 143.942 1.00 23.93 513 ILE B O 1
ATOM 7742 N N . VAL B 1 514 ? 148.955 110.433 146.059 1.00 20.77 514 VAL B N 1
ATOM 7743 C CA . VAL B 1 514 ? 147.880 109.445 146.053 1.00 20.77 514 VAL B CA 1
ATOM 7744 C C . VAL B 1 514 ? 146.492 110.086 145.978 1.00 20.77 514 VAL B C 1
ATOM 7745 O O . VAL B 1 514 ? 145.701 109.623 145.148 1.00 20.77 514 VAL B O 1
ATOM 7749 N N . PRO B 1 515 ? 146.113 111.123 146.759 1.00 20.56 515 PRO B N 1
ATOM 7750 C CA . PRO B 1 515 ? 144.767 111.685 146.561 1.00 20.56 515 PRO B CA 1
ATOM 7751 C C . PRO B 1 515 ? 144.602 112.463 145.275 1.00 20.56 515 PRO B C 1
ATOM 7752 O O . PRO B 1 515 ? 143.464 112.665 144.848 1.00 20.56 515 PRO B O 1
ATOM 7756 N N . PHE B 1 516 ? 145.689 112.912 144.648 1.00 16.21 516 PHE B N 1
ATOM 7757 C CA . PHE B 1 516 ? 145.574 113.552 143.346 1.00 16.21 516 PHE B CA 1
ATOM 7758 C C . PHE B 1 516 ? 145.320 112.528 142.256 1.00 16.21 516 PHE B C 1
ATOM 7759 O O . PHE B 1 516 ? 144.521 112.767 141.347 1.00 16.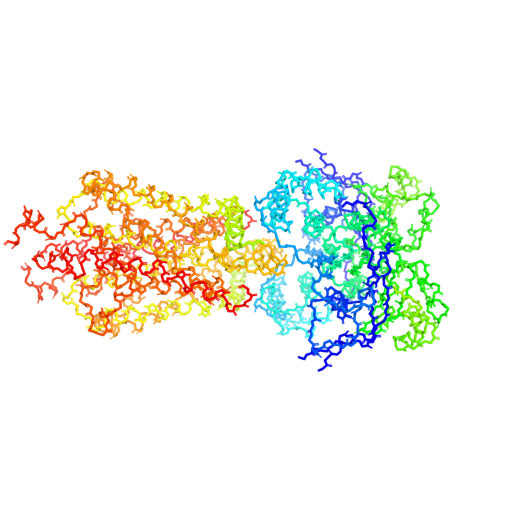21 516 PHE B O 1
ATOM 7767 N N . LEU B 1 517 ? 145.993 111.383 142.326 1.00 19.79 517 LEU B N 1
ATOM 7768 C CA . LEU B 1 517 ? 145.833 110.364 141.304 1.00 19.79 517 LEU B CA 1
ATOM 7769 C C . LEU B 1 517 ? 144.523 109.620 141.438 1.00 19.79 517 LEU B C 1
ATOM 7770 O O . LEU B 1 517 ? 144.053 109.045 140.457 1.00 19.79 517 LEU B O 1
ATOM 7775 N N . LEU B 1 518 ? 143.931 109.601 142.626 1.00 14.79 518 LEU B N 1
ATOM 7776 C CA . LEU B 1 518 ? 142.593 109.057 142.788 1.00 14.79 518 LEU B CA 1
ATOM 7777 C C . LEU B 1 518 ? 141.532 110.032 142.316 1.00 14.79 518 LEU B C 1
ATOM 7778 O O . LEU B 1 518 ? 140.492 109.609 141.813 1.00 14.79 518 LEU B O 1
ATOM 7783 N N . THR B 1 519 ? 141.769 111.330 142.481 1.00 13.79 519 THR B N 1
ATOM 7784 C CA . THR B 1 519 ? 140.849 112.336 141.973 1.00 13.79 519 THR B CA 1
ATOM 7785 C C . THR B 1 519 ? 140.905 112.409 140.459 1.00 13.79 519 THR B C 1
ATOM 7786 O O . THR B 1 519 ? 139.884 112.645 139.811 1.00 13.79 519 THR B O 1
ATOM 7790 N N . LEU B 1 520 ? 142.084 112.197 139.880 1.00 22.21 520 LEU B N 1
ATOM 7791 C CA . LEU B 1 520 ? 142.210 112.155 138.431 1.00 22.21 520 LEU B CA 1
ATOM 7792 C C . LEU B 1 520 ? 141.629 110.874 137.851 1.00 22.21 520 LEU B C 1
ATOM 7793 O O . LEU B 1 520 ? 141.069 110.899 136.757 1.00 22.21 520 LEU B O 1
ATOM 7798 N N . SER B 1 521 ? 141.740 109.755 138.564 1.00 11.73 521 SER B N 1
ATOM 7799 C CA . SER B 1 521 ? 141.183 108.499 138.077 1.00 11.73 521 SER B CA 1
ATOM 7800 C C . SER B 1 521 ? 139.663 108.521 138.084 1.00 11.73 521 SER B C 1
ATOM 7801 O O . SER B 1 521 ? 139.030 107.984 137.175 1.00 11.73 521 SER B O 1
ATOM 7804 N N . VAL B 1 522 ? 139.064 109.128 139.106 1.00 16.04 522 VAL B N 1
ATOM 7805 C CA . VAL B 1 522 ? 137.610 109.198 139.205 1.00 16.04 522 VAL B CA 1
ATOM 7806 C C . VAL B 1 522 ? 137.055 110.170 138.174 1.00 16.04 522 VAL B C 1
ATOM 7807 O O . VAL B 1 522 ? 136.018 109.914 137.556 1.00 16.04 522 VAL B O 1
ATOM 7811 N N . LEU B 1 523 ? 137.765 111.268 137.928 1.00 16.61 523 LEU B N 1
ATOM 7812 C CA . LEU B 1 523 ? 137.297 112.264 136.975 1.00 16.61 523 LEU B CA 1
ATOM 7813 C C . LEU B 1 523 ? 137.387 111.757 135.544 1.00 16.61 523 LEU B C 1
ATOM 7814 O O . LEU B 1 523 ? 136.506 112.038 134.731 1.00 16.61 523 LEU B O 1
ATOM 7819 N N . LEU B 1 524 ? 138.428 110.997 135.214 1.00 16.81 524 LEU B N 1
ATOM 7820 C CA . LEU B 1 524 ? 138.555 110.486 133.855 1.00 16.81 524 LEU B CA 1
ATOM 7821 C C . LEU B 1 524 ? 137.612 109.326 133.586 1.00 16.81 524 LEU B C 1
ATOM 7822 O O . LEU B 1 524 ? 137.160 109.159 132.457 1.00 16.81 524 LEU B O 1
ATOM 7827 N N . LEU B 1 525 ? 137.307 108.520 134.599 1.00 17.80 525 LEU B N 1
ATOM 7828 C CA . LEU B 1 525 ? 136.309 107.467 134.455 1.00 17.80 525 LEU B CA 1
ATOM 7829 C C . LEU B 1 525 ? 134.905 108.041 134.361 1.00 17.80 525 LEU B C 1
ATOM 7830 O O . LEU B 1 525 ? 134.044 107.465 133.695 1.00 17.80 525 LEU B O 1
ATOM 7835 N N . TYR B 1 526 ? 134.662 109.177 135.002 1.00 12.99 526 TYR B N 1
ATOM 7836 C CA . TYR B 1 526 ? 133.377 109.850 134.902 1.00 12.99 526 TYR B CA 1
ATOM 7837 C C . TYR B 1 526 ? 133.206 110.539 133.560 1.00 12.99 526 TYR B C 1
ATOM 7838 O O . TYR B 1 526 ? 132.097 110.592 133.036 1.00 12.99 526 TYR B O 1
ATOM 7847 N N . VAL B 1 527 ? 134.285 111.089 133.002 1.00 13.41 527 VAL B N 1
ATOM 7848 C CA . VAL B 1 527 ? 134.234 111.718 131.688 1.00 13.41 527 VAL B CA 1
ATOM 7849 C C . VAL B 1 527 ? 133.941 110.681 130.616 1.00 13.41 527 VAL B C 1
ATOM 7850 O O . VAL B 1 527 ? 133.181 110.943 129.684 1.00 13.41 527 VAL B O 1
ATOM 7854 N N . LEU B 1 528 ? 134.457 109.467 130.770 1.00 17.21 528 LEU B N 1
ATOM 7855 C CA . LEU B 1 528 ? 134.170 108.407 129.815 1.00 17.21 528 LEU B CA 1
ATOM 7856 C C . LEU B 1 528 ? 132.773 107.828 129.990 1.00 17.21 528 LEU B C 1
ATOM 7857 O O . LEU B 1 528 ? 132.130 107.468 129.005 1.00 17.21 528 LEU B O 1
ATOM 7862 N N . ALA B 1 529 ? 132.288 107.715 131.224 1.00 15.82 529 ALA B N 1
ATOM 7863 C CA . ALA B 1 529 ? 130.942 107.196 131.447 1.00 15.82 529 ALA B CA 1
ATOM 7864 C C . ALA B 1 529 ? 129.878 108.195 131.039 1.00 15.82 529 ALA B C 1
ATOM 7865 O O . ALA B 1 529 ? 128.779 107.801 130.649 1.00 15.82 529 ALA B O 1
ATOM 7867 N N . SER B 1 530 ? 130.178 109.482 131.143 1.00 18.78 530 SER B N 1
ATOM 7868 C CA . SER B 1 530 ? 129.271 110.531 130.713 1.00 18.78 530 SER B CA 1
ATOM 7869 C C . SER B 1 530 ? 129.358 110.804 129.226 1.00 18.78 530 SER B C 1
ATOM 7870 O O . SER B 1 530 ? 128.424 111.366 128.659 1.00 18.78 530 SER B O 1
ATOM 7873 N N . GLN B 1 531 ? 130.465 110.442 128.589 1.00 18.72 531 GLN B N 1
ATOM 7874 C CA . GLN B 1 531 ? 130.565 110.567 127.144 1.00 18.72 531 GLN B CA 1
ATOM 7875 C C . GLN B 1 531 ? 129.764 109.487 126.442 1.00 18.72 531 GLN B C 1
ATOM 7876 O O . GLN B 1 531 ? 129.211 109.720 125.367 1.00 18.72 531 GLN B O 1
ATOM 7882 N N . GLY B 1 532 ? 129.688 108.298 127.035 1.00 16.20 532 GLY B N 1
ATOM 7883 C CA . GLY B 1 532 ? 128.915 107.213 126.469 1.00 16.20 532 GLY B CA 1
ATOM 7884 C C . GLY B 1 532 ? 127.424 107.429 126.511 1.00 16.20 532 GLY B C 1
ATOM 7885 O O . GLY B 1 532 ? 126.702 106.790 125.748 1.00 16.20 532 GLY B O 1
ATOM 7886 N N . LEU B 1 533 ? 126.945 108.307 127.392 1.00 16.68 533 LEU B N 1
ATOM 7887 C CA . LEU B 1 533 ? 125.535 108.671 127.389 1.00 16.68 533 LEU B CA 1
ATOM 7888 C C . LEU B 1 533 ? 125.172 109.453 126.138 1.00 16.68 533 LEU B C 1
ATOM 7889 O O . LEU B 1 533 ? 124.116 109.226 125.544 1.00 16.68 533 LEU B O 1
ATOM 7894 N N . GLY B 1 534 ? 126.039 110.368 125.716 1.00 19.51 534 GLY B N 1
ATOM 7895 C CA . GLY B 1 534 ? 125.797 111.088 124.485 1.00 19.51 534 GLY B CA 1
ATOM 7896 C C . GLY B 1 534 ? 126.004 110.247 123.246 1.00 19.51 534 GLY B C 1
ATOM 7897 O O . GLY B 1 534 ? 125.370 110.492 122.222 1.00 19.51 534 GLY B O 1
ATOM 7898 N N . LEU B 1 535 ? 126.894 109.258 123.311 1.00 18.78 535 LEU B N 1
ATOM 7899 C CA . LEU B 1 535 ? 127.097 108.363 122.177 1.00 18.78 535 LEU B CA 1
ATOM 7900 C C . LEU B 1 535 ? 125.887 107.475 121.950 1.00 18.78 535 LEU B C 1
ATOM 7901 O O . LEU B 1 535 ? 125.538 107.178 120.807 1.00 18.78 535 LEU B O 1
ATOM 7906 N N . ALA B 1 536 ? 125.242 107.030 123.026 1.00 18.58 536 ALA B N 1
ATOM 7907 C CA . ALA B 1 536 ? 124.084 106.161 122.887 1.00 18.58 536 ALA B CA 1
ATOM 7908 C C . ALA B 1 536 ? 122.861 106.936 122.433 1.00 18.58 536 ALA B C 1
ATOM 7909 O O . ALA B 1 536 ? 122.039 106.412 121.680 1.00 18.58 536 ALA B O 1
ATOM 7911 N N . LEU B 1 537 ? 122.715 108.181 122.885 1.00 20.98 537 LEU B N 1
ATOM 7912 C CA . LEU B 1 537 ? 121.578 108.991 122.465 1.00 20.98 537 LEU B CA 1
ATOM 7913 C C . LEU B 1 537 ? 121.739 109.492 121.043 1.00 20.98 537 LEU B C 1
ATOM 7914 O O . LEU B 1 537 ? 120.746 109.666 120.338 1.00 20.98 537 LEU B O 1
ATOM 7919 N N . GLY B 1 538 ? 122.969 109.749 120.608 1.00 22.04 538 GLY B N 1
ATOM 7920 C CA . GLY B 1 538 ? 123.183 110.153 119.234 1.00 22.04 538 GLY B CA 1
ATOM 7921 C C . GLY B 1 538 ? 123.039 109.012 118.254 1.00 22.04 538 GLY B C 1
ATOM 7922 O O . GLY B 1 538 ? 122.701 109.229 117.093 1.00 22.04 538 GLY B O 1
ATOM 7923 N N . ALA B 1 539 ? 123.289 107.789 118.697 1.00 23.79 539 ALA B N 1
ATOM 7924 C CA . ALA B 1 539 ? 123.117 106.643 117.820 1.00 23.79 539 ALA B CA 1
ATOM 7925 C C . ALA B 1 539 ? 121.668 106.185 117.756 1.00 23.79 539 ALA B C 1
ATOM 7926 O O . ALA B 1 539 ? 121.257 105.595 116.755 1.00 23.79 539 ALA B O 1
ATOM 7928 N N . ALA B 1 540 ? 120.884 106.442 118.801 1.00 26.07 540 ALA B N 1
ATOM 7929 C CA . ALA B 1 540 ? 119.476 106.066 118.799 1.00 26.07 540 ALA B CA 1
ATOM 7930 C C . ALA B 1 540 ? 118.633 107.082 118.041 1.00 26.07 540 ALA B C 1
ATOM 7931 O O . ALA B 1 540 ? 117.836 106.715 117.175 1.00 26.07 540 ALA B O 1
ATOM 7933 N N . ILE B 1 541 ? 118.788 108.358 118.357 1.00 27.66 541 ILE B N 1
ATOM 7934 C CA . ILE B 1 541 ? 118.187 109.444 117.596 1.00 27.66 541 ILE B CA 1
ATOM 7935 C C . ILE B 1 541 ? 119.247 109.940 116.629 1.00 27.66 541 ILE B C 1
ATOM 7936 O O . ILE B 1 541 ? 120.191 110.620 117.036 1.00 27.66 541 ILE B O 1
ATOM 7941 N N . MET B 1 542 ? 119.108 109.640 115.346 1.00 33.36 542 MET B N 1
ATOM 7942 C CA . MET B 1 542 ? 120.141 110.061 114.411 1.00 33.36 542 MET B CA 1
ATOM 7943 C C . MET B 1 542 ? 120.013 111.517 113.983 1.00 33.36 542 MET B C 1
ATOM 7944 O O . MET B 1 542 ? 120.786 111.962 113.133 1.00 33.36 542 MET B O 1
ATOM 7949 N N . ASP B 1 543 ? 119.064 112.262 114.535 1.00 33.85 543 ASP B N 1
ATOM 7950 C CA . ASP B 1 543 ? 119.024 113.708 114.393 1.00 33.85 543 ASP B CA 1
ATOM 7951 C C . ASP B 1 543 ? 119.911 114.317 115.463 1.00 33.85 543 ASP B C 1
ATOM 7952 O O . ASP B 1 543 ? 119.737 114.037 116.649 1.00 33.85 543 ASP B O 1
ATOM 7957 N N . ALA B 1 544 ? 120.865 115.140 115.047 1.00 31.54 544 ALA B N 1
ATOM 7958 C CA . ALA B 1 544 ? 121.797 115.708 116.007 1.00 31.54 544 ALA B CA 1
ATOM 7959 C C . ALA B 1 544 ? 121.203 116.858 116.798 1.00 31.54 544 ALA B C 1
ATOM 7960 O O . ALA B 1 544 ? 121.754 117.210 117.842 1.00 31.54 544 ALA B O 1
ATOM 7962 N N . LYS B 1 545 ? 120.104 117.447 116.336 1.00 31.92 545 LYS B N 1
ATOM 7963 C CA . LYS B 1 545 ? 119.456 118.537 117.053 1.00 31.92 545 LYS B CA 1
ATOM 7964 C C . LYS B 1 545 ? 118.357 118.046 117.982 1.00 31.92 545 LYS B C 1
ATOM 7965 O O . LYS B 1 545 ? 118.171 118.612 119.062 1.00 31.92 545 LYS B O 1
ATOM 7971 N N . LYS B 1 546 ? 117.636 116.996 117.594 1.00 30.67 546 LYS B N 1
ATOM 7972 C CA . LYS B 1 546 ? 116.652 116.390 118.482 1.00 30.67 546 LYS B CA 1
ATOM 7973 C C . LYS B 1 546 ? 117.309 115.677 119.650 1.00 30.67 546 LYS B C 1
ATOM 7974 O O . LYS B 1 546 ? 116.682 115.503 120.696 1.00 30.67 546 LYS B O 1
ATOM 7980 N N . ALA B 1 547 ? 118.552 115.239 119.487 1.00 25.77 547 ALA B N 1
ATOM 7981 C CA . ALA B 1 547 ? 119.271 114.525 120.528 1.00 25.77 547 ALA B CA 1
ATOM 7982 C C . ALA B 1 547 ? 120.129 115.434 121.384 1.00 25.77 547 ALA B C 1
ATOM 7983 O O . ALA B 1 547 ? 120.580 115.006 122.446 1.00 25.77 547 ALA B O 1
ATOM 7985 N N . SER B 1 548 ? 120.375 116.669 120.949 1.00 25.71 548 SER B N 1
ATOM 7986 C CA . SER B 1 548 ? 120.986 117.660 121.822 1.00 25.71 548 SER B CA 1
ATOM 7987 C C . SER B 1 548 ? 120.002 118.195 122.844 1.00 25.71 548 SER B C 1
ATOM 7988 O O . SER B 1 548 ? 120.420 118.797 123.832 1.00 25.71 548 SER B O 1
ATOM 7991 N N . THR B 1 549 ? 118.712 118.008 122.611 1.00 25.35 549 THR B N 1
ATOM 7992 C CA . THR B 1 549 ? 117.671 118.387 123.549 1.00 25.35 549 THR B CA 1
ATOM 7993 C C . THR B 1 549 ? 117.411 117.297 124.572 1.00 25.35 549 THR B C 1
ATOM 7994 O O . THR B 1 549 ? 117.185 117.598 125.746 1.00 25.35 549 THR B O 1
ATOM 7998 N N . ILE B 1 550 ? 117.486 116.032 124.166 1.00 22.81 550 ILE B N 1
ATOM 7999 C CA . ILE B 1 550 ? 117.264 114.939 125.101 1.00 22.81 550 ILE B CA 1
ATOM 8000 C C . ILE B 1 550 ? 118.457 114.769 126.034 1.00 22.81 550 ILE B C 1
ATOM 8001 O O . ILE B 1 550 ? 118.291 114.388 127.195 1.00 22.81 550 ILE B O 1
ATOM 8006 N N . VAL B 1 551 ? 119.667 115.086 125.578 1.00 21.63 551 VAL B N 1
ATOM 8007 C CA . VAL B 1 551 ? 120.818 114.973 126.466 1.00 21.63 551 VAL B CA 1
ATOM 8008 C C . VAL B 1 551 ? 120.899 116.163 127.416 1.00 21.63 551 VAL B C 1
ATOM 8009 O O . VAL B 1 551 ? 121.566 116.081 128.450 1.00 21.63 551 VAL B O 1
ATOM 8013 N N . THR B 1 552 ? 120.204 117.256 127.115 1.00 23.07 552 THR B N 1
ATOM 8014 C CA . THR B 1 552 ? 120.130 118.397 128.018 1.00 23.07 552 THR B CA 1
ATOM 8015 C C . THR B 1 552 ? 119.101 118.158 129.114 1.00 23.07 552 THR B C 1
ATOM 8016 O O . THR B 1 552 ? 119.322 118.518 130.271 1.00 23.07 552 THR B O 1
ATOM 8020 N N . VAL B 1 553 ? 117.983 117.528 128.765 1.00 21.46 553 VAL B N 1
ATOM 8021 C CA . VAL B 1 553 ? 116.968 117.155 129.738 1.00 21.46 553 VAL B CA 1
ATOM 8022 C C . VAL B 1 553 ? 117.460 116.019 130.626 1.00 21.46 553 VAL B C 1
ATOM 8023 O O . VAL B 1 553 ? 117.166 115.988 131.824 1.00 21.46 553 VAL B O 1
ATOM 8027 N N . THR B 1 554 ? 118.245 115.095 130.072 1.00 21.32 554 THR B N 1
ATOM 8028 C CA . THR B 1 554 ? 118.790 113.997 130.863 1.00 21.32 554 THR B CA 1
ATOM 8029 C C . THR B 1 554 ? 119.857 114.484 131.831 1.00 21.32 554 THR B C 1
ATOM 8030 O O . THR B 1 554 ? 119.892 114.054 132.985 1.00 21.32 554 THR B O 1
ATOM 8034 N N . MET B 1 555 ? 120.724 115.391 131.391 1.00 21.99 555 MET B N 1
ATOM 8035 C CA . MET B 1 555 ? 121.732 115.940 132.283 1.00 21.99 555 MET B CA 1
ATOM 8036 C C . MET B 1 555 ? 121.158 116.939 133.269 1.00 21.99 555 MET B C 1
ATOM 8037 O O . MET B 1 555 ? 121.814 117.254 134.257 1.00 21.99 555 MET B O 1
ATOM 8042 N N . LEU B 1 556 ? 119.962 117.457 133.024 1.00 20.97 556 LEU B N 1
ATOM 8043 C CA . LEU B 1 556 ? 119.304 118.287 134.021 1.00 20.97 556 LEU B CA 1
ATOM 8044 C C . LEU B 1 556 ? 118.741 117.441 135.150 1.00 20.97 556 LEU B C 1
ATOM 8045 O O . LEU B 1 556 ? 118.815 117.831 136.313 1.00 20.97 556 LEU B O 1
ATOM 8050 N N . ALA B 1 557 ? 118.188 116.277 134.829 1.00 19.77 557 ALA B N 1
ATOM 8051 C CA . ALA B 1 557 ? 117.712 115.365 135.854 1.00 19.77 557 ALA B CA 1
ATOM 8052 C C . ALA B 1 557 ? 118.848 114.691 136.601 1.00 19.77 557 ALA B C 1
ATOM 8053 O O . ALA B 1 557 ? 118.639 114.212 137.714 1.00 19.77 557 ALA B O 1
ATOM 8055 N N . PHE B 1 558 ? 120.036 114.623 136.009 1.00 19.61 558 PHE B N 1
ATOM 8056 C CA . PHE B 1 558 ? 121.174 114.001 136.670 1.00 19.61 558 PHE B CA 1
ATOM 8057 C C . PHE B 1 558 ? 121.827 114.949 137.654 1.00 19.61 558 PHE B C 1
ATOM 8058 O O . PHE B 1 558 ? 122.334 114.512 138.687 1.00 19.61 558 PHE B O 1
ATOM 8066 N N . VAL B 1 559 ? 121.842 116.239 137.335 1.00 21.33 559 VAL B N 1
ATOM 8067 C CA . VAL B 1 559 ? 122.420 117.244 138.217 1.00 21.33 559 VAL B CA 1
ATOM 8068 C C . VAL B 1 559 ? 121.508 117.501 139.407 1.00 21.33 559 VAL B C 1
ATOM 8069 O O . VAL B 1 559 ? 121.973 117.625 140.544 1.00 21.33 559 VAL B O 1
ATOM 8073 N N . LEU B 1 560 ? 120.197 117.543 139.178 1.00 20.41 560 LEU B N 1
ATOM 8074 C CA . LEU B 1 560 ? 119.258 117.804 140.260 1.00 20.41 560 LEU B CA 1
ATOM 8075 C C . LEU B 1 560 ? 119.143 116.644 141.234 1.00 20.41 560 LEU B C 1
ATOM 8076 O O . LEU B 1 560 ? 118.769 116.860 142.387 1.00 20.41 560 LEU B O 1
ATOM 8081 N N . THR B 1 561 ? 119.463 115.430 140.811 1.00 22.72 561 THR B N 1
ATOM 8082 C CA . THR B 1 561 ? 119.470 114.280 141.697 1.00 22.72 561 THR B CA 1
ATOM 8083 C C . THR B 1 561 ? 120.874 113.876 142.120 1.00 22.72 561 THR B C 1
ATOM 8084 O O . THR B 1 561 ? 121.040 112.830 142.742 1.00 22.72 561 THR B O 1
ATOM 8088 N N . GLY B 1 562 ? 121.883 114.692 141.827 1.00 25.62 562 GLY B N 1
ATOM 8089 C CA . GLY B 1 562 ? 123.258 114.373 142.157 1.00 25.62 562 GLY B CA 1
ATOM 8090 C C . GLY B 1 562 ? 123.598 114.458 143.626 1.00 25.62 562 GLY B C 1
ATOM 8091 O O . GLY B 1 562 ? 124.682 114.014 144.013 1.00 25.62 562 GLY B O 1
ATOM 8092 N N . GLY B 1 563 ? 122.726 115.029 144.446 1.00 29.49 563 GLY B N 1
ATOM 8093 C CA . GLY B 1 563 ? 122.904 115.023 145.880 1.00 29.49 563 GLY B CA 1
ATOM 8094 C C . GLY B 1 563 ? 123.340 116.324 146.510 1.00 29.49 563 GLY B C 1
ATOM 8095 O O . GLY B 1 563 ? 123.653 116.332 147.702 1.00 29.49 563 GLY B O 1
ATOM 8096 N N . TYR B 1 564 ? 123.363 117.424 145.769 1.00 27.26 564 TYR B N 1
ATOM 8097 C CA . TYR B 1 564 ? 123.829 118.695 146.300 1.00 27.26 564 TYR B CA 1
ATOM 8098 C C . TYR B 1 564 ? 122.735 119.739 146.451 1.00 27.26 564 TYR B C 1
ATOM 8099 O O . TYR B 1 564 ? 122.678 120.405 147.482 1.00 27.26 564 TYR B O 1
ATOM 8108 N N . TYR B 1 565 ? 121.860 119.904 145.457 1.00 29.47 565 TYR B N 1
ATOM 8109 C CA . TYR B 1 565 ? 120.870 120.977 145.509 1.00 29.47 565 TYR B CA 1
ATOM 8110 C C . TYR B 1 565 ? 119.763 120.667 146.501 1.00 29.47 565 TYR B C 1
ATOM 8111 O O . TYR B 1 565 ? 119.345 121.537 147.271 1.00 29.47 565 TYR B O 1
ATOM 8120 N N . VAL B 1 566 ? 119.256 119.441 146.482 1.00 30.12 566 VAL B N 1
ATOM 8121 C CA . VAL B 1 566 ? 118.148 119.029 147.330 1.00 30.12 566 VAL B CA 1
ATOM 8122 C C . VAL B 1 566 ? 118.687 118.025 148.335 1.00 30.12 566 VAL B C 1
ATOM 8123 O O . VAL B 1 566 ? 119.299 117.026 147.948 1.00 30.12 566 VAL B O 1
ATOM 8127 N N . ASN B 1 567 ? 118.466 118.285 149.618 1.00 41.18 567 ASN B N 1
ATOM 8128 C CA . ASN B 1 567 ? 118.769 117.301 150.646 1.00 41.18 567 ASN B CA 1
ATOM 8129 C C . ASN B 1 567 ? 117.555 116.500 151.070 1.00 41.18 567 ASN B C 1
ATOM 8130 O O . ASN B 1 567 ? 117.682 115.306 151.348 1.00 41.18 567 ASN B O 1
ATOM 8135 N N . LYS B 1 568 ? 116.385 117.127 151.138 1.00 37.99 568 LYS B N 1
ATOM 8136 C CA . LYS B 1 568 ? 115.157 116.450 151.534 1.00 37.99 568 LYS B CA 1
ATOM 8137 C C . LYS B 1 568 ? 114.381 116.094 150.272 1.00 37.99 568 LYS B C 1
ATOM 8138 O O . LYS B 1 568 ? 113.402 116.737 149.909 1.00 37.99 568 LYS B O 1
ATOM 8144 N N . VAL B 1 569 ? 114.844 115.052 149.599 1.00 31.86 569 VAL B N 1
ATOM 8145 C CA . VAL B 1 569 ? 114.175 114.559 148.390 1.00 31.86 569 VAL B CA 1
ATOM 8146 C C . VAL B 1 569 ? 112.855 113.909 148.782 1.00 31.86 569 VAL B C 1
ATOM 8147 O O . VAL B 1 569 ? 112.795 113.235 149.824 1.00 31.86 569 VAL B O 1
ATOM 8151 N N . PRO B 1 570 ? 111.776 114.110 148.030 1.00 29.63 570 PRO B N 1
ATOM 8152 C CA . PRO B 1 570 ? 110.535 113.393 148.324 1.00 29.63 570 PRO B CA 1
ATOM 8153 C C . PRO B 1 570 ? 110.669 111.907 148.053 1.00 29.63 570 PRO B C 1
ATOM 8154 O O . PRO B 1 570 ? 111.578 111.454 147.359 1.00 29.63 570 PRO B O 1
ATOM 8158 N N . SER B 1 571 ? 109.724 111.149 148.612 1.00 30.26 571 SER B N 1
ATOM 8159 C CA . SER B 1 571 ? 109.857 109.699 148.697 1.00 30.26 571 SER B CA 1
ATOM 8160 C C . SER B 1 571 ? 109.759 109.019 147.340 1.00 30.26 571 SER B C 1
ATOM 8161 O O . SER B 1 571 ? 110.349 107.955 147.142 1.00 30.26 571 SER B O 1
ATOM 8164 N N . GLY B 1 572 ? 109.039 109.603 146.400 1.00 31.37 572 GLY B N 1
ATOM 8165 C CA . GLY B 1 572 ? 108.930 108.990 145.099 1.00 31.37 572 GLY B CA 1
ATOM 8166 C C . GLY B 1 572 ? 110.049 109.316 144.145 1.00 31.37 572 GLY B C 1
ATOM 8167 O O . GLY B 1 572 ? 109.989 108.904 142.985 1.00 31.37 572 GLY B O 1
ATOM 8168 N N . MET B 1 573 ? 111.072 110.046 144.591 1.00 31.14 573 MET B N 1
ATOM 8169 C CA . MET B 1 573 ? 112.145 110.491 143.714 1.00 31.14 573 MET B CA 1
ATOM 8170 C C . MET B 1 573 ? 113.529 110.122 144.232 1.00 31.14 573 MET B C 1
ATOM 8171 O O . MET B 1 573 ? 114.524 110.580 143.667 1.00 31.14 573 MET B O 1
ATOM 8176 N N . VAL B 1 574 ? 113.624 109.312 145.288 1.00 29.86 574 VAL B N 1
ATOM 8177 C CA . VAL B 1 574 ? 114.929 108.893 145.782 1.00 29.86 574 VAL B CA 1
ATOM 8178 C C . VAL B 1 574 ? 115.549 107.802 144.926 1.00 29.86 574 VAL B C 1
ATOM 8179 O O . VAL B 1 574 ? 116.746 107.540 145.051 1.00 29.86 574 VAL B O 1
ATOM 8183 N N . TRP B 1 575 ? 114.774 107.149 144.067 1.00 28.80 575 TRP B N 1
ATOM 8184 C CA . TRP B 1 575 ? 115.340 106.147 143.180 1.00 28.80 575 TRP B CA 1
ATOM 8185 C C . TRP B 1 575 ? 116.144 106.768 142.052 1.00 28.80 575 TRP B C 1
ATOM 8186 O O . TRP B 1 575 ? 117.000 106.094 141.481 1.00 28.80 575 TRP B O 1
ATOM 8197 N N . MET B 1 576 ? 115.876 108.024 141.702 1.00 30.33 576 MET B N 1
ATOM 8198 C CA . MET B 1 576 ? 116.394 108.594 140.468 1.00 30.33 576 MET B CA 1
ATOM 8199 C C . MET B 1 576 ? 117.864 108.947 140.576 1.00 30.33 576 MET B C 1
ATOM 8200 O O . MET B 1 576 ? 118.537 109.084 139.553 1.00 30.33 576 MET B O 1
ATOM 8205 N N . LYS B 1 577 ? 118.392 109.051 141.790 1.00 28.40 577 LYS B N 1
ATOM 8206 C CA . LYS B 1 577 ? 119.809 109.322 141.956 1.00 28.40 577 LYS B CA 1
ATOM 8207 C C . LYS B 1 577 ? 120.671 108.118 141.623 1.00 28.40 577 LYS B C 1
ATOM 8208 O O . LYS B 1 577 ? 121.861 108.281 141.363 1.00 28.40 577 LYS B O 1
ATOM 8214 N N . TYR B 1 578 ? 120.103 106.922 141.602 1.00 28.21 578 TYR B N 1
ATOM 8215 C CA . TYR B 1 578 ? 120.890 105.726 141.366 1.00 28.21 578 TYR B CA 1
ATOM 8216 C C . TYR B 1 578 ? 121.142 105.456 139.897 1.00 28.21 578 TYR B C 1
ATOM 8217 O O . TYR B 1 578 ? 121.994 104.625 139.580 1.00 28.21 578 TYR B O 1
ATOM 8226 N N . VAL B 1 579 ? 120.418 106.116 138.994 1.00 22.59 579 VAL B N 1
ATOM 8227 C CA . VAL B 1 579 ? 120.741 106.082 137.578 1.00 22.59 579 VAL B CA 1
ATOM 8228 C C . VAL B 1 579 ? 121.521 107.307 137.149 1.00 22.59 579 VAL B C 1
ATOM 8229 O O . VAL B 1 579 ? 121.924 107.404 135.988 1.00 22.59 579 VAL B O 1
ATOM 8233 N N . SER B 1 580 ? 121.762 108.236 138.061 1.00 21.71 580 SER B N 1
ATOM 8234 C CA . SER B 1 580 ? 122.509 109.447 137.775 1.00 21.71 580 SER B CA 1
ATOM 8235 C C . SER B 1 580 ? 123.992 109.135 137.682 1.00 21.71 580 SER B C 1
ATOM 8236 O O . SER B 1 580 ? 124.539 108.453 138.544 1.00 21.71 580 SER B O 1
ATOM 8239 N N . THR B 1 581 ? 124.641 109.620 136.630 1.00 23.53 581 THR B N 1
ATOM 8240 C CA . THR B 1 581 ? 126.087 109.502 136.545 1.00 23.53 581 THR B CA 1
ATOM 8241 C C . THR B 1 581 ? 126.769 110.486 137.481 1.00 23.53 581 THR B C 1
ATOM 8242 O O . THR B 1 581 ? 127.817 110.170 138.048 1.00 23.53 581 THR B O 1
ATOM 8246 N N . THR B 1 582 ? 126.164 111.663 137.671 1.00 24.62 582 THR B N 1
ATOM 8247 C CA . THR B 1 582 ? 126.715 112.717 138.517 1.00 24.62 582 THR B CA 1
ATOM 8248 C C . THR B 1 582 ? 126.710 112.329 139.987 1.00 24.62 582 THR B C 1
ATOM 8249 O O . THR B 1 582 ? 127.541 112.812 140.754 1.00 24.62 582 THR B O 1
ATOM 8253 N N . PHE B 1 583 ? 125.802 111.446 140.390 1.00 33.87 583 PHE B N 1
ATOM 8254 C CA . PHE B 1 583 ? 125.720 111.028 141.781 1.00 33.87 583 PHE B CA 1
ATOM 8255 C C . PHE B 1 583 ? 126.917 110.182 142.183 1.00 33.87 583 PHE B C 1
ATOM 8256 O O . PHE B 1 583 ? 127.422 110.310 143.297 1.00 33.87 583 PHE B O 1
ATOM 8264 N N . TYR B 1 584 ? 127.401 109.328 141.288 1.00 33.87 584 TYR B N 1
ATOM 8265 C CA . TYR B 1 584 ? 128.472 108.414 141.652 1.00 33.87 584 TYR B CA 1
ATOM 8266 C C . TYR B 1 584 ? 129.840 109.063 141.569 1.00 33.87 584 TYR B C 1
ATOM 8267 O O . TYR B 1 584 ? 130.748 108.657 142.293 1.00 33.87 584 T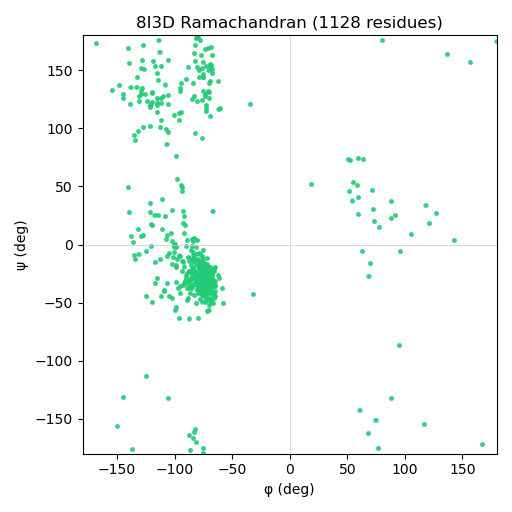YR B O 1
ATOM 8276 N N . CYS B 1 585 ? 130.019 110.050 140.694 1.00 28.17 585 CYS B N 1
ATOM 8277 C CA . CYS B 1 585 ? 131.276 110.785 140.666 1.00 28.17 585 CYS B CA 1
ATOM 8278 C C . CYS B 1 585 ? 131.405 111.685 141.878 1.00 28.17 585 CYS B C 1
ATOM 8279 O O . CYS B 1 585 ? 132.470 111.755 142.493 1.00 28.17 585 CYS B O 1
ATOM 8282 N N . TYR B 1 586 ? 130.326 112.375 142.232 1.00 27.80 586 TYR B N 1
ATOM 8283 C CA . TYR B 1 586 ? 130.354 113.310 143.346 1.00 27.80 586 TYR B CA 1
ATOM 8284 C C . TYR B 1 586 ? 130.518 112.587 144.673 1.00 27.80 586 TYR B C 1
ATOM 8285 O O . TYR B 1 586 ? 131.221 113.074 145.555 1.00 27.80 586 TYR B O 1
ATOM 8294 N N . ARG B 1 587 ? 129.905 111.416 144.829 1.00 32.81 587 ARG B N 1
ATOM 8295 C CA . ARG B 1 587 ? 130.104 110.648 146.051 1.00 32.81 587 ARG B CA 1
ATOM 8296 C C . ARG B 1 587 ? 131.504 110.071 146.137 1.00 32.81 587 ARG B C 1
ATOM 8297 O O . ARG B 1 587 ? 131.998 109.812 147.236 1.00 32.81 587 ARG B O 1
ATOM 8305 N N . LEU B 1 588 ? 132.152 109.851 145.000 1.00 28.96 588 LEU B N 1
ATOM 8306 C CA . LEU B 1 588 ? 133.523 109.369 145.001 1.00 28.96 588 LEU B CA 1
ATOM 8307 C C . LEU B 1 588 ? 134.511 110.482 145.279 1.00 28.96 588 LEU B C 1
ATOM 8308 O O . LEU B 1 588 ? 135.535 110.240 145.913 1.00 28.96 588 LEU B O 1
ATOM 8313 N N . LEU B 1 589 ? 134.233 111.696 144.810 1.00 33.87 589 LEU B N 1
ATOM 8314 C CA . LEU B 1 589 ? 135.126 112.814 145.077 1.00 33.87 589 LEU B CA 1
ATOM 8315 C C . LEU B 1 589 ? 135.076 113.242 146.531 1.00 33.87 589 LEU B C 1
ATOM 8316 O O . LEU B 1 589 ? 136.093 113.664 147.076 1.00 33.87 589 LEU B O 1
ATOM 8321 N N . VAL B 1 590 ? 133.913 113.150 147.175 1.00 27.79 590 VAL B N 1
ATOM 8322 C CA . VAL B 1 590 ? 133.810 113.487 148.590 1.00 27.79 590 VAL B CA 1
ATOM 8323 C C . VAL B 1 590 ? 134.502 112.431 149.445 1.00 27.79 590 VAL B C 1
ATOM 8324 O O . VAL B 1 590 ? 135.111 112.754 150.466 1.00 27.79 590 VAL B O 1
ATOM 8328 N N . ALA B 1 591 ? 134.481 111.171 149.025 1.00 23.51 591 ALA B N 1
ATOM 8329 C CA . ALA B 1 591 ? 135.157 110.134 149.791 1.00 23.51 591 ALA B CA 1
ATOM 8330 C C . ALA B 1 591 ? 136.671 110.191 149.659 1.00 23.51 591 ALA B C 1
ATOM 8331 O O . ALA B 1 591 ? 137.371 109.712 150.551 1.00 23.51 591 ALA B O 1
ATOM 8333 N N . ILE B 1 592 ? 137.195 110.756 148.574 1.00 21.67 592 ILE B N 1
ATOM 8334 C CA . ILE B 1 592 ? 138.639 110.909 148.438 1.00 21.67 592 ILE B CA 1
ATOM 8335 C C . ILE B 1 592 ? 139.124 112.103 149.242 1.00 21.67 592 ILE B C 1
ATOM 8336 O O . ILE B 1 592 ? 140.156 112.036 149.913 1.00 21.67 592 ILE B O 1
ATOM 8341 N N . GLN B 1 593 ? 138.374 113.201 149.221 1.00 25.41 593 GLN B N 1
ATOM 8342 C CA . GLN B 1 593 ? 138.814 114.406 149.909 1.00 25.41 593 GLN B CA 1
ATOM 8343 C C . GLN B 1 593 ? 138.550 114.337 151.402 1.00 25.41 593 GLN B C 1
ATOM 8344 O O . GLN B 1 593 ? 139.325 114.875 152.194 1.00 25.41 593 GLN B O 1
ATOM 8350 N N . TYR B 1 594 ? 137.468 113.687 151.811 1.00 32.90 594 TYR B N 1
ATOM 8351 C CA . TYR B 1 594 ? 137.060 113.720 153.203 1.00 32.90 594 TYR B CA 1
ATOM 8352 C C . TYR B 1 594 ? 137.083 112.374 153.895 1.00 32.90 594 TYR B C 1
ATOM 8353 O O . TYR B 1 594 ? 137.048 112.341 155.125 1.00 32.90 594 TYR B O 1
ATOM 8362 N N . GLY B 1 595 ? 137.162 111.277 153.157 1.00 42.84 595 GLY B N 1
ATOM 8363 C CA . GLY B 1 595 ? 137.230 110.001 153.819 1.00 42.84 595 GLY B CA 1
ATOM 8364 C C . GLY B 1 595 ? 135.889 109.591 154.391 1.00 42.84 595 GLY B C 1
ATOM 8365 O O . GLY B 1 595 ? 134.823 109.965 153.898 1.00 42.84 595 GLY B O 1
ATOM 8366 N N . SER B 1 596 ? 135.944 108.811 155.465 1.00 66.67 596 SER B N 1
ATOM 8367 C CA . SER B 1 596 ? 134.741 108.310 156.123 1.00 66.67 596 SER B CA 1
ATOM 8368 C C . SER B 1 596 ? 134.371 109.246 157.263 1.00 66.67 596 SER B C 1
ATOM 8369 O O . SER B 1 596 ? 134.113 108.799 158.383 1.00 66.67 596 SER B O 1
ATOM 8372 N N . GLY B 1 597 ? 134.295 110.544 156.969 1.00 74.42 597 GLY B N 1
ATOM 8373 C CA . GLY B 1 597 ? 134.176 111.558 157.999 1.00 74.42 597 GLY B CA 1
ATOM 8374 C C . GLY B 1 597 ? 135.372 111.525 158.926 1.00 74.42 597 GLY B C 1
ATOM 8375 O O . GLY B 1 597 ? 136.503 111.368 158.462 1.00 74.42 597 GLY B O 1
ATOM 8376 N N . GLU B 1 598 ? 135.137 111.743 160.226 1.00 89.32 598 GLU B N 1
ATOM 8377 C CA . GLU B 1 598 ? 135.951 111.375 161.399 1.00 89.32 598 GLU B CA 1
ATOM 8378 C C . GLU B 1 598 ? 137.336 112.020 161.470 1.00 89.32 598 GLU B C 1
ATOM 8379 O O . GLU B 1 598 ? 138.034 111.865 162.476 1.00 89.32 598 GLU B O 1
ATOM 8385 N N . GLU B 1 599 ? 137.740 112.762 160.441 1.00 90.80 599 GLU B N 1
ATOM 8386 C CA . GLU B 1 599 ? 139.001 113.490 160.490 1.00 90.80 599 GLU B CA 1
ATOM 8387 C C . GLU B 1 599 ? 138.727 114.982 160.440 1.00 90.80 599 GLU B C 1
ATOM 8388 O O . GLU B 1 599 ? 139.500 115.787 160.967 1.00 90.80 599 GLU B O 1
ATOM 8394 N N . ILE B 1 600 ? 137.621 115.362 159.797 1.00 87.20 600 ILE B N 1
ATOM 8395 C CA . ILE B 1 600 ? 137.111 116.718 159.924 1.00 87.20 600 ILE B CA 1
ATOM 8396 C C . ILE B 1 600 ? 136.184 116.848 161.122 1.00 87.20 600 ILE B C 1
ATOM 8397 O O . ILE B 1 600 ? 135.896 117.963 161.569 1.00 87.20 600 ILE B O 1
ATOM 8402 N N . LEU B 1 601 ? 135.743 115.728 161.689 1.00 96.76 601 LEU B N 1
ATOM 8403 C CA . LEU B 1 601 ? 135.116 115.739 163.003 1.00 96.76 601 LEU B CA 1
ATOM 8404 C C . LEU B 1 601 ? 136.143 115.943 164.113 1.00 96.76 601 LEU B C 1
ATOM 8405 O O . LEU B 1 601 ? 135.785 116.278 165.246 1.00 96.76 601 LEU B O 1
ATOM 8410 N N . ARG B 1 602 ? 137.427 115.761 163.790 1.00 99.27 602 ARG B N 1
ATOM 8411 C CA . ARG B 1 602 ? 138.525 116.155 164.662 1.00 99.27 602 ARG B CA 1
ATOM 8412 C C . ARG B 1 602 ? 138.961 117.576 164.333 1.00 99.27 602 ARG B C 1
ATOM 8413 O O . ARG B 1 602 ? 140.052 118.005 164.717 1.00 99.27 602 ARG B O 1
ATOM 8421 N N . MET B 1 603 ? 138.107 118.310 163.624 1.00 93.08 603 MET B N 1
ATOM 8422 C CA . MET B 1 603 ? 138.381 119.685 163.243 1.00 93.08 603 MET B CA 1
ATOM 8423 C C . MET B 1 603 ? 137.179 120.558 163.577 1.00 93.08 603 MET B C 1
ATOM 8424 O O . MET B 1 603 ? 137.248 121.786 163.466 1.00 93.08 603 MET B O 1
ATOM 8429 N N . LEU B 1 604 ? 136.070 119.937 163.985 1.00 92.54 604 LEU B N 1
ATOM 8430 C CA . LEU B 1 604 ? 134.815 120.671 164.092 1.00 92.54 604 LEU B CA 1
ATOM 8431 C C . LEU B 1 604 ? 133.977 120.382 165.327 1.00 92.54 604 LEU B C 1
ATOM 8432 O O . LEU B 1 604 ? 132.851 120.885 165.385 1.00 92.54 604 LEU B O 1
ATOM 8437 N N . GLY B 1 605 ? 134.445 119.614 166.307 1.00 97.58 605 GLY B N 1
ATOM 8438 C CA . GLY B 1 605 ? 133.535 119.351 167.403 1.00 97.58 605 GLY B CA 1
ATOM 8439 C C . GLY B 1 605 ? 132.766 118.053 167.273 1.00 97.58 605 GLY B C 1
ATOM 8440 O O . GLY B 1 605 ? 133.206 117.004 167.757 1.00 97.58 605 GLY B O 1
ATOM 8441 N N . CYS B 1 606 ? 131.629 118.141 166.572 1.00 101.67 606 CYS B N 1
ATOM 8442 C CA . CYS B 1 606 ? 130.389 117.367 166.678 1.00 101.67 606 CYS B CA 1
ATOM 8443 C C . CYS B 1 606 ? 130.489 115.906 167.120 1.00 101.67 606 CYS B C 1
ATOM 8444 O O . CYS B 1 606 ? 129.654 115.446 167.908 1.00 101.67 606 CYS B O 1
ATOM 8447 N N . ASP B 1 607 ? 131.465 115.160 166.611 1.00 104.94 607 ASP B N 1
ATOM 8448 C CA . ASP B 1 607 ? 131.674 113.784 167.071 1.00 104.94 607 ASP B CA 1
ATOM 8449 C C . ASP B 1 607 ? 132.142 113.754 168.522 1.00 104.94 607 ASP B C 1
ATOM 8450 O O . ASP B 1 607 ? 131.425 113.281 169.402 1.00 104.94 607 ASP B O 1
ATOM 8455 N N . GLY B 1 621 ? 125.206 122.070 163.390 1.00 99.16 621 GLY B N 1
ATOM 8456 C CA . GLY B 1 621 ? 125.732 121.517 162.156 1.00 99.16 621 GLY B CA 1
ATOM 8457 C C . GLY B 1 621 ? 126.335 120.142 162.349 1.00 99.16 621 GLY B C 1
ATOM 8458 O O . GLY B 1 621 ? 127.475 119.891 161.961 1.00 99.16 621 GLY B O 1
ATOM 8459 N N . CYS B 1 622 ? 125.563 119.241 162.952 1.00 106.29 622 CYS B N 1
ATOM 8460 C CA . CYS B 1 622 ? 126.047 117.909 163.289 1.00 106.29 622 CYS B CA 1
ATOM 8461 C C . CYS B 1 622 ? 125.690 116.879 162.230 1.00 106.29 622 CYS B C 1
ATOM 8462 O O . CYS B 1 622 ? 126.518 116.030 161.889 1.00 106.29 622 CYS B O 1
ATOM 8465 N N . ARG B 1 623 ? 124.470 116.931 161.694 1.00 104.63 623 ARG B N 1
ATOM 8466 C CA . ARG B 1 623 ? 124.103 115.999 160.635 1.00 104.63 623 ARG B CA 1
ATOM 8467 C C . ARG B 1 623 ? 124.447 116.555 159.258 1.00 104.63 623 ARG B C 1
ATOM 8468 O O . ARG B 1 623 ? 124.191 115.902 158.242 1.00 104.63 623 ARG B O 1
ATOM 8476 N N . PHE B 1 624 ? 125.081 117.728 159.203 1.00 95.51 624 PHE B N 1
ATOM 8477 C CA . PHE B 1 624 ? 125.582 118.274 157.945 1.00 95.51 624 PHE B CA 1
ATOM 8478 C C . PHE B 1 624 ? 126.863 117.570 157.503 1.00 95.51 624 PHE B C 1
ATOM 8479 O O . PHE B 1 624 ? 127.341 117.774 156.385 1.00 95.51 624 PHE B O 1
ATOM 8487 N N . VAL B 1 625 ? 127.438 116.744 158.372 1.00 95.09 625 VAL B N 1
ATOM 8488 C CA . VAL B 1 625 ? 128.562 115.893 158.003 1.00 95.09 625 VAL B CA 1
ATOM 8489 C C . VAL B 1 625 ? 128.148 114.443 158.204 1.00 95.09 625 VAL B C 1
ATOM 8490 O O . VAL B 1 625 ? 128.992 113.542 158.267 1.00 95.09 625 VAL B O 1
ATOM 8494 N N . GLU B 1 626 ? 126.842 114.208 158.312 1.00 99.21 626 GLU B N 1
ATOM 8495 C CA . GLU B 1 626 ? 126.307 112.861 158.462 1.00 99.21 626 GLU B CA 1
ATOM 8496 C C . GLU B 1 626 ? 125.350 112.486 157.339 1.00 99.21 626 GLU B C 1
ATOM 8497 O O . GLU B 1 626 ? 124.831 111.364 157.329 1.00 99.21 626 GLU B O 1
ATOM 8503 N N . GLU B 1 627 ? 125.095 113.391 156.400 1.00 92.56 627 GLU B N 1
ATOM 8504 C CA . GLU B 1 627 ? 124.288 113.062 155.235 1.00 92.56 627 GLU B CA 1
ATOM 8505 C C . GLU B 1 627 ? 124.966 113.615 153.992 1.00 92.56 627 GLU B C 1
ATOM 8506 O O . GLU B 1 627 ? 124.564 113.313 152.864 1.00 92.56 627 GLU B O 1
ATOM 8512 N N . GLU B 1 628 ? 126.010 114.414 154.199 1.00 76.19 628 GLU B N 1
ATOM 8513 C CA . GLU B 1 628 ? 126.750 115.040 153.114 1.00 76.19 628 GLU B CA 1
ATOM 8514 C C . GLU B 1 628 ? 128.097 114.389 152.846 1.00 76.19 628 GLU B C 1
ATOM 8515 O O . GLU B 1 628 ? 128.437 114.162 151.684 1.00 76.19 628 GLU B O 1
ATOM 8521 N N . VAL B 1 629 ? 128.876 114.080 153.879 1.00 71.50 629 VAL B N 1
ATOM 8522 C CA . VAL B 1 629 ? 130.250 113.647 153.675 1.00 71.50 629 VAL B CA 1
ATOM 8523 C C . VAL B 1 629 ? 130.424 112.150 153.933 1.00 71.50 629 VAL B C 1
ATOM 8524 O O . VAL B 1 629 ? 131.475 111.592 153.621 1.00 71.50 629 VAL B O 1
ATOM 8528 N N . ILE B 1 630 ? 129.417 111.473 154.481 1.00 79.25 630 ILE B N 1
ATOM 8529 C CA . ILE B 1 630 ? 129.551 110.032 154.665 1.00 79.25 630 ILE B CA 1
ATOM 8530 C C . ILE B 1 630 ? 128.684 109.291 153.652 1.00 79.25 630 ILE B C 1
ATOM 8531 O O . ILE B 1 630 ? 129.054 108.206 153.189 1.00 79.25 630 ILE B O 1
ATOM 8536 N N . GLY B 1 631 ? 127.543 109.873 153.289 1.00 76.77 631 GLY B N 1
ATOM 8537 C CA . GLY B 1 631 ? 126.748 109.377 152.181 1.00 76.77 631 GLY B CA 1
ATOM 8538 C C . GLY B 1 631 ? 126.100 108.024 152.422 1.00 76.77 631 GLY B C 1
ATOM 8539 O O . GLY B 1 631 ? 125.965 107.537 153.542 1.00 76.77 631 GLY B O 1
ATOM 8540 N N . ASP B 1 632 ? 125.701 107.407 151.311 1.00 75.00 632 ASP B N 1
ATOM 8541 C CA . ASP B 1 632 ? 124.989 106.138 151.312 1.00 75.00 632 ASP B CA 1
ATOM 8542 C C . ASP B 1 632 ? 125.739 105.037 150.577 1.00 75.00 632 ASP B C 1
ATOM 8543 O O . ASP B 1 632 ? 125.906 103.938 151.112 1.00 75.00 632 ASP B O 1
ATOM 8548 N N . VAL B 1 633 ? 126.200 105.310 149.355 1.00 56.11 633 VAL B N 1
ATOM 8549 C CA . VAL B 1 633 ? 126.896 104.299 148.573 1.00 56.11 633 VAL B CA 1
ATOM 8550 C C . VAL B 1 633 ? 128.337 104.164 149.040 1.00 56.11 633 VAL B C 1
ATOM 8551 O O . VAL B 1 633 ? 128.950 105.122 149.528 1.00 56.11 633 VAL B O 1
ATOM 8555 N N . GLY B 1 634 ? 128.883 102.961 148.894 1.00 45.26 634 GLY B N 1
ATOM 8556 C CA . GLY B 1 634 ? 130.272 102.717 149.203 1.00 45.26 634 GLY B CA 1
ATOM 8557 C C . GLY B 1 634 ? 131.170 103.187 148.083 1.00 45.26 634 GLY B C 1
ATOM 8558 O O . GLY B 1 634 ? 130.730 103.696 147.056 1.00 45.26 634 GLY B O 1
ATOM 8559 N N . MET B 1 635 ? 132.473 103.019 148.291 1.00 40.77 635 MET B N 1
ATOM 8560 C CA . MET B 1 635 ? 133.420 103.454 147.274 1.00 40.77 635 MET B CA 1
ATOM 8561 C C . MET B 1 635 ? 133.505 102.456 146.132 1.00 40.77 635 MET B C 1
ATOM 8562 O O . MET B 1 635 ? 133.668 102.849 144.976 1.00 40.77 635 MET B O 1
ATOM 8567 N N . TRP B 1 636 ? 133.400 101.168 146.430 1.00 40.89 636 TRP B N 1
ATOM 8568 C CA . TRP B 1 636 ? 133.493 100.158 145.390 1.00 40.89 636 TRP B CA 1
ATOM 8569 C C . TRP B 1 636 ? 132.173 99.929 144.684 1.00 40.89 636 TRP B C 1
ATOM 8570 O O . TRP B 1 636 ? 132.169 99.451 143.550 1.00 40.89 636 TRP B O 1
ATOM 8581 N N . THR B 1 637 ? 131.056 100.245 145.327 1.00 33.69 637 THR B N 1
ATOM 8582 C CA . THR B 1 637 ? 129.787 100.255 144.619 1.00 33.69 637 THR B CA 1
ATOM 8583 C C . THR B 1 637 ? 129.711 101.424 143.652 1.00 33.69 637 THR B C 1
ATOM 8584 O O . THR B 1 637 ? 129.163 101.282 142.562 1.00 33.69 637 THR B O 1
ATOM 8588 N N . SER B 1 638 ? 130.285 102.570 144.008 1.00 30.41 638 SER B N 1
ATOM 8589 C CA . SER B 1 638 ? 130.255 103.719 143.114 1.00 30.41 638 SER B CA 1
ATOM 8590 C C . SER B 1 638 ? 131.200 103.555 141.936 1.00 30.41 638 SER B C 1
ATOM 8591 O O . SER B 1 638 ? 130.955 104.123 140.871 1.00 30.41 638 SER B O 1
ATOM 8594 N N . VAL B 1 639 ? 132.286 102.806 142.104 1.00 26.09 639 VAL B N 1
ATOM 8595 C CA . VAL B 1 639 ? 133.219 102.590 141.004 1.00 26.09 639 VAL B CA 1
ATOM 8596 C C . VAL B 1 639 ? 132.658 101.567 140.029 1.00 26.09 639 VAL B C 1
ATOM 8597 O O . VAL B 1 639 ? 132.728 101.753 138.811 1.00 26.09 639 VAL B O 1
ATOM 8601 N N . GLY B 1 640 ? 132.046 100.500 140.544 1.00 23.15 640 GLY B N 1
ATOM 8602 C CA . GLY B 1 640 ? 131.500 99.458 139.700 1.00 23.15 640 GLY B CA 1
ATOM 8603 C C . GLY B 1 640 ? 130.293 99.869 138.892 1.00 23.15 640 GLY B C 1
ATOM 8604 O O . GLY B 1 640 ? 130.002 99.234 137.880 1.00 23.15 640 GLY B O 1
ATOM 8605 N N . VAL B 1 641 ? 129.574 100.900 139.314 1.00 22.88 641 VAL B N 1
ATOM 8606 C CA . VAL B 1 641 ? 128.454 101.388 138.521 1.00 22.88 641 VAL B CA 1
ATOM 8607 C C . VAL B 1 641 ? 128.930 102.350 137.437 1.00 22.88 641 VAL B C 1
ATOM 8608 O O . VAL B 1 641 ? 128.407 102.330 136.321 1.00 22.88 641 VAL B O 1
ATOM 8612 N N . LEU B 1 642 ? 129.962 103.144 137.710 1.00 19.58 642 LEU B N 1
ATOM 8613 C CA . LEU B 1 642 ? 130.576 103.955 136.668 1.00 19.58 642 LEU B CA 1
ATOM 8614 C C . LEU B 1 642 ? 131.275 103.114 135.609 1.00 19.58 642 LEU B C 1
ATOM 8615 O O . LEU B 1 642 ? 131.470 103.593 134.493 1.00 19.58 642 LEU B O 1
ATOM 8620 N N . PHE B 1 643 ? 131.668 101.883 135.931 1.00 21.47 643 PHE B N 1
ATOM 8621 C CA . PHE B 1 643 ? 132.181 100.966 134.922 1.00 21.47 643 PHE B CA 1
ATOM 8622 C C . PHE B 1 643 ? 131.062 100.276 134.167 1.00 21.47 643 PHE B C 1
ATOM 8623 O O . PHE B 1 643 ? 131.207 99.988 132.981 1.00 21.47 643 PHE B O 1
ATOM 8631 N N . LEU B 1 644 ? 129.951 100.000 134.837 1.00 19.28 644 LEU B N 1
ATOM 8632 C CA . LEU B 1 644 ? 128.780 99.444 134.177 1.00 19.28 644 LEU B CA 1
ATOM 8633 C C . LEU B 1 644 ? 128.127 100.450 133.243 1.00 19.28 644 LEU B C 1
ATOM 8634 O O . LEU B 1 644 ? 127.460 100.057 132.288 1.00 19.28 644 LEU B O 1
ATOM 8639 N N . MET B 1 645 ? 128.288 101.743 133.507 1.00 21.57 645 MET B N 1
ATOM 8640 C CA . MET B 1 645 ? 127.829 102.767 132.583 1.00 21.57 645 MET B CA 1
ATOM 8641 C C . MET B 1 645 ? 128.835 103.055 131.483 1.00 21.57 645 MET B C 1
ATOM 8642 O O . MET B 1 645 ? 128.459 103.594 130.445 1.00 21.57 645 MET B O 1
ATOM 8647 N N . PHE B 1 646 ? 130.106 102.732 131.690 1.00 18.08 646 PHE B N 1
ATOM 8648 C CA . PHE B 1 646 ? 131.074 102.852 130.611 1.00 18.08 646 PHE B CA 1
ATOM 8649 C C . PHE B 1 646 ? 130.858 101.755 129.580 1.00 18.08 646 PHE B C 1
ATOM 8650 O O . PHE B 1 646 ? 130.795 102.022 128.379 1.00 18.08 646 PHE B O 1
ATOM 8658 N N . PHE B 1 647 ? 130.720 100.514 130.034 1.00 20.07 647 PHE B N 1
ATOM 8659 C CA . PHE B 1 647 ? 130.482 99.411 129.119 1.00 20.07 647 PHE B CA 1
ATOM 8660 C C . PHE B 1 647 ? 129.044 99.364 128.638 1.00 20.07 647 PHE B C 1
ATOM 8661 O O . PHE B 1 647 ? 128.792 98.935 127.514 1.00 20.07 647 PHE B O 1
ATOM 8669 N N . GLY B 1 648 ? 128.094 99.797 129.460 1.00 17.01 648 GLY B N 1
ATOM 8670 C CA . GLY B 1 648 ? 126.697 99.622 129.118 1.00 17.01 648 GLY B CA 1
ATOM 8671 C C . GLY B 1 648 ? 126.151 100.655 128.166 1.00 17.01 648 GLY B C 1
ATOM 8672 O O . GLY B 1 648 ? 125.249 100.356 127.387 1.00 17.01 648 GLY B O 1
ATOM 8673 N N . TYR B 1 649 ? 126.660 101.877 128.217 1.00 20.63 649 TYR B N 1
ATOM 8674 C CA . TYR B 1 649 ? 126.214 102.908 127.297 1.00 20.63 649 TYR B CA 1
ATOM 8675 C C . TYR B 1 649 ? 126.850 102.789 125.925 1.00 20.63 649 TYR B C 1
ATOM 8676 O O . TYR B 1 649 ? 126.387 103.443 124.991 1.00 20.63 649 TYR B O 1
ATOM 8685 N N . ARG B 1 650 ? 127.910 102.003 125.783 1.00 19.50 650 ARG B N 1
ATOM 8686 C CA . ARG B 1 650 ? 128.524 101.757 124.491 1.00 19.50 650 ARG B CA 1
ATOM 8687 C C . ARG B 1 650 ? 128.091 100.442 123.876 1.00 19.50 650 ARG B C 1
ATOM 8688 O O . ARG B 1 650 ? 128.267 100.255 122.674 1.00 19.50 650 ARG B O 1
ATOM 8696 N N . VAL B 1 651 ? 127.539 99.528 124.665 1.00 18.16 651 VAL B N 1
ATOM 8697 C CA . VAL B 1 651 ? 126.821 98.403 124.090 1.00 18.16 651 VAL B CA 1
ATOM 8698 C C . VAL B 1 651 ? 125.514 98.887 123.486 1.00 18.16 651 VAL B C 1
ATOM 8699 O O . VAL B 1 651 ? 125.133 98.481 122.385 1.00 18.16 651 VAL B O 1
ATOM 8703 N N . LEU B 1 652 ? 124.836 99.808 124.167 1.00 17.27 652 LEU B N 1
ATOM 8704 C CA . LEU B 1 652 ? 123.604 100.385 123.651 1.00 17.27 652 LEU B CA 1
ATOM 8705 C C . LEU B 1 652 ? 123.834 101.301 122.464 1.00 17.27 652 LEU B C 1
ATOM 8706 O O . LEU B 1 652 ? 122.916 101.497 121.671 1.00 17.27 652 LEU B O 1
ATOM 8711 N N . ALA B 1 653 ? 125.019 101.885 122.333 1.00 19.08 653 ALA B N 1
ATOM 8712 C CA . ALA B 1 653 ? 125.328 102.670 121.148 1.00 19.08 653 ALA B CA 1
ATOM 8713 C C . ALA B 1 653 ? 125.642 101.785 119.962 1.00 19.08 653 ALA B C 1
ATOM 8714 O O . ALA B 1 653 ? 125.417 102.188 118.825 1.00 19.08 653 ALA B O 1
ATOM 8716 N N . TYR B 1 654 ? 126.168 100.589 120.203 1.00 20.84 654 TYR B N 1
ATOM 8717 C CA . TYR B 1 654 ? 126.413 99.654 119.117 1.00 20.84 654 TYR B CA 1
ATOM 8718 C C . TYR B 1 654 ? 125.115 99.065 118.604 1.00 20.84 654 TYR B C 1
ATOM 8719 O O . TYR B 1 654 ? 124.909 98.969 117.392 1.00 20.84 654 TYR B O 1
ATOM 8728 N N . LEU B 1 655 ? 124.233 98.652 119.513 1.00 21.81 655 LEU B N 1
ATOM 8729 C CA . LEU B 1 655 ? 122.950 98.081 119.133 1.00 21.81 655 LEU B CA 1
ATOM 8730 C C . LEU B 1 655 ? 122.030 99.102 118.492 1.00 21.81 655 LEU B C 1
ATOM 8731 O O . LEU B 1 655 ? 121.155 98.723 117.715 1.00 21.81 655 LEU B O 1
ATOM 8736 N N . ALA B 1 656 ? 122.201 100.383 118.802 1.00 23.36 656 ALA B N 1
ATOM 8737 C CA . ALA B 1 656 ? 121.435 101.406 118.111 1.00 23.36 656 ALA B CA 1
ATOM 8738 C C . ALA B 1 656 ? 121.908 101.567 116.678 1.00 23.36 656 ALA B C 1
ATOM 8739 O O . ALA B 1 656 ? 121.097 101.771 115.778 1.00 23.36 656 ALA B O 1
ATOM 8741 N N . LEU B 1 657 ? 123.214 101.474 116.443 1.00 24.94 657 LEU B N 1
ATOM 8742 C CA . LEU B 1 657 ? 123.749 101.557 115.092 1.00 24.94 657 LEU B CA 1
ATOM 8743 C C . LEU B 1 657 ? 123.564 100.274 114.312 1.00 24.94 657 LEU B C 1
ATOM 8744 O O . LEU B 1 657 ? 123.661 100.292 113.085 1.00 24.94 657 LEU B O 1
ATOM 8749 N N . ARG B 1 658 ? 123.326 99.161 114.994 1.00 27.97 658 ARG B N 1
ATOM 8750 C CA . ARG B 1 658 ? 123.205 97.879 114.323 1.00 27.97 658 ARG B CA 1
ATOM 8751 C C . ARG B 1 658 ? 121.884 97.733 113.594 1.00 27.97 658 ARG B C 1
ATOM 8752 O O . ARG B 1 658 ? 121.779 96.910 112.683 1.00 27.97 658 ARG B O 1
ATOM 8760 N N . ARG B 1 659 ? 120.881 98.515 113.961 1.00 36.16 659 ARG B N 1
ATOM 8761 C CA . ARG B 1 659 ? 119.540 98.342 113.431 1.00 36.16 659 ARG B CA 1
ATOM 8762 C C . ARG B 1 659 ? 119.234 99.243 112.248 1.00 36.16 659 ARG B C 1
ATOM 8763 O O . ARG B 1 659 ? 118.208 99.045 111.593 1.00 36.16 659 ARG B O 1
ATOM 8771 N N . ILE B 1 660 ? 120.089 100.213 111.940 1.00 45.80 660 ILE B N 1
ATOM 8772 C CA . ILE B 1 660 ? 119.688 101.223 110.977 1.00 45.80 660 ILE B CA 1
ATOM 8773 C C . ILE B 1 660 ? 120.126 100.883 109.559 1.00 45.80 660 ILE B C 1
ATOM 8774 O O . ILE B 1 660 ? 119.496 101.361 108.603 1.00 45.80 660 ILE B O 1
ATOM 8779 N N . LYS B 1 661 ? 121.158 100.043 109.400 1.00 53.57 661 LYS B N 1
ATOM 8780 C CA . LYS B 1 661 ? 121.950 99.926 108.163 1.00 53.57 661 LYS B CA 1
ATOM 8781 C C . LYS B 1 661 ? 122.482 101.309 107.764 1.00 53.57 661 LYS B C 1
ATOM 8782 O O . LYS B 1 661 ? 122.569 101.670 106.589 1.00 53.57 661 LYS B O 1
ATOM 8788 N N . HIS B 1 662 ? 122.863 102.086 108.777 1.00 53.96 662 HIS B N 1
ATOM 8789 C CA . HIS B 1 662 ? 123.297 103.470 108.643 1.00 53.96 662 HIS B CA 1
ATOM 8790 C C . HIS B 1 662 ? 124.059 103.845 109.909 1.00 53.96 662 HIS B C 1
ATOM 8791 O O . HIS B 1 662 ? 123.826 103.259 110.960 1.00 53.96 662 HIS B O 1
#

InterPro domains:
  IPR003439 ABC transporter-like, ATP-binding domain [PF00005] (85-235)
  IPR003439 ABC transporter-like, ATP-binding domain [PS50893] (69-308)
  IPR003593 AAA+ ATPase domain [SM00382] (93-285)
  IPR013525 ABC-2 type transporter, transmembrane domain [PF01061] (389-594)
  IPR027417 P-loop containing nucleoside triphosphate hydrolase [G3DSA:3.40.50.300] (72-302)
  IPR027417 P-loop containing nucleoside triphosphate hydrolase [SSF52540] (76-300)
  IPR043926 ABC transporter family G domain [PF19055] (265-332)
  IPR050352 ATP-binding cassette subfamily G transporters [PTHR48041] (25-654)

Solvent-accessible surface area: 48582 Å² total; per-residue (Å²): 146,69,69,102,10,101,54,3,21,0,3,4,15,77,0,25,26,71,69,196,143,195,66,44,1,41,31,0,16,0,39,1,39,47,32,20,0,2,0,2,0,1,22,111,77,1,7,14,57,24,3,0,28,2,4,7,14,126,53,153,58,116,67,28,68,39,125,16,36,11,27,65,28,158,61,63,155,141,28,59,139,94,17,0,23,4,31,86,90,37,43,18,22,23,46,2,24,0,105,50,8,0,21,10,2,0,21,15,46,24,75,132,113,70,85,146,76,45,19,44,145,29,0,65,52,8,4,77,50,3,40,0,74,186,10,31,118,59,50,2,1,63,128,178,55,217,29,22,64,47,10,40,51,8,15,0,14,0,0,5,21,10,9,39,60,0,3,0,0,0,0,12,29,2,18,45,83,34,95,56,84,15,10,31,118,1,0,90,28,0,5,28,1,0,103,57,44,26,3,1,0,2,0,0,3,75,87,8,36,2,56,5,6,87,52,16,24,14,0,0,0,0,11,68,1,65,1,0,6,20,22,68,7,185,73,0,52,64,20,0,108,89,43,62,29,64,46,81,37,81,10,3,4,0,29,4,0,25,21,0,3,86,30,88,25,52,177,72,56,120,76,0,8,72,17,11,74,97,88,28,22,72,119,18,84,77,63,16,130,107,36,148,150,111,51,131,101,61,71,91,41,48,65,108,30,38,10,80,35,7,39,93,12,17,57,55,22,31,116,78,68,4,66,37,140,42,46,51,84,36,6,74,12,0,8,79,18,0,0,69,2,4,110,83,18,52,73,116,37,12,26,7,7,1,0,0,0,0,10,2,0,34,22,6,0,64,25,11,0,85,39,5,0,59,8,5,22,108,18,83,51,19,3,33,62,3,42,83,36,42,9,4,92,9,42,0,10,12,65,1,2,12,61,2,1,52,54,39,30,37,70,29,2,28,62,1,0,72,94,1,0,119,42,0,115,6,112,109,34,117,97,17,22,88,84,1,30,65,10,0,35,25,0,0,19,0,0,7,0,12,0,2,13,34,0,0,44,36,27,71,26,135,94,0,18,12,53,3,51,24,33,9,31,15,13,15,4,8,0,29,3,6,6,48,135,47,33,106,56,14,66,139,31,40,99,71,0,0,0,9,8,0,1,24,1,0,0,24,6,13,15,30,92,2,103,91,1,22,156,79,76,59,59,117,88,59,181,59,4,74,96,5,2,88,22,110,30,40,83,215,81,1,33,38,32,0,92,128,20,25,127,28,42,13,86,99,0,49,90,10,4,150,159,40,140,74,145,68,68,103,12,105,53,2,20,0,3,3,14,78,0,24,25,76,69,195,142,192,66,44,1,40,30,0,14,0,39,0,39,46,32,20,0,3,0,2,0,1,23,108,75,2,7,13,54,24,3,0,28,1,3,7,14,125,55,154,58,117,66,28,68,38,123,14,36,10,26,66,28,159,60,62,158,142,29,59,139,94,17,0,24,4,32,86,91,37,42,18,22,23,45,3,24,0,106,50,8,0,21,9,1,0,20,16,44,23,73,134,112,70,84,149,75,46,19,44,146,27,0,64,55,8,4,74,49,3,39,0,74,186,11,32,118,58,51,2,1,64,127,179,56,219,29,22,64,47,9,39,52,9,15,0,15,0,0,5,21,9,9,42,61,0,3,0,0,0,0,12,29,1,20,46,84,34,97,56,86,14,11,28,117,1,0,89,29,0,5,28,0,0,101,57,43,27,3,1,0,2,0,0,3,72,88,8,36,2,60,5,6,86,51,15,24,13,0,0,0,0,11,66,1,68,1,0,5,20,21,69,7,186,71,0,52,65,20,0,109,89,43,61,31,66,46,82,36,81,10,3,4,0,30,4,0,25,20,0,2,87,29,87,25,52,178,73,57,117,77,0,9,74,16,11,76,99,88,31,22,73,118,18,84,74,61,15,129,108,38,148,156,111,48,132,100,61,69,92,40,49,67,106,30,37,10,80,33,7,39,96,12,16,58,54,23,32,115,77,67,3,65,39,141,44,47,53,84,37,4,74,11,0,8,79,18,0,0,71,2,6,114,83,18,50,71,115,40,13,25,7,6,1,0,1,0,0,12,2,0,34,22,6,0,63,25,12,0,85,37,5,0,60,7,5,22,108,18,83,50,19,3,33,63,3,44,83,36,43,9,4,92,9,43,0,10,12,66,1,1,12,64,2,2,50,56,38,31,38,71,28,1,27,61,1,0,72,94,1,0,118,42,0,114,6,112,111,34,118,96,16,21,85,83,1,32,66,10,0,35,24,0,1,20,0,0,8,0,11,0,2,13,33,0,0,45,36,28,73,25,132,92,0,18,13,53,3,50,23,34,9,28,14,13,16,3,6,0,29,4,6,6,48,136,46,31,107,57,13,67,143,32,39,101,71,0,1,0,8,8,0,0,26,1,0,0,24,6,13,14,30,91,2,103,91,1,21,153,81,76,59,58,116,87,60,181,59,4,74,96,5,2,86,24,108,31,41,85,214,78,1,35,38,33,0,93,129,20,25,128,30,40,14,86,99,0,51,91,10,5,151,156,38,144,74

Nearest PDB structures (foldseek):
  8i3d-assembly1_B  TM=1.002E+00  e=2.388E-86  Arabidopsis thaliana
  8i3c-assembly1_B  TM=9.989E-01  e=7.308E-74  Arabidopsis thaliana
  8wd6-assembly1_B  TM=9.850E-01  e=3.462E-64  Arabidopsis thaliana
  8iwn-assembly1_A  TM=8.428E-01  e=5.612E-70  Arabidopsis thaliana
  8i3a-assembly1_B  TM=8.419E-01  e=1.397E-69  Arabidopsis thaliana